Protein 2M76 (pdb70)

Secondary structure (DSSP, 8-state):
--S--S-SS---TTTS--SS--SSHHHHHHHHHHHHHHHHHHHHHHHH--

B-factor: mean 1.0, std 0.0, range [1.0, 1.0]

Foldseek 3Di:
DPPDDDDDPDDDPVDDDDDCVVPDVVVVVVVVVVVVVVVCVVCVCVVPVD

InterPro domains:
  IPR000542 Acyltransferase ChoActase/COT/CPT [PS00439] (171-186)
  IPR000542 Acyltransferase ChoActase/COT/CPT [PS00440] (448-475)
  IPR000542 Acyltransferase ChoActase/COT/CPT [PTHR22589] (146-762)
  IPR023213 Chloramphenicol acetyltransferase-like domain superfamily [G3DSA:3.30.559.10] (171-758)
  IPR032476 Carnitine O-palmitoyltransferase, N-terminal [PF16484] (1-47)
  IPR039551 Choline/Carnitine o-acyltransferase, domain 1 and 2 [PF00755] (175-752)
  IPR042231 Choline/Carnitine o-acyltransferase, domain 2 [G3DSA:3.30.559.70] (230-544)

Structure (mmCIF, N/CA/C/O backbone):
data_2M76
#
_entry.id   2M76
#
loop_
_atom_site.group_PDB
_atom_site.id
_atom_site.type_symbol
_atom_site.label_atom_id
_atom_site.label_alt_id
_atom_site.label_comp_id
_atom_site.label_asym_id
_atom_site.label_entity_id
_atom_site.label_seq_id
_atom_site.pdbx_PDB_ins_code
_atom_site.Cartn_x
_atom_site.Cartn_y
_atom_site.Cartn_z
_atom_site.occupancy
_atom_site.B_iso_or_equiv
_atom_site.auth_seq_id
_atom_site.auth_comp_id
_atom_site.auth_asym_id
_atom_site.auth_atom_id
_atom_site.pdbx_PDB_model_num
ATOM 1 N N . MET A 1 1 ? 14.183 -13.681 34.550 1.00 1.00 1 MET A N 1
ATOM 2 C CA . MET A 1 1 ? 13.452 -12.466 34.090 1.00 1.00 1 MET A CA 1
ATOM 3 C C . MET A 1 1 ? 14.457 -11.380 33.721 1.00 1.00 1 MET A C 1
ATOM 4 O O . MET A 1 1 ? 14.241 -10.612 32.784 1.00 1.00 1 MET A O 1
ATOM 20 N N . ALA A 1 2 ? 15.558 -11.322 34.465 1.00 1.00 2 ALA A N 1
ATOM 21 C CA . ALA A 1 2 ? 16.591 -10.326 34.208 1.00 1.00 2 ALA A CA 1
ATOM 22 C C . ALA A 1 2 ? 17.214 -10.543 32.832 1.00 1.00 2 ALA A C 1
ATOM 23 O O . ALA A 1 2 ? 17.530 -9.585 32.126 1.00 1.00 2 ALA A O 1
ATOM 30 N N . GLU A 1 3 ? 17.386 -11.810 32.462 1.00 1.00 3 GLU A N 1
ATOM 31 C CA . GLU A 1 3 ? 17.973 -12.152 31.169 1.00 1.00 3 GLU A CA 1
ATOM 32 C C . GLU A 1 3 ? 16.947 -12.855 30.286 1.00 1.00 3 GLU A C 1
ATOM 33 O O . GLU A 1 3 ? 16.342 -13.847 30.690 1.00 1.00 3 GLU A O 1
ATOM 45 N N . ALA A 1 4 ? 16.758 -12.334 29.077 1.00 1.00 4 ALA A N 1
ATOM 46 C CA . ALA A 1 4 ? 15.803 -12.921 28.145 1.00 1.00 4 ALA A CA 1
ATOM 47 C C . ALA A 1 4 ? 16.255 -12.702 26.705 1.00 1.00 4 ALA A C 1
ATOM 48 O O . ALA A 1 4 ? 16.946 -11.728 26.404 1.00 1.00 4 ALA A O 1
ATOM 55 N N . HIS A 1 5 ? 15.861 -13.616 25.822 1.00 1.00 5 HIS A N 1
ATOM 56 C CA . HIS A 1 5 ? 16.229 -13.521 24.412 1.00 1.00 5 HIS A CA 1
ATOM 57 C C . HIS A 1 5 ? 14.993 -13.284 23.551 1.00 1.00 5 HIS A C 1
ATOM 58 O O . HIS A 1 5 ? 13.925 -13.837 23.815 1.00 1.00 5 HIS A O 1
ATOM 72 N N . GLN A 1 6 ? 15.145 -12.460 22.520 1.00 1.00 6 GLN A N 1
ATOM 73 C CA . GLN A 1 6 ? 14.034 -12.156 21.625 1.00 1.00 6 GLN A CA 1
ATOM 74 C C . GLN A 1 6 ? 13.594 -13.415 20.882 1.00 1.00 6 GLN A C 1
ATOM 75 O O . GLN A 1 6 ? 12.400 -13.649 20.692 1.00 1.00 6 GLN A O 1
ATOM 89 N N . ALA A 1 7 ? 14.566 -14.220 20.466 1.00 1.00 7 ALA A N 1
ATOM 90 C CA . ALA A 1 7 ? 14.267 -15.453 19.746 1.00 1.00 7 ALA A CA 1
ATOM 91 C C . ALA A 1 7 ? 15.329 -16.511 20.031 1.00 1.00 7 ALA A C 1
ATOM 92 O O . ALA A 1 7 ? 16.483 -16.186 20.308 1.00 1.00 7 ALA A O 1
ATOM 99 N N . VAL A 1 8 ? 14.929 -17.776 19.961 1.00 1.00 8 VAL A N 1
ATOM 100 C CA . VAL A 1 8 ? 15.854 -18.875 20.214 1.00 1.00 8 VAL A CA 1
ATOM 101 C C . VAL A 1 8 ? 16.973 -18.883 19.177 1.00 1.00 8 VAL A C 1
ATOM 102 O O . VAL A 1 8 ? 18.145 -19.042 19.517 1.00 1.00 8 VAL A O 1
ATOM 115 N N . GLY A 1 9 ? 16.602 -18.713 17.912 1.00 1.00 9 GLY A N 1
ATOM 116 C CA . GLY A 1 9 ? 17.583 -18.705 16.832 1.00 1.00 9 GLY A CA 1
ATOM 117 C C . GLY A 1 9 ? 18.157 -17.308 16.624 1.00 1.00 9 GLY A C 1
ATOM 118 O O . GLY A 1 9 ? 17.762 -16.358 17.303 1.00 1.00 9 GLY A O 1
ATOM 122 N N . PHE A 1 10 ? 19.089 -17.192 15.683 1.00 1.00 10 PHE A N 1
ATOM 123 C CA . PHE A 1 10 ? 19.715 -15.909 15.386 1.00 1.00 10 PHE A CA 1
ATOM 124 C C . PHE A 1 10 ? 19.665 -15.624 13.888 1.00 1.00 10 PHE A C 1
ATOM 125 O O . PHE A 1 10 ? 19.691 -16.545 13.072 1.00 1.00 10 PHE A O 1
ATOM 142 N N . ARG A 1 11 ? 19.588 -14.346 13.534 1.00 1.00 11 ARG A N 1
ATOM 143 C CA . ARG A 1 11 ? 19.530 -13.957 12.130 1.00 1.00 11 ARG A CA 1
ATOM 144 C C . ARG A 1 11 ? 20.651 -14.646 11.345 1.00 1.00 11 ARG A C 1
ATOM 145 O O . ARG A 1 11 ? 21.556 -15.224 11.946 1.00 1.00 11 ARG A O 1
ATOM 166 N N . PRO A 1 12 ? 20.625 -14.606 10.027 1.00 1.00 12 PRO A N 1
ATOM 167 C CA . PRO A 1 12 ? 21.689 -15.254 9.201 1.00 1.00 12 PRO A CA 1
ATOM 168 C C . PRO A 1 12 ? 23.069 -14.661 9.473 1.00 1.00 12 PRO A C 1
ATOM 169 O O . PRO A 1 12 ? 23.206 -13.461 9.708 1.00 1.00 12 PRO A O 1
ATOM 180 N N . SER A 1 13 ? 24.090 -15.510 9.426 1.00 1.00 13 SER A N 1
ATOM 181 C CA . SER A 1 13 ? 25.459 -15.062 9.660 1.00 1.00 13 SER A CA 1
ATOM 182 C C . SER A 1 13 ? 25.862 -14.039 8.603 1.00 1.00 13 SER A C 1
ATOM 183 O O . SER A 1 13 ? 26.629 -13.115 8.875 1.00 1.00 13 SER A O 1
ATOM 191 N N . LEU A 1 14 ? 25.337 -14.217 7.397 1.00 1.00 14 LEU A N 1
ATOM 192 C CA . LEU A 1 14 ? 25.638 -13.315 6.293 1.00 1.00 14 LEU A CA 1
ATOM 193 C C . LEU A 1 14 ? 25.157 -11.901 6.610 1.00 1.00 14 LEU A C 1
ATOM 194 O O . LEU A 1 14 ? 25.850 -10.924 6.326 1.00 1.00 14 LEU A O 1
ATOM 210 N N . THR A 1 15 ? 23.966 -11.797 7.192 1.00 1.00 15 THR A N 1
ATOM 211 C CA . THR A 1 15 ? 23.413 -10.490 7.530 1.00 1.00 15 THR A CA 1
ATOM 212 C C . THR A 1 15 ? 24.262 -9.812 8.598 1.00 1.00 15 THR A C 1
ATOM 213 O O . THR A 1 15 ? 24.416 -8.591 8.600 1.00 1.00 15 THR A O 1
ATOM 224 N N . SER A 1 16 ? 24.820 -10.613 9.498 1.00 1.00 16 SER A N 1
ATOM 225 C CA . SER A 1 16 ? 25.663 -10.077 10.562 1.00 1.00 16 SER A CA 1
ATOM 226 C C . SER A 1 16 ? 27.003 -9.621 9.994 1.00 1.00 16 SER A C 1
ATOM 227 O O . SER A 1 16 ? 27.518 -10.212 9.045 1.00 1.00 16 SER A O 1
ATOM 235 N N . ASP A 1 17 ? 27.565 -8.565 10.575 1.00 1.00 17 ASP A N 1
ATOM 236 C CA . ASP A 1 17 ? 28.845 -8.045 10.109 1.00 1.00 17 ASP A CA 1
ATOM 237 C C . ASP A 1 17 ? 29.992 -8.611 10.940 1.00 1.00 17 ASP A C 1
ATOM 238 O O . ASP A 1 17 ? 30.158 -8.257 12.108 1.00 1.00 17 ASP A O 1
ATOM 247 N N . GLY A 1 18 ? 30.785 -9.485 10.329 1.00 1.00 18 GLY A N 1
ATOM 248 C CA . GLY A 1 18 ? 31.918 -10.089 11.022 1.00 1.00 18 GLY A CA 1
ATOM 249 C C . GLY A 1 18 ? 32.960 -9.035 11.381 1.00 1.00 18 GLY A C 1
ATOM 250 O O . GLY A 1 18 ? 33.553 -9.076 12.459 1.00 1.00 18 GLY A O 1
ATOM 254 N N . ALA A 1 19 ? 33.178 -8.093 10.468 1.00 1.00 19 ALA A N 1
ATOM 255 C CA . ALA A 1 19 ? 34.151 -7.031 10.693 1.00 1.00 19 ALA A CA 1
ATOM 256 C C . ALA A 1 19 ? 33.681 -6.095 11.802 1.00 1.00 19 ALA A C 1
ATOM 257 O O . ALA A 1 19 ? 32.486 -5.830 11.938 1.00 1.00 19 ALA A O 1
ATOM 264 N N . GLU A 1 20 ? 34.627 -5.597 12.592 1.00 1.00 20 GLU A N 1
ATOM 265 C CA . GLU A 1 20 ? 34.295 -4.689 13.683 1.00 1.00 20 GLU A CA 1
ATOM 266 C C . GLU A 1 20 ? 33.736 -3.381 13.134 1.00 1.00 20 GLU A C 1
ATOM 267 O O . GLU A 1 20 ? 32.791 -2.818 13.686 1.00 1.00 20 GLU A O 1
ATOM 279 N N . VAL A 1 21 ? 34.324 -2.906 12.038 1.00 1.00 21 VAL A N 1
ATOM 280 C CA . VAL A 1 21 ? 33.872 -1.666 11.416 1.00 1.00 21 VAL A CA 1
ATOM 281 C C . VAL A 1 21 ? 33.753 -1.842 9.905 1.00 1.00 21 VAL A C 1
ATOM 282 O O . VAL A 1 21 ? 34.358 -2.743 9.326 1.00 1.00 21 VAL A O 1
ATOM 295 N N . GLU A 1 22 ? 32.969 -0.974 9.273 1.00 1.00 22 GLU A N 1
ATOM 296 C CA . GLU A 1 22 ? 32.779 -1.043 7.829 1.00 1.00 22 GLU A CA 1
ATOM 297 C C . GLU A 1 22 ? 32.777 0.354 7.216 1.00 1.00 22 GLU A C 1
ATOM 298 O O . GLU A 1 22 ? 32.192 0.573 6.155 1.00 1.00 22 GLU A O 1
ATOM 310 N N . LEU A 1 23 ? 33.434 1.295 7.886 1.00 1.00 23 LEU A N 1
ATOM 311 C CA . LEU A 1 23 ? 33.494 2.664 7.385 1.00 1.00 23 LEU A CA 1
ATOM 312 C C . LEU A 1 23 ? 34.224 2.709 6.047 1.00 1.00 23 LEU A C 1
ATOM 313 O O . LEU A 1 23 ? 33.794 3.401 5.123 1.00 1.00 23 LEU A O 1
ATOM 329 N N . SER A 1 24 ? 35.324 1.960 5.960 1.00 1.00 24 SER A N 1
ATOM 330 C CA . SER A 1 24 ? 36.135 1.898 4.741 1.00 1.00 24 SER A CA 1
ATOM 331 C C . SER A 1 24 ? 37.577 1.542 5.097 1.00 1.00 24 SER A C 1
ATOM 332 O O . SER A 1 24 ? 38.503 1.794 4.326 1.00 1.00 24 SER A O 1
ATOM 340 N N . ALA A 1 25 ? 37.764 0.989 6.291 1.00 1.00 25 ALA A N 1
ATOM 341 C CA . ALA A 1 25 ? 39.102 0.644 6.758 1.00 1.00 25 ALA A CA 1
ATOM 342 C C . ALA A 1 25 ? 39.885 -0.152 5.712 1.00 1.00 25 ALA A C 1
ATOM 343 O O . ALA A 1 25 ? 41.025 0.195 5.406 1.00 1.00 25 ALA A O 1
ATOM 350 N N . PRO A 1 26 ? 39.326 -1.205 5.168 1.00 1.00 26 PRO A N 1
ATOM 351 C CA . PRO A 1 26 ? 40.040 -2.033 4.148 1.00 1.00 26 PRO A CA 1
ATOM 352 C C . PRO A 1 26 ? 40.549 -1.194 2.974 1.00 1.00 26 PRO A C 1
ATOM 353 O O . PRO A 1 26 ? 41.701 -1.323 2.559 1.00 1.00 26 PRO A O 1
ATOM 364 N N . VAL A 1 27 ? 39.696 -0.305 2.474 1.00 1.00 27 VAL A N 1
ATOM 365 C CA . VAL A 1 27 ? 40.081 0.584 1.380 1.00 1.00 27 VAL A CA 1
ATOM 366 C C . VAL A 1 27 ? 41.152 1.558 1.860 1.00 1.00 27 VAL A C 1
ATOM 367 O O . VAL A 1 27 ? 42.131 1.821 1.158 1.00 1.00 27 VAL A O 1
ATOM 380 N N . LEU A 1 28 ? 40.943 2.099 3.052 1.00 1.00 28 LEU A N 1
ATOM 381 C CA . LEU A 1 28 ? 41.884 3.060 3.617 1.00 1.00 28 LEU A CA 1
ATOM 382 C C . LEU A 1 28 ? 43.251 2.420 3.834 1.00 1.00 28 LEU A C 1
ATOM 383 O O . LEU A 1 28 ? 44.280 3.039 3.570 1.00 1.00 28 LEU A O 1
ATOM 399 N N . GLN A 1 29 ? 43.256 1.186 4.330 1.00 1.00 29 GLN A N 1
ATOM 400 C CA . GLN A 1 29 ? 44.512 0.479 4.590 1.00 1.00 29 GLN A CA 1
ATOM 401 C C . GLN A 1 29 ? 45.277 0.246 3.283 1.00 1.00 29 GLN A C 1
ATOM 402 O O . GLN A 1 29 ? 46.499 0.412 3.242 1.00 1.00 29 GLN A O 1
ATOM 416 N N . GLU A 1 30 ? 44.559 -0.131 2.218 1.00 1.00 30 GLU A N 1
ATOM 417 C CA . GLU A 1 30 ? 45.193 -0.364 0.913 1.00 1.00 30 GLU A CA 1
ATOM 418 C C . GLU A 1 30 ? 45.739 0.959 0.361 1.00 1.00 30 GLU A C 1
ATOM 419 O O . GLU A 1 30 ? 46.835 0.992 -0.205 1.00 1.00 30 GLU A O 1
ATOM 431 N N . ILE A 1 31 ? 44.987 2.044 0.503 1.00 1.00 31 ILE A N 1
ATOM 432 C CA . ILE A 1 31 ? 45.453 3.335 -0.009 1.00 1.00 31 ILE A CA 1
ATOM 433 C C . ILE A 1 31 ? 46.702 3.794 0.769 1.00 1.00 31 ILE A C 1
ATOM 434 O O . ILE A 1 31 ? 47.703 4.250 0.178 1.00 1.00 31 ILE A O 1
ATOM 450 N N . TYR A 1 32 ? 46.662 3.644 2.088 1.00 1.00 32 TYR A N 1
ATOM 451 C CA . TYR A 1 32 ? 47.803 4.051 2.913 1.00 1.00 32 TYR A CA 1
ATOM 452 C C . TYR A 1 32 ? 49.056 3.248 2.526 1.00 1.00 32 TYR A C 1
ATOM 453 O O . TYR A 1 32 ? 50.154 3.809 2.393 1.00 1.00 32 TYR A O 1
ATOM 471 N N . LEU A 1 33 ? 48.905 1.926 2.378 1.00 1.00 33 LEU A N 1
ATOM 472 C CA . LEU A 1 33 ? 50.050 1.076 2.037 1.00 1.00 33 LEU A CA 1
ATOM 473 C C . LEU A 1 33 ? 50.609 1.448 0.657 1.00 1.00 33 LEU A C 1
ATOM 474 O O . LEU A 1 33 ? 51.830 1.500 0.442 1.00 1.00 33 LEU A O 1
ATOM 490 N N . SER A 1 34 ? 49.703 1.695 -0.285 1.00 1.00 34 SER A N 1
ATOM 491 C CA . SER A 1 34 ? 50.108 2.053 -1.638 1.00 1.00 34 SER A CA 1
ATOM 492 C C . SER A 1 34 ? 50.778 3.418 -1.657 1.00 1.00 34 SER A C 1
ATOM 493 O O . SER A 1 34 ? 51.741 3.635 -2.398 1.00 1.00 34 SER A O 1
ATOM 501 N N . GLY A 1 35 ? 50.266 4.337 -0.840 1.00 1.00 35 GLY A N 1
ATOM 502 C CA . GLY A 1 35 ? 50.824 5.680 -0.771 1.00 1.00 35 GLY A CA 1
ATOM 503 C C . GLY A 1 35 ? 52.239 5.649 -0.212 1.00 1.00 35 GLY A C 1
ATOM 504 O O . GLY A 1 35 ? 53.103 6.385 -0.683 1.00 1.00 35 GLY A O 1
ATOM 508 N N . LEU A 1 36 ? 52.485 4.801 0.786 1.00 1.00 36 LEU A N 1
ATOM 509 C CA . LEU A 1 36 ? 53.809 4.703 1.394 1.00 1.00 36 LEU A CA 1
ATOM 510 C C . LEU A 1 36 ? 54.837 4.264 0.355 1.00 1.00 36 LEU A C 1
ATOM 511 O O . LEU A 1 36 ? 55.944 4.804 0.307 1.00 1.00 36 LEU A O 1
ATOM 527 N N . ARG A 1 37 ? 54.475 3.301 -0.481 1.00 1.00 37 ARG A N 1
ATOM 528 C CA . ARG A 1 37 ? 55.393 2.837 -1.515 1.00 1.00 37 ARG A CA 1
ATOM 529 C C . ARG A 1 37 ? 55.744 3.990 -2.454 1.00 1.00 37 ARG A C 1
ATOM 530 O O . ARG A 1 37 ? 56.906 4.182 -2.816 1.00 1.00 37 ARG A O 1
ATOM 551 N N . SER A 1 38 ? 54.731 4.773 -2.817 1.00 1.00 38 SER A N 1
ATOM 552 C CA . SER A 1 38 ? 54.921 5.935 -3.684 1.00 1.00 38 SER A CA 1
ATOM 553 C C . SER A 1 38 ? 55.662 7.057 -2.952 1.00 1.00 38 SER A C 1
ATOM 554 O O . SER A 1 38 ? 56.436 7.804 -3.552 1.00 1.00 38 SER A O 1
ATOM 562 N N . TRP A 1 39 ? 55.390 7.176 -1.655 1.00 1.00 39 TRP A N 1
ATOM 563 C CA . TRP A 1 39 ? 55.989 8.219 -0.817 1.00 1.00 39 TRP A CA 1
ATOM 564 C C . TRP A 1 39 ? 57.516 8.159 -0.850 1.00 1.00 39 TRP A C 1
ATOM 565 O O . TRP A 1 39 ? 58.184 9.192 -0.838 1.00 1.00 39 TRP A O 1
ATOM 586 N N . LYS A 1 40 ? 58.072 6.954 -0.858 1.00 1.00 40 LYS A N 1
ATOM 587 C CA . LYS A 1 40 ? 59.527 6.800 -0.861 1.00 1.00 40 LYS A CA 1
ATOM 588 C C . LYS A 1 40 ? 60.146 7.561 -2.034 1.00 1.00 40 LYS A C 1
ATOM 589 O O . LYS A 1 40 ? 61.203 8.170 -1.871 1.00 1.00 40 LYS A O 1
ATOM 608 N N . ARG A 1 41 ? 59.529 7.532 -3.206 1.00 1.00 41 ARG A N 1
ATOM 609 C CA . ARG A 1 41 ? 60.111 8.236 -4.352 1.00 1.00 41 ARG A CA 1
ATOM 610 C C . ARG A 1 41 ? 60.202 9.747 -4.096 1.00 1.00 41 ARG A C 1
ATOM 611 O O . ARG A 1 41 ? 61.194 10.403 -4.417 1.00 1.00 41 ARG A O 1
ATOM 632 N N . HIS A 1 42 ? 59.136 10.256 -3.489 1.00 1.00 42 HIS A N 1
ATOM 633 C CA . HIS A 1 42 ? 59.037 11.677 -3.141 1.00 1.00 42 HIS A CA 1
ATOM 634 C C . HIS A 1 42 ? 59.952 12.019 -1.958 1.00 1.00 42 HIS A C 1
ATOM 635 O O . HIS A 1 42 ? 60.495 13.121 -1.872 1.00 1.00 42 HIS A O 1
ATOM 649 N N . LEU A 1 43 ? 60.121 11.052 -1.066 1.00 1.00 43 LEU A N 1
ATOM 650 C CA . LEU A 1 43 ? 60.972 11.186 0.121 1.00 1.00 43 LEU A CA 1
ATOM 651 C C . LEU A 1 43 ? 62.440 10.918 -0.191 1.00 1.00 43 LEU A C 1
ATOM 652 O O . LEU A 1 43 ? 63.287 11.027 0.696 1.00 1.00 43 LEU A O 1
ATOM 668 N N . SER A 1 44 ? 62.748 10.505 -1.416 1.00 1.00 44 SER A N 1
ATOM 669 C CA . SER A 1 44 ? 64.122 10.163 -1.765 1.00 1.00 44 SER A CA 1
ATOM 670 C C . SER A 1 44 ? 65.098 11.281 -1.403 1.00 1.00 44 SER A C 1
ATOM 671 O O . SER A 1 44 ? 66.176 11.000 -0.879 1.00 1.00 44 SER A O 1
ATOM 679 N N . ARG A 1 45 ? 64.760 12.535 -1.689 1.00 1.00 45 ARG A N 1
ATOM 680 C CA . ARG A 1 45 ? 65.695 13.617 -1.381 1.00 1.00 45 ARG A CA 1
ATOM 681 C C . ARG A 1 45 ? 65.984 13.678 0.118 1.00 1.00 45 ARG A C 1
ATOM 682 O O . ARG A 1 45 ? 67.145 13.725 0.532 1.00 1.00 45 ARG A O 1
ATOM 703 N N . PHE A 1 46 ? 64.932 13.675 0.929 1.00 1.00 46 PHE A N 1
ATOM 704 C CA . PHE A 1 46 ? 65.083 13.729 2.379 1.00 1.00 46 PHE A CA 1
ATOM 705 C C . PHE A 1 46 ? 65.745 12.461 2.909 1.00 1.00 46 PHE A C 1
ATOM 706 O O . PHE A 1 46 ? 66.583 12.512 3.808 1.00 1.00 46 PHE A O 1
ATOM 723 N N . TRP A 1 47 ? 65.349 11.326 2.347 1.00 1.00 47 TRP A N 1
ATOM 724 C CA . TRP A 1 47 ? 65.889 10.037 2.766 1.00 1.00 47 TRP A CA 1
ATOM 725 C C . TRP A 1 47 ? 67.391 9.948 2.514 1.00 1.00 47 TRP A C 1
ATOM 726 O O . TRP A 1 47 ? 68.140 9.438 3.348 1.00 1.00 47 TRP A O 1
ATOM 747 N N . ASN A 1 48 ? 67.825 10.446 1.360 1.00 1.00 48 ASN A N 1
ATOM 748 C CA . ASN A 1 48 ? 69.240 10.417 1.012 1.00 1.00 48 ASN A CA 1
ATOM 749 C C . ASN A 1 48 ? 70.049 11.261 1.991 1.00 1.00 48 ASN A C 1
ATOM 750 O O . ASN A 1 48 ? 71.142 10.875 2.405 1.00 1.00 48 ASN A O 1
ATOM 761 N N . ASP A 1 49 ? 69.503 12.416 2.357 1.00 1.00 49 ASP A N 1
ATOM 762 C CA . ASP A 1 49 ? 70.183 13.309 3.289 1.00 1.00 49 ASP A CA 1
ATOM 763 C C . ASP A 1 49 ? 69.697 13.065 4.715 1.00 1.00 49 ASP A C 1
ATOM 764 O O . ASP A 1 49 ? 68.553 13.369 5.052 1.00 1.00 49 ASP A O 1
ATOM 773 N N . PHE A 1 50 ? 70.575 12.514 5.546 1.00 1.00 50 PHE A N 1
ATOM 774 C CA . PHE A 1 50 ? 70.226 12.233 6.935 1.00 1.00 50 PHE A CA 1
ATOM 775 C C . PHE A 1 50 ? 69.806 13.512 7.651 1.00 1.00 50 PHE A C 1
ATOM 776 O O . PHE A 1 50 ? 68.694 13.551 8.149 1.00 1.00 50 PHE A O 1
ATOM 794 N N . MET A 1 1 ? 18.708 -27.864 25.085 1.00 1.00 1 MET A N 2
ATOM 795 C CA . MET A 1 1 ? 18.015 -29.088 24.600 1.00 1.00 1 MET A CA 2
ATOM 796 C C . MET A 1 1 ? 16.765 -28.683 23.825 1.00 1.00 1 MET A C 2
ATOM 797 O O . MET A 1 1 ? 15.980 -27.857 24.288 1.00 1.00 1 MET A O 2
ATOM 813 N N . ALA A 1 2 ? 16.593 -29.271 22.644 1.00 1.00 2 ALA A N 2
ATOM 814 C CA . ALA A 1 2 ? 15.435 -28.967 21.804 1.00 1.00 2 ALA A CA 2
ATOM 815 C C . ALA A 1 2 ? 14.136 -29.344 22.512 1.00 1.00 2 ALA A C 2
ATOM 816 O O . ALA A 1 2 ? 13.073 -28.795 22.215 1.00 1.00 2 ALA A O 2
ATOM 823 N N . GLU A 1 3 ? 14.227 -30.293 23.438 1.00 1.00 3 GLU A N 2
ATOM 824 C CA . GLU A 1 3 ? 13.057 -30.745 24.176 1.00 1.00 3 GLU A CA 2
ATOM 825 C C . GLU A 1 3 ? 12.492 -29.626 25.047 1.00 1.00 3 GLU A C 2
ATOM 826 O O . GLU A 1 3 ? 11.279 -29.534 25.233 1.00 1.00 3 GLU A O 2
ATOM 838 N N . ALA A 1 4 ? 13.377 -28.783 25.578 1.00 1.00 4 ALA A N 2
ATOM 839 C CA . ALA A 1 4 ? 12.959 -27.672 26.433 1.00 1.00 4 ALA A CA 2
ATOM 840 C C . ALA A 1 4 ? 13.381 -26.331 25.834 1.00 1.00 4 ALA A C 2
ATOM 841 O O . ALA A 1 4 ? 14.508 -26.171 25.356 1.00 1.00 4 ALA A O 2
ATOM 848 N N . HIS A 1 5 ? 12.469 -25.368 25.872 1.00 1.00 5 HIS A N 2
ATOM 849 C CA . HIS A 1 5 ? 12.744 -24.039 25.337 1.00 1.00 5 HIS A CA 2
ATOM 850 C C . HIS A 1 5 ? 13.815 -23.332 26.164 1.00 1.00 5 HIS A C 2
ATOM 851 O O . HIS A 1 5 ? 14.686 -22.655 25.616 1.00 1.00 5 HIS A O 2
ATOM 865 N N . GLN A 1 6 ? 13.737 -23.486 27.485 1.00 1.00 6 GLN A N 2
ATOM 866 C CA . GLN A 1 6 ? 14.691 -22.853 28.386 1.00 1.00 6 GLN A CA 2
ATOM 867 C C . GLN A 1 6 ? 16.100 -23.386 28.140 1.00 1.00 6 GLN A C 2
ATOM 868 O O . GLN A 1 6 ? 17.072 -22.628 28.169 1.00 1.00 6 GLN A O 2
ATOM 882 N N . ALA A 1 7 ? 16.207 -24.689 27.897 1.00 1.00 7 ALA A N 2
ATOM 883 C CA . ALA A 1 7 ? 17.504 -25.299 27.648 1.00 1.00 7 ALA A CA 2
ATOM 884 C C . ALA A 1 7 ? 18.131 -24.717 26.384 1.00 1.00 7 ALA A C 2
ATOM 885 O O . ALA A 1 7 ? 19.337 -24.473 26.328 1.00 1.00 7 ALA A O 2
ATOM 892 N N . VAL A 1 8 ? 17.304 -24.490 25.373 1.00 1.00 8 VAL A N 2
ATOM 893 C CA . VAL A 1 8 ? 17.785 -23.926 24.113 1.00 1.00 8 VAL A CA 2
ATOM 894 C C . VAL A 1 8 ? 18.341 -22.525 24.336 1.00 1.00 8 VAL A C 2
ATOM 895 O O . VAL A 1 8 ? 19.415 -22.186 23.844 1.00 1.00 8 VAL A O 2
ATOM 908 N N . GLY A 1 9 ? 17.602 -21.715 25.084 1.00 1.00 9 GLY A N 2
ATOM 909 C CA . GLY A 1 9 ? 18.038 -20.354 25.369 1.00 1.00 9 GLY A CA 2
ATOM 910 C C . GLY A 1 9 ? 17.736 -19.432 24.198 1.00 1.00 9 GLY A C 2
ATOM 911 O O . GLY A 1 9 ? 17.025 -19.807 23.268 1.00 1.00 9 GLY A O 2
ATOM 915 N N . PHE A 1 10 ? 18.276 -18.218 24.257 1.00 1.00 10 PHE A N 2
ATOM 916 C CA . PHE A 1 10 ? 18.059 -17.234 23.199 1.00 1.00 10 PHE A CA 2
ATOM 917 C C . PHE A 1 10 ? 19.386 -16.645 22.729 1.00 1.00 10 PHE A C 2
ATOM 918 O O . PHE A 1 10 ? 20.343 -16.554 23.498 1.00 1.00 10 PHE A O 2
ATOM 935 N N . ARG A 1 11 ? 19.436 -16.255 21.458 1.00 1.00 11 ARG A N 2
ATOM 936 C CA . ARG A 1 11 ? 20.648 -15.679 20.884 1.00 1.00 11 ARG A CA 2
ATOM 937 C C . ARG A 1 11 ? 20.346 -14.317 20.255 1.00 1.00 11 ARG A C 2
ATOM 938 O O . ARG A 1 11 ? 20.144 -14.216 19.044 1.00 1.00 11 ARG A O 2
ATOM 959 N N . PRO A 1 12 ? 20.304 -13.277 21.045 1.00 1.00 12 PRO A N 2
ATOM 960 C CA . PRO A 1 12 ? 20.011 -11.904 20.544 1.00 1.00 12 PRO A CA 2
ATOM 961 C C . PRO A 1 12 ? 21.055 -11.430 19.539 1.00 1.00 12 PRO A C 2
ATOM 962 O O . PRO A 1 12 ? 22.237 -11.755 19.663 1.00 1.00 12 PRO A O 2
ATOM 973 N N . SER A 1 13 ? 20.608 -10.664 18.544 1.00 1.00 13 SER A N 2
ATOM 974 C CA . SER A 1 13 ? 21.513 -10.151 17.520 1.00 1.00 13 SER A CA 2
ATOM 975 C C . SER A 1 13 ? 22.406 -9.055 18.091 1.00 1.00 13 SER A C 2
ATOM 976 O O . SER A 1 13 ? 21.989 -8.298 18.968 1.00 1.00 13 SER A O 2
ATOM 984 N N . LEU A 1 14 ? 23.634 -8.975 17.584 1.00 1.00 14 LEU A N 2
ATOM 985 C CA . LEU A 1 14 ? 24.585 -7.968 18.046 1.00 1.00 14 LEU A CA 2
ATOM 986 C C . LEU A 1 14 ? 24.839 -6.929 16.963 1.00 1.00 14 LEU A C 2
ATOM 987 O O . LEU A 1 14 ? 25.200 -7.265 15.837 1.00 1.00 14 LEU A O 2
ATOM 1003 N N . THR A 1 15 ? 24.650 -5.663 17.321 1.00 1.00 15 THR A N 2
ATOM 1004 C CA . THR A 1 15 ? 24.858 -4.563 16.384 1.00 1.00 15 THR A CA 2
ATOM 1005 C C . THR A 1 15 ? 26.070 -3.730 16.788 1.00 1.00 15 THR A C 2
ATOM 1006 O O . THR A 1 15 ? 26.394 -2.742 16.133 1.00 1.00 15 THR A O 2
ATOM 1017 N N . SER A 1 16 ? 26.735 -4.134 17.867 1.00 1.00 16 SER A N 2
ATOM 1018 C CA . SER A 1 16 ? 27.909 -3.414 18.346 1.00 1.00 16 SER A CA 2
ATOM 1019 C C . SER A 1 16 ? 29.008 -3.419 17.284 1.00 1.00 16 SER A C 2
ATOM 1020 O O . SER A 1 16 ? 29.782 -2.469 17.178 1.00 1.00 16 SER A O 2
ATOM 1028 N N . ASP A 1 17 ? 29.074 -4.502 16.504 1.00 1.00 17 ASP A N 2
ATOM 1029 C CA . ASP A 1 17 ? 30.086 -4.622 15.453 1.00 1.00 17 ASP A CA 2
ATOM 1030 C C . ASP A 1 17 ? 29.564 -4.080 14.123 1.00 1.00 17 ASP A C 2
ATOM 1031 O O . ASP A 1 17 ? 30.261 -4.125 13.105 1.00 1.00 17 ASP A O 2
ATOM 1040 N N . GLY A 1 18 ? 28.341 -3.566 14.140 1.00 1.00 18 GLY A N 2
ATOM 1041 C CA . GLY A 1 18 ? 27.743 -3.013 12.930 1.00 1.00 18 GLY A CA 2
ATOM 1042 C C . GLY A 1 18 ? 28.450 -1.720 12.538 1.00 1.00 18 GLY A C 2
ATOM 1043 O O . GLY A 1 18 ? 29.144 -1.109 13.352 1.00 1.00 18 GLY A O 2
ATOM 1047 N N . ALA A 1 19 ? 28.281 -1.316 11.284 1.00 1.00 19 ALA A N 2
ATOM 1048 C CA . ALA A 1 19 ? 28.923 -0.098 10.799 1.00 1.00 19 ALA A CA 2
ATOM 1049 C C . ALA A 1 19 ? 28.045 0.626 9.783 1.00 1.00 19 ALA A C 2
ATOM 1050 O O . ALA A 1 19 ? 27.286 0.000 9.040 1.00 1.00 19 ALA A O 2
ATOM 1057 N N . GLU A 1 20 ? 28.161 1.950 9.749 1.00 1.00 20 GLU A N 2
ATOM 1058 C CA . GLU A 1 20 ? 27.378 2.747 8.812 1.00 1.00 20 GLU A CA 2
ATOM 1059 C C . GLU A 1 20 ? 27.807 2.466 7.373 1.00 1.00 20 GLU A C 2
ATOM 1060 O O . GLU A 1 20 ? 26.981 2.441 6.462 1.00 1.00 20 GLU A O 2
ATOM 1072 N N . VAL A 1 21 ? 29.106 2.259 7.181 1.00 1.00 21 VAL A N 2
ATOM 1073 C CA . VAL A 1 21 ? 29.648 1.983 5.857 1.00 1.00 21 VAL A CA 2
ATOM 1074 C C . VAL A 1 21 ? 30.341 0.626 5.850 1.00 1.00 21 VAL A C 2
ATOM 1075 O O . VAL A 1 21 ? 31.118 0.312 6.752 1.00 1.00 21 VAL A O 2
ATOM 1088 N N . GLU A 1 22 ? 30.038 -0.182 4.838 1.00 1.00 22 GLU A N 2
ATOM 1089 C CA . GLU A 1 22 ? 30.619 -1.518 4.733 1.00 1.00 22 GLU A CA 2
ATOM 1090 C C . GLU A 1 22 ? 32.131 -1.463 4.520 1.00 1.00 22 GLU A C 2
ATOM 1091 O O . GLU A 1 22 ? 32.867 -2.249 5.115 1.00 1.00 22 GLU A O 2
ATOM 1103 N N . LEU A 1 23 ? 32.591 -0.540 3.674 1.00 1.00 23 LEU A N 2
ATOM 1104 C CA . LEU A 1 23 ? 34.027 -0.416 3.402 1.00 1.00 23 LEU A CA 2
ATOM 1105 C C . LEU A 1 23 ? 34.575 0.927 3.889 1.00 1.00 23 LEU A C 2
ATOM 1106 O O . LEU A 1 23 ? 34.167 1.988 3.414 1.00 1.00 23 LEU A O 2
ATOM 1122 N N . SER A 1 24 ? 35.532 0.867 4.809 1.00 1.00 24 SER A N 2
ATOM 1123 C CA . SER A 1 24 ? 36.157 2.073 5.335 1.00 1.00 24 SER A CA 2
ATOM 1124 C C . SER A 1 24 ? 37.620 1.808 5.655 1.00 1.00 24 SER A C 2
ATOM 1125 O O . SER A 1 24 ? 38.501 2.109 4.851 1.00 1.00 24 SER A O 2
ATOM 1133 N N . ALA A 1 25 ? 37.875 1.277 6.846 1.00 1.00 25 ALA A N 2
ATOM 1134 C CA . ALA A 1 25 ? 39.246 1.002 7.277 1.00 1.00 25 ALA A CA 2
ATOM 1135 C C . ALA A 1 25 ? 40.035 0.212 6.222 1.00 1.00 25 ALA A C 2
ATOM 1136 O O . ALA A 1 25 ? 41.154 0.591 5.877 1.00 1.00 25 ALA A O 2
ATOM 1143 N N . PRO A 1 26 ? 39.496 -0.867 5.711 1.00 1.00 26 PRO A N 2
ATOM 1144 C CA . PRO A 1 26 ? 40.210 -1.696 4.688 1.00 1.00 26 PRO A CA 2
ATOM 1145 C C . PRO A 1 26 ? 40.665 -0.858 3.495 1.00 1.00 26 PRO A C 2
ATOM 1146 O O . PRO A 1 26 ? 41.796 -0.984 3.031 1.00 1.00 26 PRO A O 2
ATOM 1157 N N . VAL A 1 27 ? 39.795 0.034 3.033 1.00 1.00 27 VAL A N 2
ATOM 1158 C CA . VAL A 1 27 ? 40.141 0.919 1.925 1.00 1.00 27 VAL A CA 2
ATOM 1159 C C . VAL A 1 27 ? 41.234 1.887 2.364 1.00 1.00 27 VAL A C 2
ATOM 1160 O O . VAL A 1 27 ? 42.181 2.151 1.624 1.00 1.00 27 VAL A O 2
ATOM 1173 N N . LEU A 1 28 ? 41.077 2.420 3.565 1.00 1.00 28 LEU A N 2
ATOM 1174 C CA . LEU A 1 28 ? 42.041 3.371 4.106 1.00 1.00 28 LEU A CA 2
ATOM 1175 C C . LEU A 1 28 ? 43.415 2.721 4.263 1.00 1.00 28 LEU A C 2
ATOM 1176 O O . LEU A 1 28 ? 44.440 3.331 3.951 1.00 1.00 28 LEU A O 2
ATOM 1192 N N . GLN A 1 29 ? 43.434 1.480 4.741 1.00 1.00 29 GLN A N 2
ATOM 1193 C CA . GLN A 1 29 ? 44.698 0.783 4.924 1.00 1.00 29 GLN A CA 2
ATOM 1194 C C . GLN A 1 29 ? 45.395 0.560 3.589 1.00 1.00 29 GLN A C 2
ATOM 1195 O O . GLN A 1 29 ? 46.610 0.718 3.488 1.00 1.00 29 GLN A O 2
ATOM 1209 N N . GLU A 1 30 ? 44.630 0.199 2.565 1.00 1.00 30 GLU A N 2
ATOM 1210 C CA . GLU A 1 30 ? 45.210 -0.031 1.249 1.00 1.00 30 GLU A CA 2
ATOM 1211 C C . GLU A 1 30 ? 45.739 1.281 0.675 1.00 1.00 30 GLU A C 2
ATOM 1212 O O . GLU A 1 30 ? 46.829 1.316 0.107 1.00 1.00 30 GLU A O 2
ATOM 1224 N N . ILE A 1 31 ? 44.994 2.362 0.851 1.00 1.00 31 ILE A N 2
ATOM 1225 C CA . ILE A 1 31 ? 45.444 3.660 0.365 1.00 1.00 31 ILE A CA 2
ATOM 1226 C C . ILE A 1 31 ? 46.707 4.081 1.108 1.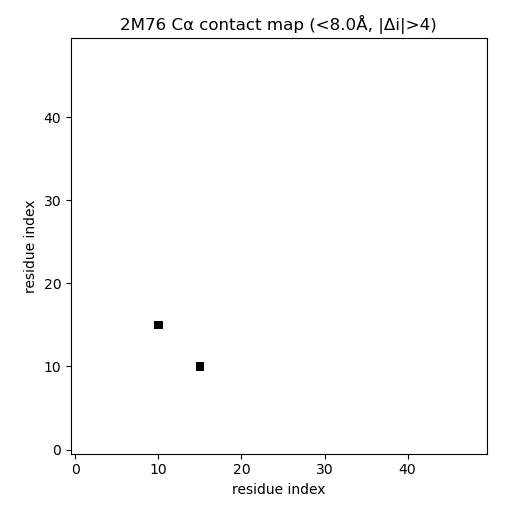00 1.00 31 ILE A C 2
ATOM 1227 O O . ILE A 1 31 ? 47.658 4.560 0.498 1.00 1.00 31 ILE A O 2
ATOM 1243 N N . TYR A 1 32 ? 46.721 3.893 2.425 1.00 1.00 32 TYR A N 2
ATOM 1244 C CA . TYR A 1 32 ? 47.890 4.260 3.217 1.00 1.00 32 TYR A CA 2
ATOM 1245 C C . TYR A 1 32 ? 49.110 3.468 2.779 1.00 1.00 32 TYR A C 2
ATOM 1246 O O . TYR A 1 32 ? 50.193 4.023 2.592 1.00 1.00 32 TYR A O 2
ATOM 1264 N N . LEU A 1 33 ? 48.930 2.166 2.618 1.00 1.00 33 LEU A N 2
ATOM 1265 C CA . LEU A 1 33 ? 50.031 1.302 2.204 1.00 1.00 33 LEU A CA 2
ATOM 1266 C C . LEU A 1 33 ? 50.532 1.698 0.820 1.00 1.00 33 LEU A C 2
ATOM 1267 O O . LEU A 1 33 ? 51.740 1.757 0.578 1.00 1.00 33 LEU A O 2
ATOM 1283 N N . SER A 1 34 ? 49.592 1.988 -0.074 1.00 1.00 34 SER A N 2
ATOM 1284 C CA . SER A 1 34 ? 49.950 2.398 -1.432 1.00 1.00 34 SER A CA 2
ATOM 1285 C C . SER A 1 34 ? 50.650 3.755 -1.414 1.00 1.00 34 SER A C 2
ATOM 1286 O O . SER A 1 34 ? 51.593 3.991 -2.170 1.00 1.00 34 SER A O 2
ATOM 1294 N N . GLY A 1 35 ? 50.191 4.647 -0.548 1.00 1.00 35 GLY A N 2
ATOM 1295 C CA . GLY A 1 35 ? 50.789 5.979 -0.453 1.00 1.00 35 GLY A CA 2
ATOM 1296 C C . GLY A 1 35 ? 52.236 5.894 0.031 1.00 1.00 35 GLY A C 2
ATOM 1297 O O . GLY A 1 35 ? 53.108 6.622 -0.455 1.00 1.00 35 GLY A O 2
ATOM 1301 N N . LEU A 1 36 ? 52.501 5.018 0.993 1.00 1.00 36 LEU A N 2
ATOM 1302 C CA . LEU A 1 36 ? 53.853 4.875 1.527 1.00 1.00 36 LEU A CA 2
ATOM 1303 C C . LEU A 1 36 ? 54.826 4.436 0.432 1.00 1.00 36 LEU A C 2
ATOM 1304 O O . LEU A 1 36 ? 55.951 4.931 0.365 1.00 1.00 36 LEU A O 2
ATOM 1320 N N . ARG A 1 37 ? 54.411 3.498 -0.410 1.00 1.00 37 ARG A N 2
ATOM 1321 C CA . ARG A 1 37 ? 55.302 3.024 -1.476 1.00 1.00 37 ARG A CA 2
ATOM 1322 C C . ARG A 1 37 ? 55.617 4.170 -2.437 1.00 1.00 37 ARG A C 2
ATOM 1323 O O . ARG A 1 37 ? 56.765 4.340 -2.864 1.00 1.00 37 ARG A O 2
ATOM 1344 N N . SER A 1 38 ? 54.603 4.977 -2.740 1.00 1.00 38 SER A N 2
ATOM 1345 C CA . SER A 1 38 ? 54.778 6.148 -3.616 1.00 1.00 38 SER A CA 2
ATOM 1346 C C . SER A 1 38 ? 55.572 7.237 -2.888 1.00 1.00 38 SER A C 2
ATOM 1347 O O . SER A 1 38 ? 56.304 8.045 -3.492 1.00 1.00 38 SER A O 2
ATOM 1355 N N . TRP A 1 39 ? 55.379 7.273 -1.584 1.00 1.00 39 TRP A N 2
ATOM 1356 C CA . TRP A 1 39 ? 56.039 8.280 -0.747 1.00 1.00 39 TRP A CA 2
ATOM 1357 C C . TRP A 1 39 ? 57.551 8.149 -0.825 1.00 1.00 39 TRP A C 2
ATOM 1358 O O . TRP A 1 39 ? 58.256 9.150 -0.830 1.00 1.00 39 TRP A O 2
ATOM 1379 N N . LYS A 1 40 ? 58.044 6.916 -0.894 1.00 1.00 40 LYS A N 2
ATOM 1380 C CA . LYS A 1 40 ? 59.480 6.688 -0.959 1.00 1.00 40 LYS A CA 2
ATOM 1381 C C . LYS A 1 40 ? 60.068 7.384 -2.185 1.00 1.00 40 LYS A C 2
ATOM 1382 O O . LYS A 1 40 ? 61.169 7.929 -2.101 1.00 1.00 40 LYS A O 2
ATOM 1401 N N . ARG A 1 41 ? 59.373 7.396 -3.310 1.00 1.00 41 ARG A N 2
ATOM 1402 C CA . ARG A 1 41 ? 59.941 8.078 -4.467 1.00 1.00 41 ARG A CA 2
ATOM 1403 C C . ARG A 1 41 ? 60.074 9.575 -4.164 1.00 1.00 41 ARG A C 2
ATOM 1404 O O . ARG A 1 41 ? 61.104 10.207 -4.402 1.00 1.00 41 ARG A O 2
ATOM 1425 N N . HIS A 1 42 ? 58.991 10.094 -3.590 1.00 1.00 42 HIS A N 2
ATOM 1426 C CA . HIS A 1 42 ? 58.903 11.508 -3.192 1.00 1.00 42 HIS A CA 2
ATOM 1427 C C . HIS A 1 42 ? 59.831 11.808 -2.012 1.00 1.00 42 HIS A C 2
ATOM 1428 O O . HIS A 1 42 ? 60.368 12.908 -1.891 1.00 1.00 42 HIS A O 2
ATOM 1442 N N . LEU A 1 43 ? 59.997 10.818 -1.145 1.00 1.00 43 LEU A N 2
ATOM 1443 C CA . LEU A 1 43 ? 60.844 10.923 0.047 1.00 1.00 43 LEU A CA 2
ATOM 1444 C C . LEU A 1 43 ? 62.314 10.688 -0.295 1.00 1.00 43 LEU A C 2
ATOM 1445 O O . LEU A 1 43 ? 63.187 10.815 0.565 1.00 1.00 43 LEU A O 2
ATOM 1461 N N . SER A 1 44 ? 62.589 10.278 -1.528 1.00 1.00 44 SER A N 2
ATOM 1462 C CA . SER A 1 44 ? 63.952 9.955 -1.936 1.00 1.00 44 SER A CA 2
ATOM 1463 C C . SER A 1 44 ? 64.944 11.065 -1.591 1.00 1.00 44 SER A C 2
ATOM 1464 O O . SER A 1 44 ? 66.043 10.771 -1.128 1.00 1.00 44 SER A O 2
ATOM 1472 N N . ARG A 1 45 ? 64.606 12.327 -1.834 1.00 1.00 45 ARG A N 2
ATOM 1473 C CA . ARG A 1 45 ? 65.565 13.397 -1.552 1.00 1.00 45 ARG A CA 2
ATOM 1474 C C . ARG A 1 45 ? 65.945 13.423 -0.078 1.00 1.00 45 ARG A C 2
ATOM 1475 O O . ARG A 1 45 ? 67.126 13.461 0.266 1.00 1.00 45 ARG A O 2
ATOM 1496 N N . PHE A 1 46 ? 64.944 13.404 0.791 1.00 1.00 46 PHE A N 2
ATOM 1497 C CA . PHE A 1 46 ? 65.186 13.418 2.225 1.00 1.00 46 PHE A CA 2
ATOM 1498 C C . PHE A 1 46 ? 65.864 12.128 2.674 1.00 1.00 46 PHE A C 2
ATOM 1499 O O . PHE A 1 46 ? 66.761 12.144 3.513 1.00 1.00 46 PHE A O 2
ATOM 1516 N N . TRP A 1 47 ? 65.416 11.017 2.104 1.00 1.00 47 TRP A N 2
ATOM 1517 C CA . TRP A 1 47 ? 65.963 9.705 2.439 1.00 1.00 47 TRP A CA 2
ATOM 1518 C C . TRP A 1 47 ? 67.448 9.602 2.090 1.00 1.00 47 TRP A C 2
ATOM 1519 O O . TRP A 1 47 ? 68.248 9.051 2.854 1.00 1.00 47 TRP A O 2
ATOM 1540 N N . ASN A 1 48 ? 67.808 10.134 0.926 1.00 1.00 48 ASN A N 2
ATOM 1541 C CA . ASN A 1 48 ? 69.196 10.101 0.477 1.00 1.00 48 ASN A CA 2
ATOM 1542 C C . ASN A 1 48 ? 70.087 10.895 1.429 1.00 1.00 48 ASN A C 2
ATOM 1543 O O . ASN A 1 48 ? 71.201 10.474 1.751 1.00 1.00 48 ASN A O 2
ATOM 1554 N N . ASP A 1 49 ? 69.590 12.044 1.873 1.00 1.00 49 ASP A N 2
ATOM 1555 C CA . ASP A 1 49 ? 70.350 12.885 2.784 1.00 1.00 49 ASP A CA 2
ATOM 1556 C C . ASP A 1 49 ? 70.049 12.511 4.233 1.00 1.00 49 ASP A C 2
ATOM 1557 O O . ASP A 1 49 ? 68.937 12.720 4.717 1.00 1.00 49 ASP A O 2
ATOM 1566 N N . PHE A 1 50 ? 71.046 11.954 4.917 1.00 1.00 50 PHE A N 2
ATOM 1567 C CA . PHE A 1 50 ? 70.871 11.550 6.309 1.00 1.00 50 PHE A CA 2
ATOM 1568 C C . PHE A 1 50 ? 71.390 12.629 7.251 1.00 1.00 50 PHE A C 2
ATOM 1569 O O . PHE A 1 50 ? 70.591 13.169 7.998 1.00 1.00 50 PHE A O 2
ATOM 1587 N N . MET A 1 1 ? 48.770 -19.687 0.703 1.00 1.00 1 MET A N 3
ATOM 1588 C CA . MET A 1 1 ? 47.595 -20.527 0.334 1.00 1.00 1 MET A CA 3
ATOM 1589 C C . MET A 1 1 ? 46.443 -20.234 1.289 1.00 1.00 1 MET A C 3
ATOM 1590 O O . MET A 1 1 ? 45.288 -20.545 0.998 1.00 1.00 1 MET A O 3
ATOM 1606 N N . ALA A 1 2 ? 46.765 -19.633 2.430 1.00 1.00 2 ALA A N 3
ATOM 1607 C CA . ALA A 1 2 ? 45.748 -19.301 3.422 1.00 1.00 2 ALA A CA 3
ATOM 1608 C C . ALA A 1 2 ? 46.155 -18.059 4.208 1.00 1.00 2 ALA A C 3
ATOM 1609 O O . ALA A 1 2 ? 47.342 -17.781 4.376 1.00 1.00 2 ALA A O 3
ATOM 1616 N N . GLU A 1 3 ? 45.162 -17.314 4.685 1.00 1.00 3 GLU A N 3
ATOM 1617 C CA . GLU A 1 3 ? 45.432 -16.102 5.449 1.00 1.00 3 GLU A CA 3
ATOM 1618 C C . GLU A 1 3 ? 46.110 -16.441 6.773 1.00 1.00 3 GLU A C 3
ATOM 1619 O O . GLU A 1 3 ? 47.026 -15.742 7.208 1.00 1.00 3 GLU A O 3
ATOM 1631 N N . ALA A 1 4 ? 45.655 -17.517 7.409 1.00 1.00 4 ALA A N 3
ATOM 1632 C CA . ALA A 1 4 ? 46.229 -17.937 8.681 1.00 1.00 4 ALA A CA 3
ATOM 1633 C C . ALA A 1 4 ? 47.655 -18.444 8.483 1.00 1.00 4 ALA A C 3
ATOM 1634 O O . ALA A 1 4 ? 47.954 -19.109 7.491 1.00 1.00 4 ALA A O 3
ATOM 1641 N N . HIS A 1 5 ? 48.529 -18.127 9.433 1.00 1.00 5 HIS A N 3
ATOM 1642 C CA . HIS A 1 5 ? 49.920 -18.555 9.347 1.00 1.00 5 HIS A CA 3
ATOM 1643 C C . HIS A 1 5 ? 50.017 -20.073 9.458 1.00 1.00 5 HIS A C 3
ATOM 1644 O O . HIS A 1 5 ? 50.791 -20.709 8.743 1.00 1.00 5 HIS A O 3
ATOM 1658 N N . GLN A 1 6 ? 49.222 -20.646 10.357 1.00 1.00 6 GLN A N 3
ATOM 1659 C CA . GLN A 1 6 ? 49.221 -22.091 10.554 1.00 1.00 6 GLN A CA 3
ATOM 1660 C C . GLN A 1 6 ? 47.802 -22.597 10.792 1.00 1.00 6 GLN A C 3
ATOM 1661 O O . GLN A 1 6 ? 46.932 -21.847 11.232 1.00 1.00 6 GLN A O 3
ATOM 1675 N N . ALA A 1 7 ? 47.577 -23.875 10.501 1.00 1.00 7 ALA A N 3
ATOM 1676 C CA . ALA A 1 7 ? 46.259 -24.469 10.693 1.00 1.00 7 ALA A CA 3
ATOM 1677 C C . ALA A 1 7 ? 45.882 -24.459 12.170 1.00 1.00 7 ALA A C 3
ATOM 1678 O O . ALA A 1 7 ? 44.726 -24.226 12.523 1.00 1.00 7 ALA A O 3
ATOM 1685 N N . VAL A 1 8 ? 46.868 -24.709 13.027 1.00 1.00 8 VAL A N 3
ATOM 1686 C CA . VAL A 1 8 ? 46.639 -24.723 14.469 1.00 1.00 8 VAL A CA 3
ATOM 1687 C C . VAL A 1 8 ? 47.672 -23.853 15.176 1.00 1.00 8 VAL A C 3
ATOM 1688 O O . VAL A 1 8 ? 48.862 -23.911 14.865 1.00 1.00 8 VAL A O 3
ATOM 1701 N N . GLY A 1 9 ? 47.212 -23.046 16.127 1.00 1.00 9 GLY A N 3
ATOM 1702 C CA . GLY A 1 9 ? 48.110 -22.167 16.865 1.00 1.00 9 GLY A CA 3
ATOM 1703 C C . GLY A 1 9 ? 48.775 -22.906 18.021 1.00 1.00 9 GLY A C 3
ATOM 1704 O O . GLY A 1 9 ? 48.393 -24.028 18.357 1.00 1.00 9 GLY A O 3
ATOM 1708 N N . PHE A 1 10 ? 49.770 -22.267 18.627 1.00 1.00 10 PHE A N 3
ATOM 1709 C CA . PHE A 1 10 ? 50.485 -22.865 19.750 1.00 1.00 10 PHE A CA 3
ATOM 1710 C C . PHE A 1 10 ? 49.542 -23.097 20.926 1.00 1.00 10 PHE A C 3
ATOM 1711 O O . PHE A 1 10 ? 49.587 -24.142 21.576 1.00 1.00 10 PHE A O 3
ATOM 1728 N N . ARG A 1 11 ? 48.693 -22.110 21.197 1.00 1.00 11 ARG A N 3
ATOM 1729 C CA . ARG A 1 11 ? 47.745 -22.213 22.300 1.00 1.00 11 ARG A CA 3
ATOM 1730 C C . ARG A 1 11 ? 46.608 -21.198 22.152 1.00 1.00 11 ARG A C 3
ATOM 1731 O O . ARG A 1 11 ? 45.440 -21.548 22.324 1.00 1.00 11 ARG A O 3
ATOM 1752 N N . PRO A 1 12 ? 46.913 -19.958 21.846 1.00 1.00 12 PRO A N 3
ATOM 1753 C CA . PRO A 1 12 ? 45.873 -18.897 21.685 1.00 1.00 12 PRO A CA 3
ATOM 1754 C C . PRO A 1 12 ? 44.909 -19.209 20.544 1.00 1.00 12 PRO A C 3
ATOM 1755 O O . PRO A 1 12 ? 45.293 -19.809 19.540 1.00 1.00 12 PRO A O 3
ATOM 1766 N N . SER A 1 13 ? 43.654 -18.805 20.710 1.00 1.00 13 SER A N 3
ATOM 1767 C CA . SER A 1 13 ? 42.640 -19.054 19.692 1.00 1.00 13 SER A CA 3
ATOM 1768 C C . SER A 1 13 ? 42.964 -18.289 18.413 1.00 1.00 13 SER A C 3
ATOM 1769 O O . SER A 1 13 ? 43.531 -17.197 18.455 1.00 1.00 13 SER A O 3
ATOM 1777 N N . LEU A 1 14 ? 42.601 -18.874 17.276 1.00 1.00 14 LEU A N 3
ATOM 1778 C CA . LEU A 1 14 ? 42.859 -18.246 15.985 1.00 1.00 14 LEU A CA 3
ATOM 1779 C C . LEU A 1 14 ? 42.108 -16.924 15.868 1.00 1.00 14 LEU A C 3
ATOM 1780 O O . LEU A 1 14 ? 42.649 -15.937 15.369 1.00 1.00 14 LEU A O 3
ATOM 1796 N N . THR A 1 15 ? 40.861 -16.913 16.329 1.00 1.00 15 THR A N 3
ATOM 1797 C CA . THR A 1 15 ? 40.043 -15.706 16.269 1.00 1.00 15 THR A CA 3
ATOM 1798 C C . THR A 1 15 ? 39.370 -15.443 17.612 1.00 1.00 15 THR A C 3
ATOM 1799 O O . THR A 1 15 ? 39.214 -16.350 18.428 1.00 1.00 15 THR A O 3
ATOM 1810 N N . SER A 1 16 ? 38.975 -14.193 17.833 1.00 1.00 16 SER A N 3
ATOM 1811 C CA . SER A 1 16 ? 38.320 -13.816 19.079 1.00 1.00 16 SER A CA 3
ATOM 1812 C C . SER A 1 16 ? 37.448 -12.582 18.871 1.00 1.00 16 SER A C 3
ATOM 1813 O O . SER A 1 16 ? 37.597 -11.866 17.881 1.00 1.00 16 SER A O 3
ATOM 1821 N N . ASP A 1 17 ? 36.539 -12.340 19.809 1.00 1.00 17 ASP A N 3
ATOM 1822 C CA . ASP A 1 17 ? 35.649 -11.190 19.713 1.00 1.00 17 ASP A CA 3
ATOM 1823 C C . ASP A 1 17 ? 36.440 -9.892 19.841 1.00 1.00 17 ASP A C 3
ATOM 1824 O O . ASP A 1 17 ? 37.370 -9.798 20.642 1.00 1.00 17 ASP A O 3
ATOM 1833 N N . GLY A 1 18 ? 36.063 -8.895 19.049 1.00 1.00 18 GLY A N 3
ATOM 1834 C CA . GLY A 1 18 ? 36.743 -7.605 19.082 1.00 1.00 18 GLY A CA 3
ATOM 1835 C C . GLY A 1 18 ? 35.953 -6.554 18.311 1.00 1.00 18 GLY A C 3
ATOM 1836 O O . GLY A 1 18 ? 35.002 -6.876 17.600 1.00 1.00 18 GLY A O 3
ATOM 1840 N N . ALA A 1 19 ? 36.352 -5.293 18.457 1.00 1.00 19 ALA A N 3
ATOM 1841 C CA . ALA A 1 19 ? 35.672 -4.203 17.768 1.00 1.00 19 ALA A CA 3
ATOM 1842 C C . ALA A 1 19 ? 35.902 -4.292 16.263 1.00 1.00 19 ALA A C 3
ATOM 1843 O O . ALA A 1 19 ? 36.993 -4.637 15.809 1.00 1.00 19 ALA A O 3
ATOM 1850 N N . GLU A 1 20 ? 34.865 -3.974 15.494 1.00 1.00 20 GLU A N 3
ATOM 1851 C CA . GLU A 1 20 ? 34.962 -4.016 14.040 1.00 1.00 20 GLU A CA 3
ATOM 1852 C C . GLU A 1 20 ? 34.256 -2.813 13.425 1.00 1.00 20 GLU A C 3
ATOM 1853 O O . GLU A 1 20 ? 33.261 -2.327 13.964 1.00 1.00 20 GLU A O 3
ATOM 1865 N N . VAL A 1 21 ? 34.772 -2.339 12.295 1.00 1.00 21 VAL A N 3
ATOM 1866 C CA . VAL A 1 21 ? 34.178 -1.192 11.616 1.00 1.00 21 VAL A CA 3
ATOM 1867 C C . VAL A 1 21 ? 34.044 -1.459 10.121 1.00 1.00 21 VAL A C 3
ATOM 1868 O O . VAL A 1 21 ? 34.726 -2.325 9.570 1.00 1.00 21 VAL A O 3
ATOM 1881 N N . GLU A 1 22 ? 33.164 -0.706 9.470 1.00 1.00 22 GLU A N 3
ATOM 1882 C CA . GLU A 1 22 ? 32.945 -0.861 8.036 1.00 1.00 22 GLU A CA 3
ATOM 1883 C C . GLU A 1 22 ? 32.905 0.503 7.352 1.00 1.00 22 GLU A C 3
ATOM 1884 O O . GLU A 1 22 ? 32.315 0.654 6.282 1.00 1.00 22 GLU A O 3
ATOM 1896 N N . LEU A 1 23 ? 33.540 1.492 7.974 1.00 1.00 23 LEU A N 3
ATOM 1897 C CA . LEU A 1 23 ? 33.575 2.838 7.415 1.00 1.00 23 LEU A CA 3
ATOM 1898 C C . LEU A 1 23 ? 34.305 2.841 6.073 1.00 1.00 23 LEU A C 3
ATOM 1899 O O . LEU A 1 23 ? 33.863 3.487 5.124 1.00 1.00 23 LEU A O 3
ATOM 1915 N N . SER A 1 24 ? 35.423 2.116 6.016 1.00 1.00 24 SER A N 3
ATOM 1916 C CA . SER A 1 24 ? 36.231 2.031 4.795 1.00 1.00 24 SER A CA 3
ATOM 1917 C C . SER A 1 24 ? 37.671 1.662 5.147 1.00 1.00 24 SER A C 3
ATOM 1918 O O . SER A 1 24 ? 38.595 1.892 4.371 1.00 1.00 24 SER A O 3
ATOM 1926 N N . ALA A 1 25 ? 37.856 1.114 6.338 1.00 1.00 25 ALA A N 3
ATOM 1927 C CA . ALA A 1 25 ? 39.191 0.750 6.792 1.00 1.00 25 ALA A CA 3
ATOM 1928 C C . ALA A 1 25 ? 39.946 -0.078 5.750 1.00 1.00 25 ALA A C 3
ATOM 1929 O O . ALA A 1 25 ? 41.101 0.217 5.447 1.00 1.00 25 ALA A O 3
ATOM 1936 N N . PRO A 1 26 ? 39.344 -1.115 5.216 1.00 1.00 26 PRO A N 3
ATOM 1937 C CA . PRO A 1 26 ? 40.022 -1.993 4.212 1.00 1.00 26 PRO A CA 3
ATOM 1938 C C . PRO A 1 26 ? 40.578 -1.222 3.013 1.00 1.00 26 PRO A C 3
ATOM 1939 O O . PRO A 1 26 ? 41.730 -1.418 2.627 1.00 1.00 26 PRO A O 3
ATOM 1950 N N . VAL A 1 27 ? 39.771 -0.332 2.439 1.00 1.00 27 VAL A N 3
ATOM 1951 C CA . VAL A 1 27 ? 40.235 0.465 1.305 1.00 1.00 27 VAL A CA 3
ATOM 1952 C C . VAL A 1 27 ? 41.252 1.503 1.768 1.00 1.00 27 VAL A C 3
ATOM 1953 O O . VAL A 1 27 ? 42.223 1.781 1.067 1.00 1.00 27 VAL A O 3
ATOM 1966 N N . LEU A 1 28 ? 41.026 2.066 2.952 1.00 1.00 28 LEU A N 3
ATOM 1967 C CA . LEU A 1 28 ? 41.944 3.070 3.498 1.00 1.00 28 LEU A CA 3
ATOM 1968 C C . LEU A 1 28 ? 43.326 2.465 3.741 1.00 1.00 28 LEU A C 3
ATOM 1969 O O . LEU A 1 28 ? 44.350 3.095 3.465 1.00 1.00 28 LEU A O 3
ATOM 1985 N N . GLN A 1 29 ? 43.344 1.241 4.266 1.00 1.00 29 GLN A N 3
ATOM 1986 C CA . GLN A 1 29 ? 44.597 0.553 4.552 1.00 1.00 29 GLN A CA 3
ATOM 1987 C C . GLN A 1 29 ? 45.380 0.302 3.269 1.00 1.00 29 GLN A C 3
ATOM 1988 O O . GLN A 1 29 ? 46.596 0.480 3.241 1.00 1.00 29 GLN A O 3
ATOM 2002 N N . GLU A 1 30 ? 44.685 -0.098 2.209 1.00 1.00 30 GLU A N 3
ATOM 2003 C CA . GLU A 1 30 ? 45.354 -0.357 0.932 1.00 1.00 30 GLU A CA 3
ATOM 2004 C C . GLU A 1 30 ? 45.901 0.935 0.342 1.00 1.00 30 GLU A C 3
ATOM 2005 O O . GLU A 1 30 ? 47.009 0.951 -0.183 1.00 1.00 30 GLU A O 3
ATOM 2017 N N . ILE A 1 31 ? 45.141 2.011 0.441 1.00 1.00 31 ILE A N 3
ATOM 2018 C CA . ILE A 1 31 ? 45.593 3.304 -0.074 1.00 1.00 31 ILE A CA 3
ATOM 2019 C C . ILE A 1 31 ? 46.810 3.784 0.727 1.00 1.00 31 ILE A C 3
ATOM 2020 O O . ILE A 1 31 ? 47.774 4.330 0.164 1.00 1.00 31 ILE A O 3
ATOM 2036 N N . TYR A 1 32 ? 46.747 3.604 2.040 1.00 1.00 32 TYR A N 3
ATOM 2037 C CA . TYR A 1 32 ? 47.852 4.029 2.898 1.00 1.00 32 TYR A CA 3
ATOM 2038 C C . TYR A 1 32 ? 49.114 3.251 2.544 1.00 1.00 32 TYR A C 3
ATOM 2039 O O . TYR A 1 32 ? 50.190 3.829 2.407 1.00 1.00 32 TYR A O 3
ATOM 2057 N N . LEU A 1 33 ? 48.978 1.941 2.386 1.00 1.00 33 LEU A N 3
ATOM 2058 C CA . LEU A 1 33 ? 50.115 1.102 2.032 1.00 1.00 33 LEU A CA 3
ATOM 2059 C C . LEU A 1 33 ? 50.663 1.490 0.657 1.00 1.00 33 LEU A C 3
ATOM 2060 O O . LEU A 1 33 ? 51.877 1.579 0.462 1.00 1.00 33 LEU A O 3
ATOM 2076 N N . SER A 1 34 ? 49.760 1.736 -0.284 1.00 1.00 34 SER A N 3
ATOM 2077 C CA . SER A 1 34 ? 50.158 2.136 -1.625 1.00 1.00 34 SER A CA 3
ATOM 2078 C C . SER A 1 34 ? 50.866 3.487 -1.589 1.00 1.00 34 SER A C 3
ATOM 2079 O O . SER A 1 34 ? 51.831 3.716 -2.320 1.00 1.00 34 SER A O 3
ATOM 2087 N N . GLY A 1 35 ? 50.373 4.387 -0.747 1.00 1.00 35 GLY A N 3
ATOM 2088 C CA . GLY A 1 35 ? 50.972 5.711 -0.636 1.00 1.00 35 GLY A CA 3
ATOM 2089 C C . GLY A 1 35 ? 52.398 5.634 -0.095 1.00 1.00 35 GLY A C 3
ATOM 2090 O O . GLY A 1 35 ? 53.270 6.376 -0.540 1.00 1.00 35 GLY A O 3
ATOM 2094 N N . LEU A 1 36 ? 52.652 4.743 0.859 1.00 1.00 36 LEU A N 3
ATOM 2095 C CA . LEU A 1 36 ? 53.986 4.620 1.430 1.00 1.00 36 LEU A CA 3
ATOM 2096 C C . LEU A 1 36 ? 54.987 4.212 0.357 1.00 1.00 36 LEU A C 3
ATOM 2097 O O . LEU A 1 36 ? 56.107 4.732 0.312 1.00 1.00 36 LEU A O 3
ATOM 2113 N N . ARG A 1 37 ? 54.589 3.293 -0.507 1.00 1.00 37 ARG A N 3
ATOM 2114 C CA . ARG A 1 37 ? 55.481 2.850 -1.569 1.00 1.00 37 ARG A CA 3
ATOM 2115 C C . ARG A 1 37 ? 55.793 3.999 -2.531 1.00 1.00 37 ARG A C 3
ATOM 2116 O O . ARG A 1 37 ? 56.940 4.188 -2.934 1.00 1.00 37 ARG A O 3
ATOM 2137 N N . SER A 1 38 ? 54.765 4.779 -2.867 1.00 1.00 38 SER A N 3
ATOM 2138 C CA . SER A 1 38 ? 54.922 5.934 -3.753 1.00 1.00 38 SER A CA 3
ATOM 2139 C C . SER A 1 38 ? 55.663 7.076 -3.056 1.00 1.00 38 SER A C 3
ATOM 2140 O O . SER A 1 38 ? 56.417 7.819 -3.686 1.00 1.00 38 SER A O 3
ATOM 2148 N N . TRP A 1 39 ? 55.427 7.211 -1.755 1.00 1.00 39 TRP A N 3
ATOM 2149 C CA . TRP A 1 39 ? 56.046 8.268 -0.956 1.00 1.00 39 TRP A CA 3
ATOM 2150 C C . TRP A 1 39 ? 57.566 8.180 -0.967 1.00 1.00 39 TRP A C 3
ATOM 2151 O O . TRP A 1 39 ? 58.243 9.201 -0.939 1.00 1.00 39 TRP A O 3
ATOM 2172 N N . LYS A 1 40 ? 58.115 6.977 -0.996 1.00 1.00 40 LYS A N 3
ATOM 2173 C CA . LYS A 1 40 ? 59.566 6.855 -0.981 1.00 1.00 40 LYS A CA 3
ATOM 2174 C C . LYS A 1 40 ? 60.156 7.616 -2.166 1.00 1.00 40 LYS A C 3
ATOM 2175 O O . LYS A 1 40 ? 61.190 8.268 -2.017 1.00 1.00 40 LYS A O 3
ATOM 2194 N N . ARG A 1 41 ? 59.530 7.556 -3.332 1.00 1.00 41 ARG A N 3
ATOM 2195 C CA . ARG A 1 41 ? 60.072 8.277 -4.479 1.00 1.00 41 ARG A CA 3
ATOM 2196 C C . ARG A 1 41 ? 60.132 9.784 -4.199 1.00 1.00 41 ARG A C 3
ATOM 2197 O O . ARG A 1 41 ? 61.118 10.465 -4.484 1.00 1.00 41 ARG A O 3
ATOM 2218 N N . HIS A 1 42 ? 59.035 10.260 -3.612 1.00 1.00 42 HIS A N 3
ATOM 2219 C CA . HIS A 1 42 ? 58.884 11.671 -3.237 1.00 1.00 42 HIS A CA 3
ATOM 2220 C C . HIS A 1 42 ? 59.752 12.016 -2.019 1.00 1.00 42 HIS A C 3
ATOM 2221 O O . HIS A 1 42 ? 60.306 13.111 -1.922 1.00 1.00 42 HIS A O 3
ATOM 2235 N N . LEU A 1 43 ? 59.872 11.056 -1.111 1.00 1.00 43 LEU A N 3
ATOM 2236 C CA . LEU A 1 43 ? 60.673 11.191 0.108 1.00 1.00 43 LEU A CA 3
ATOM 2237 C C . LEU A 1 43 ? 62.148 10.883 -0.133 1.00 1.00 43 LEU A C 3
ATOM 2238 O O . LEU A 1 43 ? 62.960 10.992 0.785 1.00 1.00 43 LEU A O 3
ATOM 2254 N N . SER A 1 44 ? 62.490 10.438 -1.339 1.00 1.00 44 SER A N 3
ATOM 2255 C CA . SER A 1 44 ? 63.865 10.053 -1.639 1.00 1.00 44 SER A CA 3
ATOM 2256 C C . SER A 1 44 ? 64.857 11.152 -1.265 1.00 1.00 44 SER A C 3
ATOM 2257 O O . SER A 1 44 ? 65.913 10.852 -0.711 1.00 1.00 44 SER A O 3
ATOM 2265 N N . ARG A 1 45 ? 64.557 12.411 -1.573 1.00 1.00 45 ARG A N 3
ATOM 2266 C CA . ARG A 1 45 ? 65.509 13.470 -1.249 1.00 1.00 45 ARG A CA 3
ATOM 2267 C C . ARG A 1 45 ? 65.757 13.519 0.255 1.00 1.00 45 ARG A C 3
ATOM 2268 O O . ARG A 1 45 ? 66.905 13.529 0.703 1.00 1.00 45 ARG A O 3
ATOM 2289 N N . PHE A 1 46 ? 64.680 13.535 1.033 1.00 1.00 46 PHE A N 3
ATOM 2290 C CA . PHE A 1 46 ? 64.779 13.566 2.488 1.00 1.00 46 PHE A CA 3
ATOM 2291 C C . PHE A 1 46 ? 65.484 12.319 3.012 1.00 1.00 46 PHE A C 3
ATOM 2292 O O . PHE A 1 46 ? 66.349 12.396 3.885 1.00 1.00 46 PHE A O 3
ATOM 2309 N N . TRP A 1 47 ? 65.092 11.172 2.472 1.00 1.00 47 TRP A N 3
ATOM 2310 C CA . TRP A 1 47 ? 65.667 9.895 2.880 1.00 1.00 47 TRP A CA 3
ATOM 2311 C C . TRP A 1 47 ? 67.158 9.820 2.565 1.00 1.00 47 TRP A C 3
ATOM 2312 O O . TRP A 1 47 ? 67.947 9.321 3.367 1.00 1.00 47 TRP A O 3
ATOM 2333 N N . ASN A 1 48 ? 67.536 10.319 1.391 1.00 1.00 48 ASN A N 3
ATOM 2334 C CA . ASN A 1 48 ? 68.934 10.302 0.978 1.00 1.00 48 ASN A CA 3
ATOM 2335 C C . ASN A 1 48 ? 69.781 11.154 1.916 1.00 1.00 48 ASN A C 3
ATOM 2336 O O . ASN A 1 48 ? 70.897 10.777 2.276 1.00 1.00 48 ASN A O 3
ATOM 2347 N N . ASP A 1 49 ? 69.246 12.305 2.309 1.00 1.00 49 ASP A N 3
ATOM 2348 C CA . ASP A 1 49 ? 69.965 13.203 3.204 1.00 1.00 49 ASP A CA 3
ATOM 2349 C C . ASP A 1 49 ? 69.645 12.882 4.660 1.00 1.00 49 ASP A C 3
ATOM 2350 O O . ASP A 1 49 ? 68.526 13.104 5.123 1.00 1.00 49 ASP A O 3
ATOM 2359 N N . PHE A 1 50 ? 70.634 12.357 5.375 1.00 1.00 50 PHE A N 3
ATOM 2360 C CA . PHE A 1 50 ? 70.449 12.006 6.780 1.00 1.00 50 PHE A CA 3
ATOM 2361 C C . PHE A 1 50 ? 69.090 11.351 6.994 1.00 1.00 50 PHE A C 3
ATOM 2362 O O . PHE A 1 50 ? 68.995 10.150 6.797 1.00 1.00 50 PHE A O 3
ATOM 2380 N N . MET A 1 1 ? 34.471 10.176 39.986 1.00 1.00 1 MET A N 4
ATOM 2381 C CA . MET A 1 1 ? 34.687 9.275 38.825 1.00 1.00 1 MET A CA 4
ATOM 2382 C C . MET A 1 1 ? 34.011 7.941 39.094 1.00 1.00 1 MET A C 4
ATOM 2383 O O . MET A 1 1 ? 34.068 7.027 38.274 1.00 1.00 1 MET A O 4
ATOM 2399 N N . ALA A 1 2 ? 33.359 7.841 40.247 1.00 1.00 2 ALA A N 4
ATOM 2400 C CA . ALA A 1 2 ? 32.657 6.624 40.614 1.00 1.00 2 ALA A CA 4
ATOM 2401 C C . ALA A 1 2 ? 31.491 6.377 39.657 1.00 1.00 2 ALA A C 4
ATOM 2402 O O . ALA A 1 2 ? 31.211 5.236 39.285 1.00 1.00 2 ALA A O 4
ATOM 2409 N N . GLU A 1 3 ? 30.814 7.453 39.259 1.00 1.00 3 GLU A N 4
ATOM 2410 C CA . GLU A 1 3 ? 29.683 7.334 38.344 1.00 1.00 3 GLU A CA 4
ATOM 2411 C C . GLU A 1 3 ? 30.149 6.754 37.015 1.00 1.00 3 GLU A C 4
ATOM 2412 O O . GLU A 1 3 ? 31.187 7.148 36.485 1.00 1.00 3 GLU A O 4
ATOM 2424 N N . ALA A 1 4 ? 29.384 5.813 36.479 1.00 1.00 4 ALA A N 4
ATOM 2425 C CA . ALA A 1 4 ? 29.756 5.199 35.216 1.00 1.00 4 ALA A CA 4
ATOM 2426 C C . ALA A 1 4 ? 29.780 6.238 34.095 1.00 1.00 4 ALA A C 4
ATOM 2427 O O . ALA A 1 4 ? 30.671 6.218 33.244 1.00 1.00 4 ALA A O 4
ATOM 2434 N N . HIS A 1 5 ? 28.795 7.144 34.101 1.00 1.00 5 HIS A N 4
ATOM 2435 C CA . HIS A 1 5 ? 28.713 8.186 33.069 1.00 1.00 5 HIS A CA 4
ATOM 2436 C C . HIS A 1 5 ? 28.855 9.589 33.658 1.00 1.00 5 HIS A C 4
ATOM 2437 O O . HIS A 1 5 ? 28.221 9.921 34.661 1.00 1.00 5 HIS A O 4
ATOM 2451 N N . GLN A 1 6 ? 29.686 10.410 33.018 1.00 1.00 6 GLN A N 4
ATOM 2452 C CA . GLN A 1 6 ? 29.907 11.780 33.480 1.00 1.00 6 GLN A CA 4
ATOM 2453 C C . GLN A 1 6 ? 28.990 12.747 32.723 1.00 1.00 6 GLN A C 4
ATOM 2454 O O . GLN A 1 6 ? 28.874 12.681 31.498 1.00 1.00 6 GLN A O 4
ATOM 2468 N N . ALA A 1 7 ? 28.332 13.638 33.465 1.00 1.00 7 ALA A N 4
ATOM 2469 C CA . ALA A 1 7 ? 27.414 14.605 32.861 1.00 1.00 7 ALA A CA 4
ATOM 2470 C C . ALA A 1 7 ? 28.145 15.521 31.887 1.00 1.00 7 ALA A C 4
ATOM 2471 O O . ALA A 1 7 ? 27.604 15.881 30.841 1.00 1.00 7 ALA A O 4
ATOM 2478 N N . VAL A 1 8 ? 29.374 15.902 32.239 1.00 1.00 8 VAL A N 4
ATOM 2479 C CA . VAL A 1 8 ? 30.169 16.789 31.387 1.00 1.00 8 VAL A CA 4
ATOM 2480 C C . VAL A 1 8 ? 31.478 16.130 30.981 1.00 1.00 8 VAL A C 4
ATOM 2481 O O . VAL A 1 8 ? 32.205 15.591 31.816 1.00 1.00 8 VAL A O 4
ATOM 2494 N N . GLY A 1 9 ? 31.768 16.190 29.688 1.00 1.00 9 GLY A N 4
ATOM 2495 C CA . GLY A 1 9 ? 32.988 15.609 29.153 1.00 1.00 9 GLY A CA 4
ATOM 2496 C C . GLY A 1 9 ? 34.128 16.617 29.177 1.00 1.00 9 GLY A C 4
ATOM 2497 O O . GLY A 1 9 ? 33.963 17.744 29.644 1.00 1.00 9 GLY A O 4
ATOM 2501 N N . PHE A 1 10 ? 35.283 16.200 28.672 1.00 1.00 10 PHE A N 4
ATOM 2502 C CA . PHE A 1 10 ? 36.451 17.070 28.640 1.00 1.00 10 PHE A CA 4
ATOM 2503 C C . PHE A 1 10 ? 37.035 17.101 27.238 1.00 1.00 10 PHE A C 4
ATOM 2504 O O . PHE A 1 10 ? 36.953 16.117 26.504 1.00 1.00 10 PHE A O 4
ATOM 2521 N N . ARG A 1 11 ? 37.631 18.223 26.868 1.00 1.00 11 ARG A N 4
ATOM 2522 C CA . ARG A 1 11 ? 38.224 18.340 25.546 1.00 1.00 11 ARG A CA 4
ATOM 2523 C C . ARG A 1 11 ? 37.253 17.816 24.493 1.00 1.00 11 ARG A C 4
ATOM 2524 O O . ARG A 1 11 ? 37.450 16.740 23.932 1.00 1.00 11 ARG A O 4
ATOM 2545 N N . PRO A 1 12 ? 36.212 18.556 24.232 1.00 1.00 12 PRO A N 4
ATOM 2546 C CA . PRO A 1 12 ? 35.177 18.165 23.232 1.00 1.00 12 PRO A CA 4
ATOM 2547 C C . PRO A 1 12 ? 35.764 18.045 21.824 1.00 1.00 12 PRO A C 4
ATOM 2548 O O . PRO A 1 12 ? 36.643 18.817 21.438 1.00 1.00 12 PRO A O 4
ATOM 2559 N N . SER A 1 13 ? 35.269 17.076 21.058 1.00 1.00 13 SER A N 4
ATOM 2560 C CA . SER A 1 13 ? 35.752 16.873 19.695 1.00 1.00 13 SER A CA 4
ATOM 2561 C C . SER A 1 13 ? 35.166 17.917 18.751 1.00 1.00 13 SER A C 4
ATOM 2562 O O . SER A 1 13 ? 34.162 18.559 19.063 1.00 1.00 13 SER A O 4
ATOM 2570 N N . LEU A 1 14 ? 35.797 18.068 17.592 1.00 1.00 14 LEU A N 4
ATOM 2571 C CA . LEU A 1 14 ? 35.336 19.030 16.594 1.00 1.00 14 LEU A CA 4
ATOM 2572 C C . LEU A 1 14 ? 34.698 18.307 15.421 1.00 1.00 14 LEU A C 4
ATOM 2573 O O . LEU A 1 14 ? 35.267 17.359 14.880 1.00 1.00 14 LEU A O 4
ATOM 2589 N N . THR A 1 15 ? 33.522 18.759 15.026 1.00 1.00 15 THR A N 4
ATOM 2590 C CA . THR A 1 15 ? 32.829 18.145 13.909 1.00 1.00 15 THR A CA 4
ATOM 2591 C C . THR A 1 15 ? 33.582 18.391 12.606 1.00 1.00 15 THR A C 4
ATOM 2592 O O . THR A 1 15 ? 33.566 17.558 11.699 1.00 1.00 15 THR A O 4
ATOM 2603 N N . SER A 1 16 ? 34.230 19.548 12.517 1.00 1.00 16 SER A N 4
ATOM 2604 C CA . SER A 1 16 ? 34.975 19.912 11.317 1.00 1.00 16 SER A CA 4
ATOM 2605 C C . SER A 1 16 ? 36.122 18.937 11.047 1.00 1.00 16 SER A C 4
ATOM 2606 O O . SER A 1 16 ? 36.334 18.526 9.907 1.00 1.00 16 SER A O 4
ATOM 2614 N N . ASP A 1 17 ? 36.858 18.568 12.091 1.00 1.00 17 ASP A N 4
ATOM 2615 C CA . ASP A 1 17 ? 37.977 17.640 11.930 1.00 1.00 17 ASP A CA 4
ATOM 2616 C C . ASP A 1 17 ? 37.545 16.210 12.246 1.00 1.00 17 ASP A C 4
ATOM 2617 O O . ASP A 1 17 ? 37.295 15.868 13.401 1.00 1.00 17 ASP A O 4
ATOM 2626 N N . GLY A 1 18 ? 37.463 15.376 11.216 1.00 1.00 18 GLY A N 4
ATOM 2627 C CA . GLY A 1 18 ? 37.063 13.990 11.405 1.00 1.00 18 GLY A CA 4
ATOM 2628 C C . GLY A 1 18 ? 37.238 13.195 10.120 1.00 1.00 18 GLY A C 4
ATOM 2629 O O . GLY A 1 18 ? 37.537 13.755 9.066 1.00 1.00 18 GLY A O 4
ATOM 2633 N N . ALA A 1 19 ? 37.047 11.889 10.218 1.00 1.00 19 ALA A N 4
ATOM 2634 C CA . ALA A 1 19 ? 37.186 11.018 9.063 1.00 1.00 19 ALA A CA 4
ATOM 2635 C C . ALA A 1 19 ? 36.120 11.319 8.016 1.00 1.00 19 ALA A C 4
ATOM 2636 O O . ALA A 1 19 ? 34.977 11.644 8.343 1.00 1.00 19 ALA A O 4
ATOM 2643 N N . GLU A 1 20 ? 36.508 11.195 6.758 1.00 1.00 20 GLU A N 4
ATOM 2644 C CA . GLU A 1 20 ? 35.597 11.440 5.652 1.00 1.00 20 GLU A CA 4
ATOM 2645 C C . GLU A 1 20 ? 34.488 10.403 5.652 1.00 1.00 20 GLU A C 4
ATOM 2646 O O . GLU A 1 20 ? 33.321 10.720 5.411 1.00 1.00 20 GLU A O 4
ATOM 2658 N N . VAL A 1 21 ? 34.866 9.157 5.919 1.00 1.00 21 VAL A N 4
ATOM 2659 C CA . VAL A 1 21 ? 33.898 8.071 5.943 1.00 1.00 21 VAL A CA 4
ATOM 2660 C C . VAL A 1 21 ? 34.123 7.152 7.144 1.00 1.00 21 VAL A C 4
ATOM 2661 O O . VAL A 1 21 ? 35.260 6.832 7.498 1.00 1.00 21 VAL A O 4
ATOM 2674 N N . GLU A 1 22 ? 33.022 6.738 7.766 1.00 1.00 22 GLU A N 4
ATOM 2675 C CA . GLU A 1 22 ? 33.081 5.857 8.932 1.00 1.00 22 GLU A CA 4
ATOM 2676 C C . GLU A 1 22 ? 33.541 4.444 8.569 1.00 1.00 22 GLU A C 4
ATOM 2677 O O . GLU A 1 22 ? 34.291 3.825 9.322 1.00 1.00 22 GLU A O 4
ATOM 2689 N N . LEU A 1 23 ? 33.059 3.923 7.438 1.00 1.00 23 LEU A N 4
ATOM 2690 C CA . LEU A 1 23 ? 33.408 2.559 7.024 1.00 1.00 23 LEU A CA 4
ATOM 2691 C C . LEU A 1 23 ? 34.223 2.534 5.731 1.00 1.00 23 LEU A C 4
ATOM 2692 O O . LEU A 1 23 ? 33.826 3.123 4.726 1.00 1.00 23 LEU A O 4
ATOM 2708 N N . SER A 1 24 ? 35.357 1.826 5.768 1.00 1.00 24 SER A N 4
ATOM 2709 C CA . SER A 1 24 ? 36.233 1.702 4.596 1.00 1.00 24 SER A CA 4
ATOM 2710 C C . SER A 1 24 ? 37.666 1.384 5.025 1.00 1.00 24 SER A C 4
ATOM 2711 O O . SER A 1 24 ? 38.616 1.624 4.280 1.00 1.00 24 SER A O 4
ATOM 2719 N N . ALA A 1 25 ? 37.823 0.885 6.244 1.00 1.00 25 ALA A N 4
ATOM 2720 C CA . ALA A 1 25 ? 39.153 0.593 6.762 1.00 1.00 25 ALA A CA 4
ATOM 2721 C C . ALA A 1 25 ? 39.991 -0.209 5.767 1.00 1.00 25 ALA A C 4
ATOM 2722 O O . ALA A 1 25 ? 41.139 0.151 5.500 1.00 1.00 25 ALA A O 4
ATOM 2729 N N . PRO A 1 26 ? 39.472 -1.282 5.224 1.00 1.00 26 PRO A N 4
ATOM 2730 C CA . PRO A 1 26 ? 40.240 -2.115 4.248 1.00 1.00 26 PRO A CA 4
ATOM 2731 C C . PRO A 1 26 ? 40.750 -1.288 3.068 1.00 1.00 26 PRO A C 4
ATOM 2732 O O . PRO A 1 26 ? 41.904 -1.414 2.658 1.00 1.00 26 PRO A O 4
ATOM 2743 N N . VAL A 1 27 ? 39.889 -0.412 2.559 1.00 1.00 27 VAL A N 4
ATOM 2744 C CA . VAL A 1 27 ? 40.255 0.473 1.457 1.00 1.00 27 VAL A CA 4
ATOM 2745 C C . VAL A 1 27 ? 41.318 1.464 1.922 1.00 1.00 27 VAL A C 4
ATOM 2746 O O . VAL A 1 27 ? 42.296 1.727 1.220 1.00 1.00 27 VAL A O 4
ATOM 2759 N N . LEU A 1 28 ? 41.107 2.007 3.114 1.00 1.00 28 LEU A N 4
ATOM 2760 C CA . LEU A 1 28 ? 42.036 2.976 3.689 1.00 1.00 28 LEU A CA 4
ATOM 2761 C C . LEU A 1 28 ? 43.402 2.338 3.909 1.00 1.00 28 LEU A C 4
ATOM 2762 O O . LEU A 1 28 ? 44.434 2.963 3.663 1.00 1.00 28 LEU A O 4
ATOM 2778 N N . GLN A 1 29 ? 43.403 1.093 4.374 1.00 1.00 29 GLN A N 4
ATOM 2779 C CA . GLN A 1 29 ? 44.654 0.391 4.616 1.00 1.00 29 GLN A CA 4
ATOM 2780 C C . GLN A 1 29 ? 45.402 0.185 3.298 1.00 1.00 29 GLN A C 4
ATOM 2781 O O . GLN A 1 29 ? 46.618 0.361 3.243 1.00 1.00 29 GLN A O 4
ATOM 2795 N N . GLU A 1 30 ? 44.677 -0.166 2.229 1.00 1.00 30 GLU A N 4
ATOM 2796 C CA . GLU A 1 30 ? 45.316 -0.360 0.926 1.00 1.00 30 GLU A CA 4
ATOM 2797 C C . GLU A 1 30 ? 45.838 0.967 0.387 1.00 1.00 30 GLU A C 4
ATOM 2798 O O . GLU A 1 30 ? 46.948 1.020 -0.143 1.00 1.00 30 GLU A O 4
ATOM 2810 N N . ILE A 1 31 ? 45.071 2.039 0.545 1.00 1.00 31 ILE A N 4
ATOM 2811 C CA . ILE A 1 31 ? 45.526 3.346 0.085 1.00 1.00 31 ILE A CA 4
ATOM 2812 C C . ILE A 1 31 ? 46.770 3.767 0.869 1.00 1.00 31 ILE A C 4
ATOM 2813 O O . ILE A 1 31 ? 47.737 4.256 0.288 1.00 1.00 31 ILE A O 4
ATOM 2829 N N . TYR A 1 32 ? 46.744 3.568 2.185 1.00 1.00 32 TYR A N 4
ATOM 2830 C CA . TYR A 1 32 ? 47.882 3.929 3.029 1.00 1.00 32 TYR A CA 4
ATOM 2831 C C . TYR A 1 32 ? 49.123 3.137 2.621 1.00 1.00 32 TYR A C 4
ATOM 2832 O O . TYR A 1 32 ? 50.207 3.700 2.471 1.00 1.00 32 TYR A O 4
ATOM 2850 N N . LEU A 1 33 ? 48.956 1.834 2.434 1.00 1.00 33 LEU A N 4
ATOM 2851 C CA . LEU A 1 33 ? 50.076 0.983 2.032 1.00 1.00 33 LEU A CA 4
ATOM 2852 C C . LEU A 1 33 ? 50.604 1.413 0.660 1.00 1.00 33 LEU A C 4
ATOM 2853 O O . LEU A 1 33 ? 51.812 1.526 0.444 1.00 1.00 33 LEU A O 4
ATOM 2869 N N . SER A 1 34 ? 49.679 1.675 -0.252 1.00 1.00 34 SER A N 4
ATOM 2870 C CA . SER A 1 34 ? 50.035 2.115 -1.592 1.00 1.00 34 SER A CA 4
ATOM 2871 C C . SER A 1 34 ? 50.712 3.481 -1.562 1.00 1.00 34 SER A C 4
ATOM 2872 O O . SER A 1 34 ? 51.698 3.715 -2.261 1.00 1.00 34 SER A O 4
ATOM 2880 N N . GLY A 1 35 ? 50.165 4.389 -0.758 1.00 1.00 35 GLY A N 4
ATOM 2881 C CA . GLY A 1 35 ? 50.712 5.735 -0.655 1.00 1.00 35 GLY A CA 4
ATOM 2882 C C . GLY A 1 35 ? 52.124 5.703 -0.094 1.00 1.00 35 GLY A C 4
ATOM 2883 O O . GLY A 1 35 ? 52.965 6.510 -0.486 1.00 1.00 35 GLY A O 4
ATOM 2887 N N . LEU A 1 36 ? 52.401 4.776 0.815 1.00 1.00 36 LEU A N 4
ATOM 2888 C CA . LEU A 1 36 ? 53.734 4.670 1.393 1.00 1.00 36 LEU A CA 4
ATOM 2889 C C . LEU A 1 36 ? 54.744 4.328 0.304 1.00 1.00 36 LEU A C 4
ATOM 2890 O O . LEU A 1 36 ? 55.846 4.875 0.279 1.00 1.00 36 LEU A O 4
ATOM 2906 N N . ARG A 1 37 ? 54.373 3.415 -0.585 1.00 1.00 37 ARG A N 4
ATOM 2907 C CA . ARG A 1 37 ? 55.277 3.012 -1.656 1.00 1.00 37 ARG A CA 4
ATOM 2908 C C . ARG A 1 37 ? 55.589 4.190 -2.582 1.00 1.00 37 ARG A C 4
ATOM 2909 O O . ARG A 1 37 ? 56.737 4.380 -2.990 1.00 1.00 37 ARG A O 4
ATOM 2930 N N . SER A 1 38 ? 54.572 4.993 -2.882 1.00 1.00 38 SER A N 4
ATOM 2931 C CA . SER A 1 38 ? 54.750 6.176 -3.727 1.00 1.00 38 SER A CA 4
ATOM 2932 C C . SER A 1 38 ? 55.534 7.267 -2.992 1.00 1.00 38 SER A C 4
ATOM 2933 O O . SER A 1 38 ? 56.295 8.025 -3.602 1.00 1.00 38 SER A O 4
ATOM 2941 N N . TRP A 1 39 ? 55.323 7.347 -1.682 1.00 1.00 39 TRP A N 4
ATOM 2942 C CA . TRP A 1 39 ? 55.984 8.351 -0.848 1.00 1.00 39 TRP A CA 4
ATOM 2943 C C . TRP A 1 39 ? 57.505 8.205 -0.855 1.00 1.00 39 TRP A C 4
ATOM 2944 O O . TRP A 1 39 ? 58.227 9.198 -0.803 1.00 1.00 39 TRP A O 4
ATOM 2965 N N . LYS A 1 40 ? 57.998 6.974 -0.905 1.00 1.00 40 LYS A N 4
ATOM 2966 C CA . LYS A 1 40 ? 59.439 6.760 -0.896 1.00 1.00 40 LYS A CA 4
ATOM 2967 C C . LYS A 1 40 ? 60.098 7.519 -2.039 1.00 1.00 40 LYS A C 4
ATOM 2968 O O . LYS A 1 40 ? 61.162 8.112 -1.846 1.00 1.00 40 LYS A O 4
ATOM 2987 N N . ARG A 1 41 ? 59.516 7.499 -3.222 1.00 1.00 41 ARG A N 4
ATOM 2988 C CA . ARG A 1 41 ? 60.149 8.198 -4.332 1.00 1.00 41 ARG A CA 4
ATOM 2989 C C . ARG A 1 41 ? 60.248 9.691 -4.031 1.00 1.00 41 ARG A C 4
ATOM 2990 O O . ARG A 1 41 ? 61.268 10.345 -4.252 1.00 1.00 41 ARG A O 4
ATOM 3011 N N . HIS A 1 42 ? 59.134 10.183 -3.513 1.00 1.00 42 HIS A N 4
ATOM 3012 C CA . HIS A 1 42 ? 58.988 11.582 -3.131 1.00 1.00 42 HIS A CA 4
ATOM 3013 C C . HIS A 1 42 ? 59.884 11.908 -1.934 1.00 1.00 42 HIS A C 4
ATOM 3014 O O . HIS A 1 42 ? 60.424 13.010 -1.826 1.00 1.00 42 HIS A O 4
ATOM 3028 N N . LEU A 1 43 ? 60.052 10.932 -1.052 1.00 1.00 43 LEU A N 4
ATOM 3029 C CA . LEU A 1 43 ? 60.896 11.076 0.134 1.00 1.00 43 LEU A CA 4
ATOM 3030 C C . LEU A 1 43 ? 62.362 10.845 -0.198 1.00 1.00 43 LEU A C 4
ATOM 3031 O O . LEU A 1 43 ? 63.217 10.948 0.679 1.00 1.00 43 LEU A O 4
ATOM 3047 N N . SER A 1 44 ? 62.653 10.469 -1.436 1.00 1.00 44 SER A N 4
ATOM 3048 C CA . SER A 1 44 ? 64.024 10.159 -1.823 1.00 1.00 44 SER A CA 4
ATOM 3049 C C . SER A 1 44 ? 64.999 11.271 -1.445 1.00 1.00 44 SER A C 4
ATOM 3050 O O . SER A 1 44 ? 66.086 10.975 -0.950 1.00 1.00 44 SER A O 4
ATOM 3058 N N . ARG A 1 45 ? 64.657 12.533 -1.686 1.00 1.00 45 ARG A N 4
ATOM 3059 C CA . ARG A 1 45 ? 65.596 13.608 -1.357 1.00 1.00 45 ARG A CA 4
ATOM 3060 C C . ARG A 1 45 ? 65.908 13.635 0.141 1.00 1.00 45 ARG A C 4
ATOM 3061 O O . ARG A 1 45 ? 67.074 13.651 0.539 1.00 1.00 45 ARG A O 4
ATOM 3082 N N . PHE A 1 46 ? 64.863 13.637 0.964 1.00 1.00 46 PHE A N 4
ATOM 3083 C CA . PHE A 1 46 ? 65.029 13.662 2.414 1.00 1.00 46 PHE A CA 4
ATOM 3084 C C . PHE A 1 46 ? 65.692 12.381 2.904 1.00 1.00 46 PHE A C 4
ATOM 3085 O O . PHE A 1 46 ? 66.552 12.413 3.783 1.00 1.00 46 PHE A O 4
ATOM 3102 N N . TRP A 1 47 ? 65.285 11.255 2.322 1.00 1.00 47 TRP A N 4
ATOM 3103 C CA . TRP A 1 47 ? 65.847 9.961 2.703 1.00 1.00 47 TRP A CA 4
ATOM 3104 C C . TRP A 1 47 ? 67.344 9.912 2.443 1.00 1.00 47 TRP A C 4
ATOM 3105 O O . TRP A 1 47 ? 68.116 9.433 3.272 1.00 1.00 47 TRP A O 4
ATOM 3126 N N . ASN A 1 48 ? 67.749 10.407 1.281 1.00 1.00 48 ASN A N 4
ATOM 3127 C CA . ASN A 1 48 ? 69.159 10.407 0.916 1.00 1.00 48 ASN A CA 4
ATOM 3128 C C . ASN A 1 48 ? 69.975 11.275 1.871 1.00 1.00 48 ASN A C 4
ATOM 3129 O O . ASN A 1 48 ? 71.082 10.909 2.262 1.00 1.00 48 ASN A O 4
ATOM 3140 N N . ASP A 1 49 ? 69.425 12.430 2.225 1.00 1.00 49 ASP A N 4
ATOM 3141 C CA . ASP A 1 49 ? 70.102 13.359 3.122 1.00 1.00 49 ASP A CA 4
ATOM 3142 C C . ASP A 1 49 ? 70.104 12.816 4.551 1.00 1.00 49 ASP A C 4
ATOM 3143 O O . ASP A 1 49 ? 70.889 13.251 5.396 1.00 1.00 49 ASP A O 4
ATOM 3152 N N . PHE A 1 50 ? 69.214 11.860 4.803 1.00 1.00 50 PHE A N 4
ATOM 3153 C CA . PHE A 1 50 ? 69.093 11.238 6.118 1.00 1.00 50 PHE A CA 4
ATOM 3154 C C . PHE A 1 50 ? 68.812 12.280 7.196 1.00 1.00 50 PHE A C 4
ATOM 3155 O O . PHE A 1 50 ? 68.841 11.916 8.362 1.00 1.00 50 PHE A O 4
ATOM 3173 N N . MET A 1 1 ? 56.671 -27.219 21.410 1.00 1.00 1 MET A N 5
ATOM 3174 C CA . MET A 1 1 ? 55.979 -26.132 22.159 1.00 1.00 1 MET A CA 5
ATOM 3175 C C . MET A 1 1 ? 54.495 -26.468 22.259 1.00 1.00 1 MET A C 5
ATOM 3176 O O . MET A 1 1 ? 54.104 -27.629 22.142 1.00 1.00 1 MET A O 5
ATOM 3192 N N . ALA A 1 2 ? 53.675 -25.445 22.471 1.00 1.00 2 ALA A N 5
ATOM 3193 C CA . ALA A 1 2 ? 52.235 -25.638 22.579 1.00 1.00 2 ALA A CA 5
ATOM 3194 C C . ALA A 1 2 ? 51.501 -24.424 22.016 1.00 1.00 2 ALA A C 5
ATOM 3195 O O . ALA A 1 2 ? 52.022 -23.309 22.025 1.00 1.00 2 ALA A O 5
ATOM 3202 N N . GLU A 1 3 ? 50.288 -24.646 21.527 1.00 1.00 3 GLU A N 5
ATOM 3203 C CA . GLU A 1 3 ? 49.490 -23.565 20.963 1.00 1.00 3 GLU A CA 5
ATOM 3204 C C . GLU A 1 3 ? 49.213 -22.497 22.017 1.00 1.00 3 GLU A C 5
ATOM 3205 O O . GLU A 1 3 ? 49.020 -22.803 23.193 1.00 1.00 3 GLU A O 5
ATOM 3217 N N . ALA A 1 4 ? 49.197 -21.239 21.584 1.00 1.00 4 ALA A N 5
ATOM 3218 C CA . ALA A 1 4 ? 48.941 -20.127 22.493 1.00 1.00 4 ALA A CA 5
ATOM 3219 C C . ALA A 1 4 ? 50.201 -19.771 23.278 1.00 1.00 4 ALA A C 5
ATOM 3220 O O . ALA A 1 4 ? 50.405 -18.614 23.649 1.00 1.00 4 ALA A O 5
ATOM 3227 N N . HIS A 1 5 ? 51.043 -20.772 23.528 1.00 1.00 5 HIS A N 5
ATOM 3228 C CA . HIS A 1 5 ? 52.279 -20.555 24.270 1.00 1.00 5 HIS A CA 5
ATOM 3229 C C . HIS A 1 5 ? 53.399 -20.096 23.339 1.00 1.00 5 HIS A C 5
ATOM 3230 O O . HIS A 1 5 ? 54.451 -19.648 23.796 1.00 1.00 5 HIS A O 5
ATOM 3244 N N . GLN A 1 6 ? 53.164 -20.209 22.035 1.00 1.00 6 GLN A N 5
ATOM 3245 C CA . GLN A 1 6 ? 54.162 -19.799 21.053 1.00 1.00 6 GLN A CA 5
ATOM 3246 C C . GLN A 1 6 ? 54.413 -18.294 21.137 1.00 1.00 6 GLN A C 5
ATOM 3247 O O . GLN A 1 6 ? 55.549 -17.840 21.014 1.00 1.00 6 GLN A O 5
ATOM 3261 N N . ALA A 1 7 ? 53.346 -17.524 21.345 1.00 1.00 7 ALA A N 5
ATOM 3262 C CA . ALA A 1 7 ? 53.473 -16.072 21.443 1.00 1.00 7 ALA A CA 5
ATOM 3263 C C . ALA A 1 7 ? 52.425 -15.497 22.389 1.00 1.00 7 ALA A C 5
ATOM 3264 O O . ALA A 1 7 ? 51.326 -16.038 22.513 1.00 1.00 7 ALA A O 5
ATOM 3271 N N . VAL A 1 8 ? 52.776 -14.395 23.054 1.00 1.00 8 VAL A N 5
ATOM 3272 C CA . VAL A 1 8 ? 51.860 -13.748 23.994 1.00 1.00 8 VAL A CA 5
ATOM 3273 C C . VAL A 1 8 ? 51.605 -12.292 23.600 1.00 1.00 8 VAL A C 5
ATOM 3274 O O . VAL A 1 8 ? 52.538 -11.542 23.312 1.00 1.00 8 VAL A O 5
ATOM 3287 N N . GLY A 1 9 ? 50.333 -11.901 23.595 1.00 1.00 9 GLY A N 5
ATOM 3288 C CA . GLY A 1 9 ? 49.957 -10.534 23.242 1.00 1.00 9 GLY A CA 5
ATOM 3289 C C . GLY A 1 9 ? 49.783 -10.387 21.734 1.00 1.00 9 GLY A C 5
ATOM 3290 O O . GLY A 1 9 ? 49.551 -9.289 21.228 1.00 1.00 9 GLY A O 5
ATOM 3294 N N . PHE A 1 10 ? 49.897 -11.504 21.022 1.00 1.00 10 PHE A N 5
ATOM 3295 C CA . PHE A 1 10 ? 49.752 -11.502 19.567 1.00 1.00 10 PHE A CA 5
ATOM 3296 C C . PHE A 1 10 ? 48.396 -12.062 19.154 1.00 1.00 10 PHE A C 5
ATOM 3297 O O . PHE A 1 10 ? 48.150 -12.298 17.972 1.00 1.00 10 PHE A O 5
ATOM 3314 N N . ARG A 1 11 ? 47.531 -12.285 20.134 1.00 1.00 11 ARG A N 5
ATOM 3315 C CA . ARG A 1 11 ? 46.206 -12.831 19.862 1.00 1.00 11 ARG A CA 5
ATOM 3316 C C . ARG A 1 11 ? 45.140 -12.054 20.627 1.00 1.00 11 ARG A C 5
ATOM 3317 O O . ARG A 1 11 ? 44.640 -12.516 21.653 1.00 1.00 11 ARG A O 5
ATOM 3338 N N . PRO A 1 12 ? 44.790 -10.890 20.151 1.00 1.00 12 PRO A N 5
ATOM 3339 C CA . PRO A 1 12 ? 43.765 -10.026 20.808 1.00 1.00 12 PRO A CA 5
ATOM 3340 C C . PRO A 1 12 ? 42.397 -10.701 20.900 1.00 1.00 12 PRO A C 5
ATOM 3341 O O . PRO A 1 12 ? 42.007 -11.470 20.021 1.00 1.00 12 PRO A O 5
ATOM 3352 N N . SER A 1 13 ? 41.678 -10.403 21.979 1.00 1.00 13 SER A N 5
ATOM 3353 C CA . SER A 1 13 ? 40.356 -10.977 22.191 1.00 1.00 13 SER A CA 5
ATOM 3354 C C . SER A 1 13 ? 39.423 -10.580 21.052 1.00 1.00 13 SER A C 5
ATOM 3355 O O . SER A 1 13 ? 38.620 -11.387 20.586 1.00 1.00 13 SER A O 5
ATOM 3363 N N . LEU A 1 14 ? 39.537 -9.329 20.612 1.00 1.00 14 LEU A N 5
ATOM 3364 C CA . LEU A 1 14 ? 38.699 -8.829 19.527 1.00 1.00 14 LEU A CA 5
ATOM 3365 C C . LEU A 1 14 ? 39.489 -8.768 18.221 1.00 1.00 14 LEU A C 5
ATOM 3366 O O . LEU A 1 14 ? 40.609 -8.258 18.183 1.00 1.00 14 LEU A O 5
ATOM 3382 N N . THR A 1 15 ? 38.895 -9.293 17.156 1.00 1.00 15 THR A N 5
ATOM 3383 C CA . THR A 1 15 ? 39.543 -9.298 15.849 1.00 1.00 15 THR A CA 5
ATOM 3384 C C . THR A 1 15 ? 39.765 -7.867 15.343 1.00 1.00 15 THR A C 5
ATOM 3385 O O . THR A 1 15 ? 40.837 -7.539 14.826 1.00 1.00 15 THR A O 5
ATOM 3396 N N . SER A 1 16 ? 38.738 -7.027 15.488 1.00 1.00 16 SER A N 5
ATOM 3397 C CA . SER A 1 16 ? 38.809 -5.635 15.036 1.00 1.00 16 SER A CA 5
ATOM 3398 C C . SER A 1 16 ? 37.824 -4.761 15.815 1.00 1.00 16 SER A C 5
ATOM 3399 O O . SER A 1 16 ? 36.901 -5.267 16.453 1.00 1.00 16 SER A O 5
ATOM 3407 N N . ASP A 1 17 ? 38.029 -3.450 15.754 1.00 1.00 17 ASP A N 5
ATOM 3408 C CA . ASP A 1 17 ? 37.160 -2.509 16.448 1.00 1.00 17 ASP A CA 5
ATOM 3409 C C . ASP A 1 17 ? 35.748 -2.533 15.857 1.00 1.00 17 ASP A C 5
ATOM 3410 O O . ASP A 1 17 ? 34.766 -2.298 16.563 1.00 1.00 17 ASP A O 5
ATOM 3419 N N . GLY A 1 18 ? 35.654 -2.804 14.556 1.00 1.00 18 GLY A N 5
ATOM 3420 C CA . GLY A 1 18 ? 34.358 -2.841 13.879 1.00 1.00 18 GLY A CA 5
ATOM 3421 C C . GLY A 1 18 ? 34.443 -3.612 12.558 1.00 1.00 18 GLY A C 5
ATOM 3422 O O . GLY A 1 18 ? 35.531 -3.944 12.092 1.00 1.00 18 GLY A O 5
ATOM 3426 N N . ALA A 1 19 ? 33.285 -3.883 11.962 1.00 1.00 19 ALA A N 5
ATOM 3427 C CA . ALA A 1 19 ? 33.227 -4.610 10.692 1.00 1.00 19 ALA A CA 5
ATOM 3428 C C . ALA A 1 19 ? 33.923 -3.814 9.580 1.00 1.00 19 ALA A C 5
ATOM 3429 O O . ALA A 1 19 ? 33.856 -2.587 9.558 1.00 1.00 19 ALA A O 5
ATOM 3436 N N . GLU A 1 20 ? 34.598 -4.521 8.664 1.00 1.00 20 GLU A N 5
ATOM 3437 C CA . GLU A 1 20 ? 35.309 -3.865 7.565 1.00 1.00 20 GLU A CA 5
ATOM 3438 C C . GLU A 1 20 ? 34.322 -3.158 6.630 1.00 1.00 20 GLU A C 5
ATOM 3439 O O . GLU A 1 20 ? 34.598 -2.071 6.122 1.00 1.00 20 GLU A O 5
ATOM 3451 N N . VAL A 1 21 ? 33.173 -3.779 6.406 1.00 1.00 21 VAL A N 5
ATOM 3452 C CA . VAL A 1 21 ? 32.161 -3.194 5.540 1.00 1.00 21 VAL A CA 5
ATOM 3453 C C . VAL A 1 21 ? 31.640 -1.884 6.121 1.00 1.00 21 VAL A C 5
ATOM 3454 O O . VAL A 1 21 ? 31.488 -0.897 5.403 1.00 1.00 21 VAL A O 5
ATOM 3467 N N . GLU A 1 22 ? 31.352 -1.887 7.420 1.00 1.00 22 GLU A N 5
ATOM 3468 C CA . GLU A 1 22 ? 30.827 -0.694 8.080 1.00 1.00 22 GLU A CA 5
ATOM 3469 C C . GLU A 1 22 ? 31.858 0.438 8.104 1.00 1.00 22 GLU A C 5
ATOM 3470 O O . GLU A 1 22 ? 31.501 1.607 7.965 1.00 1.00 22 GLU A O 5
ATOM 3482 N N . LEU A 1 23 ? 33.130 0.089 8.300 1.00 1.00 23 LEU A N 5
ATOM 3483 C CA . LEU A 1 23 ? 34.192 1.098 8.356 1.00 1.00 23 LEU A CA 5
ATOM 3484 C C . LEU A 1 23 ? 35.031 1.068 7.085 1.00 1.00 23 LEU A C 5
ATOM 3485 O O . LEU A 1 23 ? 35.515 0.015 6.675 1.00 1.00 23 LEU A O 5
ATOM 3501 N N . SER A 1 24 ? 35.177 2.229 6.456 1.00 1.00 24 SER A N 5
ATOM 3502 C CA . SER A 1 24 ? 35.945 2.333 5.213 1.00 1.00 24 SER A CA 5
ATOM 3503 C C . SER A 1 24 ? 37.399 1.858 5.379 1.00 1.00 24 SER A C 5
ATOM 3504 O O . SER A 1 24 ? 38.275 2.287 4.629 1.00 1.00 24 SER A O 5
ATOM 3512 N N . ALA A 1 25 ? 37.666 0.995 6.358 1.00 1.00 25 ALA A N 5
ATOM 3513 C CA . ALA A 1 25 ? 39.028 0.514 6.586 1.00 1.00 25 ALA A CA 5
ATOM 3514 C C . ALA A 1 25 ? 39.688 0.006 5.300 1.00 1.00 25 ALA A C 5
ATOM 3515 O O . ALA A 1 25 ? 40.834 0.354 5.016 1.00 1.00 25 ALA A O 5
ATOM 3522 N N . PRO A 1 26 ? 39.019 -0.819 4.532 1.00 1.00 26 PRO A N 5
ATOM 3523 C CA . PRO A 1 26 ? 39.605 -1.377 3.277 1.00 1.00 26 PRO A CA 5
ATOM 3524 C C . PRO A 1 26 ? 40.141 -0.282 2.354 1.00 1.00 26 PRO A C 5
ATOM 3525 O O . PRO A 1 26 ? 41.224 -0.415 1.787 1.00 1.00 26 PRO A O 5
ATOM 3536 N N . VAL A 1 27 ? 39.400 0.816 2.244 1.00 1.00 27 VAL A N 5
ATOM 3537 C CA . VAL A 1 27 ? 39.838 1.943 1.426 1.00 1.00 27 VAL A CA 5
ATOM 3538 C C . VAL A 1 27 ? 41.074 2.579 2.054 1.00 1.00 27 VAL A C 5
ATOM 3539 O O . VAL A 1 27 ? 42.030 2.928 1.364 1.00 1.00 27 VAL A O 5
ATOM 3552 N N . LEU A 1 28 ? 41.033 2.734 3.370 1.00 1.00 28 LEU A N 5
ATOM 3553 C CA . LEU A 1 28 ? 42.151 3.340 4.083 1.00 1.00 28 LEU A CA 5
ATOM 3554 C C . LEU A 1 28 ? 43.411 2.491 3.933 1.00 1.00 28 LEU A C 5
ATOM 3555 O O . LEU A 1 28 ? 44.504 3.024 3.739 1.00 1.00 28 LEU A O 5
ATOM 3571 N N . GLN A 1 29 ? 43.255 1.176 4.024 1.00 1.00 29 GLN A N 5
ATOM 3572 C CA . GLN A 1 29 ? 44.399 0.276 3.901 1.00 1.00 29 GLN A CA 5
ATOM 3573 C C . GLN A 1 29 ? 45.033 0.378 2.515 1.00 1.00 29 GLN A C 5
ATOM 3574 O O . GLN A 1 29 ? 46.258 0.376 2.391 1.00 1.00 29 GLN A O 5
ATOM 3588 N N . GLU A 1 30 ? 44.211 0.482 1.476 1.00 1.00 30 GLU A N 5
ATOM 3589 C CA . GLU A 1 30 ? 44.744 0.596 0.121 1.00 1.00 30 GLU A CA 5
ATOM 3590 C C . GLU A 1 30 ? 45.487 1.916 -0.044 1.00 1.00 30 GLU A C 5
ATOM 3591 O O . GLU A 1 30 ? 46.547 1.957 -0.671 1.00 1.00 30 GLU A O 5
ATOM 3603 N N . ILE A 1 31 ? 44.953 2.985 0.533 1.00 1.00 31 ILE A N 5
ATOM 3604 C CA . ILE A 1 31 ? 45.610 4.285 0.454 1.00 1.00 31 ILE A CA 5
ATOM 3605 C C . ILE A 1 31 ? 46.954 4.234 1.178 1.00 1.00 31 ILE A C 5
ATOM 3606 O O . ILE A 1 31 ? 47.958 4.741 0.679 1.00 1.00 31 ILE A O 5
ATOM 3622 N N . TYR A 1 32 ? 46.962 3.628 2.362 1.00 1.00 32 TYR A N 5
ATOM 3623 C CA . TYR A 1 32 ? 48.193 3.520 3.143 1.00 1.00 32 TYR A CA 5
ATOM 3624 C C . TYR A 1 32 ? 49.252 2.734 2.383 1.00 1.00 32 TYR A C 5
ATOM 3625 O O . TYR A 1 32 ? 50.404 3.158 2.299 1.00 1.00 32 TYR A O 5
ATOM 3643 N N . LEU A 1 33 ? 48.860 1.588 1.840 1.00 1.00 33 LEU A N 5
ATOM 3644 C CA . LEU A 1 33 ? 49.794 0.746 1.096 1.00 1.00 33 LEU A CA 5
ATOM 3645 C C . LEU A 1 33 ? 50.308 1.468 -0.141 1.00 1.00 33 LEU A C 5
ATOM 3646 O O . LEU A 1 33 ? 51.494 1.399 -0.466 1.00 1.00 33 LEU A O 5
ATOM 3662 N N . SER A 1 34 ? 49.402 2.154 -0.832 1.00 1.00 34 SER A N 5
ATOM 3663 C CA . SER A 1 34 ? 49.774 2.880 -2.041 1.00 1.00 34 SER A CA 5
ATOM 3664 C C . SER A 1 34 ? 50.664 4.073 -1.716 1.00 1.00 34 SER A C 5
ATOM 3665 O O . SER A 1 34 ? 51.598 4.379 -2.457 1.00 1.00 34 SER A O 5
ATOM 3673 N N . GLY A 1 35 ? 50.378 4.742 -0.606 1.00 1.00 35 GLY A N 5
ATOM 3674 C CA . GLY A 1 35 ? 51.170 5.894 -0.206 1.00 1.00 35 GLY A CA 5
ATOM 3675 C C . GLY A 1 35 ? 52.587 5.489 0.192 1.00 1.00 35 GLY A C 5
ATOM 3676 O O . GLY A 1 35 ? 53.548 6.166 -0.162 1.00 1.00 35 GLY A O 5
ATOM 3680 N N . LEU A 1 36 ? 52.728 4.392 0.925 1.00 1.00 36 LEU A N 5
ATOM 3681 C CA . LEU A 1 36 ? 54.048 3.945 1.358 1.00 1.00 36 LEU A CA 5
ATOM 3682 C C . LEU A 1 36 ? 54.930 3.632 0.151 1.00 1.00 36 LEU A C 5
ATOM 3683 O O . LEU A 1 36 ? 56.109 3.991 0.134 1.00 1.00 36 LEU A O 5
ATOM 3699 N N . ARG A 1 37 ? 54.369 2.977 -0.860 1.00 1.00 37 ARG A N 5
ATOM 3700 C CA . ARG A 1 37 ? 55.148 2.647 -2.048 1.00 1.00 37 ARG A CA 5
ATOM 3701 C C . ARG A 1 37 ? 55.595 3.917 -2.775 1.00 1.00 37 ARG A C 5
ATOM 3702 O O . ARG A 1 37 ? 56.738 4.027 -3.217 1.00 1.00 37 ARG A O 5
ATOM 3723 N N . SER A 1 38 ? 54.686 4.882 -2.871 1.00 1.00 38 SER A N 5
ATOM 3724 C CA . SER A 1 38 ? 54.979 6.162 -3.514 1.00 1.00 38 SER A CA 5
ATOM 3725 C C . SER A 1 38 ? 55.891 7.034 -2.653 1.00 1.00 38 SER A C 5
ATOM 3726 O O . SER A 1 38 ? 56.731 7.774 -3.166 1.00 1.00 38 SER A O 5
ATOM 3734 N N . TRP A 1 39 ? 55.692 6.970 -1.345 1.00 1.00 39 TRP A N 5
ATOM 3735 C CA . TRP A 1 39 ? 56.468 7.790 -0.425 1.00 1.00 39 TRP A CA 5
ATOM 3736 C C . TRP A 1 39 ? 57.970 7.520 -0.512 1.00 1.00 39 TRP A C 5
ATOM 3737 O O . TRP A 1 39 ? 58.760 8.451 -0.399 1.00 1.00 39 TRP A O 5
ATOM 3758 N N . LYS A 1 40 ? 58.383 6.272 -0.700 1.00 1.00 40 LYS A N 5
ATOM 3759 C CA . LYS A 1 40 ? 59.817 5.988 -0.763 1.00 1.00 40 LYS A CA 5
ATOM 3760 C C . LYS A 1 40 ? 60.464 6.762 -1.912 1.00 1.00 40 LYS A C 5
ATOM 3761 O O . LYS A 1 40 ? 61.541 7.336 -1.755 1.00 1.00 40 LYS A O 5
ATOM 3780 N N . ARG A 1 41 ? 59.813 6.763 -3.065 1.00 1.00 41 ARG A N 5
ATOM 3781 C CA . ARG A 1 41 ? 60.360 7.459 -4.226 1.00 1.00 41 ARG A CA 5
ATOM 3782 C C . ARG A 1 41 ? 60.450 8.973 -4.010 1.00 1.00 41 ARG A C 5
ATOM 3783 O O . ARG A 1 41 ? 61.431 9.613 -4.392 1.00 1.00 41 ARG A O 5
ATOM 3804 N N . HIS A 1 42 ? 59.419 9.523 -3.375 1.00 1.00 42 HIS A N 5
ATOM 3805 C CA . HIS A 1 42 ? 59.359 10.956 -3.077 1.00 1.00 42 HIS A CA 5
ATOM 3806 C C . HIS A 1 42 ? 60.155 11.310 -1.810 1.00 1.00 42 HIS A C 5
ATOM 3807 O O . HIS A 1 42 ? 60.699 12.407 -1.685 1.00 1.00 42 HIS A O 5
ATOM 3821 N N . LEU A 1 43 ? 60.165 10.377 -0.859 1.00 1.00 43 LEU A N 5
ATOM 3822 C CA . LEU A 1 43 ? 60.838 10.567 0.432 1.00 1.00 43 LEU A CA 5
ATOM 3823 C C . LEU A 1 43 ? 62.352 10.345 0.373 1.00 1.00 43 LEU A C 5
ATOM 3824 O O . LEU A 1 43 ? 63.078 10.886 1.204 1.00 1.00 43 LEU A O 5
ATOM 3840 N N . SER A 1 44 ? 62.848 9.540 -0.559 1.00 1.00 44 SER A N 5
ATOM 3841 C CA . SER A 1 44 ? 64.280 9.275 -0.610 1.00 1.00 44 SER A CA 5
ATOM 3842 C C . SER A 1 44 ? 65.081 10.558 -0.802 1.00 1.00 44 SER A C 5
ATOM 3843 O O . SER A 1 44 ? 66.112 10.729 -0.155 1.00 1.00 44 SER A O 5
ATOM 3851 N N . ARG A 1 45 ? 64.666 11.433 -1.712 1.00 1.00 45 ARG A N 5
ATOM 3852 C CA . ARG A 1 45 ? 65.441 12.642 -1.960 1.00 1.00 45 ARG A CA 5
ATOM 3853 C C . ARG A 1 45 ? 65.523 13.528 -0.713 1.00 1.00 45 ARG A C 5
ATOM 3854 O O . ARG A 1 45 ? 66.600 13.991 -0.339 1.00 1.00 45 ARG A O 5
ATOM 3875 N N . PHE A 1 46 ? 64.377 13.734 -0.069 1.00 1.00 46 PHE A N 5
ATOM 3876 C CA . PHE A 1 46 ? 64.282 14.534 1.156 1.00 1.00 46 PHE A CA 5
ATOM 3877 C C . PHE A 1 46 ? 65.103 13.922 2.287 1.00 1.00 46 PHE A C 5
ATOM 3878 O O . PHE A 1 46 ? 65.797 14.623 3.021 1.00 1.00 46 PHE A O 5
ATOM 3895 N N . TRP A 1 47 ? 65.006 12.607 2.418 1.00 1.00 47 TRP A N 5
ATOM 3896 C CA . TRP A 1 47 ? 65.727 11.876 3.453 1.00 1.00 47 TRP A CA 5
ATOM 3897 C C . TRP A 1 47 ? 67.221 11.775 3.141 1.00 1.00 47 TRP A C 5
ATOM 3898 O O . TRP A 1 47 ? 68.060 11.962 4.024 1.00 1.00 47 TRP A O 5
ATOM 3919 N N . ASN A 1 48 ? 67.546 11.471 1.885 1.00 1.00 48 ASN A N 5
ATOM 3920 C CA . ASN A 1 48 ? 68.945 11.350 1.479 1.00 1.00 48 ASN A CA 5
ATOM 3921 C C . ASN A 1 48 ? 69.652 12.692 1.623 1.00 1.00 48 ASN A C 5
ATOM 3922 O O . ASN A 1 48 ? 70.788 12.761 2.092 1.00 1.00 48 ASN A O 5
ATOM 3933 N N . ASP A 1 49 ? 68.970 13.760 1.212 1.00 1.00 49 ASP A N 5
ATOM 3934 C CA . ASP A 1 49 ? 69.540 15.101 1.302 1.00 1.00 49 ASP A CA 5
ATOM 3935 C C . ASP A 1 49 ? 69.069 15.794 2.576 1.00 1.00 49 ASP A C 5
ATOM 3936 O O . ASP A 1 49 ? 67.895 16.144 2.700 1.00 1.00 49 ASP A O 5
ATOM 3945 N N . PHE A 1 50 ? 69.984 15.983 3.519 1.00 1.00 50 PHE A N 5
ATOM 3946 C CA . PHE A 1 50 ? 69.633 16.628 4.779 1.00 1.00 50 PHE A CA 5
ATOM 3947 C C . PHE A 1 50 ? 68.374 15.992 5.353 1.00 1.00 50 PHE A C 5
ATOM 3948 O O . PHE A 1 50 ? 67.956 14.976 4.824 1.00 1.00 50 PHE A O 5
ATOM 3966 N N . MET A 1 1 ? -4.329 -9.856 10.213 1.00 1.00 1 MET A N 6
ATOM 3967 C CA . MET A 1 1 ? -3.528 -9.613 11.445 1.00 1.00 1 MET A CA 6
ATOM 3968 C C . MET A 1 1 ? -2.323 -8.745 11.099 1.00 1.00 1 MET A C 6
ATOM 3969 O O . MET A 1 1 ? -1.321 -9.233 10.576 1.00 1.00 1 MET A O 6
ATOM 3985 N N . ALA A 1 2 ? -2.427 -7.454 11.398 1.00 1.00 2 ALA A N 6
ATOM 3986 C CA . ALA A 1 2 ? -1.339 -6.525 11.114 1.00 1.00 2 ALA A CA 6
ATOM 3987 C C . ALA A 1 2 ? -0.091 -6.912 11.899 1.00 1.00 2 ALA A C 6
ATOM 3988 O O . ALA A 1 2 ? 1.029 -6.785 11.406 1.00 1.00 2 ALA A O 6
ATOM 3995 N N . GLU A 1 3 ? -0.291 -7.383 13.125 1.00 1.00 3 GLU A N 6
ATOM 3996 C CA . GLU A 1 3 ? 0.828 -7.785 13.965 1.00 1.00 3 GLU A CA 6
ATOM 3997 C C . GLU A 1 3 ? 1.537 -8.990 13.362 1.00 1.00 3 GLU A C 6
ATOM 3998 O O . GLU A 1 3 ? 2.760 -9.106 13.441 1.00 1.00 3 GLU A O 6
ATOM 4010 N N . ALA A 1 4 ? 0.763 -9.885 12.763 1.00 1.00 4 ALA A N 6
ATOM 4011 C CA . ALA A 1 4 ? 1.329 -11.079 12.152 1.00 1.00 4 ALA A CA 6
ATOM 4012 C C . ALA A 1 4 ? 2.245 -10.706 10.995 1.00 1.00 4 ALA A C 6
ATOM 4013 O O . ALA A 1 4 ? 3.280 -11.335 10.781 1.00 1.00 4 ALA A O 6
ATOM 4020 N N . HIS A 1 5 ? 1.852 -9.679 10.248 1.00 1.00 5 HIS A N 6
ATOM 4021 C CA . HIS A 1 5 ? 2.642 -9.228 9.108 1.00 1.00 5 HIS A CA 6
ATOM 4022 C C . HIS A 1 5 ? 3.660 -8.175 9.536 1.00 1.00 5 HIS A C 6
ATOM 4023 O O . HIS A 1 5 ? 3.306 -7.163 10.143 1.00 1.00 5 HIS A O 6
ATOM 4037 N N . GLN A 1 6 ? 4.927 -8.419 9.213 1.00 1.00 6 GLN A N 6
ATOM 4038 C CA . GLN A 1 6 ? 5.989 -7.482 9.568 1.00 1.00 6 GLN A CA 6
ATOM 4039 C C . GLN A 1 6 ? 6.988 -7.347 8.420 1.00 1.00 6 GLN A C 6
ATOM 4040 O O . GLN A 1 6 ? 7.119 -8.246 7.590 1.00 1.00 6 GLN A O 6
ATOM 4054 N N . ALA A 1 7 ? 7.688 -6.216 8.380 1.00 1.00 7 ALA A N 6
ATOM 4055 C CA . ALA A 1 7 ? 8.667 -5.973 7.327 1.00 1.00 7 ALA A CA 6
ATOM 4056 C C . ALA A 1 7 ? 9.835 -6.948 7.446 1.00 1.00 7 ALA A C 6
ATOM 4057 O O . ALA A 1 7 ? 10.282 -7.271 8.547 1.00 1.00 7 ALA A O 6
ATOM 4064 N N . VAL A 1 8 ? 10.320 -7.417 6.300 1.00 1.00 8 VAL A N 6
ATOM 4065 C CA . VAL A 1 8 ? 11.431 -8.361 6.282 1.00 1.00 8 VAL A CA 6
ATOM 4066 C C . VAL A 1 8 ? 12.696 -7.732 6.864 1.00 1.00 8 VAL A C 6
ATOM 4067 O O . VAL A 1 8 ? 13.409 -8.364 7.644 1.00 1.00 8 VAL A O 6
ATOM 4080 N N . GLY A 1 9 ? 12.968 -6.488 6.481 1.00 1.00 9 GLY A N 6
ATOM 4081 C CA . GLY A 1 9 ? 14.150 -5.788 6.974 1.00 1.00 9 GLY A CA 6
ATOM 4082 C C . GLY A 1 9 ? 13.767 -4.713 7.987 1.00 1.00 9 GLY A C 6
ATOM 4083 O O . GLY A 1 9 ? 12.857 -3.919 7.750 1.00 1.00 9 GLY A O 6
ATOM 4087 N N . PHE A 1 10 ? 14.471 -4.691 9.115 1.00 1.00 10 PHE A N 6
ATOM 4088 C CA . PHE A 1 10 ? 14.197 -3.701 10.154 1.00 1.00 10 PHE A CA 6
ATOM 4089 C C . PHE A 1 10 ? 14.444 -2.294 9.620 1.00 1.00 10 PHE A C 6
ATOM 4090 O O . PHE A 1 10 ? 13.662 -1.375 9.868 1.00 1.00 10 PHE A O 6
ATOM 4107 N N . ARG A 1 11 ? 15.540 -2.136 8.885 1.00 1.00 11 ARG A N 6
ATOM 4108 C CA . ARG A 1 11 ? 15.892 -0.841 8.316 1.00 1.00 11 ARG A CA 6
ATOM 4109 C C . ARG A 1 11 ? 16.408 -1.006 6.887 1.00 1.00 11 ARG A C 6
ATOM 4110 O O . ARG A 1 11 ? 17.615 -0.975 6.646 1.00 1.00 11 ARG A O 6
ATOM 4131 N N . PRO A 1 12 ? 15.521 -1.184 5.947 1.00 1.00 12 PRO A N 6
ATOM 4132 C CA . PRO A 1 12 ? 15.893 -1.362 4.511 1.00 1.00 12 PRO A CA 6
ATOM 4133 C C . PRO A 1 12 ? 16.791 -0.238 4.002 1.00 1.00 12 PRO A C 6
ATOM 4134 O O . PRO A 1 12 ? 17.712 -0.482 3.221 1.00 1.00 12 PRO A O 6
ATOM 4145 N N . SER A 1 13 ? 16.512 0.985 4.456 1.00 1.00 13 SER A N 6
ATOM 4146 C CA . SER A 1 13 ? 17.288 2.160 4.052 1.00 1.00 13 SER A CA 6
ATOM 4147 C C . SER A 1 13 ? 17.801 2.014 2.619 1.00 1.00 13 SER A C 6
ATOM 4148 O O . SER A 1 13 ? 17.134 2.426 1.669 1.00 1.00 13 SER A O 6
ATOM 4156 N N . LEU A 1 14 ? 18.988 1.426 2.473 1.00 1.00 14 LEU A N 6
ATOM 4157 C CA . LEU A 1 14 ? 19.579 1.230 1.152 1.00 1.00 14 LEU A CA 6
ATOM 4158 C C . LEU A 1 14 ? 19.622 -0.255 0.803 1.00 1.00 14 LEU A C 6
ATOM 4159 O O . LEU A 1 14 ? 20.163 -1.064 1.558 1.00 1.00 14 LEU A O 6
ATOM 4175 N N . THR A 1 15 ? 19.048 -0.607 -0.344 1.00 1.00 15 THR A N 6
ATOM 4176 C CA . THR A 1 15 ? 19.028 -2.000 -0.780 1.00 1.00 15 THR A CA 6
ATOM 4177 C C . THR A 1 15 ? 20.088 -2.241 -1.853 1.00 1.00 15 THR A C 6
ATOM 4178 O O . THR A 1 15 ? 20.252 -3.363 -2.334 1.00 1.00 15 THR A O 6
ATOM 4189 N N . SER A 1 16 ? 20.801 -1.182 -2.230 1.00 1.00 16 SER A N 6
ATOM 4190 C CA . SER A 1 16 ? 21.838 -1.300 -3.251 1.00 1.00 16 SER A CA 6
ATOM 4191 C C . SER A 1 16 ? 23.038 -2.072 -2.707 1.00 1.00 16 SER A C 6
ATOM 4192 O O . SER A 1 16 ? 23.355 -1.990 -1.520 1.00 1.00 16 SER A O 6
ATOM 4200 N N . ASP A 1 17 ? 23.699 -2.821 -3.584 1.00 1.00 17 ASP A N 6
ATOM 4201 C CA . ASP A 1 17 ? 24.861 -3.600 -3.181 1.00 1.00 17 ASP A CA 6
ATOM 4202 C C . ASP A 1 17 ? 26.030 -2.679 -2.843 1.00 1.00 17 ASP A C 6
ATOM 4203 O O . ASP A 1 17 ? 26.975 -3.083 -2.166 1.00 1.00 17 ASP A O 6
ATOM 4212 N N . GLY A 1 18 ? 25.960 -1.441 -3.320 1.00 1.00 18 GLY A N 6
ATOM 4213 C CA . GLY A 1 18 ? 27.019 -0.470 -3.065 1.00 1.00 18 GLY A CA 6
ATOM 4214 C C . GLY A 1 18 ? 27.061 -0.073 -1.593 1.00 1.00 18 GLY A C 6
ATOM 4215 O O . GLY A 1 18 ? 26.097 -0.286 -0.856 1.00 1.00 18 GLY A O 6
ATOM 4219 N N . ALA A 1 19 ? 28.183 0.503 -1.172 1.00 1.00 19 ALA A N 6
ATOM 4220 C CA . ALA A 1 19 ? 28.341 0.922 0.215 1.00 1.00 19 ALA A CA 6
ATOM 4221 C C . ALA A 1 19 ? 29.266 2.130 0.308 1.00 1.00 19 ALA A C 6
ATOM 4222 O O . ALA A 1 19 ? 30.146 2.318 -0.534 1.00 1.00 19 ALA A O 6
ATOM 4229 N N . GLU A 1 20 ? 29.066 2.942 1.339 1.00 1.00 20 GLU A N 6
ATOM 4230 C CA . GLU A 1 20 ? 29.891 4.127 1.537 1.00 1.00 20 GLU A CA 6
ATOM 4231 C C . GLU A 1 20 ? 31.339 3.734 1.829 1.00 1.00 20 GLU A C 6
ATOM 4232 O O . GLU A 1 20 ? 31.603 2.747 2.518 1.00 1.00 20 GLU A O 6
ATOM 4244 N N . VAL A 1 21 ? 32.270 4.515 1.289 1.00 1.00 21 VAL A N 6
ATOM 4245 C CA . VAL A 1 21 ? 33.694 4.252 1.475 1.00 1.00 21 VAL A CA 6
ATOM 4246 C C . VAL A 1 21 ? 34.090 4.358 2.947 1.00 1.00 21 VAL A C 6
ATOM 4247 O O . VAL A 1 21 ? 35.083 3.767 3.373 1.00 1.00 21 VAL A O 6
ATOM 4260 N N . GLU A 1 22 ? 33.323 5.115 3.720 1.00 1.00 22 GLU A N 6
ATOM 4261 C CA . GLU A 1 22 ? 33.631 5.285 5.134 1.00 1.00 22 GLU A CA 6
ATOM 4262 C C . GLU A 1 22 ? 33.593 3.943 5.862 1.00 1.00 22 GLU A C 6
ATOM 4263 O O . GLU A 1 22 ? 34.443 3.665 6.709 1.00 1.00 22 GLU A O 6
ATOM 4275 N N . LEU A 1 23 ? 32.618 3.108 5.524 1.00 1.00 23 LEU A N 6
ATOM 4276 C CA . LEU A 1 23 ? 32.507 1.798 6.159 1.00 1.00 23 LEU A CA 6
ATOM 4277 C C . LEU A 1 23 ? 33.732 0.944 5.848 1.00 1.00 23 LEU A C 6
ATOM 4278 O O . LEU A 1 23 ? 34.246 0.241 6.718 1.00 1.00 23 LEU A O 6
ATOM 4294 N N . SER A 1 24 ? 34.187 0.995 4.601 1.00 1.00 24 SER A N 6
ATOM 4295 C CA . SER A 1 24 ? 35.342 0.207 4.191 1.00 1.00 24 SER A CA 6
ATOM 4296 C C . SER A 1 24 ? 36.604 0.668 4.912 1.00 1.00 24 SER A C 6
ATOM 4297 O O . SER A 1 24 ? 37.217 1.666 4.533 1.00 1.00 24 SER A O 6
ATOM 4305 N N . ALA A 1 25 ? 37.016 -0.096 5.920 1.00 1.00 25 ALA A N 6
ATOM 4306 C CA . ALA A 1 25 ? 38.242 0.211 6.647 1.00 1.00 25 ALA A CA 6
ATOM 4307 C C . ALA A 1 25 ? 39.473 -0.126 5.794 1.00 1.00 25 ALA A C 6
ATOM 4308 O O . ALA A 1 25 ? 40.443 0.635 5.749 1.00 1.00 25 ALA A O 6
ATOM 4315 N N . PRO A 1 26 ? 39.450 -1.270 5.142 1.00 1.00 26 PRO A N 6
ATOM 4316 C CA . PRO A 1 26 ? 40.582 -1.765 4.295 1.00 1.00 26 PRO A CA 6
ATOM 4317 C C . PRO A 1 26 ? 40.962 -0.812 3.166 1.00 1.00 26 PRO A C 6
ATOM 4318 O O . PRO A 1 26 ? 42.107 -0.811 2.710 1.00 1.00 26 PRO A O 6
ATOM 4329 N N . VAL A 1 27 ? 40.018 0.016 2.730 1.00 1.00 27 VAL A N 6
ATOM 4330 C CA . VAL A 1 27 ? 40.315 0.971 1.673 1.00 1.00 27 VAL A CA 6
ATOM 4331 C C . VAL A 1 27 ? 41.353 1.970 2.165 1.00 1.00 27 VAL A C 6
ATOM 4332 O O . VAL A 1 27 ? 42.315 2.278 1.467 1.00 1.00 27 VAL A O 6
ATOM 4345 N N . LEU A 1 28 ? 41.153 2.457 3.382 1.00 1.00 28 LEU A N 6
ATOM 4346 C CA . LEU A 1 28 ? 42.082 3.413 3.968 1.00 1.00 28 LEU A CA 6
ATOM 4347 C C . LEU A 1 28 ? 43.452 2.767 4.134 1.00 1.00 28 LEU A C 6
ATOM 4348 O O . LEU A 1 28 ? 44.480 3.386 3.859 1.00 1.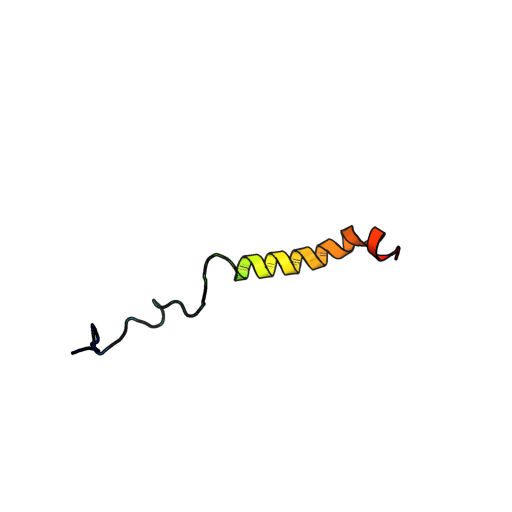00 28 LEU A O 6
ATOM 4364 N N . GLN A 1 29 ? 43.453 1.516 4.580 1.00 1.00 29 GLN A N 6
ATOM 4365 C CA . GLN A 1 29 ? 44.703 0.786 4.769 1.00 1.00 29 GLN A CA 6
ATOM 4366 C C . GLN A 1 29 ? 45.411 0.574 3.424 1.00 1.00 29 GLN A C 6
ATOM 4367 O O . GLN A 1 29 ? 46.639 0.726 3.320 1.00 1.00 29 GLN A O 6
ATOM 4381 N N . GLU A 1 30 ? 44.641 0.240 2.388 1.00 1.00 30 GLU A N 6
ATOM 4382 C CA . GLU A 1 30 ? 45.242 0.033 1.067 1.00 1.00 30 GLU A CA 6
ATOM 4383 C C . GLU A 1 30 ? 45.823 1.355 0.552 1.00 1.00 30 GLU A C 6
ATOM 4384 O O . GLU A 1 30 ? 46.944 1.368 0.026 1.00 1.00 30 GLU A O 6
ATOM 4396 N N . ILE A 1 31 ? 45.104 2.470 0.733 1.00 1.00 31 ILE A N 6
ATOM 4397 C CA . ILE A 1 31 ? 45.621 3.776 0.285 1.00 1.00 31 ILE A CA 6
ATOM 4398 C C . ILE A 1 31 ? 46.897 4.122 1.081 1.00 1.00 31 ILE A C 6
ATOM 4399 O O . ILE A 1 31 ? 47.892 4.606 0.509 1.00 1.00 31 ILE A O 6
ATOM 4415 N N . TYR A 1 32 ? 46.877 3.882 2.397 1.00 1.00 32 TYR A N 6
ATOM 4416 C CA . TYR A 1 32 ? 48.062 4.192 3.219 1.00 1.00 32 TYR A CA 6
ATOM 4417 C C . TYR A 1 32 ? 49.267 3.372 2.736 1.00 1.00 32 TYR A C 6
ATOM 4418 O O . TYR A 1 32 ? 50.369 3.906 2.572 1.00 1.00 32 TYR A O 6
ATOM 4436 N N . LEU A 1 33 ? 49.052 2.080 2.509 1.00 1.00 33 LEU A N 6
ATOM 4437 C CA . LEU A 1 33 ? 50.136 1.207 2.045 1.00 1.00 33 LEU A CA 6
ATOM 4438 C C . LEU A 1 33 ? 50.632 1.657 0.669 1.00 1.00 33 LEU A C 6
ATOM 4439 O O . LEU A 1 33 ? 51.842 1.672 0.401 1.00 1.00 33 LEU A O 6
ATOM 4455 N N . SER A 1 34 ? 49.695 2.025 -0.199 1.00 1.00 34 SER A N 6
ATOM 4456 C CA . SER A 1 34 ? 50.067 2.471 -1.543 1.00 1.00 34 SER A CA 6
ATOM 4457 C C . SER A 1 34 ? 50.809 3.813 -1.478 1.00 1.00 34 SER A C 6
ATOM 4458 O O . SER A 1 34 ? 51.714 4.081 -2.272 1.00 1.00 34 SER A O 6
ATOM 4466 N N . GLY A 1 35 ? 50.414 4.662 -0.537 1.00 1.00 35 GLY A N 6
ATOM 4467 C CA . GLY A 1 35 ? 51.053 5.967 -0.392 1.00 1.00 35 GLY A CA 6
ATOM 4468 C C . GLY A 1 35 ? 52.494 5.806 0.077 1.00 1.00 35 GLY A C 6
ATOM 4469 O O . GLY A 1 35 ? 53.377 6.532 -0.365 1.00 1.00 35 GLY A O 6
ATOM 4473 N N . LEU A 1 36 ? 52.744 4.853 0.972 1.00 1.00 36 LEU A N 6
ATOM 4474 C CA . LEU A 1 36 ? 54.090 4.636 1.479 1.00 1.00 36 LEU A CA 6
ATOM 4475 C C . LEU A 1 36 ? 55.029 4.246 0.342 1.00 1.00 36 LEU A C 6
ATOM 4476 O O . LEU A 1 36 ? 56.156 4.742 0.272 1.00 1.00 36 LEU A O 6
ATOM 4492 N N . ARG A 1 37 ? 54.570 3.374 -0.553 1.00 1.00 37 ARG A N 6
ATOM 4493 C CA . ARG A 1 37 ? 55.410 2.956 -1.673 1.00 1.00 37 ARG A CA 6
ATOM 4494 C C . ARG A 1 37 ? 55.731 4.146 -2.579 1.00 1.00 37 ARG A C 6
ATOM 4495 O O . ARG A 1 37 ? 56.870 4.308 -3.018 1.00 1.00 37 ARG A O 6
ATOM 4516 N N . SER A 1 38 ? 54.726 4.990 -2.823 1.00 1.00 38 SER A N 6
ATOM 4517 C CA . SER A 1 38 ? 54.900 6.191 -3.639 1.00 1.00 38 SER A CA 6
ATOM 4518 C C . SER A 1 38 ? 55.726 7.247 -2.912 1.00 1.00 38 SER A C 6
ATOM 4519 O O . SER A 1 38 ? 56.509 7.975 -3.526 1.00 1.00 38 SER A O 6
ATOM 4527 N N . TRP A 1 39 ? 55.532 7.331 -1.602 1.00 1.00 39 TRP A N 6
ATOM 4528 C CA . TRP A 1 39 ? 56.237 8.309 -0.781 1.00 1.00 39 TRP A CA 6
ATOM 4529 C C . TRP A 1 39 ? 57.750 8.144 -0.870 1.00 1.00 39 TRP A C 6
ATOM 4530 O O . TRP A 1 39 ? 58.475 9.132 -0.869 1.00 1.00 39 TRP A O 6
ATOM 4551 N N . LYS A 1 40 ? 58.244 6.916 -0.946 1.00 1.00 40 LYS A N 6
ATOM 4552 C CA . LYS A 1 40 ? 59.689 6.721 -1.008 1.00 1.00 40 LYS A CA 6
ATOM 4553 C C . LYS A 1 40 ? 60.262 7.455 -2.214 1.00 1.00 40 LYS A C 6
ATOM 4554 O O . LYS A 1 40 ? 61.317 8.077 -2.099 1.00 1.00 40 LYS A O 6
ATOM 4573 N N . ARG A 1 41 ? 59.596 7.415 -3.356 1.00 1.00 41 ARG A N 6
ATOM 4574 C CA . ARG A 1 41 ? 60.131 8.122 -4.513 1.00 1.00 41 ARG A CA 6
ATOM 4575 C C . ARG A 1 41 ? 60.160 9.635 -4.267 1.00 1.00 41 ARG A C 6
ATOM 4576 O O . ARG A 1 41 ? 61.110 10.330 -4.627 1.00 1.00 41 ARG A O 6
ATOM 4597 N N . HIS A 1 42 ? 59.098 10.101 -3.614 1.00 1.00 42 HIS A N 6
ATOM 4598 C CA . HIS A 1 42 ? 58.953 11.516 -3.255 1.00 1.00 42 HIS A CA 6
ATOM 4599 C C . HIS A 1 42 ? 59.874 11.898 -2.089 1.00 1.00 42 HIS A C 6
ATOM 4600 O O . HIS A 1 42 ? 60.434 12.994 -2.052 1.00 1.00 42 HIS A O 6
ATOM 4614 N N . LEU A 1 43 ? 60.033 10.967 -1.154 1.00 1.00 43 LEU A N 6
ATOM 4615 C CA . LEU A 1 43 ? 60.893 11.143 0.021 1.00 1.00 43 LEU A CA 6
ATOM 4616 C C . LEU A 1 43 ? 62.352 10.817 -0.275 1.00 1.00 43 LEU A C 6
ATOM 4617 O O . LEU A 1 43 ? 63.204 10.952 0.604 1.00 1.00 43 LEU A O 6
ATOM 4633 N N . SER A 1 44 ? 62.646 10.325 -1.474 1.00 1.00 44 SER A N 6
ATOM 4634 C CA . SER A 1 44 ? 64.008 9.923 -1.804 1.00 1.00 44 SER A CA 6
ATOM 4635 C C . SER A 1 44 ? 65.010 11.027 -1.493 1.00 1.00 44 SER A C 6
ATOM 4636 O O . SER A 1 44 ? 66.082 10.742 -0.961 1.00 1.00 44 SER A O 6
ATOM 4644 N N . ARG A 1 45 ? 64.703 12.275 -1.824 1.00 1.00 45 ARG A N 6
ATOM 4645 C CA . ARG A 1 45 ? 65.669 13.334 -1.553 1.00 1.00 45 ARG A CA 6
ATOM 4646 C C . ARG A 1 45 ? 65.959 13.416 -0.056 1.00 1.00 45 ARG A C 6
ATOM 4647 O O . ARG A 1 45 ? 67.116 13.438 0.357 1.00 1.00 45 ARG A O 6
ATOM 4668 N N . PHE A 1 46 ? 64.905 13.453 0.751 1.00 1.00 46 PHE A N 6
ATOM 4669 C CA . PHE A 1 46 ? 65.043 13.524 2.199 1.00 1.00 46 PHE A CA 6
ATOM 4670 C C . PHE A 1 46 ? 65.758 12.296 2.748 1.00 1.00 46 PHE A C 6
ATOM 4671 O O . PHE A 1 46 ? 66.637 12.402 3.601 1.00 1.00 46 PHE A O 6
ATOM 4688 N N . TRP A 1 47 ? 65.355 11.130 2.254 1.00 1.00 47 TRP A N 6
ATOM 4689 C CA . TRP A 1 47 ? 65.936 9.866 2.695 1.00 1.00 47 TRP A CA 6
ATOM 4690 C C . TRP A 1 47 ? 67.421 9.773 2.362 1.00 1.00 47 TRP A C 6
ATOM 4691 O O . TRP A 1 47 ? 68.219 9.294 3.168 1.00 1.00 47 TRP A O 6
ATOM 4712 N N . ASN A 1 48 ? 67.785 10.238 1.170 1.00 1.00 48 ASN A N 6
ATOM 4713 C CA . ASN A 1 48 ? 69.177 10.206 0.742 1.00 1.00 48 ASN A CA 6
ATOM 4714 C C . ASN A 1 48 ? 70.035 11.073 1.657 1.00 1.00 48 ASN A C 6
ATOM 4715 O O . ASN A 1 48 ? 71.148 10.694 2.019 1.00 1.00 48 ASN A O 6
ATOM 4726 N N . ASP A 1 49 ? 69.509 12.238 2.029 1.00 1.00 49 ASP A N 6
ATOM 4727 C CA . ASP A 1 49 ? 70.237 13.150 2.905 1.00 1.00 49 ASP A CA 6
ATOM 4728 C C . ASP A 1 49 ? 69.891 12.880 4.366 1.00 1.00 49 ASP A C 6
ATOM 4729 O O . ASP A 1 49 ? 68.767 13.131 4.805 1.00 1.00 49 ASP A O 6
ATOM 4738 N N . PHE A 1 50 ? 70.861 12.367 5.115 1.00 1.00 50 PHE A N 6
ATOM 4739 C CA . PHE A 1 50 ? 70.646 12.068 6.524 1.00 1.00 50 PHE A CA 6
ATOM 4740 C C . PHE A 1 50 ? 71.042 13.256 7.393 1.00 1.00 50 PHE A C 6
ATOM 4741 O O . PHE A 1 50 ? 71.123 13.081 8.597 1.00 1.00 50 PHE A O 6
ATOM 4759 N N . MET A 1 1 ? 43.471 -10.199 -14.806 1.00 1.00 1 MET A N 7
ATOM 4760 C CA . MET A 1 1 ? 43.373 -10.960 -16.083 1.00 1.00 1 MET A CA 7
ATOM 4761 C C . MET A 1 1 ? 43.093 -12.427 -15.776 1.00 1.00 1 MET A C 7
ATOM 4762 O O . MET A 1 1 ? 42.070 -12.763 -15.181 1.00 1.00 1 MET A O 7
ATOM 4778 N N . ALA A 1 2 ? 44.011 -13.297 -16.186 1.00 1.00 2 ALA A N 7
ATOM 4779 C CA . ALA A 1 2 ? 43.853 -14.727 -15.949 1.00 1.00 2 ALA A CA 7
ATOM 4780 C C . ALA A 1 2 ? 43.856 -15.026 -14.453 1.00 1.00 2 ALA A C 7
ATOM 4781 O O . ALA A 1 2 ? 43.114 -15.888 -13.981 1.00 1.00 2 ALA A O 7
ATOM 4788 N N . GLU A 1 3 ? 44.695 -14.309 -13.714 1.00 1.00 3 GLU A N 7
ATOM 4789 C CA . GLU A 1 3 ? 44.787 -14.504 -12.272 1.00 1.00 3 GLU A CA 7
ATOM 4790 C C . GLU A 1 3 ? 43.486 -14.091 -11.592 1.00 1.00 3 GLU A C 7
ATOM 4791 O O . GLU A 1 3 ? 43.038 -14.736 -10.643 1.00 1.00 3 GLU A O 7
ATOM 4803 N N . ALA A 1 4 ? 42.885 -13.013 -12.082 1.00 1.00 4 ALA A N 7
ATOM 4804 C CA . ALA A 1 4 ? 41.635 -12.520 -11.515 1.00 1.00 4 ALA A CA 7
ATOM 4805 C C . ALA A 1 4 ? 40.504 -13.512 -11.768 1.00 1.00 4 ALA A C 7
ATOM 4806 O O . ALA A 1 4 ? 40.453 -14.159 -12.814 1.00 1.00 4 ALA A O 7
ATOM 4813 N N . HIS A 1 5 ? 39.599 -13.629 -10.801 1.00 1.00 5 HIS A N 7
ATOM 4814 C CA . HIS A 1 5 ? 38.472 -14.549 -10.925 1.00 1.00 5 HIS A CA 7
ATOM 4815 C C . HIS A 1 5 ? 37.541 -14.110 -12.051 1.00 1.00 5 HIS A C 7
ATOM 4816 O O . HIS A 1 5 ? 37.054 -14.931 -12.829 1.00 1.00 5 HIS A O 7
ATOM 4830 N N . GLN A 1 6 ? 37.298 -12.811 -12.138 1.00 1.00 6 GLN A N 7
ATOM 4831 C CA . GLN A 1 6 ? 36.426 -12.281 -13.176 1.00 1.00 6 GLN A CA 7
ATOM 4832 C C . GLN A 1 6 ? 35.170 -13.145 -13.310 1.00 1.00 6 GLN A C 7
ATOM 4833 O O . GLN A 1 6 ? 34.493 -13.428 -12.322 1.00 1.00 6 GLN A O 7
ATOM 4847 N N . ALA A 1 7 ? 34.856 -13.546 -14.540 1.00 1.00 7 ALA A N 7
ATOM 4848 C CA . ALA A 1 7 ? 33.672 -14.360 -14.799 1.00 1.00 7 ALA A CA 7
ATOM 4849 C C . ALA A 1 7 ? 33.765 -15.749 -14.162 1.00 1.00 7 ALA A C 7
ATOM 4850 O O . ALA A 1 7 ? 32.762 -16.274 -13.677 1.00 1.00 7 ALA A O 7
ATOM 4857 N N . VAL A 1 8 ? 34.957 -16.352 -14.187 1.00 1.00 8 VAL A N 7
ATOM 4858 C CA . VAL A 1 8 ? 35.134 -17.695 -13.627 1.00 1.00 8 VAL A CA 7
ATOM 4859 C C . VAL A 1 8 ? 36.239 -17.730 -12.575 1.00 1.00 8 VAL A C 7
ATOM 4860 O O . VAL A 1 8 ? 37.344 -17.240 -12.800 1.00 1.00 8 VAL A O 7
ATOM 4873 N N . GLY A 1 9 ? 35.931 -18.333 -11.429 1.00 1.00 9 GLY A N 7
ATOM 4874 C CA . GLY A 1 9 ? 36.903 -18.442 -10.348 1.00 1.00 9 GLY A CA 7
ATOM 4875 C C . GLY A 1 9 ? 36.315 -19.198 -9.162 1.00 1.00 9 GLY A C 7
ATOM 4876 O O . GLY A 1 9 ? 35.223 -19.760 -9.251 1.00 1.00 9 GLY A O 7
ATOM 4880 N N . PHE A 1 10 ? 37.047 -19.209 -8.053 1.00 1.00 10 PHE A N 7
ATOM 4881 C CA . PHE A 1 10 ? 36.590 -19.900 -6.852 1.00 1.00 10 PHE A CA 7
ATOM 4882 C C . PHE A 1 10 ? 36.975 -19.113 -5.603 1.00 1.00 10 PHE A C 7
ATOM 4883 O O . PHE A 1 10 ? 37.955 -18.368 -5.604 1.00 1.00 10 PHE A O 7
ATOM 4900 N N . ARG A 1 11 ? 36.193 -19.280 -4.538 1.00 1.00 11 ARG A N 7
ATOM 4901 C CA . ARG A 1 11 ? 36.459 -18.575 -3.289 1.00 1.00 11 ARG A CA 7
ATOM 4902 C C . ARG A 1 11 ? 35.526 -19.066 -2.179 1.00 1.00 11 ARG A C 7
ATOM 4903 O O . ARG A 1 11 ? 34.491 -18.454 -1.916 1.00 1.00 11 ARG A O 7
ATOM 4924 N N . PRO A 1 12 ? 35.870 -20.148 -1.525 1.00 1.00 12 PRO A N 7
ATOM 4925 C CA . PRO A 1 12 ? 35.041 -20.715 -0.418 1.00 1.00 12 PRO A CA 7
ATOM 4926 C C . PRO A 1 12 ? 34.733 -19.674 0.655 1.00 1.00 12 PRO A C 7
ATOM 4927 O O . PRO A 1 12 ? 33.640 -19.657 1.222 1.00 1.00 12 PRO A O 7
ATOM 4938 N N . SER A 1 13 ? 35.704 -18.810 0.930 1.00 1.00 13 SER A N 7
ATOM 4939 C CA . SER A 1 13 ? 35.525 -17.769 1.937 1.00 1.00 13 SER A CA 7
ATOM 4940 C C . SER A 1 13 ? 34.536 -16.717 1.445 1.00 1.00 13 SER A C 7
ATOM 4941 O O . SER A 1 13 ? 34.437 -16.455 0.247 1.00 1.00 13 SER A O 7
ATOM 4949 N N . LEU A 1 14 ? 33.801 -16.122 2.379 1.00 1.00 14 LEU A N 7
ATOM 4950 C CA . LEU A 1 14 ? 32.815 -15.104 2.031 1.00 1.00 14 LEU A CA 7
ATOM 4951 C C . LEU A 1 14 ? 33.392 -13.704 2.216 1.00 1.00 14 LEU A C 7
ATOM 4952 O O . LEU A 1 14 ? 33.995 -13.397 3.245 1.00 1.00 14 LEU A O 7
ATOM 4968 N N . THR A 1 15 ? 33.204 -12.862 1.205 1.00 1.00 15 THR A N 7
ATOM 4969 C CA . THR A 1 15 ? 33.708 -11.492 1.248 1.00 1.00 15 THR A CA 7
ATOM 4970 C C . THR A 1 15 ? 32.757 -10.584 2.023 1.00 1.00 15 THR A C 7
ATOM 4971 O O . THR A 1 15 ? 31.631 -10.970 2.341 1.00 1.00 15 THR A O 7
ATOM 4982 N N . SER A 1 16 ? 33.221 -9.373 2.325 1.00 1.00 16 SER A N 7
ATOM 4983 C CA . SER A 1 16 ? 32.414 -8.404 3.065 1.00 1.00 16 SER A CA 7
ATOM 4984 C C . SER A 1 16 ? 32.235 -8.840 4.516 1.00 1.00 16 SER A C 7
ATOM 4985 O O . SER A 1 16 ? 31.577 -8.158 5.302 1.00 1.00 16 SER A O 7
ATOM 4993 N N . ASP A 1 17 ? 32.831 -9.973 4.871 1.00 1.00 17 ASP A N 7
ATOM 4994 C CA . ASP A 1 17 ? 32.734 -10.477 6.236 1.00 1.00 17 ASP A CA 7
ATOM 4995 C C . ASP A 1 17 ? 33.909 -9.975 7.069 1.00 1.00 17 ASP A C 7
ATOM 4996 O O . ASP A 1 17 ? 34.023 -10.286 8.254 1.00 1.00 17 ASP A O 7
ATOM 5005 N N . GLY A 1 18 ? 34.784 -9.200 6.434 1.00 1.00 18 GLY A N 7
ATOM 5006 C CA . GLY A 1 18 ? 35.954 -8.662 7.118 1.00 1.00 18 GLY A CA 7
ATOM 5007 C C . GLY A 1 18 ? 35.557 -7.630 8.169 1.00 1.00 18 GLY A C 7
ATOM 5008 O O . GLY A 1 18 ? 34.434 -7.126 8.171 1.00 1.00 18 GLY A O 7
ATOM 5012 N N . ALA A 1 19 ? 36.493 -7.324 9.061 1.00 1.00 19 ALA A N 7
ATOM 5013 C CA . ALA A 1 19 ? 36.249 -6.353 10.124 1.00 1.00 19 ALA A CA 7
ATOM 5014 C C . ALA A 1 19 ? 36.101 -4.944 9.556 1.00 1.00 19 ALA A C 7
ATOM 5015 O O . ALA A 1 19 ? 36.718 -4.605 8.546 1.00 1.00 19 ALA A O 7
ATOM 5022 N N . GLU A 1 20 ? 35.277 -4.134 10.218 1.00 1.00 20 GLU A N 7
ATOM 5023 C CA . GLU A 1 20 ? 35.043 -2.756 9.792 1.00 1.00 20 GLU A CA 7
ATOM 5024 C C . GLU A 1 20 ? 34.473 -2.703 8.378 1.00 1.00 20 GLU A C 7
ATOM 5025 O O . GLU A 1 20 ? 34.829 -1.828 7.588 1.00 1.00 20 GLU A O 7
ATOM 5037 N N . VAL A 1 21 ? 33.581 -3.638 8.068 1.00 1.00 21 VAL A N 7
ATOM 5038 C CA . VAL A 1 21 ? 32.960 -3.679 6.748 1.00 1.00 21 VAL A CA 7
ATOM 5039 C C . VAL A 1 21 ? 32.120 -2.425 6.522 1.00 1.00 21 VAL A C 7
ATOM 5040 O O . VAL A 1 21 ? 32.015 -1.928 5.401 1.00 1.00 21 VAL A O 7
ATOM 5053 N N . GLU A 1 22 ? 31.522 -1.923 7.598 1.00 1.00 22 GLU A N 7
ATOM 5054 C CA . GLU A 1 22 ? 30.688 -0.728 7.513 1.00 1.00 22 GLU A CA 7
ATOM 5055 C C . GLU A 1 22 ? 31.525 0.487 7.132 1.00 1.00 22 GLU A C 7
ATOM 5056 O O . GLU A 1 22 ? 31.064 1.364 6.401 1.00 1.00 22 GLU A O 7
ATOM 5068 N N . LEU A 1 23 ? 32.757 0.532 7.631 1.00 1.00 23 LEU A N 7
ATOM 5069 C CA . LEU A 1 23 ? 33.650 1.647 7.337 1.00 1.00 23 LEU A CA 7
ATOM 5070 C C . LEU A 1 23 ? 34.712 1.223 6.327 1.00 1.00 23 LEU A C 7
ATOM 5071 O O . LEU A 1 23 ? 35.398 0.222 6.523 1.00 1.00 23 LEU A O 7
ATOM 5087 N N . SER A 1 24 ? 34.813 1.982 5.235 1.00 1.00 24 SER A N 7
ATOM 5088 C CA . SER A 1 24 ? 35.774 1.682 4.167 1.00 1.00 24 SER A CA 7
ATOM 5089 C C . SER A 1 24 ? 37.222 1.615 4.680 1.00 1.00 24 SER A C 7
ATOM 5090 O O . SER A 1 24 ? 38.157 1.884 3.925 1.00 1.00 24 SER A O 7
ATOM 5098 N N . ALA A 1 25 ? 37.414 1.280 5.953 1.00 1.00 25 ALA A N 7
ATOM 5099 C CA . ALA A 1 25 ? 38.755 1.208 6.518 1.00 1.00 25 ALA A CA 7
ATOM 5100 C C . ALA A 1 25 ? 39.690 0.368 5.645 1.00 1.00 25 ALA A C 7
ATOM 5101 O O . ALA A 1 25 ? 40.806 0.792 5.350 1.00 1.00 25 ALA A O 7
ATOM 5108 N N . PRO A 1 26 ? 39.276 -0.808 5.231 1.00 1.00 26 PRO A N 7
ATOM 5109 C CA . PRO A 1 26 ? 40.132 -1.689 4.381 1.00 1.00 26 PRO A CA 7
ATOM 5110 C C . PRO A 1 26 ? 40.653 -0.957 3.147 1.00 1.00 26 PRO A C 7
ATOM 5111 O O . PRO A 1 26 ? 41.820 -1.089 2.784 1.00 1.00 26 PRO A O 7
ATOM 5122 N N . VAL A 1 27 ? 39.796 -0.150 2.536 1.00 1.00 27 VAL A N 7
ATOM 5123 C CA . VAL A 1 27 ? 40.200 0.640 1.378 1.00 1.00 27 VAL A CA 7
ATOM 5124 C C . VAL A 1 27 ? 41.229 1.678 1.811 1.00 1.00 27 VAL A C 7
ATOM 5125 O O . VAL A 1 27 ? 42.232 1.902 1.136 1.00 1.00 27 VAL A O 7
ATOM 5138 N N . LEU A 1 28 ? 40.963 2.310 2.944 1.00 1.00 28 LEU A N 7
ATOM 5139 C CA . LEU A 1 28 ? 41.862 3.334 3.465 1.00 1.00 28 LEU A CA 7
ATOM 5140 C C . LEU A 1 28 ? 43.237 2.740 3.770 1.00 1.00 28 LEU A C 7
ATOM 5141 O O . LEU A 1 28 ? 44.262 3.356 3.483 1.00 1.00 28 LEU A O 7
ATOM 5157 N N . GLN A 1 29 ? 43.249 1.541 4.351 1.00 1.00 29 GLN A N 7
ATOM 5158 C CA . GLN A 1 29 ? 44.513 0.881 4.682 1.00 1.00 29 GLN A CA 7
ATOM 5159 C C . GLN A 1 29 ? 45.305 0.585 3.412 1.00 1.00 29 GLN A C 7
ATOM 5160 O O . GLN A 1 29 ? 46.521 0.780 3.375 1.00 1.00 29 GLN A O 7
ATOM 5174 N N . GLU A 1 30 ? 44.619 0.130 2.366 1.00 1.00 30 GLU A N 7
ATOM 5175 C CA . GLU A 1 30 ? 45.294 -0.163 1.106 1.00 1.00 30 GLU A CA 7
ATOM 5176 C C . GLU A 1 30 ? 45.832 1.123 0.485 1.00 1.00 30 GLU A C 7
ATOM 5177 O O . GLU A 1 30 ? 46.944 1.145 -0.035 1.00 1.00 30 GLU A O 7
ATOM 5189 N N . ILE A 1 31 ? 45.058 2.203 0.561 1.00 1.00 31 ILE A N 7
ATOM 5190 C CA . ILE A 1 31 ? 45.509 3.484 0.011 1.00 1.00 31 ILE A CA 7
ATOM 5191 C C . ILE A 1 31 ? 46.745 3.971 0.775 1.00 1.00 31 ILE A C 7
ATOM 5192 O O . ILE A 1 31 ? 47.701 4.470 0.156 1.00 1.00 31 ILE A O 7
ATOM 5208 N N . TYR A 1 32 ? 46.701 3.843 2.113 1.00 1.00 32 TYR A N 7
ATOM 5209 C CA . TYR A 1 32 ? 47.832 4.271 2.961 1.00 1.00 32 TYR A CA 7
ATOM 5210 C C . TYR A 1 32 ? 49.080 3.445 2.606 1.00 1.00 32 TYR A C 7
ATOM 5211 O O . TYR A 1 32 ? 50.209 3.962 2.452 1.00 1.00 32 TYR A O 7
ATOM 5229 N N . LEU A 1 33 ? 48.882 2.121 2.470 1.00 1.00 33 LEU A N 7
ATOM 5230 C CA . LEU A 1 33 ? 50.030 1.256 2.119 1.00 1.00 33 LEU A CA 7
ATOM 5231 C C . LEU A 1 33 ? 50.590 1.631 0.732 1.00 1.00 33 LEU A C 7
ATOM 5232 O O . LEU A 1 33 ? 51.809 1.657 0.497 1.00 1.00 33 LEU A O 7
ATOM 5248 N N . SER A 1 34 ? 49.667 1.914 -0.189 1.00 1.00 34 SER A N 7
ATOM 5249 C CA . SER A 1 34 ? 50.060 2.276 -1.548 1.00 1.00 34 SER A CA 7
ATOM 5250 C C . SER A 1 34 ? 50.782 3.606 -1.560 1.00 1.00 34 SER A C 7
ATOM 5251 O O . SER A 1 34 ? 51.751 3.794 -2.301 1.00 1.00 34 SER A O 7
ATOM 5259 N N . GLY A 1 35 ? 50.292 4.529 -0.743 1.00 1.00 35 GLY A N 7
ATOM 5260 C CA . GLY A 1 35 ? 50.884 5.854 -0.655 1.00 1.00 35 GLY A CA 7
ATOM 5261 C C . GLY A 1 35 ? 52.306 5.779 -0.118 1.00 1.00 35 GLY A C 7
ATOM 5262 O O . GLY A 1 35 ? 53.178 6.517 -0.571 1.00 1.00 35 GLY A O 7
ATOM 5266 N N . LEU A 1 36 ? 52.547 4.896 0.846 1.00 1.00 36 LEU A N 7
ATOM 5267 C CA . LEU A 1 36 ? 53.878 4.758 1.430 1.00 1.00 36 LEU A CA 7
ATOM 5268 C C . LEU A 1 36 ? 54.876 4.332 0.359 1.00 1.00 36 LEU A C 7
ATOM 5269 O O . LEU A 1 36 ? 55.987 4.861 0.299 1.00 1.00 36 LEU A O 7
ATOM 5285 N N . ARG A 1 37 ? 54.480 3.392 -0.493 1.00 1.00 37 ARG A N 7
ATOM 5286 C CA . ARG A 1 37 ? 55.369 2.933 -1.555 1.00 1.00 37 ARG A CA 7
ATOM 5287 C C . ARG A 1 37 ? 55.691 4.080 -2.515 1.00 1.00 37 ARG A C 7
ATOM 5288 O O . ARG A 1 37 ? 56.836 4.255 -2.929 1.00 1.00 37 ARG A O 7
ATOM 5309 N N . SER A 1 38 ? 54.679 4.878 -2.832 1.00 1.00 38 SER A N 7
ATOM 5310 C CA . SER A 1 38 ? 54.854 6.034 -3.710 1.00 1.00 38 SER A CA 7
ATOM 5311 C C . SER A 1 38 ? 55.659 7.133 -3.012 1.00 1.00 38 SER A C 7
ATOM 5312 O O . SER A 1 38 ? 56.466 7.824 -3.639 1.00 1.00 38 SER A O 7
ATOM 5320 N N . TRP A 1 39 ? 55.417 7.295 -1.713 1.00 1.00 39 TRP A N 7
ATOM 5321 C CA . TRP A 1 39 ? 56.098 8.319 -0.922 1.00 1.00 39 TRP A CA 7
ATOM 5322 C C . TRP A 1 39 ? 57.614 8.156 -0.953 1.00 1.00 39 TRP A C 7
ATOM 5323 O O . TRP A 1 39 ? 58.344 9.144 -0.905 1.00 1.00 39 TRP A O 7
ATOM 5344 N N . LYS A 1 40 ? 58.095 6.921 -1.016 1.00 1.00 40 LYS A N 7
ATOM 5345 C CA . LYS A 1 40 ? 59.537 6.695 -1.024 1.00 1.00 40 LYS A CA 7
ATOM 5346 C C . LYS A 1 40 ? 60.176 7.428 -2.199 1.00 1.00 40 LYS A C 7
ATOM 5347 O O . LYS A 1 40 ? 61.247 8.016 -2.038 1.00 1.00 40 LYS A O 7
ATOM 5366 N N . ARG A 1 41 ? 59.554 7.426 -3.368 1.00 1.00 41 ARG A N 7
ATOM 5367 C CA . ARG A 1 41 ? 60.155 8.135 -4.493 1.00 1.00 41 ARG A CA 7
ATOM 5368 C C . ARG A 1 41 ? 60.296 9.628 -4.167 1.00 1.00 41 ARG A C 7
ATOM 5369 O O . ARG A 1 41 ? 61.322 10.260 -4.409 1.00 1.00 41 ARG A O 7
ATOM 5390 N N . HIS A 1 42 ? 59.212 10.142 -3.592 1.00 1.00 42 HIS A N 7
ATOM 5391 C CA . HIS A 1 42 ? 59.122 11.544 -3.175 1.00 1.00 42 HIS A CA 7
ATOM 5392 C C . HIS A 1 42 ? 59.992 11.814 -1.942 1.00 1.00 42 HIS A C 7
ATOM 5393 O O . HIS A 1 42 ? 60.545 12.902 -1.780 1.00 1.00 42 HIS A O 7
ATOM 5407 N N . LEU A 1 43 ? 60.094 10.809 -1.080 1.00 1.00 43 LEU A N 7
ATOM 5408 C CA . LEU A 1 43 ? 60.874 10.882 0.158 1.00 1.00 43 LEU A CA 7
ATOM 5409 C C . LEU A 1 43 ? 62.358 10.623 -0.109 1.00 1.00 43 LEU A C 7
ATOM 5410 O O . LEU A 1 43 ? 63.181 10.716 0.800 1.00 1.00 43 LEU A O 7
ATOM 5426 N N . SER A 1 44 ? 62.700 10.242 -1.336 1.00 1.00 44 SER A N 7
ATOM 5427 C CA . SER A 1 44 ? 64.081 9.908 -1.666 1.00 1.00 44 SER A CA 7
ATOM 5428 C C . SER A 1 44 ? 65.040 11.053 -1.359 1.00 1.00 44 SER A C 7
ATOM 5429 O O . SER A 1 44 ? 66.114 10.812 -0.805 1.00 1.00 44 SER A O 7
ATOM 5437 N N . ARG A 1 45 ? 64.706 12.286 -1.726 1.00 1.00 45 ARG A N 7
ATOM 5438 C CA . ARG A 1 45 ? 65.636 13.381 -1.466 1.00 1.00 45 ARG A CA 7
ATOM 5439 C C . ARG A 1 45 ? 65.912 13.514 0.028 1.00 1.00 45 ARG A C 7
ATOM 5440 O O . ARG A 1 45 ? 67.068 13.580 0.449 1.00 1.00 45 ARG A O 7
ATOM 5461 N N . PHE A 1 46 ? 64.851 13.546 0.828 1.00 1.00 46 PHE A N 7
ATOM 5462 C CA . PHE A 1 46 ? 64.987 13.666 2.277 1.00 1.00 46 PHE A CA 7
ATOM 5463 C C . PHE A 1 46 ? 65.641 12.423 2.870 1.00 1.00 46 PHE A C 7
ATOM 5464 O O . PHE A 1 46 ? 66.464 12.512 3.782 1.00 1.00 46 PHE A O 7
ATOM 5481 N N . TRP A 1 47 ? 65.257 11.263 2.352 1.00 1.00 47 TRP A N 7
ATOM 5482 C CA . TRP A 1 47 ? 65.792 9.996 2.837 1.00 1.00 47 TRP A CA 7
ATOM 5483 C C . TRP A 1 47 ? 67.295 9.892 2.592 1.00 1.00 47 TRP A C 7
ATOM 5484 O O . TRP A 1 47 ? 68.043 9.430 3.452 1.00 1.00 47 TRP A O 7
ATOM 5505 N N . ASN A 1 48 ? 67.729 10.329 1.412 1.00 1.00 48 ASN A N 7
ATOM 5506 C CA . ASN A 1 48 ? 69.145 10.283 1.066 1.00 1.00 48 ASN A CA 7
ATOM 5507 C C . ASN A 1 48 ? 69.951 11.181 1.998 1.00 1.00 48 ASN A C 7
ATOM 5508 O O . ASN A 1 48 ? 71.043 10.819 2.434 1.00 1.00 48 ASN A O 7
ATOM 5519 N N . ASP A 1 49 ? 69.403 12.355 2.300 1.00 1.00 49 ASP A N 7
ATOM 5520 C CA . ASP A 1 49 ? 70.081 13.297 3.182 1.00 1.00 49 ASP A CA 7
ATOM 5521 C C . ASP A 1 49 ? 70.257 12.696 4.573 1.00 1.00 49 ASP A C 7
ATOM 5522 O O . ASP A 1 49 ? 71.312 12.840 5.192 1.00 1.00 49 ASP A O 7
ATOM 5531 N N . PHE A 1 50 ? 69.219 12.021 5.057 1.00 1.00 50 PHE A N 7
ATOM 5532 C CA . PHE A 1 50 ? 69.270 11.401 6.375 1.00 1.00 50 PHE A CA 7
ATOM 5533 C C . PHE A 1 50 ? 70.498 10.505 6.499 1.00 1.00 50 PHE A C 7
ATOM 5534 O O . PHE A 1 50 ? 70.797 9.808 5.545 1.00 1.00 50 PHE A O 7
ATOM 5552 N N . MET A 1 1 ? 43.024 -10.419 21.928 1.00 1.00 1 MET A N 8
ATOM 5553 C CA . MET A 1 1 ? 44.124 -9.431 22.109 1.00 1.00 1 MET A CA 8
ATOM 5554 C C . MET A 1 1 ? 44.135 -8.465 20.928 1.00 1.00 1 MET A C 8
ATOM 5555 O O . MET A 1 1 ? 44.613 -8.800 19.844 1.00 1.00 1 MET A O 8
ATOM 5571 N N . ALA A 1 2 ? 43.606 -7.266 21.146 1.00 1.00 2 ALA A N 8
ATOM 5572 C CA . ALA A 1 2 ? 43.560 -6.259 20.093 1.00 1.00 2 ALA A CA 8
ATOM 5573 C C . ALA A 1 2 ? 44.968 -5.790 19.736 1.00 1.00 2 ALA A C 8
ATOM 5574 O O . ALA A 1 2 ? 45.824 -5.649 20.610 1.00 1.00 2 ALA A O 8
ATOM 5581 N N . GLU A 1 3 ? 45.201 -5.550 18.450 1.00 1.00 3 GLU A N 8
ATOM 5582 C CA . GLU A 1 3 ? 46.511 -5.097 17.997 1.00 1.00 3 GLU A CA 8
ATOM 5583 C C . GLU A 1 3 ? 46.812 -3.703 18.539 1.00 1.00 3 GLU A C 8
ATOM 5584 O O . GLU A 1 3 ? 47.933 -3.419 18.959 1.00 1.00 3 GLU A O 8
ATOM 5596 N N . ALA A 1 4 ? 45.801 -2.839 18.531 1.00 1.00 4 ALA A N 8
ATOM 5597 C CA . ALA A 1 4 ? 45.970 -1.479 19.029 1.00 1.00 4 ALA A CA 8
ATOM 5598 C C . ALA A 1 4 ? 44.625 -0.888 19.443 1.00 1.00 4 ALA A C 8
ATOM 5599 O O . ALA A 1 4 ? 43.583 -1.247 18.894 1.00 1.00 4 ALA A O 8
ATOM 5606 N N . HIS A 1 5 ? 44.658 0.024 20.408 1.00 1.00 5 HIS A N 8
ATOM 5607 C CA . HIS A 1 5 ? 43.437 0.664 20.885 1.00 1.00 5 HIS A CA 8
ATOM 5608 C C . HIS A 1 5 ? 42.826 1.537 19.794 1.00 1.00 5 HIS A C 8
ATOM 5609 O O . HIS A 1 5 ? 41.608 1.574 19.622 1.00 1.00 5 HIS A O 8
ATOM 5623 N N . GLN A 1 6 ? 43.680 2.245 19.064 1.00 1.00 6 GLN A N 8
ATOM 5624 C CA . GLN A 1 6 ? 43.216 3.121 17.995 1.00 1.00 6 GLN A CA 8
ATOM 5625 C C . GLN A 1 6 ? 42.561 2.320 16.874 1.00 1.00 6 GLN A C 8
ATOM 5626 O O . GLN A 1 6 ? 41.559 2.746 16.299 1.00 1.00 6 GLN A O 8
ATOM 5640 N N . ALA A 1 7 ? 43.138 1.165 16.555 1.00 1.00 7 ALA A N 8
ATOM 5641 C CA . ALA A 1 7 ? 42.605 0.325 15.487 1.00 1.00 7 ALA A CA 8
ATOM 5642 C C . ALA A 1 7 ? 41.198 -0.169 15.820 1.00 1.00 7 ALA A C 8
ATOM 5643 O O . ALA A 1 7 ? 40.333 -0.224 14.945 1.00 1.00 7 ALA A O 8
ATOM 5650 N N . VAL A 1 8 ? 40.975 -0.527 17.082 1.00 1.00 8 VAL A N 8
ATOM 5651 C CA . VAL A 1 8 ? 39.664 -1.014 17.508 1.00 1.00 8 VAL A CA 8
ATOM 5652 C C . VAL A 1 8 ? 39.229 -0.336 18.802 1.00 1.00 8 VAL A C 8
ATOM 5653 O O . VAL A 1 8 ? 40.026 -0.164 19.723 1.00 1.00 8 VAL A O 8
ATOM 5666 N N . GLY A 1 9 ? 37.958 0.045 18.866 1.00 1.00 9 GLY A N 8
ATOM 5667 C CA . GLY A 1 9 ? 37.427 0.703 20.054 1.00 1.00 9 GLY A CA 8
ATOM 5668 C C . GLY A 1 9 ? 35.922 0.916 19.932 1.00 1.00 9 GLY A C 8
ATOM 5669 O O . GLY A 1 9 ? 35.295 0.448 18.982 1.00 1.00 9 GLY A O 8
ATOM 5673 N N . PHE A 1 10 ? 35.348 1.622 20.901 1.00 1.00 10 PHE A N 8
ATOM 5674 C CA . PHE A 1 10 ? 33.914 1.886 20.891 1.00 1.00 10 PHE A CA 8
ATOM 5675 C C . PHE A 1 10 ? 33.574 2.955 19.856 1.00 1.00 10 PHE A C 8
ATOM 5676 O O . PHE A 1 10 ? 34.326 3.908 19.661 1.00 1.00 10 PHE A O 8
ATOM 5693 N N . ARG A 1 11 ? 32.433 2.785 19.193 1.00 1.00 11 ARG A N 8
ATOM 5694 C CA . ARG A 1 11 ? 32.000 3.736 18.176 1.00 1.00 11 ARG A CA 8
ATOM 5695 C C . ARG A 1 11 ? 30.474 3.812 18.125 1.00 1.00 11 ARG A C 8
ATOM 5696 O O . ARG A 1 11 ? 29.862 3.421 17.133 1.00 1.00 11 ARG A O 8
ATOM 5717 N N . PRO A 1 12 ? 29.853 4.297 19.172 1.00 1.00 12 PRO A N 8
ATOM 5718 C CA . PRO A 1 12 ? 28.368 4.415 19.247 1.00 1.00 12 PRO A CA 8
ATOM 5719 C C . PRO A 1 12 ? 27.823 5.530 18.357 1.00 1.00 12 PRO A C 8
ATOM 5720 O O . PRO A 1 12 ? 28.543 6.462 17.995 1.00 1.00 12 PRO A O 8
ATOM 5731 N N . SER A 1 13 ? 26.550 5.415 17.998 1.00 1.00 13 SER A N 8
ATOM 5732 C CA . SER A 1 13 ? 25.909 6.407 17.141 1.00 1.00 13 SER A CA 8
ATOM 5733 C C . SER A 1 13 ? 25.897 7.784 17.802 1.00 1.00 13 SER A C 8
ATOM 5734 O O . SER A 1 13 ? 25.986 8.805 17.120 1.00 1.00 13 SER A O 8
ATOM 5742 N N . LEU A 1 14 ? 25.770 7.810 19.126 1.00 1.00 14 LEU A N 8
ATOM 5743 C CA . LEU A 1 14 ? 25.731 9.080 19.848 1.00 1.00 14 LEU A CA 8
ATOM 5744 C C . LEU A 1 14 ? 27.036 9.850 19.656 1.00 1.00 14 LEU A C 8
ATOM 5745 O O . LEU A 1 14 ? 27.020 11.056 19.406 1.00 1.00 14 LEU A O 8
ATOM 5761 N N . THR A 1 15 ? 28.161 9.152 19.756 1.00 1.00 15 THR A N 8
ATOM 5762 C CA . THR A 1 15 ? 29.458 9.793 19.571 1.00 1.00 15 THR A CA 8
ATOM 5763 C C . THR A 1 15 ? 29.586 10.327 18.151 1.00 1.00 15 THR A C 8
ATOM 5764 O O . THR A 1 15 ? 30.027 11.456 17.934 1.00 1.00 15 THR A O 8
ATOM 5775 N N . SER A 1 16 ? 29.193 9.501 17.187 1.00 1.00 16 SER A N 8
ATOM 5776 C CA . SER A 1 16 ? 29.263 9.885 15.783 1.00 1.00 16 SER A CA 8
ATOM 5777 C C . SER A 1 16 ? 28.125 10.836 15.426 1.00 1.00 16 SER A C 8
ATOM 5778 O O . SER A 1 16 ? 27.139 10.944 16.156 1.00 1.00 16 SER A O 8
ATOM 5786 N N . ASP A 1 17 ? 28.268 11.523 14.298 1.00 1.00 17 ASP A N 8
ATOM 5787 C CA . ASP A 1 17 ? 27.249 12.462 13.848 1.00 1.00 17 ASP A CA 8
ATOM 5788 C C . ASP A 1 17 ? 26.252 11.764 12.928 1.00 1.00 17 ASP A C 8
ATOM 5789 O O . ASP A 1 17 ? 25.329 12.390 12.406 1.00 1.00 17 ASP A O 8
ATOM 5798 N N . GLY A 1 18 ? 26.448 10.463 12.733 1.00 1.00 18 GLY A N 8
ATOM 5799 C CA . GLY A 1 18 ? 25.564 9.687 11.870 1.00 1.00 18 GLY A CA 8
ATOM 5800 C C . GLY A 1 18 ? 25.997 9.794 10.413 1.00 1.00 18 GLY A C 8
ATOM 5801 O O . GLY A 1 18 ? 25.280 9.366 9.509 1.00 1.00 18 GLY A O 8
ATOM 5805 N N . ALA A 1 19 ? 27.176 10.366 10.195 1.00 1.00 19 ALA A N 8
ATOM 5806 C CA . ALA A 1 19 ? 27.701 10.523 8.843 1.00 1.00 19 ALA A CA 8
ATOM 5807 C C . ALA A 1 19 ? 28.045 9.163 8.241 1.00 1.00 19 ALA A C 8
ATOM 5808 O O . ALA A 1 19 ? 28.503 8.263 8.945 1.00 1.00 19 ALA A O 8
ATOM 5815 N N . GLU A 1 20 ? 27.824 9.027 6.937 1.00 1.00 20 GLU A N 8
ATOM 5816 C CA . GLU A 1 20 ? 28.112 7.775 6.242 1.00 1.00 20 GLU A CA 8
ATOM 5817 C C . GLU A 1 20 ? 29.232 7.985 5.228 1.00 1.00 20 GLU A C 8
ATOM 5818 O O . GLU A 1 20 ? 29.230 8.965 4.483 1.00 1.00 20 GLU A O 8
ATOM 5830 N N . VAL A 1 21 ? 30.190 7.060 5.211 1.00 1.00 21 VAL A N 8
ATOM 5831 C CA . VAL A 1 21 ? 31.318 7.153 4.288 1.00 1.00 21 VAL A CA 8
ATOM 5832 C C . VAL A 1 21 ? 31.499 5.849 3.517 1.00 1.00 21 VAL A C 8
ATOM 5833 O O . VAL A 1 21 ? 31.449 4.762 4.092 1.00 1.00 21 VAL A O 8
ATOM 5846 N N . GLU A 1 22 ? 31.714 5.973 2.212 1.00 1.00 22 GLU A N 8
ATOM 5847 C CA . GLU A 1 22 ? 31.908 4.805 1.360 1.00 1.00 22 GLU A CA 8
ATOM 5848 C C . GLU A 1 22 ? 33.207 4.090 1.716 1.00 1.00 22 GLU A C 8
ATOM 5849 O O . GLU A 1 22 ? 33.294 2.864 1.644 1.00 1.00 22 GLU A O 8
ATOM 5861 N N . LEU A 1 23 ? 34.219 4.866 2.090 1.00 1.00 23 LEU A N 8
ATOM 5862 C CA . LEU A 1 23 ? 35.517 4.302 2.445 1.00 1.00 23 LEU A CA 8
ATOM 5863 C C . LEU A 1 23 ? 35.440 3.582 3.787 1.00 1.00 23 LEU A C 8
ATOM 5864 O O . LEU A 1 23 ? 34.666 3.961 4.666 1.00 1.00 23 LEU A O 8
ATOM 5880 N N . SER A 1 24 ? 36.241 2.529 3.930 1.00 1.00 24 SER A N 8
ATOM 5881 C CA . SER A 1 24 ? 36.253 1.739 5.157 1.00 1.00 24 SER A CA 8
ATOM 5882 C C . SER A 1 24 ? 37.688 1.356 5.521 1.00 1.00 24 SER A C 8
ATOM 5883 O O . SER A 1 24 ? 38.617 1.582 4.747 1.00 1.00 24 SER A O 8
ATOM 5891 N N . ALA A 1 25 ? 37.865 0.827 6.728 1.00 1.00 25 ALA A N 8
ATOM 5892 C CA . ALA A 1 25 ? 39.198 0.471 7.215 1.00 1.00 25 ALA A CA 8
ATOM 5893 C C . ALA A 1 25 ? 40.006 -0.345 6.197 1.00 1.00 25 ALA A C 8
ATOM 5894 O O . ALA A 1 25 ? 41.144 0.013 5.896 1.00 1.00 25 ALA A O 8
ATOM 5901 N N . PRO A 1 26 ? 39.476 -1.422 5.669 1.00 1.00 26 PRO A N 8
ATOM 5902 C CA . PRO A 1 26 ? 40.224 -2.260 4.681 1.00 1.00 26 PRO A CA 8
ATOM 5903 C C . PRO A 1 26 ? 40.735 -1.430 3.503 1.00 1.00 26 PRO A C 8
ATOM 5904 O O . PRO A 1 26 ? 41.883 -1.576 3.081 1.00 1.00 26 PRO A O 8
ATOM 5915 N N . VAL A 1 27 ? 39.892 -0.531 3.010 1.00 1.00 27 VAL A N 8
ATOM 5916 C CA . VAL A 1 27 ? 40.278 0.352 1.914 1.00 1.00 27 VAL A CA 8
ATOM 5917 C C . VAL A 1 27 ? 41.368 1.307 2.388 1.00 1.00 27 VAL A C 8
ATOM 5918 O O . VAL A 1 27 ? 42.333 1.573 1.674 1.00 1.00 27 VAL A O 8
ATOM 5931 N N . LEU A 1 28 ? 41.189 1.830 3.592 1.00 1.00 28 LEU A N 8
ATOM 5932 C CA . LEU A 1 28 ? 42.148 2.775 4.156 1.00 1.00 28 LEU A CA 8
ATOM 5933 C C . LEU A 1 28 ? 43.522 2.130 4.311 1.00 1.00 28 LEU A C 8
ATOM 5934 O O . LEU A 1 28 ? 44.543 2.755 4.028 1.00 1.00 28 LEU A O 8
ATOM 5950 N N . GLN A 1 29 ? 43.546 0.879 4.757 1.00 1.00 29 GLN A N 8
ATOM 5951 C CA . GLN A 1 29 ? 44.809 0.173 4.938 1.00 1.00 29 GLN A CA 8
ATOM 5952 C C . GLN A 1 29 ? 45.524 0.010 3.599 1.00 1.00 29 GLN A C 8
ATOM 5953 O O . GLN A 1 29 ? 46.741 0.181 3.515 1.00 1.00 29 GLN A O 8
ATOM 5967 N N . GLU A 1 30 ? 44.762 -0.306 2.552 1.00 1.00 30 GLU A N 8
ATOM 5968 C CA . GLU A 1 30 ? 45.351 -0.467 1.223 1.00 1.00 30 GLU A CA 8
ATOM 5969 C C . GLU A 1 30 ? 45.871 0.877 0.720 1.00 1.00 30 GLU A C 8
ATOM 5970 O O . GLU A 1 30 ? 46.961 0.947 0.144 1.00 1.00 30 GLU A O 8
ATOM 5982 N N . ILE A 1 31 ? 45.117 1.948 0.957 1.00 1.00 31 ILE A N 8
ATOM 5983 C CA . ILE A 1 31 ? 45.558 3.275 0.531 1.00 1.00 31 ILE A CA 8
ATOM 5984 C C . ILE A 1 31 ? 46.834 3.654 1.272 1.00 1.00 31 ILE A C 8
ATOM 5985 O O . ILE A 1 31 ? 47.784 4.160 0.670 1.00 1.00 31 ILE A O 8
ATOM 6001 N N . TYR A 1 32 ? 46.861 3.405 2.579 1.00 1.00 32 TYR A N 8
ATOM 6002 C CA . TYR A 1 32 ? 48.043 3.740 3.361 1.00 1.00 32 TYR A CA 8
ATOM 6003 C C . TYR A 1 32 ? 49.249 2.980 2.835 1.00 1.00 32 TYR A C 8
ATOM 6004 O O . TYR A 1 32 ? 50.328 3.553 2.674 1.00 1.00 32 TYR A O 8
ATOM 6022 N N . LEU A 1 33 ? 49.081 1.679 2.589 1.00 1.00 33 LEU A N 8
ATOM 6023 C CA . LEU A 1 33 ? 50.205 0.860 2.104 1.00 1.00 33 LEU A CA 8
ATOM 6024 C C . LEU A 1 33 ? 50.682 1.416 0.716 1.00 1.00 33 LEU A C 8
ATOM 6025 O O . LEU A 1 33 ? 51.894 1.648 0.414 1.00 1.00 33 LEU A O 8
ATOM 6041 N N . SER A 1 34 ? 49.687 1.645 -0.149 1.00 1.00 34 SER A N 8
ATOM 6042 C CA . SER A 1 34 ? 50.030 2.195 -1.511 1.00 1.00 34 SER A CA 8
ATOM 6043 C C . SER A 1 34 ? 50.697 3.571 -1.371 1.00 1.00 34 SER A C 8
ATOM 6044 O O . SER A 1 34 ? 51.604 3.919 -2.133 1.00 1.00 34 SER A O 8
ATOM 6052 N N . GLY A 1 35 ? 50.245 4.360 -0.381 1.00 1.00 35 GLY A N 8
ATOM 6053 C CA . GLY A 1 35 ? 50.828 5.687 -0.162 1.00 1.00 35 GLY A CA 8
ATOM 6054 C C . GLY A 1 35 ? 52.312 5.578 0.213 1.00 1.00 35 GLY A C 8
ATOM 6055 O O . GLY A 1 35 ? 53.128 6.388 -0.230 1.00 1.00 35 GLY A O 8
ATOM 6059 N N . LEU A 1 36 ? 52.667 4.587 1.022 1.00 1.00 36 LEU A N 8
ATOM 6060 C CA . LEU A 1 36 ? 54.055 4.409 1.442 1.00 1.00 36 LEU A CA 8
ATOM 6061 C C . LEU A 1 36 ? 54.944 4.152 0.230 1.00 1.00 36 LEU A C 8
ATOM 6062 O O . LEU A 1 36 ? 56.063 4.663 0.151 1.00 1.00 36 LEU A O 8
ATOM 6078 N N . ARG A 1 37 ? 54.444 3.361 -0.710 1.00 1.00 37 ARG A N 8
ATOM 6079 C CA . ARG A 1 37 ? 55.213 3.059 -1.913 1.00 1.00 37 ARG A CA 8
ATOM 6080 C C . ARG A 1 37 ? 55.459 4.334 -2.722 1.00 1.00 37 ARG A C 8
ATOM 6081 O O . ARG A 1 37 ? 56.569 4.578 -3.197 1.00 1.00 37 ARG A O 8
ATOM 6102 N N . SER A 1 38 ? 54.417 5.154 -2.853 1.00 1.00 38 SER A N 8
ATOM 6103 C CA . SER A 1 38 ? 54.517 6.421 -3.578 1.00 1.00 38 SER A CA 8
ATOM 6104 C C . SER A 1 38 ? 55.352 7.439 -2.800 1.00 1.00 38 SER A C 8
ATOM 6105 O O . SER A 1 38 ? 56.070 8.257 -3.384 1.00 1.00 38 SER A O 8
ATOM 6113 N N . TRP A 1 39 ? 55.243 7.390 -1.476 1.00 1.00 39 TRP A N 8
ATOM 6114 C CA . TRP A 1 39 ? 55.971 8.317 -0.615 1.00 1.00 39 TRP A CA 8
ATOM 6115 C C . TRP A 1 39 ? 57.476 8.188 -0.799 1.00 1.00 39 TRP A C 8
ATOM 6116 O O . TRP A 1 39 ? 58.195 9.179 -0.723 1.00 1.00 39 TRP A O 8
ATOM 6137 N N . LYS A 1 40 ? 57.963 6.978 -1.037 1.00 1.00 40 LYS A N 8
ATOM 6138 C CA . LYS A 1 40 ? 59.397 6.795 -1.217 1.00 1.00 40 LYS A CA 8
ATOM 6139 C C . LYS A 1 40 ? 59.882 7.695 -2.348 1.00 1.00 40 LYS A C 8
ATOM 6140 O O . LYS A 1 40 ? 60.933 8.324 -2.226 1.00 1.00 40 LYS A O 8
ATOM 6159 N N . ARG A 1 41 ? 59.138 7.774 -3.441 1.00 1.00 41 ARG A N 8
ATOM 6160 C CA . ARG A 1 41 ? 59.561 8.623 -4.549 1.00 1.00 41 ARG A CA 8
ATOM 6161 C C . ARG A 1 41 ? 59.647 10.089 -4.106 1.00 1.00 41 ARG A C 8
ATOM 6162 O O . ARG A 1 41 ? 60.594 10.812 -4.416 1.00 1.00 41 ARG A O 8
ATOM 6183 N N . HIS A 1 42 ? 58.619 10.478 -3.358 1.00 1.00 42 HIS A N 8
ATOM 6184 C CA . HIS A 1 42 ? 58.504 11.836 -2.813 1.00 1.00 42 HIS A CA 8
ATOM 6185 C C . HIS A 1 42 ? 59.495 12.066 -1.666 1.00 1.00 42 HIS A C 8
ATOM 6186 O O . HIS A 1 42 ? 60.038 13.160 -1.504 1.00 1.00 42 HIS A O 8
ATOM 6200 N N . LEU A 1 43 ? 59.725 11.017 -0.890 1.00 1.00 43 LEU A N 8
ATOM 6201 C CA . LEU A 1 43 ? 60.647 11.043 0.247 1.00 1.00 43 LEU A CA 8
ATOM 6202 C C . LEU A 1 43 ? 62.091 10.815 -0.187 1.00 1.00 43 LEU A C 8
ATOM 6203 O O . LEU A 1 43 ? 62.996 10.847 0.645 1.00 1.00 43 LEU A O 8
ATOM 6219 N N . SER A 1 44 ? 62.314 10.517 -1.463 1.00 1.00 44 SER A N 8
ATOM 6220 C CA . SER A 1 44 ? 63.660 10.215 -1.938 1.00 1.00 44 SER A CA 8
ATOM 6221 C C . SER A 1 44 ? 64.664 11.291 -1.534 1.00 1.00 44 SER A C 8
ATOM 6222 O O . SER A 1 44 ? 65.776 10.958 -1.125 1.00 1.00 44 SER A O 8
ATOM 6230 N N . ARG A 1 45 ? 64.312 12.567 -1.658 1.00 1.00 45 ARG A N 8
ATOM 6231 C CA . ARG A 1 45 ? 65.270 13.609 -1.299 1.00 1.00 45 ARG A CA 8
ATOM 6232 C C . ARG A 1 45 ? 65.672 13.475 0.167 1.00 1.00 45 ARG A C 8
ATOM 6233 O O . ARG A 1 45 ? 66.859 13.423 0.492 1.00 1.00 45 ARG A O 8
ATOM 6254 N N . PHE A 1 46 ? 64.679 13.406 1.046 1.00 1.00 46 PHE A N 8
ATOM 6255 C CA . PHE A 1 46 ? 64.921 13.262 2.478 1.00 1.00 46 PHE A CA 8
ATOM 6256 C C . PHE A 1 46 ? 65.648 11.956 2.774 1.00 1.00 46 PHE A C 8
ATOM 6257 O O . PHE A 1 46 ? 66.593 11.915 3.562 1.00 1.00 46 PHE A O 8
ATOM 6274 N N . TRP A 1 47 ? 65.183 10.888 2.138 1.00 1.00 47 TRP A N 8
ATOM 6275 C CA . TRP A 1 47 ? 65.766 9.567 2.329 1.00 1.00 47 TRP A CA 8
ATOM 6276 C C . TRP A 1 47 ? 67.217 9.525 1.857 1.00 1.00 47 TRP A C 8
ATOM 6277 O O . TRP A 1 47 ? 68.073 8.925 2.506 1.00 1.00 47 TRP A O 8
ATOM 6298 N N . ASN A 1 48 ? 67.489 10.174 0.727 1.00 1.00 48 ASN A N 8
ATOM 6299 C CA . ASN A 1 48 ? 68.842 10.209 0.183 1.00 1.00 48 ASN A CA 8
ATOM 6300 C C . ASN A 1 48 ? 69.785 10.917 1.150 1.00 1.00 48 ASN A C 8
ATOM 6301 O O . ASN A 1 48 ? 70.920 10.487 1.354 1.00 1.00 48 ASN A O 8
ATOM 6312 N N . ASP A 1 49 ? 69.306 12.006 1.743 1.00 1.00 49 ASP A N 8
ATOM 6313 C CA . ASP A 1 49 ? 70.114 12.769 2.688 1.00 1.00 49 ASP A CA 8
ATOM 6314 C C . ASP A 1 49 ? 70.459 11.917 3.905 1.00 1.00 49 ASP A C 8
ATOM 6315 O O . ASP A 1 49 ? 71.585 11.953 4.401 1.00 1.00 49 ASP A O 8
ATOM 6324 N N . PHE A 1 50 ? 69.482 11.153 4.381 1.00 1.00 50 PHE A N 8
ATOM 6325 C CA . PHE A 1 50 ? 69.692 10.296 5.542 1.00 1.00 50 PHE A CA 8
ATOM 6326 C C . PHE A 1 50 ? 68.922 8.987 5.389 1.00 1.00 50 PHE A C 8
ATOM 6327 O O . PHE A 1 50 ? 67.711 9.049 5.251 1.00 1.00 50 PHE A O 8
ATOM 6345 N N . MET A 1 1 ? 52.055 -21.415 5.042 1.00 1.00 1 MET A N 9
ATOM 6346 C CA . MET A 1 1 ? 51.107 -22.179 4.186 1.00 1.00 1 MET A CA 9
ATOM 6347 C C . MET A 1 1 ? 51.211 -21.673 2.753 1.00 1.00 1 MET A C 9
ATOM 6348 O O . MET A 1 1 ? 51.272 -20.467 2.516 1.00 1.00 1 MET A O 9
ATOM 6364 N N . ALA A 1 2 ? 51.222 -22.598 1.799 1.00 1.00 2 ALA A N 9
ATOM 6365 C CA . ALA A 1 2 ? 51.307 -22.222 0.396 1.00 1.00 2 ALA A CA 9
ATOM 6366 C C . ALA A 1 2 ? 50.064 -21.444 -0.014 1.00 1.00 2 ALA A C 9
ATOM 6367 O O . ALA A 1 2 ? 50.149 -20.494 -0.790 1.00 1.00 2 ALA A O 9
ATOM 6374 N N . GLU A 1 3 ? 48.906 -21.853 0.516 1.00 1.00 3 GLU A N 9
ATOM 6375 C CA . GLU A 1 3 ? 47.648 -21.186 0.199 1.00 1.00 3 GLU A CA 9
ATOM 6376 C C . GLU A 1 3 ? 47.466 -21.073 -1.308 1.00 1.00 3 GLU A C 9
ATOM 6377 O O . GLU A 1 3 ? 47.731 -20.025 -1.897 1.00 1.00 3 GLU A O 9
ATOM 6389 N N . ALA A 1 4 ? 47.012 -22.156 -1.926 1.00 1.00 4 ALA A N 9
ATOM 6390 C CA . ALA A 1 4 ? 46.791 -22.159 -3.367 1.00 1.00 4 ALA A CA 9
ATOM 6391 C C . ALA A 1 4 ? 45.704 -23.158 -3.749 1.00 1.00 4 ALA A C 9
ATOM 6392 O O . ALA A 1 4 ? 45.477 -24.143 -3.045 1.00 1.00 4 ALA A O 9
ATOM 6399 N N . HIS A 1 5 ? 45.040 -22.885 -4.873 1.00 1.00 5 HIS A N 9
ATOM 6400 C CA . HIS A 1 5 ? 43.967 -23.748 -5.369 1.00 1.00 5 HIS A CA 9
ATOM 6401 C C . HIS A 1 5 ? 44.401 -24.443 -6.662 1.00 1.00 5 HIS A C 9
ATOM 6402 O O . HIS A 1 5 ? 45.008 -23.823 -7.534 1.00 1.00 5 HIS A O 9
ATOM 6416 N N . GLN A 1 6 ? 44.090 -25.734 -6.776 1.00 1.00 6 GLN A N 9
ATOM 6417 C CA . GLN A 1 6 ? 44.456 -26.496 -7.967 1.00 1.00 6 GLN A CA 9
ATOM 6418 C C . GLN A 1 6 ? 43.722 -25.965 -9.195 1.00 1.00 6 GLN A C 9
ATOM 6419 O O . GLN A 1 6 ? 44.282 -25.915 -10.289 1.00 1.00 6 GLN A O 9
ATOM 6433 N N . ALA A 1 7 ? 42.465 -25.572 -9.004 1.00 1.00 7 ALA A N 9
ATOM 6434 C CA . ALA A 1 7 ? 41.660 -25.044 -10.102 1.00 1.00 7 ALA A CA 9
ATOM 6435 C C . ALA A 1 7 ? 41.021 -23.717 -9.705 1.00 1.00 7 ALA A C 9
ATOM 6436 O O . ALA A 1 7 ? 40.834 -23.438 -8.522 1.00 1.00 7 ALA A O 9
ATOM 6443 N N . VAL A 1 8 ? 40.694 -22.906 -10.707 1.00 1.00 8 VAL A N 9
ATOM 6444 C CA . VAL A 1 8 ? 40.079 -21.602 -10.467 1.00 1.00 8 VAL A CA 9
ATOM 6445 C C . VAL A 1 8 ? 38.855 -21.418 -11.354 1.00 1.00 8 VAL A C 9
ATOM 6446 O O . VAL A 1 8 ? 38.686 -22.130 -12.344 1.00 1.00 8 VAL A O 9
ATOM 6459 N N . GLY A 1 9 ? 38.006 -20.460 -10.996 1.00 1.00 9 GLY A N 9
ATOM 6460 C CA . GLY A 1 9 ? 36.802 -20.195 -11.774 1.00 1.00 9 GLY A CA 9
ATOM 6461 C C . GLY A 1 9 ? 36.062 -18.972 -11.238 1.00 1.00 9 GLY A C 9
ATOM 6462 O O . GLY A 1 9 ? 36.629 -18.169 -10.493 1.00 1.00 9 GLY A O 9
ATOM 6466 N N . PHE A 1 10 ? 34.789 -18.837 -11.616 1.00 1.00 10 PHE A N 9
ATOM 6467 C CA . PHE A 1 10 ? 33.990 -17.707 -11.157 1.00 1.00 10 PHE A CA 9
ATOM 6468 C C . PHE A 1 10 ? 33.020 -18.159 -10.073 1.00 1.00 10 PHE A C 9
ATOM 6469 O O . PHE A 1 10 ? 32.135 -18.977 -10.319 1.00 1.00 10 PHE A O 9
ATOM 6486 N N . ARG A 1 11 ? 33.197 -17.613 -8.876 1.00 1.00 11 ARG A N 9
ATOM 6487 C CA . ARG A 1 11 ? 32.340 -17.952 -7.747 1.00 1.00 11 ARG A CA 9
ATOM 6488 C C . ARG A 1 11 ? 32.584 -16.991 -6.581 1.00 1.00 11 ARG A C 9
ATOM 6489 O O . ARG A 1 11 ? 33.385 -17.284 -5.691 1.00 1.00 11 ARG A O 9
ATOM 6510 N N . PRO A 1 12 ? 31.926 -15.857 -6.563 1.00 1.00 12 PRO A N 9
ATOM 6511 C CA . PRO A 1 12 ? 32.097 -14.854 -5.471 1.00 1.00 12 PRO A CA 9
ATOM 6512 C C . PRO A 1 12 ? 31.680 -15.413 -4.114 1.00 1.00 12 PRO A C 9
ATOM 6513 O O . PRO A 1 12 ? 30.764 -16.229 -4.023 1.00 1.00 12 PRO A O 9
ATOM 6524 N N . SER A 1 13 ? 32.356 -14.969 -3.061 1.00 1.00 13 SER A N 9
ATOM 6525 C CA . SER A 1 13 ? 32.035 -15.430 -1.718 1.00 1.00 13 SER A CA 9
ATOM 6526 C C . SER A 1 13 ? 32.457 -14.383 -0.693 1.00 1.00 13 SER A C 9
ATOM 6527 O O . SER A 1 13 ? 33.243 -13.485 -1.001 1.00 1.00 13 SER A O 9
ATOM 6535 N N . LEU A 1 14 ? 31.936 -14.495 0.523 1.00 1.00 14 LEU A N 9
ATOM 6536 C CA . LEU A 1 14 ? 32.289 -13.542 1.566 1.00 1.00 14 LEU A CA 9
ATOM 6537 C C . LEU A 1 14 ? 33.783 -13.637 1.852 1.00 1.00 14 LEU A C 9
ATOM 6538 O O . LEU A 1 14 ? 34.467 -12.624 2.005 1.00 1.00 14 LEU A O 9
ATOM 6554 N N . THR A 1 15 ? 34.281 -14.867 1.892 1.00 1.00 15 THR A N 9
ATOM 6555 C CA . THR A 1 15 ? 35.699 -15.119 2.137 1.00 1.00 15 THR A CA 9
ATOM 6556 C C . THR A 1 15 ? 36.123 -14.608 3.510 1.00 1.00 15 THR A C 9
ATOM 6557 O O . THR A 1 15 ? 36.646 -15.370 4.323 1.00 1.00 15 THR A O 9
ATOM 6568 N N . SER A 1 16 ? 35.896 -13.325 3.765 1.00 1.00 16 SER A N 9
ATOM 6569 C CA . SER A 1 16 ? 36.262 -12.738 5.045 1.00 1.00 16 SER A CA 9
ATOM 6570 C C . SER A 1 16 ? 35.303 -13.206 6.133 1.00 1.00 16 SER A C 9
ATOM 6571 O O . SER A 1 16 ? 34.130 -13.467 5.870 1.00 1.00 16 SER A O 9
ATOM 6579 N N . ASP A 1 17 ? 35.816 -13.317 7.352 1.00 1.00 17 ASP A N 9
ATOM 6580 C CA . ASP A 1 17 ? 35.002 -13.765 8.474 1.00 1.00 17 ASP A CA 9
ATOM 6581 C C . ASP A 1 17 ? 34.339 -12.577 9.150 1.00 1.00 17 ASP A C 9
ATOM 6582 O O . ASP A 1 17 ? 33.663 -12.728 10.168 1.00 1.00 17 ASP A O 9
ATOM 6591 N N . GLY A 1 18 ? 34.554 -11.395 8.579 1.00 1.00 18 GLY A N 9
ATOM 6592 C CA . GLY A 1 18 ? 33.987 -10.168 9.126 1.00 1.00 18 GLY A CA 9
ATOM 6593 C C . GLY A 1 18 ? 35.081 -9.129 9.346 1.00 1.00 18 GLY A C 9
ATOM 6594 O O . GLY A 1 18 ? 36.269 -9.419 9.185 1.00 1.00 18 GLY A O 9
ATOM 6598 N N . ALA A 1 19 ? 34.677 -7.918 9.709 1.00 1.00 19 ALA A N 9
ATOM 6599 C CA . ALA A 1 19 ? 35.642 -6.849 9.946 1.00 1.00 19 ALA A CA 9
ATOM 6600 C C . ALA A 1 19 ? 35.223 -5.989 11.128 1.00 1.00 19 ALA A C 9
ATOM 6601 O O . ALA A 1 19 ? 34.035 -5.811 11.393 1.00 1.00 19 ALA A O 9
ATOM 6608 N N . GLU A 1 20 ? 36.206 -5.454 11.838 1.00 1.00 20 GLU A N 9
ATOM 6609 C CA . GLU A 1 20 ? 35.914 -4.614 12.989 1.00 1.00 20 GLU A CA 9
ATOM 6610 C C . GLU A 1 20 ? 35.217 -3.318 12.551 1.00 1.00 20 GLU A C 9
ATOM 6611 O O . GLU A 1 20 ? 34.296 -2.850 13.221 1.00 1.00 20 GLU A O 9
ATOM 6623 N N . VAL A 1 21 ? 35.658 -2.745 11.427 1.00 1.00 21 VAL A N 9
ATOM 6624 C CA . VAL A 1 21 ? 35.063 -1.504 10.924 1.00 1.00 21 VAL A CA 9
ATOM 6625 C C . VAL A 1 21 ? 34.560 -1.689 9.495 1.00 1.00 21 VAL A C 9
ATOM 6626 O O . VAL A 1 21 ? 35.283 -2.173 8.628 1.00 1.00 21 VAL A O 9
ATOM 6639 N N . GLU A 1 22 ? 33.317 -1.292 9.263 1.00 1.00 22 GLU A N 9
ATOM 6640 C CA . GLU A 1 22 ? 32.716 -1.412 7.943 1.00 1.00 22 GLU A CA 9
ATOM 6641 C C . GLU A 1 22 ? 32.660 -0.049 7.259 1.00 1.00 22 GLU A C 9
ATOM 6642 O O . GLU A 1 22 ? 32.089 0.093 6.179 1.00 1.00 22 GLU A O 9
ATOM 6654 N N . LEU A 1 23 ? 33.246 0.955 7.907 1.00 1.00 23 LEU A N 9
ATOM 6655 C CA . LEU A 1 23 ? 33.240 2.310 7.364 1.00 1.00 23 LEU A CA 9
ATOM 6656 C C . LEU A 1 23 ? 33.973 2.371 6.022 1.00 1.00 23 LEU A C 9
ATOM 6657 O O . LEU A 1 23 ? 33.501 3.009 5.074 1.00 1.00 23 LEU A O 9
ATOM 6673 N N . SER A 1 24 ? 35.115 1.692 5.953 1.00 1.00 24 SER A N 9
ATOM 6674 C CA . SER A 1 24 ? 35.924 1.644 4.736 1.00 1.00 24 SER A CA 9
ATOM 6675 C C . SER A 1 24 ? 37.371 1.332 5.092 1.00 1.00 24 SER A C 9
ATOM 6676 O O . SER A 1 24 ? 38.289 1.606 4.323 1.00 1.00 24 SER A O 9
ATOM 6684 N N . ALA A 1 25 ? 37.567 0.772 6.278 1.00 1.00 25 ALA A N 9
ATOM 6685 C CA . ALA A 1 25 ? 38.906 0.448 6.740 1.00 1.00 25 ALA A CA 9
ATOM 6686 C C . ALA A 1 25 ? 39.693 -0.330 5.680 1.00 1.00 25 ALA A C 9
ATOM 6687 O O . ALA A 1 25 ? 40.821 0.034 5.368 1.00 1.00 25 ALA A O 9
ATOM 6694 N N . PRO A 1 26 ? 39.143 -1.394 5.136 1.00 1.00 26 PRO A N 9
ATOM 6695 C CA . PRO A 1 26 ? 39.864 -2.219 4.116 1.00 1.00 26 PRO A CA 9
ATOM 6696 C C . PRO A 1 26 ? 40.389 -1.397 2.936 1.00 1.00 26 PRO A C 9
ATOM 6697 O O . PRO A 1 26 ? 41.547 -1.545 2.544 1.00 1.00 26 PRO A O 9
ATOM 6708 N N . VAL A 1 27 ? 39.553 -0.523 2.378 1.00 1.00 27 VAL A N 9
ATOM 6709 C CA . VAL A 1 27 ? 40.003 0.302 1.259 1.00 1.00 27 VAL A CA 9
ATOM 6710 C C . VAL A 1 27 ? 40.979 1.369 1.737 1.00 1.00 27 VAL A C 9
ATOM 6711 O O . VAL A 1 27 ? 41.950 1.686 1.048 1.00 1.00 27 VAL A O 9
ATOM 6724 N N . LEU A 1 28 ? 40.714 1.916 2.916 1.00 1.00 28 LEU A N 9
ATOM 6725 C CA . LEU A 1 28 ? 41.584 2.950 3.470 1.00 1.00 28 LEU A CA 9
ATOM 6726 C C . LEU A 1 28 ? 42.990 2.407 3.729 1.00 1.00 28 LEU A C 9
ATOM 6727 O O . LEU A 1 28 ? 43.971 3.093 3.454 1.00 1.00 28 LEU A O 9
ATOM 6743 N N . GLN A 1 29 ? 43.075 1.188 4.265 1.00 1.00 29 GLN A N 9
ATOM 6744 C CA . GLN A 1 29 ? 44.379 0.571 4.575 1.00 1.00 29 GLN A CA 9
ATOM 6745 C C . GLN A 1 29 ? 45.208 0.350 3.322 1.00 1.00 29 GLN A C 9
ATOM 6746 O O . GLN A 1 29 ? 46.426 0.551 3.328 1.00 1.00 29 GLN A O 9
ATOM 6760 N N . GLU A 1 30 ? 44.557 -0.057 2.252 1.00 1.00 30 GLU A N 9
ATOM 6761 C CA . GLU A 1 30 ? 45.259 -0.285 1.004 1.00 1.00 30 GLU A CA 9
ATOM 6762 C C . GLU A 1 30 ? 45.785 1.036 0.473 1.00 1.00 30 GLU A C 9
ATOM 6763 O O . GLU A 1 30 ? 46.901 1.100 -0.047 1.00 1.00 30 GLU A O 9
ATOM 6775 N N . ILE A 1 31 ? 45.001 2.098 0.622 1.00 1.00 31 ILE A N 9
ATOM 6776 C CA . ILE A 1 31 ? 45.437 3.408 0.165 1.00 1.00 31 ILE A CA 9
ATOM 6777 C C . ILE A 1 31 ? 46.665 3.870 0.947 1.00 1.00 31 ILE A C 9
ATOM 6778 O O . ILE A 1 31 ? 47.615 4.381 0.361 1.00 1.00 31 ILE A O 9
ATOM 6794 N N . TYR A 1 32 ? 46.657 3.687 2.254 1.00 1.00 32 TYR A N 9
ATOM 6795 C CA . TYR A 1 32 ? 47.800 4.106 3.058 1.00 1.00 32 TYR A CA 9
ATOM 6796 C C . TYR A 1 32 ? 49.072 3.356 2.642 1.00 1.00 32 TYR A C 9
ATOM 6797 O O . TYR A 1 32 ? 50.145 3.955 2.517 1.00 1.00 32 TYR A O 9
ATOM 6815 N N . LEU A 1 33 ? 48.944 2.043 2.437 1.00 1.00 33 LEU A N 9
ATOM 6816 C CA . LEU A 1 33 ? 50.093 1.221 2.042 1.00 1.00 33 LEU A CA 9
ATOM 6817 C C . LEU A 1 33 ? 50.628 1.629 0.676 1.00 1.00 33 LEU A C 9
ATOM 6818 O O . LEU A 1 33 ? 51.840 1.734 0.480 1.00 1.00 33 LEU A O 9
ATOM 6834 N N . SER A 1 34 ? 49.726 1.875 -0.265 1.00 1.00 34 SER A N 9
ATOM 6835 C CA . SER A 1 34 ? 50.142 2.265 -1.607 1.00 1.00 34 SER A CA 9
ATOM 6836 C C . SER A 1 34 ? 50.778 3.655 -1.579 1.00 1.00 34 SER A C 9
ATOM 6837 O O . SER A 1 34 ? 51.741 3.923 -2.300 1.00 1.00 34 SER A O 9
ATOM 6845 N N . GLY A 1 35 ? 50.240 4.538 -0.737 1.00 1.00 35 GLY A N 9
ATOM 6846 C CA . GLY A 1 35 ? 50.774 5.888 -0.616 1.00 1.00 35 GLY A CA 9
ATOM 6847 C C . GLY A 1 35 ? 52.189 5.862 -0.047 1.00 1.00 35 GLY A C 9
ATOM 6848 O O . GLY A 1 35 ? 53.047 6.633 -0.482 1.00 1.00 35 GLY A O 9
ATOM 6852 N N . LEU A 1 36 ? 52.446 4.990 0.926 1.00 1.00 36 LEU A N 9
ATOM 6853 C CA . LEU A 1 36 ? 53.768 4.907 1.535 1.00 1.00 36 LEU A CA 9
ATOM 6854 C C . LEU A 1 36 ? 54.817 4.506 0.492 1.00 1.00 36 LEU A C 9
ATOM 6855 O O . LEU A 1 36 ? 55.913 5.063 0.465 1.00 1.00 36 LEU A O 9
ATOM 6871 N N . ARG A 1 37 ? 54.482 3.545 -0.365 1.00 1.00 37 ARG A N 9
ATOM 6872 C CA . ARG A 1 37 ? 55.422 3.099 -1.394 1.00 1.00 37 ARG A CA 9
ATOM 6873 C C . ARG A 1 37 ? 55.737 4.230 -2.376 1.00 1.00 37 ARG A C 9
ATOM 6874 O O . ARG A 1 37 ? 56.885 4.428 -2.758 1.00 1.00 37 ARG A O 9
ATOM 6895 N N . SER A 1 38 ? 54.718 4.979 -2.769 1.00 1.00 38 SER A N 9
ATOM 6896 C CA . SER A 1 38 ? 54.918 6.101 -3.681 1.00 1.00 38 SER A CA 9
ATOM 6897 C C . SER A 1 38 ? 55.635 7.249 -2.967 1.00 1.00 38 SER A C 9
ATOM 6898 O O . SER A 1 38 ? 56.411 7.987 -3.574 1.00 1.00 38 SER A O 9
ATOM 6906 N N . TRP A 1 39 ? 55.347 7.392 -1.670 1.00 1.00 39 TRP A N 9
ATOM 6907 C CA . TRP A 1 39 ? 55.927 8.450 -0.851 1.00 1.00 39 TRP A CA 9
ATOM 6908 C C . TRP A 1 39 ? 57.452 8.340 -0.795 1.00 1.00 39 TRP A C 9
ATOM 6909 O O . TRP A 1 39 ? 58.154 9.347 -0.811 1.00 1.00 39 TRP A O 9
ATOM 6930 N N . LYS A 1 40 ? 57.959 7.111 -0.716 1.00 1.00 40 LYS A N 9
ATOM 6931 C CA . LYS A 1 40 ? 59.402 6.888 -0.644 1.00 1.00 40 LYS A CA 9
ATOM 6932 C C . LYS A 1 40 ? 60.108 7.467 -1.862 1.00 1.00 40 LYS A C 9
ATOM 6933 O O . LYS A 1 40 ? 61.223 7.970 -1.742 1.00 1.00 40 LYS A O 9
ATOM 6952 N N . ARG A 1 41 ? 59.499 7.398 -3.032 1.00 1.00 41 ARG A N 9
ATOM 6953 C CA . ARG A 1 41 ? 60.159 7.944 -4.209 1.00 1.00 41 ARG A CA 9
ATOM 6954 C C . ARG A 1 41 ? 60.357 9.458 -4.071 1.00 1.00 41 ARG A C 9
ATOM 6955 O O . ARG A 1 41 ? 61.392 10.011 -4.449 1.00 1.00 41 ARG A O 9
ATOM 6976 N N . HIS A 1 42 ? 59.352 10.103 -3.489 1.00 1.00 42 HIS A N 9
ATOM 6977 C CA . HIS A 1 42 ? 59.432 11.552 -3.278 1.00 1.00 42 HIS A CA 9
ATOM 6978 C C . HIS A 1 42 ? 60.276 11.842 -2.038 1.00 1.00 42 HIS A C 9
ATOM 6979 O O . HIS A 1 42 ? 60.753 12.957 -1.825 1.00 1.00 42 HIS A O 9
ATOM 6993 N N . LEU A 1 43 ? 60.463 10.803 -1.243 1.00 1.00 43 LEU A N 9
ATOM 6994 C CA . LEU A 1 43 ? 61.251 10.865 -0.026 1.00 1.00 43 LEU A CA 9
ATOM 6995 C C . LEU A 1 43 ? 62.734 10.703 -0.340 1.00 1.00 43 LEU A C 9
ATOM 6996 O O . LEU A 1 43 ? 63.566 10.785 0.557 1.00 1.00 43 LEU A O 9
ATOM 7012 N N . SER A 1 44 ? 63.066 10.403 -1.595 1.00 1.00 44 SER A N 9
ATOM 7013 C CA . SER A 1 44 ? 64.453 10.149 -1.965 1.00 1.00 44 SER A CA 9
ATOM 7014 C C . SER A 1 44 ? 65.367 11.323 -1.599 1.00 1.00 44 SER A C 9
ATOM 7015 O O . SER A 1 44 ? 66.461 11.091 -1.084 1.00 1.00 44 SER A O 9
ATOM 7023 N N . ARG A 1 45 ? 64.965 12.566 -1.859 1.00 1.00 45 ARG A N 9
ATOM 7024 C CA . ARG A 1 45 ? 65.839 13.693 -1.529 1.00 1.00 45 ARG A CA 9
ATOM 7025 C C . ARG A 1 45 ? 66.127 13.739 -0.020 1.00 1.00 45 ARG A C 9
ATOM 7026 O O . ARG A 1 45 ? 67.285 13.810 0.390 1.00 1.00 45 ARG A O 9
ATOM 7047 N N . PHE A 1 46 ? 65.071 13.692 0.793 1.00 1.00 46 PHE A N 9
ATOM 7048 C CA . PHE A 1 46 ? 65.208 13.727 2.250 1.00 1.00 46 PHE A CA 9
ATOM 7049 C C . PHE A 1 46 ? 65.897 12.464 2.770 1.00 1.00 46 PHE A C 9
ATOM 7050 O O . PHE A 1 46 ? 66.719 12.518 3.688 1.00 1.00 46 PHE A O 9
ATOM 7067 N N . TRP A 1 47 ? 65.546 11.324 2.178 1.00 1.00 47 TRP A N 9
ATOM 7068 C CA . TRP A 1 47 ? 66.122 10.046 2.586 1.00 1.00 47 TRP A CA 9
ATOM 7069 C C . TRP A 1 47 ? 67.627 10.005 2.341 1.00 1.00 47 TRP A C 9
ATOM 7070 O O . TRP A 1 47 ? 68.386 9.537 3.189 1.00 1.00 47 TRP A O 9
ATOM 7091 N N . ASN A 1 48 ? 68.058 10.495 1.183 1.00 1.00 48 ASN A N 9
ATOM 7092 C CA . ASN A 1 48 ? 69.483 10.499 0.854 1.00 1.00 48 ASN A CA 9
ATOM 7093 C C . ASN A 1 48 ? 70.260 11.378 1.830 1.00 1.00 48 ASN A C 9
ATOM 7094 O O . ASN A 1 48 ? 71.345 11.014 2.282 1.00 1.00 48 ASN A O 9
ATOM 7105 N N . ASP A 1 49 ? 69.691 12.531 2.163 1.00 1.00 49 ASP A N 9
ATOM 7106 C CA . ASP A 1 49 ? 70.343 13.440 3.098 1.00 1.00 49 ASP A CA 9
ATOM 7107 C C . ASP A 1 49 ? 70.473 12.777 4.466 1.00 1.00 49 ASP A C 9
ATOM 7108 O O . ASP A 1 49 ? 71.513 12.864 5.114 1.00 1.00 49 ASP A O 9
ATOM 7117 N N . PHE A 1 50 ? 69.402 12.116 4.894 1.00 1.00 50 PHE A N 9
ATOM 7118 C CA . PHE A 1 50 ? 69.400 11.445 6.188 1.00 1.00 50 PHE A CA 9
ATOM 7119 C C . PHE A 1 50 ? 70.253 10.182 6.147 1.00 1.00 50 PHE A C 9
ATOM 7120 O O . PHE A 1 50 ? 70.977 9.954 7.102 1.00 1.00 50 PHE A O 9
ATOM 7138 N N . MET A 1 1 ? 8.655 -0.843 17.836 1.00 1.00 1 MET A N 10
ATOM 7139 C CA . MET A 1 1 ? 8.017 -0.796 16.489 1.00 1.00 1 MET A CA 10
ATOM 7140 C C . MET A 1 1 ? 8.085 0.627 15.946 1.00 1.00 1 MET A C 10
ATOM 7141 O O . MET A 1 1 ? 7.053 1.263 15.720 1.00 1.00 1 MET A O 10
ATOM 7157 N N . ALA A 1 2 ? 9.299 1.124 15.734 1.00 1.00 2 ALA A N 10
ATOM 7158 C CA . ALA A 1 2 ? 9.469 2.476 15.219 1.00 1.00 2 ALA A CA 10
ATOM 7159 C C . ALA A 1 2 ? 8.902 2.582 13.811 1.00 1.00 2 ALA A C 10
ATOM 7160 O O . ALA A 1 2 ? 9.032 1.663 13.001 1.00 1.00 2 ALA A O 10
ATOM 7167 N N . GLU A 1 3 ? 8.274 3.718 13.533 1.00 1.00 3 GLU A N 10
ATOM 7168 C CA . GLU A 1 3 ? 7.685 3.957 12.227 1.00 1.00 3 GLU A CA 10
ATOM 7169 C C . GLU A 1 3 ? 8.771 3.982 11.156 1.00 1.00 3 GLU A C 10
ATOM 7170 O O . GLU A 1 3 ? 9.848 4.548 11.359 1.00 1.00 3 GLU A O 10
ATOM 7182 N N . ALA A 1 4 ? 8.480 3.364 10.017 1.00 1.00 4 ALA A N 10
ATOM 7183 C CA . ALA A 1 4 ? 9.429 3.316 8.910 1.00 1.00 4 ALA A CA 10
ATOM 7184 C C . ALA A 1 4 ? 9.717 4.729 8.412 1.00 1.00 4 ALA A C 10
ATOM 7185 O O . ALA A 1 4 ? 10.839 5.043 8.014 1.00 1.00 4 ALA A O 10
ATOM 7192 N N . HIS A 1 5 ? 8.688 5.572 8.438 1.00 1.00 5 HIS A N 10
ATOM 7193 C CA . HIS A 1 5 ? 8.821 6.954 7.988 1.00 1.00 5 HIS A CA 10
ATOM 7194 C C . HIS A 1 5 ? 8.644 7.934 9.149 1.00 1.00 5 HIS A C 10
ATOM 7195 O O . HIS A 1 5 ? 7.839 7.707 10.054 1.00 1.00 5 HIS A O 10
ATOM 7209 N N . GLN A 1 6 ? 9.409 9.024 9.109 1.00 1.00 6 GLN A N 10
ATOM 7210 C CA . GLN A 1 6 ? 9.349 10.045 10.153 1.00 1.00 6 GLN A CA 10
ATOM 7211 C C . GLN A 1 6 ? 8.888 11.376 9.572 1.00 1.00 6 GLN A C 10
ATOM 7212 O O . GLN A 1 6 ? 9.461 11.874 8.605 1.00 1.00 6 GLN A O 10
ATOM 7226 N N . ALA A 1 7 ? 7.845 11.947 10.167 1.00 1.00 7 ALA A N 10
ATOM 7227 C CA . ALA A 1 7 ? 7.306 13.220 9.702 1.00 1.00 7 ALA A CA 10
ATOM 7228 C C . ALA A 1 7 ? 8.324 14.345 9.869 1.00 1.00 7 ALA A C 10
ATOM 7229 O O . ALA A 1 7 ? 8.416 15.237 9.024 1.00 1.00 7 ALA A O 10
ATOM 7236 N N . VAL A 1 8 ? 9.075 14.302 10.970 1.00 1.00 8 VAL A N 10
ATOM 7237 C CA . VAL A 1 8 ? 10.073 15.333 11.247 1.00 1.00 8 VAL A CA 10
ATOM 7238 C C . VAL A 1 8 ? 11.464 14.708 11.307 1.00 1.00 8 VAL A C 10
ATOM 7239 O O . VAL A 1 8 ? 11.679 13.713 11.998 1.00 1.00 8 VAL A O 10
ATOM 7252 N N . GLY A 1 9 ? 12.402 15.298 10.577 1.00 1.00 9 GLY A N 10
ATOM 7253 C CA . GLY A 1 9 ? 13.765 14.783 10.548 1.00 1.00 9 GLY A CA 10
ATOM 7254 C C . GLY A 1 9 ? 14.658 15.672 9.691 1.00 1.00 9 GLY A C 10
ATOM 7255 O O . GLY A 1 9 ? 14.235 16.735 9.235 1.00 1.00 9 GLY A O 10
ATOM 7259 N N . PHE A 1 10 ? 15.893 15.232 9.464 1.00 1.00 10 PHE A N 10
ATOM 7260 C CA . PHE A 1 10 ? 16.823 16.005 8.652 1.00 1.00 10 PHE A CA 10
ATOM 7261 C C . PHE A 1 10 ? 16.659 15.655 7.178 1.00 1.00 10 PHE A C 10
ATOM 7262 O O . PHE A 1 10 ? 16.710 14.487 6.791 1.00 1.00 10 PHE A O 10
ATOM 7279 N N . ARG A 1 11 ? 16.433 16.678 6.367 1.00 1.00 11 ARG A N 10
ATOM 7280 C CA . ARG A 1 11 ? 16.229 16.490 4.934 1.00 1.00 11 ARG A CA 10
ATOM 7281 C C . ARG A 1 11 ? 17.226 15.476 4.359 1.00 1.00 11 ARG A C 10
ATOM 7282 O O . ARG A 1 11 ? 18.217 15.147 5.011 1.00 1.00 11 ARG A O 10
ATOM 7303 N N . PRO A 1 12 ? 16.998 14.979 3.152 1.00 1.00 12 PRO A N 10
ATOM 7304 C CA . PRO A 1 12 ? 17.922 13.993 2.516 1.00 1.00 12 PRO A CA 10
ATOM 7305 C C . PRO A 1 12 ? 19.313 14.576 2.328 1.00 1.00 12 PRO A C 10
ATOM 7306 O O . PRO A 1 12 ? 19.463 15.760 2.031 1.00 1.00 12 PRO A O 10
ATOM 7317 N N . SER A 1 13 ? 20.327 13.744 2.494 1.00 1.00 13 SER A N 10
ATOM 7318 C CA . SER A 1 13 ? 21.697 14.206 2.326 1.00 1.00 13 SER A CA 10
ATOM 7319 C C . SER A 1 13 ? 22.054 14.276 0.846 1.00 1.00 13 SER A C 10
ATOM 7320 O O . SER A 1 13 ? 21.407 13.639 0.016 1.00 1.00 13 SER A O 10
ATOM 7328 N N . LEU A 1 14 ? 23.092 15.041 0.515 1.00 1.00 14 LEU A N 10
ATOM 7329 C CA . LEU A 1 14 ? 23.512 15.160 -0.875 1.00 1.00 14 LEU A CA 10
ATOM 7330 C C . LEU A 1 14 ? 23.957 13.796 -1.386 1.00 1.00 14 LEU A C 10
ATOM 7331 O O . LEU A 1 14 ? 23.629 13.408 -2.508 1.00 1.00 14 LEU A O 10
ATOM 7347 N N . THR A 1 15 ? 24.685 13.061 -0.544 1.00 1.00 15 THR A N 10
ATOM 7348 C CA . THR A 1 15 ? 25.146 11.725 -0.915 1.00 1.00 15 THR A CA 10
ATOM 7349 C C . THR A 1 15 ? 24.043 10.701 -0.631 1.00 1.00 15 THR A C 10
ATOM 7350 O O . THR A 1 15 ? 23.079 10.996 0.078 1.00 1.00 15 THR A O 10
ATOM 7361 N N . SER A 1 16 ? 24.185 9.503 -1.191 1.00 1.00 16 SER A N 10
ATOM 7362 C CA . SER A 1 16 ? 23.189 8.455 -0.993 1.00 1.00 16 SER A CA 10
ATOM 7363 C C . SER A 1 16 ? 23.343 7.823 0.388 1.00 1.00 16 SER A C 10
ATOM 7364 O O . SER A 1 16 ? 24.405 7.905 1.004 1.00 1.00 16 SER A O 10
ATOM 7372 N N . ASP A 1 17 ? 22.276 7.187 0.861 1.00 1.00 17 ASP A N 10
ATOM 7373 C CA . ASP A 1 17 ? 22.293 6.536 2.168 1.00 1.00 17 ASP A CA 10
ATOM 7374 C C . ASP A 1 17 ? 23.199 5.311 2.157 1.00 1.00 17 ASP A C 10
ATOM 7375 O O . ASP A 1 17 ? 23.252 4.576 1.172 1.00 1.00 17 ASP A O 10
ATOM 7384 N N . GLY A 1 18 ? 23.916 5.096 3.256 1.00 1.00 18 GLY A N 10
ATOM 7385 C CA . GLY A 1 18 ? 24.816 3.953 3.352 1.00 1.00 18 GLY A CA 10
ATOM 7386 C C . GLY A 1 18 ? 26.104 4.206 2.575 1.00 1.00 18 GLY A C 10
ATOM 7387 O O . GLY A 1 18 ? 26.809 3.271 2.207 1.00 1.00 18 GLY A O 10
ATOM 7391 N N . ALA A 1 19 ? 26.399 5.476 2.329 1.00 1.00 19 ALA A N 10
ATOM 7392 C CA . ALA A 1 19 ? 27.603 5.856 1.595 1.00 1.00 19 ALA A CA 10
ATOM 7393 C C . ALA A 1 19 ? 28.866 5.387 2.319 1.00 1.00 19 ALA A C 10
ATOM 7394 O O . ALA A 1 19 ? 29.916 5.213 1.706 1.00 1.00 19 ALA A O 10
ATOM 7401 N N . GLU A 1 20 ? 28.760 5.215 3.630 1.00 1.00 20 GLU A N 10
ATOM 7402 C CA . GLU A 1 20 ? 29.900 4.802 4.447 1.00 1.00 20 GLU A CA 10
ATOM 7403 C C . GLU A 1 20 ? 30.418 3.418 4.029 1.00 1.00 20 GLU A C 10
ATOM 7404 O O . GLU A 1 20 ? 31.614 3.151 4.120 1.00 1.00 20 GLU A O 10
ATOM 7416 N N . VAL A 1 21 ? 29.520 2.537 3.589 1.00 1.00 21 VAL A N 10
ATOM 7417 C CA . VAL A 1 21 ? 29.919 1.184 3.189 1.00 1.00 21 VAL A CA 10
ATOM 7418 C C . VAL A 1 21 ? 30.928 1.221 2.038 1.00 1.00 21 VAL A C 10
ATOM 7419 O O . VAL A 1 21 ? 31.733 0.302 1.884 1.00 1.00 21 VAL A O 10
ATOM 7432 N N . GLU A 1 22 ? 30.888 2.279 1.235 1.00 1.00 22 GLU A N 10
ATOM 7433 C CA . GLU A 1 22 ? 31.813 2.407 0.114 1.00 1.00 22 GLU A CA 10
ATOM 7434 C C . GLU A 1 22 ? 33.258 2.462 0.610 1.00 1.00 22 GLU A C 10
ATOM 7435 O O . GLU A 1 22 ? 34.148 1.851 0.017 1.00 1.00 22 GLU A O 10
ATOM 7447 N N . LEU A 1 23 ? 33.480 3.198 1.695 1.00 1.00 23 LEU A N 10
ATOM 7448 C CA . LEU A 1 23 ? 34.820 3.333 2.265 1.00 1.00 23 LEU A CA 10
ATOM 7449 C C . LEU A 1 23 ? 34.862 2.719 3.664 1.00 1.00 23 LEU A C 10
ATOM 7450 O O . LEU A 1 23 ? 34.026 3.033 4.511 1.00 1.00 23 LEU A O 10
ATOM 7466 N N . SER A 1 24 ? 35.828 1.829 3.889 1.00 1.00 24 SER A N 10
ATOM 7467 C CA . SER A 1 24 ? 35.965 1.156 5.182 1.00 1.00 24 SER A CA 10
ATOM 7468 C C . SER A 1 24 ? 37.440 0.920 5.528 1.00 1.00 24 SER A C 10
ATOM 7469 O O . SER A 1 24 ? 38.330 1.196 4.723 1.00 1.00 24 SER A O 10
ATOM 7477 N N . ALA A 1 25 ? 37.689 0.464 6.755 1.00 1.00 25 ALA A N 10
ATOM 7478 C CA . ALA A 1 25 ? 39.056 0.256 7.228 1.00 1.00 25 ALA A CA 10
ATOM 7479 C C . ALA A 1 25 ? 39.922 -0.499 6.209 1.00 1.00 25 ALA A C 10
ATOM 7480 O O . ALA A 1 25 ? 41.014 -0.035 5.881 1.00 1.00 25 ALA A O 10
ATOM 7487 N N . PRO A 1 26 ? 39.492 -1.633 5.708 1.00 1.00 26 PRO A N 10
ATOM 7488 C CA . PRO A 1 26 ? 40.307 -2.408 4.726 1.00 1.00 26 PRO A CA 10
ATOM 7489 C C . PRO A 1 26 ? 40.715 -1.562 3.520 1.00 1.00 26 PRO A C 10
ATOM 7490 O O . PRO A 1 26 ? 41.852 -1.637 3.056 1.00 1.00 26 PRO A O 10
ATOM 7501 N N . VAL A 1 27 ? 39.791 -0.734 3.040 1.00 1.00 27 VAL A N 10
ATOM 7502 C CA . VAL A 1 27 ? 40.074 0.156 1.918 1.00 1.00 27 VAL A CA 10
ATOM 7503 C C . VAL A 1 27 ? 41.086 1.210 2.352 1.00 1.00 27 VAL A C 10
ATOM 7504 O O . VAL A 1 27 ? 42.010 1.546 1.614 1.00 1.00 27 VAL A O 10
ATOM 7517 N N . LEU A 1 28 ? 40.881 1.737 3.551 1.00 1.00 28 LEU A N 10
ATOM 7518 C CA . LEU A 1 28 ? 41.764 2.766 4.092 1.00 1.00 28 LEU A CA 10
ATOM 7519 C C . LEU A 1 28 ? 43.181 2.234 4.286 1.00 1.00 28 LEU A C 10
ATOM 7520 O O . LEU A 1 28 ? 44.156 2.935 4.011 1.00 1.00 28 LEU A O 10
ATOM 7536 N N . GLN A 1 29 ? 43.293 1.002 4.787 1.00 1.00 29 GLN A N 10
ATOM 7537 C CA . GLN A 1 29 ? 44.608 0.408 5.033 1.00 1.00 29 GLN A CA 10
ATOM 7538 C C . GLN A 1 29 ? 45.376 0.232 3.735 1.00 1.00 29 GLN A C 10
ATOM 7539 O O . GLN A 1 29 ? 46.575 0.507 3.679 1.00 1.00 29 GLN A O 10
ATOM 7553 N N . GLU A 1 30 ? 44.695 -0.213 2.693 1.00 1.00 30 GLU A N 10
ATOM 7554 C CA . GLU A 1 30 ? 45.366 -0.407 1.418 1.00 1.00 30 GLU A CA 10
ATOM 7555 C C . GLU A 1 30 ? 45.788 0.935 0.825 1.00 1.00 30 GLU A C 10
ATOM 7556 O O . GLU A 1 30 ? 46.879 1.043 0.269 1.00 1.00 30 GLU A O 10
ATOM 7568 N N . ILE A 1 31 ? 44.954 1.962 0.955 1.00 1.00 31 ILE A N 10
ATOM 7569 C CA . ILE A 1 31 ? 45.319 3.271 0.422 1.00 1.00 31 ILE A CA 10
ATOM 7570 C C . ILE A 1 31 ? 46.550 3.791 1.162 1.00 1.00 31 ILE A C 10
ATOM 7571 O O . ILE A 1 31 ? 47.479 4.321 0.547 1.00 1.00 31 ILE A O 10
ATOM 7587 N N . TYR A 1 32 ? 46.562 3.636 2.480 1.00 1.00 32 TYR A N 10
ATOM 7588 C CA . TYR A 1 32 ? 47.693 4.097 3.275 1.00 1.00 32 TYR A CA 10
ATOM 7589 C C . TYR A 1 32 ? 48.978 3.372 2.862 1.00 1.00 32 TYR A C 10
ATOM 7590 O O . TYR A 1 32 ? 50.017 4.002 2.663 1.00 1.00 32 TYR A O 10
ATOM 7608 N N . LEU A 1 33 ? 48.910 2.053 2.727 1.00 1.00 33 LEU A N 10
ATOM 7609 C CA . LEU A 1 33 ? 50.088 1.288 2.330 1.00 1.00 33 LEU A CA 10
ATOM 7610 C C . LEU A 1 33 ? 50.550 1.680 0.937 1.00 1.00 33 LEU A C 10
ATOM 7611 O O . LEU A 1 33 ? 51.748 1.811 0.676 1.00 1.00 33 LEU A O 10
ATOM 7627 N N . SER A 1 34 ? 49.587 1.859 0.044 1.00 1.00 34 SER A N 10
ATOM 7628 C CA . SER A 1 34 ? 49.900 2.235 -1.325 1.00 1.00 34 SER A CA 10
ATOM 7629 C C . SER A 1 34 ? 50.508 3.635 -1.347 1.00 1.00 34 SER A C 10
ATOM 7630 O O . SER A 1 34 ? 51.410 3.915 -2.138 1.00 1.00 34 SER A O 10
ATOM 7638 N N . GLY A 1 35 ? 50.021 4.505 -0.462 1.00 1.00 35 GLY A N 10
ATOM 7639 C CA . GLY A 1 35 ? 50.538 5.866 -0.370 1.00 1.00 35 GLY A CA 10
ATOM 7640 C C . GLY A 1 35 ? 51.983 5.855 0.103 1.00 1.00 35 GLY A C 10
ATOM 7641 O O . GLY A 1 35 ? 52.792 6.665 -0.337 1.00 1.00 35 GLY A O 10
ATOM 7645 N N . LEU A 1 36 ? 52.306 4.935 1.003 1.00 1.00 36 LEU A N 10
ATOM 7646 C CA . LEU A 1 36 ? 53.654 4.826 1.536 1.00 1.00 36 LEU A CA 10
ATOM 7647 C C . LEU A 1 36 ? 54.636 4.504 0.417 1.00 1.00 36 LEU A C 10
ATOM 7648 O O . LEU A 1 36 ? 55.711 5.097 0.341 1.00 1.00 36 LEU A O 10
ATOM 7664 N N . ARG A 1 37 ? 54.265 3.586 -0.463 1.00 1.00 37 ARG A N 10
ATOM 7665 C CA . ARG A 1 37 ? 55.144 3.242 -1.572 1.00 1.00 37 ARG A CA 10
ATOM 7666 C C . ARG A 1 37 ? 55.366 4.445 -2.474 1.00 1.00 37 ARG A C 10
ATOM 7667 O O . ARG A 1 37 ? 56.488 4.714 -2.894 1.00 1.00 37 ARG A O 10
ATOM 7688 N N . SER A 1 38 ? 54.302 5.188 -2.740 1.00 1.00 38 SER A N 10
ATOM 7689 C CA . SER A 1 38 ? 54.410 6.385 -3.562 1.00 1.00 38 SER A CA 10
ATOM 7690 C C . SER A 1 38 ? 55.163 7.482 -2.809 1.00 1.00 38 SER A C 10
ATOM 7691 O O . SER A 1 38 ? 55.899 8.268 -3.399 1.00 1.00 38 SER A O 10
ATOM 7699 N N . TRP A 1 39 ? 54.945 7.529 -1.498 1.00 1.00 39 TRP A N 10
ATOM 7700 C CA . TRP A 1 39 ? 55.562 8.529 -0.631 1.00 1.00 39 TRP A CA 10
ATOM 7701 C C . TRP A 1 39 ? 57.091 8.436 -0.660 1.00 1.00 39 TRP A C 10
ATOM 7702 O O . TRP A 1 39 ? 57.791 9.446 -0.601 1.00 1.00 39 TRP A O 10
ATOM 7723 N N . LYS A 1 40 ? 57.599 7.207 -0.731 1.00 1.00 40 LYS A N 10
ATOM 7724 C CA . LYS A 1 40 ? 59.045 6.965 -0.735 1.00 1.00 40 LYS A CA 10
ATOM 7725 C C . LYS A 1 40 ? 59.731 7.657 -1.924 1.00 1.00 40 LYS A C 10
ATOM 7726 O O . LYS A 1 40 ? 60.876 8.101 -1.781 1.00 1.00 40 LYS A O 10
ATOM 7745 N N . ARG A 1 41 ? 59.081 7.795 -3.076 1.00 1.00 41 ARG A N 10
ATOM 7746 C CA . ARG A 1 41 ? 59.750 8.486 -4.181 1.00 1.00 41 ARG A CA 10
ATOM 7747 C C . ARG A 1 41 ? 60.038 9.923 -3.746 1.00 1.00 41 ARG A C 10
ATOM 7748 O O . ARG A 1 41 ? 61.125 10.468 -3.940 1.00 1.00 41 ARG A O 10
ATOM 7769 N N . HIS A 1 42 ? 59.016 10.497 -3.130 1.00 1.00 42 HIS A N 10
ATOM 7770 C CA . HIS A 1 42 ? 59.110 11.864 -2.624 1.00 1.00 42 HIS A CA 10
ATOM 7771 C C . HIS A 1 42 ? 60.140 11.935 -1.494 1.00 1.00 42 HIS A C 10
ATOM 7772 O O . HIS A 1 42 ? 60.700 12.992 -1.206 1.00 1.00 42 HIS A O 10
ATOM 7786 N N . LEU A 1 43 ? 60.391 10.790 -0.879 1.00 1.00 43 LEU A N 10
ATOM 7787 C CA . LEU A 1 43 ? 61.357 10.665 0.210 1.00 1.00 43 LEU A CA 10
ATOM 7788 C C . LEU A 1 43 ? 62.790 10.543 -0.325 1.00 1.00 43 LEU A C 10
ATOM 7789 O O . LEU A 1 43 ? 63.743 10.530 0.450 1.00 1.00 43 LEU A O 10
ATOM 7805 N N . SER A 1 44 ? 62.948 10.386 -1.639 1.00 1.00 44 SER A N 10
ATOM 7806 C CA . SER A 1 44 ? 64.275 10.179 -2.216 1.00 1.00 44 SER A CA 10
ATOM 7807 C C . SER A 1 44 ? 65.242 11.312 -1.876 1.00 1.00 44 SER A C 10
ATOM 7808 O O . SER A 1 44 ? 66.388 11.038 -1.524 1.00 1.00 44 SER A O 10
ATOM 7816 N N . ARG A 1 45 ? 64.838 12.572 -2.000 1.00 1.00 45 ARG A N 10
ATOM 7817 C CA . ARG A 1 45 ? 65.790 13.638 -1.703 1.00 1.00 45 ARG A CA 10
ATOM 7818 C C . ARG A 1 45 ? 66.235 13.577 -0.250 1.00 1.00 45 ARG A C 10
ATOM 7819 O O . ARG A 1 45 ? 67.429 13.614 0.047 1.00 1.00 45 ARG A O 10
ATOM 7840 N N . PHE A 1 46 ? 65.275 13.457 0.650 1.00 1.00 46 PHE A N 10
ATOM 7841 C CA . PHE A 1 46 ? 65.566 13.363 2.070 1.00 1.00 46 PHE A CA 10
ATOM 7842 C C . PHE A 1 46 ? 66.391 12.109 2.366 1.00 1.00 46 PHE A C 10
ATOM 7843 O O . PHE A 1 46 ? 67.360 12.149 3.125 1.00 1.00 46 PHE A O 10
ATOM 7860 N N . TRP A 1 47 ? 65.985 10.999 1.756 1.00 1.00 47 TRP A N 10
ATOM 7861 C CA . TRP A 1 47 ? 66.663 9.716 1.952 1.00 1.00 47 TRP A CA 10
ATOM 7862 C C . TRP A 1 47 ? 68.126 9.758 1.503 1.00 1.00 47 TRP A C 10
ATOM 7863 O O . TRP A 1 47 ? 69.005 9.216 2.177 1.00 1.00 47 TRP A O 10
ATOM 7884 N N . ASN A 1 48 ? 68.376 10.399 0.360 1.00 1.00 48 ASN A N 10
ATOM 7885 C CA . ASN A 1 48 ? 69.735 10.506 -0.173 1.00 1.00 48 ASN A CA 10
ATOM 7886 C C . ASN A 1 48 ? 70.622 11.312 0.777 1.00 1.00 48 ASN A C 10
ATOM 7887 O O . ASN A 1 48 ? 71.782 10.962 0.998 1.00 1.00 48 ASN A O 10
ATOM 7898 N N . ASP A 1 49 ? 70.068 12.385 1.338 1.00 1.00 49 ASP A N 10
ATOM 7899 C CA . ASP A 1 49 ? 70.818 13.230 2.264 1.00 1.00 49 ASP A CA 10
ATOM 7900 C C . ASP A 1 49 ? 70.539 12.802 3.704 1.00 1.00 49 ASP A C 10
ATOM 7901 O O . ASP A 1 49 ? 69.434 12.984 4.222 1.00 1.00 49 ASP A O 10
ATOM 7910 N N . PHE A 1 50 ? 71.554 12.216 4.338 1.00 1.00 50 PHE A N 10
ATOM 7911 C CA . PHE A 1 50 ? 71.424 11.749 5.712 1.00 1.00 50 PHE A CA 10
ATOM 7912 C C . PHE A 1 50 ? 70.790 12.826 6.576 1.00 1.00 50 PHE A C 10
ATOM 7913 O O . PHE A 1 50 ? 70.924 13.986 6.227 1.00 1.00 50 PHE A O 10
ATOM 7931 N N . MET A 1 1 ? 33.045 -21.711 -10.199 1.00 1.00 1 MET A N 11
ATOM 7932 C CA . MET A 1 1 ? 32.784 -22.652 -11.329 1.00 1.00 1 MET A CA 11
ATOM 7933 C C . MET A 1 1 ? 32.265 -21.870 -12.532 1.00 1.00 1 MET A C 11
ATOM 7934 O O . MET A 1 1 ? 32.926 -21.799 -13.568 1.00 1.00 1 MET A O 11
ATOM 7950 N N . ALA A 1 2 ? 31.074 -21.291 -12.394 1.00 1.00 2 ALA A N 11
ATOM 7951 C CA . ALA A 1 2 ? 30.478 -20.526 -13.488 1.00 1.00 2 ALA A CA 11
ATOM 7952 C C . ALA A 1 2 ? 29.795 -19.263 -12.975 1.00 1.00 2 ALA A C 11
ATOM 7953 O O . ALA A 1 2 ? 29.386 -19.188 -11.816 1.00 1.00 2 ALA A O 11
ATOM 7960 N N . GLU A 1 3 ? 29.675 -18.274 -13.857 1.00 1.00 3 GLU A N 11
ATOM 7961 C CA . GLU A 1 3 ? 29.040 -17.012 -13.508 1.00 1.00 3 GLU A CA 11
ATOM 7962 C C . GLU A 1 3 ? 27.558 -17.233 -13.207 1.00 1.00 3 GLU A C 11
ATOM 7963 O O . GLU A 1 3 ? 26.900 -18.040 -13.860 1.00 1.00 3 GLU A O 11
ATOM 7975 N N . ALA A 1 4 ? 27.044 -16.524 -12.210 1.00 1.00 4 ALA A N 11
ATOM 7976 C CA . ALA A 1 4 ? 25.640 -16.666 -11.831 1.00 1.00 4 ALA A CA 11
ATOM 7977 C C . ALA A 1 4 ? 25.017 -15.301 -11.552 1.00 1.00 4 ALA A C 11
ATOM 7978 O O . ALA A 1 4 ? 25.689 -14.384 -11.082 1.00 1.00 4 ALA A O 11
ATOM 7985 N N . HIS A 1 5 ? 23.727 -15.175 -11.851 1.00 1.00 5 HIS A N 11
ATOM 7986 C CA . HIS A 1 5 ? 23.024 -13.914 -11.636 1.00 1.00 5 HIS A CA 11
ATOM 7987 C C . HIS A 1 5 ? 22.941 -13.586 -10.148 1.00 1.00 5 HIS A C 11
ATOM 7988 O O . HIS A 1 5 ? 23.136 -12.438 -9.745 1.00 1.00 5 HIS A O 11
ATOM 8002 N N . GLN A 1 6 ? 22.661 -14.598 -9.332 1.00 1.00 6 GLN A N 11
ATOM 8003 C CA . GLN A 1 6 ? 22.570 -14.391 -7.893 1.00 1.00 6 GLN A CA 11
ATOM 8004 C C . GLN A 1 6 ? 23.923 -13.965 -7.343 1.00 1.00 6 GLN A C 11
ATOM 8005 O O . GLN A 1 6 ? 24.015 -13.068 -6.505 1.00 1.00 6 GLN A O 11
ATOM 8019 N N . ALA A 1 7 ? 24.970 -14.613 -7.833 1.00 1.00 7 ALA A N 11
ATOM 8020 C CA . ALA A 1 7 ? 26.324 -14.301 -7.403 1.00 1.00 7 ALA A CA 11
ATOM 8021 C C . ALA A 1 7 ? 26.702 -12.881 -7.815 1.00 1.00 7 ALA A C 11
ATOM 8022 O O . ALA A 1 7 ? 27.363 -12.163 -7.066 1.00 1.00 7 ALA A O 11
ATOM 8029 N N . VAL A 1 8 ? 26.270 -12.481 -9.007 1.00 1.00 8 VAL A N 11
ATOM 8030 C CA . VAL A 1 8 ? 26.562 -11.140 -9.506 1.00 1.00 8 VAL A CA 11
ATOM 8031 C C . VAL A 1 8 ? 25.917 -10.094 -8.611 1.00 1.00 8 VAL A C 11
ATOM 8032 O O . VAL A 1 8 ? 26.541 -9.094 -8.254 1.00 1.00 8 VAL A O 11
ATOM 8045 N N . GLY A 1 9 ? 24.661 -10.335 -8.254 1.00 1.00 9 GLY A N 11
ATOM 8046 C CA . GLY A 1 9 ? 23.929 -9.411 -7.399 1.00 1.00 9 GLY A CA 11
ATOM 8047 C C . GLY A 1 9 ? 23.361 -8.253 -8.204 1.00 1.00 9 GLY A C 11
ATOM 8048 O O . GLY A 1 9 ? 23.594 -8.148 -9.409 1.00 1.00 9 GLY A O 11
ATOM 8052 N N . PHE A 1 10 ? 22.622 -7.383 -7.523 1.00 1.00 10 PHE A N 11
ATOM 8053 C CA . PHE A 1 10 ? 22.022 -6.230 -8.175 1.00 1.00 10 PHE A CA 11
ATOM 8054 C C . PHE A 1 10 ? 22.716 -4.951 -7.733 1.00 1.00 10 PHE A C 11
ATOM 8055 O O . PHE A 1 10 ? 23.071 -4.799 -6.565 1.00 1.00 10 PHE A O 11
ATOM 8072 N N . ARG A 1 11 ? 22.900 -4.034 -8.672 1.00 1.00 11 ARG A N 11
ATOM 8073 C CA . ARG A 1 11 ? 23.550 -2.770 -8.365 1.00 1.00 11 ARG A CA 11
ATOM 8074 C C . ARG A 1 11 ? 23.413 -1.801 -9.531 1.00 1.00 11 ARG A C 11
ATOM 8075 O O . ARG A 1 11 ? 24.376 -1.538 -10.250 1.00 1.00 11 ARG A O 11
ATOM 8096 N N . PRO A 1 12 ? 22.239 -1.269 -9.722 1.00 1.00 12 PRO A N 11
ATOM 8097 C CA . PRO A 1 12 ? 21.966 -0.301 -10.822 1.00 1.00 12 PRO A CA 11
ATOM 8098 C C . PRO A 1 12 ? 22.847 0.938 -10.729 1.00 1.00 12 PRO A C 11
ATOM 8099 O O . PRO A 1 12 ? 23.162 1.417 -9.638 1.00 1.00 12 PRO A O 11
ATOM 8110 N N . SER A 1 13 ? 23.245 1.444 -11.889 1.00 1.00 13 SER A N 11
ATOM 8111 C CA . SER A 1 13 ? 24.099 2.620 -11.946 1.00 1.00 13 SER A CA 11
ATOM 8112 C C . SER A 1 13 ? 23.359 3.849 -11.432 1.00 1.00 13 SER A C 11
ATOM 8113 O O . SER A 1 13 ? 23.983 4.829 -11.030 1.00 1.00 13 SER A O 11
ATOM 8121 N N . LEU A 1 14 ? 22.030 3.796 -11.442 1.00 1.00 14 LEU A N 11
ATOM 8122 C CA . LEU A 1 14 ? 21.247 4.927 -10.966 1.00 1.00 14 LEU A CA 11
ATOM 8123 C C . LEU A 1 14 ? 21.308 5.016 -9.450 1.00 1.00 14 LEU A C 11
ATOM 8124 O O . LEU A 1 14 ? 21.265 4.003 -8.753 1.00 1.00 14 LEU A O 11
ATOM 8140 N N . THR A 1 15 ? 21.405 6.240 -8.945 1.00 1.00 15 THR A N 11
ATOM 8141 C CA . THR A 1 15 ? 21.465 6.462 -7.507 1.00 1.00 15 THR A CA 11
ATOM 8142 C C . THR A 1 15 ? 22.599 5.657 -6.880 1.00 1.00 15 THR A C 11
ATOM 8143 O O . THR A 1 15 ? 23.208 4.806 -7.530 1.00 1.00 15 THR A O 11
ATOM 8154 N N . SER A 1 16 ? 22.883 5.944 -5.614 1.00 1.00 16 SER A N 11
ATOM 8155 C CA . SER A 1 16 ? 23.951 5.256 -4.900 1.00 1.00 16 SER A CA 11
ATOM 8156 C C . SER A 1 16 ? 23.538 3.839 -4.506 1.00 1.00 16 SER A C 11
ATOM 8157 O O . SER A 1 16 ? 22.351 3.510 -4.471 1.00 1.00 16 SER A O 11
ATOM 8165 N N . ASP A 1 17 ? 24.536 3.012 -4.202 1.00 1.00 17 ASP A N 11
ATOM 8166 C CA . ASP A 1 17 ? 24.288 1.632 -3.801 1.00 1.00 17 ASP A CA 11
ATOM 8167 C C . ASP A 1 17 ? 24.197 1.519 -2.282 1.00 1.00 17 ASP A C 11
ATOM 8168 O O . ASP A 1 17 ? 23.978 0.434 -1.743 1.00 1.00 17 ASP A O 11
ATOM 8177 N N . GLY A 1 18 ? 24.360 2.643 -1.595 1.00 1.00 18 GLY A N 11
ATOM 8178 C CA . GLY A 1 18 ? 24.289 2.651 -0.138 1.00 1.00 18 GLY A CA 11
ATOM 8179 C C . GLY A 1 18 ? 25.648 2.351 0.489 1.00 1.00 18 GLY A C 11
ATOM 8180 O O . GLY A 1 18 ? 25.756 2.210 1.707 1.00 1.00 18 GLY A O 11
ATOM 8184 N N . ALA A 1 19 ? 26.681 2.259 -0.343 1.00 1.00 19 ALA A N 11
ATOM 8185 C CA . ALA A 1 19 ? 28.030 1.980 0.148 1.00 1.00 19 ALA A CA 11
ATOM 8186 C C . ALA A 1 19 ? 28.546 3.148 0.980 1.00 1.00 19 ALA A C 11
ATOM 8187 O O . ALA A 1 19 ? 28.267 4.305 0.669 1.00 1.00 19 ALA A O 11
ATOM 8194 N N . GLU A 1 20 ? 29.300 2.840 2.034 1.00 1.00 20 GLU A N 11
ATOM 8195 C CA . GLU A 1 20 ? 29.851 3.882 2.898 1.00 1.00 20 GLU A CA 11
ATOM 8196 C C . GLU A 1 20 ? 31.372 3.845 2.907 1.00 1.00 20 GLU A C 11
ATOM 8197 O O . GLU A 1 20 ? 31.981 2.804 3.145 1.00 1.00 20 GLU A O 11
ATOM 8209 N N . VAL A 1 21 ? 31.968 5.004 2.649 1.00 1.00 21 VAL A N 11
ATOM 8210 C CA . VAL A 1 21 ? 33.414 5.133 2.624 1.00 1.00 21 VAL A CA 11
ATOM 8211 C C . VAL A 1 21 ? 33.999 4.840 4.003 1.00 1.00 21 VAL A C 11
ATOM 8212 O O . VAL A 1 21 ? 35.013 4.152 4.124 1.00 1.00 21 VAL A O 11
ATOM 8225 N N . GLU A 1 22 ? 33.363 5.385 5.038 1.00 1.00 22 GLU A N 11
ATOM 8226 C CA . GLU A 1 22 ? 33.842 5.197 6.404 1.00 1.00 22 GLU A CA 11
ATOM 8227 C C . GLU A 1 22 ? 33.750 3.732 6.821 1.00 1.00 22 GLU A C 11
ATOM 8228 O O . GLU A 1 22 ? 34.634 3.223 7.512 1.00 1.00 22 GLU A O 11
ATOM 8240 N N . LEU A 1 23 ? 32.688 3.051 6.409 1.00 1.00 23 LEU A N 11
ATOM 8241 C CA . LEU A 1 23 ? 32.529 1.647 6.769 1.00 1.00 23 LEU A CA 11
ATOM 8242 C C . LEU A 1 23 ? 33.678 0.836 6.180 1.00 1.00 23 LEU A C 11
ATOM 8243 O O . LEU A 1 23 ? 34.242 -0.033 6.843 1.00 1.00 23 LEU A O 11
ATOM 8259 N N . SER A 1 24 ? 34.018 1.125 4.927 1.00 1.00 24 SER A N 11
ATOM 8260 C CA . SER A 1 24 ? 35.097 0.406 4.259 1.00 1.00 24 SER A CA 11
ATOM 8261 C C . SER A 1 24 ? 36.417 0.597 5.001 1.00 1.00 24 SER A C 11
ATOM 8262 O O . SER A 1 24 ? 37.083 1.621 4.847 1.00 1.00 24 SER A O 11
ATOM 8270 N N . ALA A 1 25 ? 36.810 -0.413 5.770 1.00 1.00 25 ALA A N 11
ATOM 8271 C CA . ALA A 1 25 ? 38.078 -0.369 6.488 1.00 1.00 25 ALA A CA 11
ATOM 8272 C C . ALA A 1 25 ? 39.256 -0.573 5.521 1.00 1.00 25 ALA A C 11
ATOM 8273 O O . ALA A 1 25 ? 40.285 0.099 5.619 1.00 1.00 25 ALA A O 11
ATOM 8280 N N . PRO A 1 26 ? 39.118 -1.507 4.604 1.00 1.00 26 PRO A N 11
ATOM 8281 C CA . PRO A 1 26 ? 40.174 -1.844 3.594 1.00 1.00 26 PRO A CA 11
ATOM 8282 C C . PRO A 1 26 ? 40.570 -0.669 2.698 1.00 1.00 26 PRO A C 11
ATOM 8283 O O . PRO A 1 26 ? 41.687 -0.635 2.182 1.00 1.00 26 PRO A O 11
ATOM 8294 N N . VAL A 1 27 ? 39.676 0.300 2.524 1.00 1.00 27 VAL A N 11
ATOM 8295 C CA . VAL A 1 27 ? 40.001 1.461 1.698 1.00 1.00 27 VAL A CA 11
ATOM 8296 C C . VAL A 1 27 ? 41.117 2.278 2.343 1.00 1.00 27 VAL A C 11
ATOM 8297 O O . VAL A 1 27 ? 42.068 2.689 1.680 1.00 1.00 27 VAL A O 11
ATOM 8310 N N . LEU A 1 28 ? 40.992 2.499 3.647 1.00 1.00 28 LEU A N 11
ATOM 8311 C CA . LEU A 1 28 ? 41.993 3.259 4.383 1.00 1.00 28 LEU A CA 11
ATOM 8312 C C . LEU A 1 28 ? 43.331 2.520 4.353 1.00 1.00 28 LEU A C 11
ATOM 8313 O O . LEU A 1 28 ? 44.385 3.129 4.181 1.00 1.00 28 LEU A O 11
ATOM 8329 N N . GLN A 1 29 ? 43.271 1.202 4.523 1.00 1.00 29 GLN A N 11
ATOM 8330 C CA . GLN A 1 29 ? 44.482 0.380 4.515 1.00 1.00 29 GLN A CA 11
ATOM 8331 C C . GLN A 1 29 ? 45.156 0.398 3.138 1.00 1.00 29 GLN A C 11
ATOM 8332 O O . GLN A 1 29 ? 46.377 0.464 3.049 1.00 1.00 29 GLN A O 11
ATOM 8346 N N . GLU A 1 30 ? 44.366 0.333 2.066 1.00 1.00 30 GLU A N 11
ATOM 8347 C CA . GLU A 1 30 ? 44.943 0.341 0.717 1.00 1.00 30 GLU A CA 11
ATOM 8348 C C . GLU A 1 30 ? 45.604 1.682 0.431 1.00 1.00 30 GLU A C 11
ATOM 8349 O O . GLU A 1 30 ? 46.660 1.730 -0.197 1.00 1.00 30 GLU A O 11
ATOM 8361 N N . ILE A 1 31 ? 44.993 2.765 0.879 1.00 1.00 31 ILE A N 11
ATOM 8362 C CA . ILE A 1 31 ? 45.563 4.083 0.643 1.00 1.00 31 ILE A CA 11
ATOM 8363 C C . ILE A 1 31 ? 46.906 4.243 1.364 1.00 1.00 31 ILE A C 11
ATOM 8364 O O . ILE A 1 31 ? 47.855 4.767 0.787 1.00 1.00 31 ILE A O 11
ATOM 8380 N N . TYR A 1 32 ? 46.992 3.801 2.615 1.00 1.00 32 TYR A N 11
ATOM 8381 C CA . TYR A 1 32 ? 48.252 3.929 3.356 1.00 1.00 32 TYR A CA 11
ATOM 8382 C C . TYR A 1 32 ? 49.379 3.141 2.671 1.00 1.00 32 TYR A C 11
ATOM 8383 O O . TYR A 1 32 ? 50.488 3.652 2.506 1.00 1.00 32 TYR A O 11
ATOM 8401 N N . LEU A 1 33 ? 49.092 1.909 2.268 1.00 1.00 33 LEU A N 11
ATOM 8402 C CA . LEU A 1 33 ? 50.102 1.091 1.594 1.00 1.00 33 LEU A CA 11
ATOM 8403 C C . LEU A 1 33 ? 50.515 1.722 0.265 1.00 1.00 33 LEU A C 11
ATOM 8404 O O . LEU A 1 33 ? 51.702 1.760 -0.069 1.00 1.00 33 LEU A O 11
ATOM 8420 N N . SER A 1 34 ? 49.536 2.234 -0.480 1.00 1.00 34 SER A N 11
ATOM 8421 C CA . SER A 1 34 ? 49.816 2.880 -1.760 1.00 1.00 34 SER A CA 11
ATOM 8422 C C . SER A 1 34 ? 50.693 4.111 -1.556 1.00 1.00 34 SER A C 11
ATOM 8423 O O . SER A 1 34 ? 51.622 4.360 -2.327 1.00 1.00 34 SER A O 11
ATOM 8431 N N . GLY A 1 35 ? 50.389 4.886 -0.520 1.00 1.00 35 GLY A N 11
ATOM 8432 C CA . GLY A 1 35 ? 51.152 6.096 -0.230 1.00 1.00 35 GLY A CA 11
ATOM 8433 C C . GLY A 1 35 ? 52.593 5.781 0.175 1.00 1.00 35 GLY A C 11
ATOM 8434 O O . GLY A 1 35 ? 53.514 6.507 -0.198 1.00 1.00 35 GLY A O 11
ATOM 8438 N N . LEU A 1 36 ? 52.798 4.717 0.947 1.00 1.00 36 LEU A N 11
ATOM 8439 C CA . LEU A 1 36 ? 54.137 4.348 1.405 1.00 1.00 36 LEU A CA 11
ATOM 8440 C C . LEU A 1 36 ? 55.050 4.020 0.224 1.00 1.00 36 LEU A C 11
ATOM 8441 O O . LEU A 1 36 ? 56.200 4.463 0.195 1.00 1.00 36 LEU A O 11
ATOM 8457 N N . ARG A 1 37 ? 54.547 3.264 -0.750 1.00 1.00 37 ARG A N 11
ATOM 8458 C CA . ARG A 1 37 ? 55.370 2.933 -1.909 1.00 1.00 37 ARG A CA 11
ATOM 8459 C C . ARG A 1 37 ? 55.723 4.196 -2.694 1.00 1.00 37 ARG A C 11
ATOM 8460 O O . ARG A 1 37 ? 56.860 4.371 -3.131 1.00 1.00 37 ARG A O 11
ATOM 8481 N N . SER A 1 38 ? 54.742 5.086 -2.836 1.00 1.00 38 SER A N 11
ATOM 8482 C CA . SER A 1 38 ? 54.939 6.356 -3.532 1.00 1.00 38 SER A CA 11
ATOM 8483 C C . SER A 1 38 ? 55.810 7.314 -2.719 1.00 1.00 38 SER A C 11
ATOM 8484 O O . SER A 1 38 ? 56.597 8.079 -3.273 1.00 1.00 38 SER A O 11
ATOM 8492 N N . TRP A 1 39 ? 55.632 7.285 -1.402 1.00 1.00 39 TRP A N 11
ATOM 8493 C CA . TRP A 1 39 ? 56.372 8.169 -0.503 1.00 1.00 39 TRP A CA 11
ATOM 8494 C C . TRP A 1 39 ? 57.883 7.944 -0.586 1.00 1.00 39 TRP A C 11
ATOM 8495 O O . TRP A 1 39 ? 58.648 8.903 -0.526 1.00 1.00 39 TRP A O 11
ATOM 8516 N N . LYS A 1 40 ? 58.319 6.693 -0.717 1.00 1.00 40 LYS A N 11
ATOM 8517 C CA . LYS A 1 40 ? 59.754 6.417 -0.789 1.00 1.00 40 LYS A CA 11
ATOM 8518 C C . LYS A 1 40 ? 60.377 7.118 -1.992 1.00 1.00 40 LYS A C 11
ATOM 8519 O O . LYS A 1 40 ? 61.463 7.687 -1.879 1.00 1.00 40 LYS A O 11
ATOM 8538 N N . ARG A 1 41 ? 59.705 7.087 -3.132 1.00 1.00 41 ARG A N 11
ATOM 8539 C CA . ARG A 1 41 ? 60.242 7.739 -4.327 1.00 1.00 41 ARG A CA 11
ATOM 8540 C C . ARG A 1 41 ? 60.339 9.252 -4.127 1.00 1.00 41 ARG A C 11
ATOM 8541 O O . ARG A 1 41 ? 61.286 9.902 -4.565 1.00 1.00 41 ARG A O 11
ATOM 8562 N N . HIS A 1 42 ? 59.340 9.774 -3.431 1.00 1.00 42 HIS A N 11
ATOM 8563 C CA . HIS A 1 42 ? 59.274 11.200 -3.119 1.00 1.00 42 HIS A CA 11
ATOM 8564 C C . HIS A 1 42 ? 60.174 11.553 -1.925 1.00 1.00 42 HIS A C 11
ATOM 8565 O O . HIS A 1 42 ? 60.729 12.649 -1.849 1.00 1.00 42 HIS A O 11
ATOM 8579 N N . LEU A 1 43 ? 60.300 10.605 -1.002 1.00 1.00 43 LEU A N 11
ATOM 8580 C CA . LEU A 1 43 ? 61.112 10.767 0.206 1.00 1.00 43 LEU A CA 11
ATOM 8581 C C . LEU A 1 43 ? 62.599 10.511 -0.058 1.00 1.00 43 LEU A C 11
ATOM 8582 O O . LEU A 1 43 ? 63.435 10.815 0.789 1.00 1.00 43 LEU A O 11
ATOM 8598 N N . SER A 1 44 ? 62.952 9.929 -1.200 1.00 1.00 44 SER A N 11
ATOM 8599 C CA . SER A 1 44 ? 64.357 9.617 -1.472 1.00 1.00 44 SER A CA 11
ATOM 8600 C C . SER A 1 44 ? 65.256 10.854 -1.430 1.00 1.00 44 SER A C 11
ATOM 8601 O O . SER A 1 44 ? 66.338 10.790 -0.845 1.00 1.00 44 SER A O 11
ATOM 8609 N N . ARG A 1 45 ? 64.872 11.954 -2.072 1.00 1.00 45 ARG A N 11
ATOM 8610 C CA . ARG A 1 45 ? 65.756 13.117 -2.090 1.00 1.00 45 ARG A CA 11
ATOM 8611 C C . ARG A 1 45 ? 66.041 13.613 -0.671 1.00 1.00 45 ARG A C 11
ATOM 8612 O O . ARG A 1 45 ? 67.189 13.872 -0.303 1.00 1.00 45 ARG A O 11
ATOM 8633 N N . PHE A 1 46 ? 64.977 13.725 0.115 1.00 1.00 46 PHE A N 11
ATOM 8634 C CA . PHE A 1 46 ? 65.068 14.175 1.504 1.00 1.00 46 PHE A CA 11
ATOM 8635 C C . PHE A 1 46 ? 65.827 13.168 2.371 1.00 1.00 46 PHE A C 11
ATOM 8636 O O . PHE A 1 46 ? 66.599 13.546 3.251 1.00 1.00 46 PHE A O 11
ATOM 8653 N N . TRP A 1 47 ? 65.587 11.888 2.123 1.00 1.00 47 TRP A N 11
ATOM 8654 C CA . TRP A 1 47 ? 66.235 10.826 2.885 1.00 1.00 47 TRP A CA 11
ATOM 8655 C C . TRP A 1 47 ? 67.737 10.790 2.639 1.00 1.00 47 TRP A C 11
ATOM 8656 O O . TRP A 1 47 ? 68.528 10.601 3.565 1.00 1.00 47 TRP A O 11
ATOM 8677 N N . ASN A 1 48 ? 68.122 10.982 1.382 1.00 1.00 48 ASN A N 11
ATOM 8678 C CA . ASN A 1 48 ? 69.529 10.979 1.011 1.00 1.00 48 ASN A CA 11
ATOM 8679 C C . ASN A 1 48 ? 70.265 12.128 1.697 1.00 1.00 48 ASN A C 11
ATOM 8680 O O . ASN A 1 48 ? 71.390 11.969 2.170 1.00 1.00 48 ASN A O 11
ATOM 8691 N N . ASP A 1 49 ? 69.616 13.288 1.750 1.00 1.00 49 ASP A N 11
ATOM 8692 C CA . ASP A 1 49 ? 70.208 14.463 2.384 1.00 1.00 49 ASP A CA 11
ATOM 8693 C C . ASP A 1 49 ? 70.300 14.264 3.893 1.00 1.00 49 ASP A C 11
ATOM 8694 O O . ASP A 1 49 ? 69.390 13.712 4.509 1.00 1.00 49 ASP A O 11
ATOM 8703 N N . PHE A 1 50 ? 71.399 14.718 4.484 1.00 1.00 50 PHE A N 11
ATOM 8704 C CA . PHE A 1 50 ? 71.587 14.579 5.923 1.00 1.00 50 PHE A CA 11
ATOM 8705 C C . PHE A 1 50 ? 72.664 15.536 6.419 1.00 1.00 50 PHE A C 11
ATOM 8706 O O . PHE A 1 50 ? 73.568 15.829 5.654 1.00 1.00 50 PHE A O 11
ATOM 8724 N N . MET A 1 1 ? 32.877 25.420 19.204 1.00 1.00 1 MET A N 12
ATOM 8725 C CA . MET A 1 1 ? 34.365 25.486 19.288 1.00 1.00 1 MET A CA 12
ATOM 8726 C C . MET A 1 1 ? 34.779 26.855 19.832 1.00 1.00 1 MET A C 12
ATOM 8727 O O . MET A 1 1 ? 34.590 27.138 21.015 1.00 1.00 1 MET A O 12
ATOM 8743 N N . ALA A 1 2 ? 35.340 27.700 18.961 1.00 1.00 2 ALA A N 12
ATOM 8744 C CA . ALA A 1 2 ? 35.770 29.042 19.358 1.00 1.00 2 ALA A CA 12
ATOM 8745 C C . ALA A 1 2 ? 34.566 29.896 19.760 1.00 1.00 2 ALA A C 12
ATOM 8746 O O . ALA A 1 2 ? 34.627 30.694 20.698 1.00 1.00 2 ALA A O 12
ATOM 8753 N N . GLU A 1 3 ? 33.468 29.721 19.039 1.00 1.00 3 GLU A N 12
ATOM 8754 C CA . GLU A 1 3 ? 32.253 30.474 19.317 1.00 1.00 3 GLU A CA 12
ATOM 8755 C C . GLU A 1 3 ? 31.709 30.091 20.693 1.00 1.00 3 GLU A C 12
ATOM 8756 O O . GLU A 1 3 ? 31.266 30.949 21.464 1.00 1.00 3 GLU A O 12
ATOM 8768 N N . ALA A 1 4 ? 31.757 28.794 20.990 1.00 1.00 4 ALA A N 12
ATOM 8769 C CA . ALA A 1 4 ? 31.274 28.282 22.274 1.00 1.00 4 ALA A CA 12
ATOM 8770 C C . ALA A 1 4 ? 31.923 26.937 22.620 1.00 1.00 4 ALA A C 12
ATOM 8771 O O . ALA A 1 4 ? 32.320 26.179 21.736 1.00 1.00 4 ALA A O 12
ATOM 8778 N N . HIS A 1 5 ? 32.014 26.639 23.910 1.00 1.00 5 HIS A N 12
ATOM 8779 C CA . HIS A 1 5 ? 32.600 25.381 24.355 1.00 1.00 5 HIS A CA 12
ATOM 8780 C C . HIS A 1 5 ? 31.738 24.195 23.910 1.00 1.00 5 HIS A C 12
ATOM 8781 O O . HIS A 1 5 ? 32.252 23.164 23.463 1.00 1.00 5 HIS A O 12
ATOM 8795 N N . GLN A 1 6 ? 30.422 24.352 24.051 1.00 1.00 6 GLN A N 12
ATOM 8796 C CA . GLN A 1 6 ? 29.471 23.303 23.681 1.00 1.00 6 GLN A CA 12
ATOM 8797 C C . GLN A 1 6 ? 29.498 23.055 22.176 1.00 1.00 6 GLN A C 12
ATOM 8798 O O . GLN A 1 6 ? 29.411 21.914 21.720 1.00 1.00 6 GLN A O 12
ATOM 8812 N N . ALA A 1 7 ? 29.620 24.136 21.413 1.00 1.00 7 ALA A N 12
ATOM 8813 C CA . ALA A 1 7 ? 29.664 24.038 19.959 1.00 1.00 7 ALA A CA 12
ATOM 8814 C C . ALA A 1 7 ? 28.313 23.589 19.407 1.00 1.00 7 ALA A C 12
ATOM 8815 O O . ALA A 1 7 ? 27.839 22.500 19.723 1.00 1.00 7 ALA A O 12
ATOM 8822 N N . VAL A 1 8 ? 27.702 24.443 18.584 1.00 1.00 8 VAL A N 12
ATOM 8823 C CA . VAL A 1 8 ? 26.406 24.137 17.984 1.00 1.00 8 VAL A CA 12
ATOM 8824 C C . VAL A 1 8 ? 26.464 24.362 16.476 1.00 1.00 8 VAL A C 12
ATOM 8825 O O . VAL A 1 8 ? 26.986 25.376 16.011 1.00 1.00 8 VAL A O 12
ATOM 8838 N N . GLY A 1 9 ? 25.926 23.413 15.719 1.00 1.00 9 GLY A N 12
ATOM 8839 C CA . GLY A 1 9 ? 25.926 23.518 14.265 1.00 1.00 9 GLY A CA 12
ATOM 8840 C C . GLY A 1 9 ? 27.254 23.039 13.676 1.00 1.00 9 GLY A C 12
ATOM 8841 O O . GLY A 1 9 ? 27.502 23.196 12.480 1.00 1.00 9 GLY A O 12
ATOM 8845 N N . PHE A 1 10 ? 28.102 22.461 14.523 1.00 1.00 10 PHE A N 12
ATOM 8846 C CA . PHE A 1 10 ? 29.402 21.971 14.075 1.00 1.00 10 PHE A CA 12
ATOM 8847 C C . PHE A 1 10 ? 29.631 20.541 14.555 1.00 1.00 10 PHE A C 12
ATOM 8848 O O . PHE A 1 10 ? 29.134 20.144 15.610 1.00 1.00 10 PHE A O 12
ATOM 8865 N N . ARG A 1 11 ? 30.384 19.768 13.779 1.00 1.00 11 ARG A N 12
ATOM 8866 C CA . ARG A 1 11 ? 30.663 18.388 14.145 1.00 1.00 11 ARG A CA 12
ATOM 8867 C C . ARG A 1 11 ? 31.867 17.866 13.354 1.00 1.00 11 ARG A C 12
ATOM 8868 O O . ARG A 1 11 ? 32.308 18.519 12.408 1.00 1.00 11 ARG A O 12
ATOM 88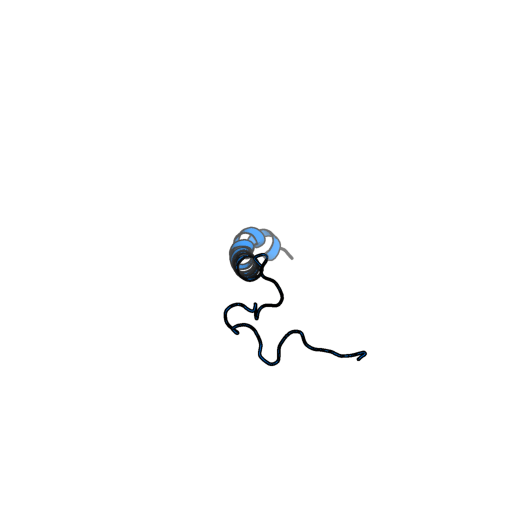89 N N . PRO A 1 12 ? 32.417 16.723 13.708 1.00 1.00 12 PRO A N 12
ATOM 8890 C CA . PRO A 1 12 ? 33.595 16.152 12.980 1.00 1.00 12 PRO A CA 12
ATOM 8891 C C . PRO A 1 12 ? 33.325 16.011 11.478 1.00 1.00 12 PRO A C 12
ATOM 8892 O O . PRO A 1 12 ? 34.205 16.251 10.648 1.00 1.00 12 PRO A O 12
ATOM 8903 N N . SER A 1 13 ? 32.101 15.614 11.136 1.00 1.00 13 SER A N 12
ATOM 8904 C CA . SER A 1 13 ? 31.718 15.444 9.737 1.00 1.00 13 SER A CA 12
ATOM 8905 C C . SER A 1 13 ? 31.745 16.776 8.997 1.00 1.00 13 SER A C 12
ATOM 8906 O O . SER A 1 13 ? 32.140 16.841 7.833 1.00 1.00 13 SER A O 12
ATOM 8914 N N . LEU A 1 14 ? 31.316 17.832 9.683 1.00 1.00 14 LEU A N 12
ATOM 8915 C CA . LEU A 1 14 ? 31.286 19.165 9.088 1.00 1.00 14 LEU A CA 12
ATOM 8916 C C . LEU A 1 14 ? 32.700 19.624 8.725 1.00 1.00 14 LEU A C 12
ATOM 8917 O O . LEU A 1 14 ? 32.921 20.195 7.659 1.00 1.00 14 LEU A O 12
ATOM 8933 N N . THR A 1 15 ? 33.657 19.362 9.610 1.00 1.00 15 THR A N 12
ATOM 8934 C CA . THR A 1 15 ? 35.038 19.752 9.351 1.00 1.00 15 THR A CA 12
ATOM 8935 C C . THR A 1 15 ? 35.610 18.967 8.176 1.00 1.00 15 THR A C 12
ATOM 8936 O O . THR A 1 15 ? 36.439 19.473 7.418 1.00 1.00 15 THR A O 12
ATOM 8947 N N . SER A 1 16 ? 35.163 17.724 8.039 1.00 1.00 16 SER A N 12
ATOM 8948 C CA . SER A 1 16 ? 35.632 16.863 6.959 1.00 1.00 16 SER A CA 12
ATOM 8949 C C . SER A 1 16 ? 34.796 17.076 5.702 1.00 1.00 16 SER A C 12
ATOM 8950 O O . SER A 1 16 ? 35.103 16.540 4.640 1.00 1.00 16 SER A O 12
ATOM 8958 N N . ASP A 1 17 ? 33.732 17.854 5.832 1.00 1.00 17 ASP A N 12
ATOM 8959 C CA . ASP A 1 17 ? 32.850 18.126 4.705 1.00 1.00 17 ASP A CA 12
ATOM 8960 C C . ASP A 1 17 ? 32.339 16.816 4.097 1.00 1.00 17 ASP A C 12
ATOM 8961 O O . ASP A 1 17 ? 32.108 16.727 2.890 1.00 1.00 17 ASP A O 12
ATOM 8970 N N . GLY A 1 18 ? 32.160 15.804 4.942 1.00 1.00 18 GLY A N 12
ATOM 8971 C CA . GLY A 1 18 ? 31.670 14.506 4.482 1.00 1.00 18 GLY A CA 12
ATOM 8972 C C . GLY A 1 18 ? 32.788 13.676 3.858 1.00 1.00 18 GLY A C 12
ATOM 8973 O O . GLY A 1 18 ? 32.561 12.556 3.404 1.00 1.00 18 GLY A O 12
ATOM 8977 N N . ALA A 1 19 ? 33.997 14.225 3.844 1.00 1.00 19 ALA A N 12
ATOM 8978 C CA . ALA A 1 19 ? 35.139 13.512 3.282 1.00 1.00 19 ALA A CA 12
ATOM 8979 C C . ALA A 1 19 ? 35.434 12.265 4.100 1.00 1.00 19 ALA A C 12
ATOM 8980 O O . ALA A 1 19 ? 35.788 11.218 3.558 1.00 1.00 19 ALA A O 12
ATOM 8987 N N . GLU A 1 20 ? 35.285 12.392 5.412 1.00 1.00 20 GLU A N 12
ATOM 8988 C CA . GLU A 1 20 ? 35.532 11.276 6.312 1.00 1.00 20 GLU A CA 12
ATOM 8989 C C . GLU A 1 20 ? 34.453 10.208 6.133 1.00 1.00 20 GLU A C 12
ATOM 8990 O O . GLU A 1 20 ? 33.269 10.525 6.011 1.00 1.00 20 GLU A O 12
ATOM 9002 N N . VAL A 1 21 ? 34.874 8.945 6.120 1.00 1.00 21 VAL A N 12
ATOM 9003 C CA . VAL A 1 21 ? 33.945 7.829 5.962 1.00 1.00 21 VAL A CA 12
ATOM 9004 C C . VAL A 1 21 ? 34.042 6.896 7.166 1.00 1.00 21 VAL A C 12
ATOM 9005 O O . VAL A 1 21 ? 35.137 6.515 7.580 1.00 1.00 21 VAL A O 12
ATOM 9018 N N . GLU A 1 22 ? 32.891 6.551 7.737 1.00 1.00 22 GLU A N 12
ATOM 9019 C CA . GLU A 1 22 ? 32.861 5.680 8.911 1.00 1.00 22 GLU A CA 12
ATOM 9020 C C . GLU A 1 22 ? 33.309 4.255 8.581 1.00 1.00 22 GLU A C 12
ATOM 9021 O O . GLU A 1 22 ? 34.055 3.641 9.346 1.00 1.00 22 GLU A O 12
ATOM 9033 N N . LEU A 1 23 ? 32.834 3.727 7.452 1.00 1.00 23 LEU A N 12
ATOM 9034 C CA . LEU A 1 23 ? 33.180 2.363 7.050 1.00 1.00 23 LEU A CA 12
ATOM 9035 C C . LEU A 1 23 ? 33.950 2.348 5.734 1.00 1.00 23 LEU A C 12
ATOM 9036 O O . LEU A 1 23 ? 33.478 2.871 4.727 1.00 1.00 23 LEU A O 12
ATOM 9052 N N . SER A 1 24 ? 35.124 1.718 5.752 1.00 1.00 24 SER A N 12
ATOM 9053 C CA . SER A 1 24 ? 35.964 1.615 4.559 1.00 1.00 24 SER A CA 12
ATOM 9054 C C . SER A 1 24 ? 37.412 1.357 4.973 1.00 1.00 24 SER A C 12
ATOM 9055 O O . SER A 1 24 ? 38.351 1.645 4.230 1.00 1.00 24 SER A O 12
ATOM 9063 N N . ALA A 1 25 ? 37.590 0.854 6.185 1.00 1.00 25 ALA A N 12
ATOM 9064 C CA . ALA A 1 25 ? 38.930 0.610 6.702 1.00 1.00 25 ALA A CA 12
ATOM 9065 C C . ALA A 1 25 ? 39.791 -0.174 5.712 1.00 1.00 25 ALA A C 12
ATOM 9066 O O . ALA A 1 25 ? 40.925 0.221 5.440 1.00 1.00 25 ALA A O 12
ATOM 9073 N N . PRO A 1 26 ? 39.304 -1.269 5.183 1.00 1.00 26 PRO A N 12
ATOM 9074 C CA . PRO A 1 26 ? 40.092 -2.093 4.224 1.00 1.00 26 PRO A CA 12
ATOM 9075 C C . PRO A 1 26 ? 40.606 -1.278 3.041 1.00 1.00 26 PRO A C 12
ATOM 9076 O O . PRO A 1 26 ? 41.771 -1.390 2.665 1.00 1.00 26 PRO A O 12
ATOM 9087 N N . VAL A 1 27 ? 39.745 -0.429 2.479 1.00 1.00 27 VAL A N 12
ATOM 9088 C CA . VAL A 1 27 ? 40.155 0.421 1.363 1.00 1.00 27 VAL A CA 12
ATOM 9089 C C . VAL A 1 27 ? 41.183 1.439 1.850 1.00 1.00 27 VAL A C 12
ATOM 9090 O O . VAL A 1 27 ? 42.183 1.702 1.184 1.00 1.00 27 VAL A O 12
ATOM 9103 N N . LEU A 1 28 ? 40.912 2.016 3.015 1.00 1.00 28 LEU A N 12
ATOM 9104 C CA . LEU A 1 28 ? 41.806 3.019 3.581 1.00 1.00 28 LEU A CA 12
ATOM 9105 C C . LEU A 1 28 ? 43.183 2.428 3.863 1.00 1.00 28 LEU A C 12
ATOM 9106 O O . LEU A 1 28 ? 44.204 3.064 3.603 1.00 1.00 28 LEU A O 12
ATOM 9122 N N . GLN A 1 29 ? 43.212 1.215 4.397 1.00 1.00 29 GLN A N 12
ATOM 9123 C CA . GLN A 1 29 ? 44.481 0.570 4.708 1.00 1.00 29 G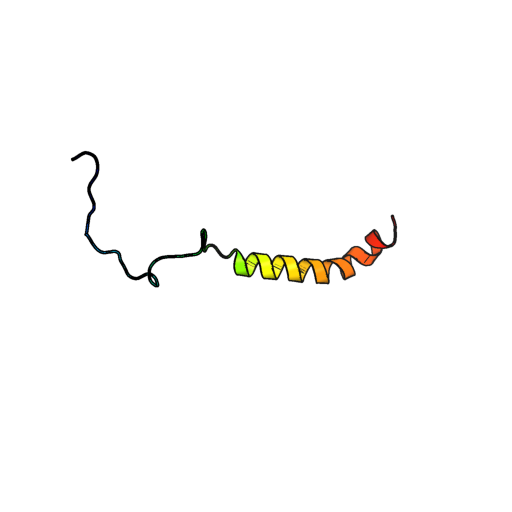LN A CA 12
ATOM 9124 C C . GLN A 1 29 ? 45.282 0.308 3.430 1.00 1.00 29 GLN A C 12
ATOM 9125 O O . GLN A 1 29 ? 46.496 0.514 3.403 1.00 1.00 29 GLN A O 12
ATOM 9139 N N . GLU A 1 30 ? 44.604 -0.133 2.371 1.00 1.00 30 GLU A N 12
ATOM 9140 C CA . GLU A 1 30 ? 45.281 -0.403 1.106 1.00 1.00 30 GLU A CA 12
ATOM 9141 C C . GLU A 1 30 ? 45.823 0.898 0.517 1.00 1.00 30 GLU A C 12
ATOM 9142 O O . GLU A 1 30 ? 46.950 0.929 0.020 1.00 1.00 30 GLU A O 12
ATOM 9154 N N . ILE A 1 31 ? 45.050 1.978 0.594 1.00 1.00 31 ILE A N 12
ATOM 9155 C CA . ILE A 1 31 ? 45.519 3.264 0.076 1.00 1.00 31 ILE A CA 12
ATOM 9156 C C . ILE A 1 31 ? 46.730 3.744 0.878 1.00 1.00 31 ILE A C 12
ATOM 9157 O O . ILE A 1 31 ? 47.706 4.229 0.309 1.00 1.00 31 ILE A O 12
ATOM 9173 N N . TYR A 1 32 ? 46.665 3.613 2.199 1.00 1.00 32 TYR A N 12
ATOM 9174 C CA . TYR A 1 32 ? 47.778 4.043 3.046 1.00 1.00 32 TYR A CA 12
ATOM 9175 C C . TYR A 1 32 ? 49.050 3.266 2.703 1.00 1.00 32 TYR A C 12
ATOM 9176 O O . TYR A 1 32 ? 50.122 3.852 2.548 1.00 1.00 32 TYR A O 12
ATOM 9194 N N . LEU A 1 33 ? 48.923 1.943 2.580 1.00 1.00 33 LEU A N 12
ATOM 9195 C CA . LEU A 1 33 ? 50.073 1.098 2.259 1.00 1.00 33 LEU A CA 12
ATOM 9196 C C . LEU A 1 33 ? 50.641 1.476 0.890 1.00 1.00 33 LEU A C 12
ATOM 9197 O O . LEU A 1 33 ? 51.856 1.576 0.722 1.00 1.00 33 LEU A O 12
ATOM 9213 N N . SER A 1 34 ? 49.755 1.708 -0.079 1.00 1.00 34 SER A N 12
ATOM 9214 C CA . SER A 1 34 ? 50.192 2.101 -1.418 1.00 1.00 34 SER A CA 12
ATOM 9215 C C . SER A 1 34 ? 50.910 3.450 -1.347 1.00 1.00 34 SER A C 12
ATOM 9216 O O . S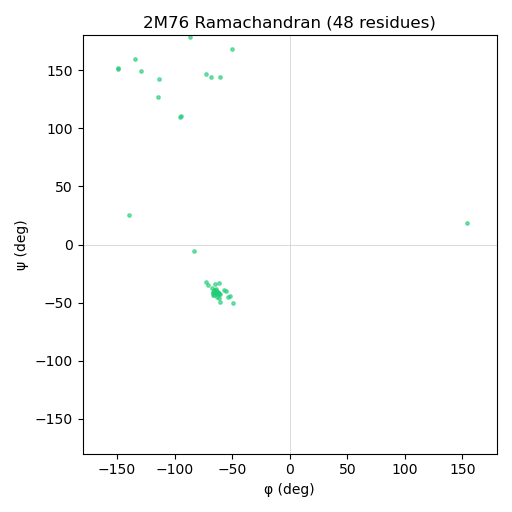ER A 1 34 ? 51.837 3.715 -2.115 1.00 1.00 34 SER A O 12
ATOM 9224 N N . GLY A 1 35 ? 50.478 4.302 -0.421 1.00 1.00 35 GLY A N 12
ATOM 9225 C CA . GLY A 1 35 ? 51.091 5.615 -0.261 1.00 1.00 35 GLY A CA 12
ATOM 9226 C C . GLY A 1 35 ? 52.556 5.495 0.141 1.00 1.00 35 GLY A C 12
ATOM 9227 O O . GLY A 1 35 ? 53.377 6.296 -0.291 1.00 1.00 35 GLY A O 12
ATOM 9231 N N . LEU A 1 36 ? 52.903 4.509 0.958 1.00 1.00 36 LEU A N 12
ATOM 9232 C CA . LEU A 1 36 ? 54.296 4.362 1.374 1.00 1.00 36 LEU A CA 12
ATOM 9233 C C . LEU A 1 36 ? 55.191 4.097 0.171 1.00 1.00 36 LEU A C 12
ATOM 9234 O O . LEU A 1 36 ? 56.284 4.657 0.074 1.00 1.00 36 LEU A O 12
ATOM 9250 N N . ARG A 1 37 ? 54.743 3.249 -0.741 1.00 1.00 37 ARG A N 12
ATOM 9251 C CA . ARG A 1 37 ? 55.549 2.939 -1.913 1.00 1.00 37 ARG A CA 12
ATOM 9252 C C . ARG A 1 37 ? 55.772 4.184 -2.765 1.00 1.00 37 ARG A C 12
ATOM 9253 O O . ARG A 1 37 ? 56.885 4.441 -3.230 1.00 1.00 37 ARG A O 12
ATOM 9274 N N . SER A 1 38 ? 54.712 4.959 -2.949 1.00 1.00 38 SER A N 12
ATOM 9275 C CA . SER A 1 38 ? 54.789 6.192 -3.726 1.00 1.00 38 SER A CA 12
ATOM 9276 C C . SER A 1 38 ? 55.586 7.266 -2.988 1.00 1.00 38 SER A C 12
ATOM 9277 O O . SER A 1 38 ? 56.307 8.052 -3.601 1.00 1.00 38 SER A O 12
ATOM 9285 N N . TRP A 1 39 ? 55.436 7.292 -1.671 1.00 1.00 39 TRP A N 12
ATOM 9286 C CA . TRP A 1 39 ? 56.116 8.273 -0.831 1.00 1.00 39 TRP A CA 12
ATOM 9287 C C . TRP A 1 39 ? 57.631 8.164 -0.939 1.00 1.00 39 TRP A C 12
ATOM 9288 O O . TRP A 1 39 ? 58.336 9.167 -0.845 1.00 1.00 39 TRP A O 12
ATOM 9309 N N . LYS A 1 40 ? 58.138 6.954 -1.115 1.00 1.00 40 LYS A N 12
ATOM 9310 C CA . LYS A 1 40 ? 59.580 6.773 -1.215 1.00 1.00 40 LYS A CA 12
ATOM 9311 C C . LYS A 1 40 ? 60.144 7.644 -2.336 1.00 1.00 40 LYS A C 12
ATOM 9312 O O . LYS A 1 40 ? 61.213 8.233 -2.166 1.00 1.00 40 LYS A O 12
ATOM 9331 N N . ARG A 1 41 ? 59.473 7.744 -3.473 1.00 1.00 41 ARG A N 12
ATOM 9332 C CA . ARG A 1 41 ? 60.020 8.572 -4.546 1.00 1.00 41 ARG A CA 12
ATOM 9333 C C . ARG A 1 41 ? 60.137 10.036 -4.100 1.00 1.00 41 ARG A C 12
ATOM 9334 O O . ARG A 1 41 ? 61.133 10.722 -4.330 1.00 1.00 41 ARG A O 12
ATOM 9355 N N . HIS A 1 42 ? 59.075 10.458 -3.429 1.00 1.00 42 HIS A N 12
ATOM 9356 C CA . HIS A 1 42 ? 58.963 11.809 -2.879 1.00 1.00 42 HIS A CA 12
ATOM 9357 C C . HIS A 1 42 ? 59.896 11.983 -1.676 1.00 1.00 42 HIS A C 12
ATOM 9358 O O . HIS A 1 42 ? 60.445 13.060 -1.440 1.00 1.00 42 HIS A O 12
ATOM 9372 N N . LEU A 1 43 ? 60.064 10.903 -0.929 1.00 1.00 43 LEU A N 12
ATOM 9373 C CA . LEU A 1 43 ? 60.920 10.876 0.257 1.00 1.00 43 LEU A CA 12
ATOM 9374 C C . LEU A 1 43 ? 62.390 10.679 -0.126 1.00 1.00 43 LEU A C 12
ATOM 9375 O O . LEU A 1 43 ? 63.268 10.727 0.732 1.00 1.00 43 LEU A O 12
ATOM 9391 N N . SER A 1 44 ? 62.665 10.404 -1.400 1.00 1.00 44 SER A N 12
ATOM 9392 C CA . SER A 1 44 ? 64.033 10.134 -1.837 1.00 1.00 44 SER A CA 12
ATOM 9393 C C . SER A 1 44 ? 64.982 11.284 -1.503 1.00 1.00 44 SER A C 12
ATOM 9394 O O . SER A 1 44 ? 66.090 11.032 -1.027 1.00 1.00 44 SER A O 12
ATOM 9402 N N . ARG A 1 45 ? 64.601 12.532 -1.761 1.00 1.00 45 ARG A N 12
ATOM 9403 C CA . ARG A 1 45 ? 65.526 13.623 -1.465 1.00 1.00 45 ARG A CA 12
ATOM 9404 C C . ARG A 1 45 ? 65.873 13.657 0.018 1.00 1.00 45 ARG A C 12
ATOM 9405 O O . ARG A 1 45 ? 67.046 13.731 0.388 1.00 1.00 45 ARG A O 12
ATOM 9426 N N . PHE A 1 46 ? 64.850 13.613 0.862 1.00 1.00 46 PHE A N 12
ATOM 9427 C CA . PHE A 1 46 ? 65.045 13.649 2.307 1.00 1.00 46 PHE A CA 12
ATOM 9428 C C . PHE A 1 46 ? 65.749 12.393 2.802 1.00 1.00 46 PHE A C 12
ATOM 9429 O O . PHE A 1 46 ? 66.601 12.448 3.690 1.00 1.00 46 PHE A O 12
ATOM 9446 N N . TRP A 1 47 ? 65.367 11.259 2.230 1.00 1.00 47 TRP A N 12
ATOM 9447 C CA . TRP A 1 47 ? 65.944 9.979 2.619 1.00 1.00 47 TRP A CA 12
ATOM 9448 C C . TRP A 1 47 ? 67.442 9.939 2.333 1.00 1.00 47 TRP A C 12
ATOM 9449 O O . TRP A 1 47 ? 68.223 9.438 3.143 1.00 1.00 47 TRP A O 12
ATOM 9470 N N . ASN A 1 48 ? 67.842 10.480 1.185 1.00 1.00 48 ASN A N 12
ATOM 9471 C CA . ASN A 1 48 ? 69.256 10.505 0.820 1.00 1.00 48 ASN A CA 12
ATOM 9472 C C . ASN A 1 48 ? 70.049 11.354 1.812 1.00 1.00 48 ASN A C 12
ATOM 9473 O O . ASN A 1 48 ? 71.155 10.988 2.213 1.00 1.00 48 ASN A O 12
ATOM 9484 N N . ASP A 1 49 ? 69.475 12.488 2.209 1.00 1.00 49 ASP A N 12
ATOM 9485 C CA . ASP A 1 49 ? 70.145 13.373 3.159 1.00 1.00 49 ASP A CA 12
ATOM 9486 C C . ASP A 1 49 ? 69.732 13.022 4.584 1.00 1.00 49 ASP A C 12
ATOM 9487 O O . ASP A 1 49 ? 68.613 13.314 5.008 1.00 1.00 49 ASP A O 12
ATOM 9496 N N . PHE A 1 50 ? 70.648 12.398 5.315 1.00 1.00 50 PHE A N 12
ATOM 9497 C CA . PHE A 1 50 ? 70.379 12.009 6.692 1.00 1.00 50 PHE A CA 12
ATOM 9498 C C . PHE A 1 50 ? 69.766 13.171 7.462 1.00 1.00 50 PHE A C 12
ATOM 9499 O O . PHE A 1 50 ? 70.492 14.107 7.759 1.00 1.00 50 PHE A O 12
ATOM 9517 N N . MET A 1 1 ? 17.989 -30.155 -5.329 1.00 1.00 1 MET A N 13
ATOM 9518 C CA . MET A 1 1 ? 17.458 -28.848 -4.844 1.00 1.00 1 MET A CA 13
ATOM 9519 C C . MET A 1 1 ? 18.583 -27.814 -4.824 1.00 1.00 1 MET A C 13
ATOM 9520 O O . MET A 1 1 ? 18.473 -26.749 -5.434 1.00 1.00 1 MET A O 13
ATOM 9536 N N . ALA A 1 2 ? 19.666 -28.133 -4.122 1.00 1.00 2 ALA A N 13
ATOM 9537 C CA . ALA A 1 2 ? 20.803 -27.220 -4.031 1.00 1.00 2 ALA A CA 13
ATOM 9538 C C . ALA A 1 2 ? 21.485 -27.072 -5.388 1.00 1.00 2 ALA A C 13
ATOM 9539 O O . ALA A 1 2 ? 21.589 -28.034 -6.144 1.00 1.00 2 ALA A O 13
ATOM 9546 N N . GLU A 1 3 ? 21.947 -25.860 -5.688 1.00 1.00 3 GLU A N 13
ATOM 9547 C CA . GLU A 1 3 ? 22.617 -25.603 -6.958 1.00 1.00 3 GLU A CA 13
ATOM 9548 C C . GLU A 1 3 ? 23.905 -24.813 -6.743 1.00 1.00 3 GLU A C 13
ATOM 9549 O O . GLU A 1 3 ? 23.987 -23.977 -5.845 1.00 1.00 3 GLU A O 13
ATOM 9561 N N . ALA A 1 4 ? 24.909 -25.083 -7.572 1.00 1.00 4 ALA A N 13
ATOM 9562 C CA . ALA A 1 4 ? 26.186 -24.389 -7.460 1.00 1.00 4 ALA A CA 13
ATOM 9563 C C . ALA A 1 4 ? 26.873 -24.736 -6.142 1.00 1.00 4 ALA A C 13
ATOM 9564 O O . ALA A 1 4 ? 26.492 -24.237 -5.083 1.00 1.00 4 ALA A O 13
ATOM 9571 N N . HIS A 1 5 ? 27.889 -25.593 -6.218 1.00 1.00 5 HIS A N 13
ATOM 9572 C CA . HIS A 1 5 ? 28.628 -26.003 -5.028 1.00 1.00 5 HIS A CA 13
ATOM 9573 C C . HIS A 1 5 ? 29.388 -24.823 -4.436 1.00 1.00 5 HIS A C 13
ATOM 9574 O O . HIS A 1 5 ? 29.444 -24.659 -3.217 1.00 1.00 5 HIS A O 13
ATOM 9588 N N . GLN A 1 6 ? 29.977 -24.008 -5.304 1.00 1.00 6 GLN A N 13
ATOM 9589 C CA . GLN A 1 6 ? 30.736 -22.846 -4.855 1.00 1.00 6 GLN A CA 13
ATOM 9590 C C . GLN A 1 6 ? 29.802 -21.769 -4.311 1.00 1.00 6 GLN A C 13
ATOM 9591 O O . GLN A 1 6 ? 28.778 -21.452 -4.917 1.00 1.00 6 GLN A O 13
ATOM 9605 N N . ALA A 1 7 ? 30.165 -21.212 -3.163 1.00 1.00 7 ALA A N 13
ATOM 9606 C CA . ALA A 1 7 ? 29.358 -20.171 -2.541 1.00 1.00 7 ALA A CA 13
ATOM 9607 C C . ALA A 1 7 ? 30.252 -19.128 -1.878 1.00 1.00 7 ALA A C 13
ATOM 9608 O O . ALA A 1 7 ? 31.348 -19.441 -1.413 1.00 1.00 7 ALA A O 13
ATOM 9615 N N . VAL A 1 8 ? 29.773 -17.887 -1.847 1.00 1.00 8 VAL A N 13
ATOM 9616 C CA . VAL A 1 8 ? 30.527 -16.793 -1.248 1.00 1.00 8 VAL A CA 13
ATOM 9617 C C . VAL A 1 8 ? 29.731 -16.141 -0.121 1.00 1.00 8 VAL A C 13
ATOM 9618 O O . VAL A 1 8 ? 28.561 -15.803 -0.292 1.00 1.00 8 VAL A O 13
ATOM 9631 N N . GLY A 1 9 ? 30.373 -15.971 1.036 1.00 1.00 9 GLY A N 13
ATOM 9632 C CA . GLY A 1 9 ? 29.709 -15.364 2.187 1.00 1.00 9 GLY A CA 13
ATOM 9633 C C . GLY A 1 9 ? 29.380 -13.891 1.941 1.00 1.00 9 GLY A C 13
ATOM 9634 O O . GLY A 1 9 ? 28.272 -13.441 2.236 1.00 1.00 9 GLY A O 13
ATOM 9638 N N . PHE A 1 10 ? 30.346 -13.144 1.405 1.00 1.00 10 PHE A N 13
ATOM 9639 C CA . PHE A 1 10 ? 30.137 -11.722 1.133 1.00 1.00 10 PHE A CA 13
ATOM 9640 C C . PHE A 1 10 ? 30.598 -11.363 -0.275 1.00 1.00 10 PHE A C 13
ATOM 9641 O O . PHE A 1 10 ? 31.572 -11.922 -0.784 1.00 1.00 10 PHE A O 13
ATOM 9658 N N . ARG A 1 11 ? 29.902 -10.415 -0.896 1.00 1.00 11 ARG A N 13
ATOM 9659 C CA . ARG A 1 11 ? 30.255 -9.985 -2.246 1.00 1.00 11 ARG A CA 13
ATOM 9660 C C . ARG A 1 11 ? 31.745 -9.661 -2.328 1.00 1.00 11 ARG A C 13
ATOM 9661 O O . ARG A 1 11 ? 32.391 -9.424 -1.308 1.00 1.00 11 ARG A O 13
ATOM 9682 N N . PRO A 1 12 ? 32.297 -9.648 -3.513 1.00 1.00 12 PRO A N 13
ATOM 9683 C CA . PRO A 1 12 ? 33.743 -9.351 -3.727 1.00 1.00 12 PRO A CA 13
ATOM 9684 C C . PRO A 1 12 ? 34.077 -7.883 -3.476 1.00 1.00 12 PRO A C 13
ATOM 9685 O O . PRO A 1 12 ? 33.232 -7.005 -3.648 1.00 1.00 12 PRO A O 13
ATOM 9696 N N . SER A 1 13 ? 35.313 -7.628 -3.065 1.00 1.00 13 SER A N 13
ATOM 9697 C CA . SER A 1 13 ? 35.755 -6.265 -2.788 1.00 1.00 13 SER A CA 13
ATOM 9698 C C . SER A 1 13 ? 36.039 -5.519 -4.088 1.00 1.00 13 SER A C 13
ATOM 9699 O O . SER A 1 13 ? 36.178 -6.133 -5.144 1.00 1.00 13 SER A O 13
ATOM 9707 N N . LEU A 1 14 ? 36.123 -4.193 -4.006 1.00 1.00 14 LEU A N 13
ATOM 9708 C CA . LEU A 1 14 ? 36.390 -3.378 -5.187 1.00 1.00 14 LEU A CA 13
ATOM 9709 C C . LEU A 1 14 ? 37.817 -2.836 -5.150 1.00 1.00 14 LEU A C 13
ATOM 9710 O O . LEU A 1 14 ? 38.242 -2.262 -4.149 1.00 1.00 14 LEU A O 13
ATOM 9726 N N . THR A 1 15 ? 38.549 -3.024 -6.248 1.00 1.00 15 THR A N 13
ATOM 9727 C CA . THR A 1 15 ? 39.931 -2.550 -6.332 1.00 1.00 15 THR A CA 13
ATOM 9728 C C . THR A 1 15 ? 40.064 -1.453 -7.384 1.00 1.00 15 THR A C 13
ATOM 9729 O O . THR A 1 15 ? 41.168 -0.991 -7.673 1.00 1.00 15 THR A O 13
ATOM 9740 N N . SER A 1 16 ? 38.938 -1.046 -7.962 1.00 1.00 16 SER A N 13
ATOM 9741 C CA . SER A 1 16 ? 38.952 -0.009 -8.986 1.00 1.00 16 SER A CA 13
ATOM 9742 C C . SER A 1 16 ? 39.214 1.360 -8.365 1.00 1.00 16 SER A C 13
ATOM 9743 O O . SER A 1 16 ? 39.001 1.565 -7.171 1.00 1.00 16 SER A O 13
ATOM 9751 N N . ASP A 1 17 ? 39.679 2.291 -9.187 1.00 1.00 17 ASP A N 13
ATOM 9752 C CA . ASP A 1 17 ? 39.973 3.638 -8.717 1.00 1.00 17 ASP A CA 13
ATOM 9753 C C . ASP A 1 17 ? 38.694 4.459 -8.580 1.00 1.00 17 ASP A C 13
ATOM 9754 O O . ASP A 1 17 ? 37.711 4.222 -9.285 1.00 1.00 17 ASP A O 13
ATOM 9763 N N . GLY A 1 18 ? 38.718 5.425 -7.669 1.00 1.00 18 GLY A N 13
ATOM 9764 C CA . GLY A 1 18 ? 37.560 6.283 -7.445 1.00 1.00 18 GLY A CA 13
ATOM 9765 C C . GLY A 1 18 ? 36.713 5.773 -6.286 1.00 1.00 18 GLY A C 13
ATOM 9766 O O . GLY A 1 18 ? 35.749 6.423 -5.879 1.00 1.00 18 GLY A O 13
ATOM 9770 N N . ALA A 1 19 ? 37.078 4.610 -5.757 1.00 1.00 19 ALA A N 13
ATOM 9771 C CA . ALA A 1 19 ? 36.341 4.027 -4.643 1.00 1.00 19 ALA A CA 13
ATOM 9772 C C . ALA A 1 19 ? 36.541 4.861 -3.385 1.00 1.00 19 ALA A C 13
ATOM 9773 O O . ALA A 1 19 ? 37.637 5.358 -3.129 1.00 1.00 19 ALA A O 13
ATOM 9780 N N . GLU A 1 20 ? 35.478 5.010 -2.603 1.00 1.00 20 GLU A N 13
ATOM 9781 C CA . GLU A 1 20 ? 35.561 5.788 -1.375 1.00 1.00 20 GLU A CA 13
ATOM 9782 C C . GLU A 1 20 ? 34.329 5.544 -0.503 1.00 1.00 20 GLU A C 13
ATOM 9783 O O . GLU A 1 20 ? 33.319 6.235 -0.638 1.00 1.00 20 GLU A O 13
ATOM 9795 N N . VAL A 1 21 ? 34.426 4.563 0.396 1.00 1.00 21 VAL A N 13
ATOM 9796 C CA . VAL A 1 21 ? 33.321 4.240 1.296 1.00 1.00 21 VAL A CA 13
ATOM 9797 C C . VAL A 1 21 ? 33.791 4.323 2.747 1.00 1.00 21 VAL A C 13
ATOM 9798 O O . VAL A 1 21 ? 34.855 3.809 3.093 1.00 1.00 21 VAL A O 13
ATOM 9811 N N . GLU A 1 22 ? 33.004 4.986 3.584 1.00 1.00 22 GLU A N 13
ATOM 9812 C CA . GLU A 1 22 ? 33.357 5.152 4.992 1.00 1.00 22 GLU A CA 13
ATOM 9813 C C . GLU A 1 22 ? 33.367 3.813 5.727 1.00 1.00 22 GLU A C 13
ATOM 9814 O O . GLU A 1 22 ? 34.204 3.586 6.604 1.00 1.00 22 GLU A O 13
ATOM 9826 N N . LEU A 1 23 ? 32.430 2.939 5.382 1.00 1.00 23 LEU A N 13
ATOM 9827 C CA . LEU A 1 23 ? 32.337 1.635 6.037 1.00 1.00 23 LEU A CA 13
ATOM 9828 C C . LEU A 1 23 ? 33.598 0.802 5.793 1.00 1.00 23 LEU A C 13
ATOM 9829 O O . LEU A 1 23 ? 34.106 0.148 6.705 1.00 1.00 23 LEU A O 13
ATOM 9845 N N . SER A 1 24 ? 34.085 0.813 4.556 1.00 1.00 24 SER A N 13
ATOM 9846 C CA . SER A 1 24 ? 35.268 0.039 4.207 1.00 1.00 24 SER A CA 13
ATOM 9847 C C . SER A 1 24 ? 36.504 0.572 4.924 1.00 1.00 24 SER A C 13
ATOM 9848 O O . SER A 1 24 ? 37.114 1.543 4.478 1.00 1.00 24 SER A O 13
ATOM 9856 N N . ALA A 1 25 ? 36.903 -0.103 5.995 1.00 1.00 25 ALA A N 13
ATOM 9857 C CA . ALA A 1 25 ? 38.111 0.278 6.713 1.00 1.00 25 ALA A CA 13
ATOM 9858 C C . ALA A 1 25 ? 39.360 -0.089 5.894 1.00 1.00 25 ALA A C 13
ATOM 9859 O O . ALA A 1 25 ? 40.322 0.679 5.831 1.00 1.00 25 ALA A O 13
ATOM 9866 N N . PRO A 1 26 ? 39.358 -1.271 5.294 1.00 1.00 26 PRO A N 13
ATOM 9867 C CA . PRO A 1 26 ? 40.504 -1.803 4.477 1.00 1.00 26 PRO A CA 13
ATOM 9868 C C . PRO A 1 26 ? 40.881 -0.920 3.288 1.00 1.00 26 PRO A C 13
ATOM 9869 O O . PRO A 1 26 ? 42.026 -0.933 2.844 1.00 1.00 26 PRO A O 13
ATOM 9880 N N . VAL A 1 27 ? 39.939 -0.148 2.773 1.00 1.00 27 VAL A N 13
ATOM 9881 C CA . VAL A 1 27 ? 40.251 0.728 1.651 1.00 1.00 27 VAL A CA 13
ATOM 9882 C C . VAL A 1 27 ? 41.271 1.791 2.132 1.00 1.00 27 VAL A C 13
ATOM 9883 O O . VAL A 1 27 ? 42.307 2.088 1.503 1.00 1.00 27 VAL A O 13
ATOM 9896 N N . LEU A 1 28 ? 40.970 2.372 3.313 1.00 1.00 28 LEU A N 13
ATOM 9897 C CA . LEU A 1 28 ? 41.911 3.389 3.856 1.00 1.00 28 LEU A CA 13
ATOM 9898 C C . LEU A 1 28 ? 43.291 2.758 4.062 1.00 1.00 28 LEU A C 13
ATOM 9899 O O . LEU A 1 28 ? 44.322 3.394 3.798 1.00 1.00 28 LEU A O 13
ATOM 9915 N N . GLN A 1 29 ? 43.310 1.522 4.559 1.00 1.00 29 GLN A N 13
ATOM 9916 C CA . GLN A 1 29 ? 44.581 0.841 4.803 1.00 1.00 29 GLN A CA 13
ATOM 9917 C C . GLN A 1 29 ? 45.347 0.633 3.490 1.00 1.00 29 GLN A C 13
ATOM 9918 O O . GLN A 1 29 ? 46.558 0.832 3.429 1.00 1.00 29 GLN A O 13
ATOM 9932 N N . GLU A 1 30 ? 44.629 0.253 2.437 1.00 1.00 30 GLU A N 13
ATOM 9933 C CA . GLU A 1 30 ? 45.268 0.046 1.138 1.00 1.00 30 GLU A CA 13
ATOM 9934 C C . GLU A 1 30 ? 45.817 1.361 0.601 1.00 1.00 30 GLU A C 13
ATOM 9935 O O . GLU A 1 30 ? 46.919 1.387 0.053 1.00 1.00 30 GLU A O 13
ATOM 9947 N N . ILE A 1 31 ? 45.076 2.452 0.770 1.00 1.00 31 ILE A N 13
ATOM 9948 C CA . ILE A 1 31 ? 45.559 3.744 0.301 1.00 1.00 31 ILE A CA 13
ATOM 9949 C C . ILE A 1 31 ? 46.810 4.143 1.072 1.00 1.00 31 ILE A C 13
ATOM 9950 O O . ILE A 1 31 ? 47.785 4.603 0.477 1.00 1.00 31 ILE A O 13
ATOM 9966 N N . TYR A 1 32 ? 46.789 3.950 2.384 1.00 1.00 32 TYR A N 13
ATOM 9967 C CA . TYR A 1 32 ? 47.943 4.286 3.202 1.00 1.00 32 TYR A CA 13
ATOM 9968 C C . TYR A 1 32 ? 49.159 3.464 2.771 1.00 1.00 32 TYR A C 13
ATOM 9969 O O . TYR A 1 32 ? 50.259 3.995 2.618 1.00 1.00 32 TYR A O 13
ATOM 9987 N N . LEU A 1 33 ? 48.955 2.161 2.588 1.00 1.00 33 LEU A N 13
ATOM 9988 C CA . LEU A 1 33 ? 50.048 1.282 2.183 1.00 1.00 33 LEU A CA 13
ATOM 9989 C C . LEU A 1 33 ? 50.578 1.673 0.806 1.00 1.00 33 LEU A C 13
ATOM 9990 O O . LEU A 1 33 ? 51.788 1.687 0.576 1.00 1.00 33 LEU A O 13
ATOM 10006 N N . SER A 1 34 ? 49.666 1.992 -0.105 1.00 1.00 34 SER A N 13
ATOM 10007 C CA . SER A 1 34 ? 50.054 2.388 -1.456 1.00 1.00 34 SER A CA 13
ATOM 10008 C C . SER A 1 34 ? 50.798 3.717 -1.433 1.00 1.00 34 SER A C 13
ATOM 10009 O O . SER A 1 34 ? 51.718 3.937 -2.223 1.00 1.00 34 SER A O 13
ATOM 10017 N N . GLY A 1 35 ? 50.396 4.603 -0.530 1.00 1.00 35 GLY A N 13
ATOM 10018 C CA . GLY A 1 35 ? 51.039 5.906 -0.420 1.00 1.00 35 GLY A CA 13
ATOM 10019 C C . GLY A 1 35 ? 52.491 5.768 0.019 1.00 1.00 35 GLY A C 13
ATOM 10020 O O . GLY A 1 35 ? 53.343 6.529 -0.428 1.00 1.00 35 GLY A O 13
ATOM 10024 N N . LEU A 1 36 ? 52.784 4.810 0.892 1.00 1.00 36 LEU A N 13
ATOM 10025 C CA . LEU A 1 36 ? 54.150 4.618 1.378 1.00 1.00 36 LEU A CA 13
ATOM 10026 C C . LEU A 1 36 ? 55.076 4.272 0.215 1.00 1.00 36 LEU A C 13
ATOM 10027 O O . LEU A 1 36 ? 56.191 4.784 0.136 1.00 1.00 36 LEU A O 13
ATOM 10043 N N . ARG A 1 37 ? 54.613 3.428 -0.695 1.00 1.00 37 ARG A N 13
ATOM 10044 C CA . ARG A 1 37 ? 55.436 3.070 -1.841 1.00 1.00 37 ARG A CA 13
ATOM 10045 C C . ARG A 1 37 ? 55.705 4.304 -2.701 1.00 1.00 37 ARG A C 13
ATOM 10046 O O . ARG A 1 37 ? 56.821 4.505 -3.183 1.00 1.00 37 ARG A O 13
ATOM 10067 N N . SER A 1 38 ? 54.680 5.140 -2.853 1.00 1.00 38 SER A N 13
ATOM 10068 C CA . SER A 1 38 ? 54.796 6.383 -3.619 1.00 1.00 38 SER A CA 13
ATOM 10069 C C . SER A 1 38 ? 55.658 7.418 -2.886 1.00 1.00 38 SER A C 13
ATOM 10070 O O . SER A 1 38 ? 56.410 8.171 -3.513 1.00 1.00 38 SER A O 13
ATOM 10078 N N . TRP A 1 39 ? 55.535 7.463 -1.557 1.00 1.00 39 TRP A N 13
ATOM 10079 C CA . TRP A 1 39 ? 56.303 8.423 -0.768 1.00 1.00 39 TRP A CA 13
ATOM 10080 C C . TRP A 1 39 ? 57.804 8.191 -0.869 1.00 1.00 39 TRP A C 13
ATOM 10081 O O . TRP A 1 39 ? 58.574 9.140 -0.848 1.00 1.00 39 TRP A O 13
ATOM 10102 N N . LYS A 1 40 ? 58.229 6.939 -0.971 1.00 1.00 40 LYS A N 13
ATOM 10103 C CA . LYS A 1 40 ? 59.657 6.660 -1.046 1.00 1.00 40 LYS A CA 13
ATOM 10104 C C . LYS A 1 40 ? 60.282 7.400 -2.229 1.00 1.00 40 LYS A C 13
ATOM 10105 O O . LYS A 1 40 ? 61.347 8.000 -2.078 1.00 1.00 40 LYS A O 13
ATOM 10124 N N . ARG A 1 41 ? 59.654 7.376 -3.395 1.00 1.00 41 ARG A N 13
ATOM 10125 C CA . ARG A 1 41 ? 60.238 8.074 -4.537 1.00 1.00 41 ARG A CA 13
ATOM 10126 C C . ARG A 1 41 ? 60.341 9.580 -4.262 1.00 1.00 41 ARG A C 13
ATOM 10127 O O . ARG A 1 41 ? 61.356 10.225 -4.526 1.00 1.00 41 ARG A O 13
ATOM 10148 N N . HIS A 1 42 ? 59.247 10.098 -3.708 1.00 1.00 42 HIS A N 13
ATOM 10149 C CA . HIS A 1 42 ? 59.130 11.517 -3.350 1.00 1.00 42 HIS A CA 13
ATOM 10150 C C . HIS A 1 42 ? 59.997 11.869 -2.137 1.00 1.00 42 HIS A C 13
ATOM 10151 O O . HIS A 1 42 ? 60.532 12.972 -2.029 1.00 1.00 42 HIS A O 13
ATOM 10165 N N . LEU A 1 43 ? 60.102 10.915 -1.223 1.00 1.00 43 LEU A N 13
ATOM 10166 C CA . LEU A 1 43 ? 60.862 11.054 0.022 1.00 1.00 43 LEU A CA 13
ATOM 10167 C C . LEU A 1 43 ? 62.354 10.791 -0.219 1.00 1.00 43 LEU A C 13
ATOM 10168 O O . LEU A 1 43 ? 63.178 10.954 0.676 1.00 1.00 43 LEU A O 13
ATOM 10184 N N . SER A 1 44 ? 62.694 10.334 -1.418 1.00 1.00 44 SER A N 13
ATOM 10185 C CA . SER A 1 44 ? 64.075 9.987 -1.749 1.00 1.00 44 SER A CA 13
ATOM 10186 C C . SER A 1 44 ? 65.067 11.116 -1.449 1.00 1.00 44 SER A C 13
ATOM 10187 O O . SER A 1 44 ? 66.166 10.840 -0.968 1.00 1.00 44 SER A O 13
ATOM 10195 N N . ARG A 1 45 ? 64.739 12.369 -1.762 1.00 1.00 45 ARG A N 13
ATOM 10196 C CA . ARG A 1 45 ? 65.713 13.438 -1.535 1.00 1.00 45 ARG A CA 13
ATOM 10197 C C . ARG A 1 45 ? 66.125 13.521 -0.063 1.00 1.00 45 ARG A C 13
ATOM 10198 O O . ARG A 1 45 ? 67.313 13.568 0.256 1.00 1.00 45 ARG A O 13
ATOM 10219 N N . PHE A 1 46 ? 65.143 13.538 0.824 1.00 1.00 46 PHE A N 13
ATOM 10220 C CA . PHE A 1 46 ? 65.418 13.614 2.256 1.00 1.00 46 PHE A CA 13
ATOM 10221 C C . PHE A 1 46 ? 66.088 12.338 2.746 1.00 1.00 46 PHE A C 13
ATOM 10222 O O . PHE A 1 46 ? 66.979 12.377 3.594 1.00 1.00 46 PHE A O 13
ATOM 10239 N N . TRP A 1 47 ? 65.645 11.208 2.207 1.00 1.00 47 TRP A N 13
ATOM 10240 C CA . TRP A 1 47 ? 66.190 9.912 2.592 1.00 1.00 47 TRP A CA 13
ATOM 10241 C C . TRP A 1 47 ? 67.662 9.788 2.211 1.00 1.00 47 TRP A C 13
ATOM 10242 O O . TRP A 1 47 ? 68.471 9.265 2.980 1.00 1.00 47 TRP A O 13
ATOM 10263 N N . ASN A 1 48 ? 67.999 10.275 1.018 1.00 1.00 48 ASN A N 13
ATOM 10264 C CA . ASN A 1 48 ? 69.373 10.219 0.534 1.00 1.00 48 ASN A CA 13
ATOM 10265 C C . ASN A 1 48 ? 70.291 11.036 1.437 1.00 1.00 48 ASN A C 13
ATOM 10266 O O . ASN A 1 48 ? 71.409 10.621 1.736 1.00 1.00 48 ASN A O 13
ATOM 10277 N N . ASP A 1 49 ? 69.814 12.200 1.865 1.00 1.00 49 ASP A N 13
ATOM 10278 C CA . ASP A 1 49 ? 70.605 13.064 2.731 1.00 1.00 49 ASP A CA 13
ATOM 10279 C C . ASP A 1 49 ? 70.813 12.415 4.095 1.00 1.00 49 ASP A C 13
ATOM 10280 O O . ASP A 1 49 ? 69.911 11.769 4.629 1.00 1.00 49 ASP A O 13
ATOM 10289 N N . PHE A 1 50 ? 72.007 12.593 4.650 1.00 1.00 50 PHE A N 13
ATOM 10290 C CA . PHE A 1 50 ? 72.330 12.024 5.951 1.00 1.00 50 PHE A CA 13
ATOM 10291 C C . PHE A 1 50 ? 71.619 12.788 7.068 1.00 1.00 50 PHE A C 13
ATOM 10292 O O . PHE A 1 50 ? 70.640 12.270 7.581 1.00 1.00 50 PHE A O 13
ATOM 10310 N N . MET A 1 1 ? 1.624 -5.596 12.930 1.00 1.00 1 MET A N 14
ATOM 10311 C CA . MET A 1 1 ? 1.117 -6.455 14.038 1.00 1.00 1 MET A CA 14
ATOM 10312 C C . MET A 1 1 ? 2.295 -7.122 14.740 1.00 1.00 1 MET A C 14
ATOM 10313 O O . MET A 1 1 ? 2.726 -6.681 15.806 1.00 1.00 1 MET A O 14
ATOM 10329 N N . ALA A 1 2 ? 2.811 -8.189 14.137 1.00 1.00 2 ALA A N 14
ATOM 10330 C CA . ALA A 1 2 ? 3.940 -8.910 14.714 1.00 1.00 2 ALA A CA 14
ATOM 10331 C C . ALA A 1 2 ? 5.175 -8.016 14.767 1.00 1.00 2 ALA A C 14
ATOM 10332 O O . ALA A 1 2 ? 5.950 -8.072 15.722 1.00 1.00 2 ALA A O 14
ATOM 10339 N N . GLU A 1 3 ? 5.349 -7.197 13.732 1.00 1.00 3 GLU A N 14
ATOM 10340 C CA . GLU A 1 3 ? 6.493 -6.292 13.660 1.00 1.00 3 GLU A CA 14
ATOM 10341 C C . GLU A 1 3 ? 6.023 -4.842 13.617 1.00 1.00 3 GLU A C 14
ATOM 10342 O O . GLU A 1 3 ? 5.072 -4.508 12.912 1.00 1.00 3 GLU A O 14
ATOM 10354 N N . ALA A 1 4 ? 6.698 -3.985 14.378 1.00 1.00 4 ALA A N 14
ATOM 10355 C CA . ALA A 1 4 ? 6.343 -2.572 14.420 1.00 1.00 4 ALA A CA 14
ATOM 10356 C C . ALA A 1 4 ? 6.608 -1.914 13.070 1.00 1.00 4 ALA A C 14
ATOM 10357 O O . ALA A 1 4 ? 7.566 -2.262 12.380 1.00 1.00 4 ALA A O 14
ATOM 10364 N N . HIS A 1 5 ? 5.750 -0.966 12.700 1.00 1.00 5 HIS A N 14
ATOM 10365 C CA . HIS A 1 5 ? 5.895 -0.267 11.428 1.00 1.00 5 HIS A CA 14
ATOM 10366 C C . HIS A 1 5 ? 6.296 1.188 11.656 1.00 1.00 5 HIS A C 14
ATOM 10367 O O . HIS A 1 5 ? 5.781 1.851 12.556 1.00 1.00 5 HIS A O 14
ATOM 10381 N N . GLN A 1 6 ? 7.220 1.672 10.835 1.00 1.00 6 GLN A N 14
ATOM 10382 C CA . GLN A 1 6 ? 7.692 3.047 10.951 1.00 1.00 6 GLN A CA 14
ATOM 10383 C C . GLN A 1 6 ? 6.654 4.023 10.403 1.00 1.00 6 GLN A C 14
ATOM 10384 O O . GLN A 1 6 ? 6.005 3.753 9.392 1.00 1.00 6 GLN A O 14
ATOM 10398 N N . ALA A 1 7 ? 6.508 5.158 11.077 1.00 1.00 7 ALA A N 14
ATOM 10399 C CA . ALA A 1 7 ? 5.551 6.173 10.652 1.00 1.00 7 ALA A CA 14
ATOM 10400 C C . ALA A 1 7 ? 5.956 6.748 9.299 1.00 1.00 7 ALA A C 14
ATOM 10401 O O . ALA A 1 7 ? 7.143 6.863 8.996 1.00 1.00 7 ALA A O 14
ATOM 10408 N N . VAL A 1 8 ? 4.959 7.100 8.488 1.00 1.00 8 VAL A N 14
ATOM 10409 C CA . VAL A 1 8 ? 5.218 7.654 7.162 1.00 1.00 8 VAL A CA 14
ATOM 10410 C C . VAL A 1 8 ? 4.696 9.084 7.062 1.00 1.00 8 VAL A C 14
ATOM 10411 O O . VAL A 1 8 ? 3.556 9.371 7.429 1.00 1.00 8 VAL A O 14
ATOM 10424 N N . GLY A 1 9 ? 5.548 9.976 6.567 1.00 1.00 9 GLY A N 14
ATOM 10425 C CA . GLY A 1 9 ? 5.182 11.380 6.420 1.00 1.00 9 GLY A CA 14
ATOM 10426 C C . GLY A 1 9 ? 6.314 12.158 5.759 1.00 1.00 9 GLY A C 14
ATOM 10427 O O . GLY A 1 9 ? 7.283 11.568 5.279 1.00 1.00 9 GLY A O 14
ATOM 10431 N N . PHE A 1 10 ? 6.192 13.480 5.735 1.00 1.00 10 PHE A N 14
ATOM 10432 C CA . PHE A 1 10 ? 7.223 14.312 5.126 1.00 1.00 10 PHE A CA 14
ATOM 10433 C C . PHE A 1 10 ? 8.279 14.690 6.159 1.00 1.00 10 PHE A C 14
ATOM 10434 O O . PHE A 1 10 ? 7.976 15.324 7.170 1.00 1.00 10 PHE A O 14
ATOM 10451 N N . ARG A 1 11 ? 9.522 14.294 5.892 1.00 1.00 11 ARG A N 14
ATOM 10452 C CA . ARG A 1 11 ? 10.627 14.588 6.799 1.00 1.00 11 ARG A CA 14
ATOM 10453 C C . ARG A 1 11 ? 11.949 14.126 6.187 1.00 1.00 11 ARG A C 14
ATOM 10454 O O . ARG A 1 11 ? 12.481 13.080 6.560 1.00 1.00 11 ARG A O 14
ATOM 10475 N N . PRO A 1 12 ? 12.482 14.878 5.261 1.00 1.00 12 PRO A N 14
ATOM 10476 C CA . PRO A 1 12 ? 13.768 14.531 4.587 1.00 1.00 12 PRO A CA 14
ATOM 10477 C C . PRO A 1 12 ? 14.929 14.456 5.577 1.00 1.00 12 PRO A C 14
ATOM 10478 O O . PRO A 1 12 ? 14.988 15.222 6.539 1.00 1.00 12 PRO A O 14
ATOM 10489 N N . SER A 1 13 ? 15.847 13.527 5.333 1.00 1.00 13 SER A N 14
ATOM 10490 C CA . SER A 1 13 ? 17.001 13.358 6.208 1.00 1.00 13 SER A CA 14
ATOM 10491 C C . SER A 1 13 ? 17.989 14.505 6.024 1.00 1.00 13 SER A C 14
ATOM 10492 O O . SER A 1 13 ? 18.145 15.033 4.922 1.00 1.00 13 SER A O 14
ATOM 10500 N N . LEU A 1 14 ? 18.658 14.882 7.110 1.00 1.00 14 LEU A N 14
ATOM 10501 C CA . LEU A 1 14 ? 19.634 15.964 7.058 1.00 1.00 14 LEU A CA 14
ATOM 10502 C C . LEU A 1 14 ? 20.925 15.487 6.404 1.00 1.00 14 LEU A C 14
ATOM 10503 O O . LEU A 1 14 ? 21.363 14.359 6.625 1.00 1.00 14 LEU A O 14
ATOM 10519 N N . THR A 1 15 ? 21.530 16.351 5.596 1.00 1.00 15 THR A N 14
ATOM 10520 C CA . THR A 1 15 ? 22.771 16.001 4.918 1.00 1.00 15 THR A CA 14
ATOM 10521 C C . THR A 1 15 ? 23.898 15.815 5.929 1.00 1.00 15 THR A C 14
ATOM 10522 O O . THR A 1 15 ? 24.790 14.986 5.736 1.00 1.00 15 THR A O 14
ATOM 10533 N N . SER A 1 16 ? 23.850 16.592 7.005 1.00 1.00 16 SER A N 14
ATOM 10534 C CA . SER A 1 16 ? 24.869 16.509 8.046 1.00 1.00 16 SER A CA 14
ATOM 10535 C C . SER A 1 16 ? 24.878 15.124 8.683 1.00 1.00 16 SER A C 14
ATOM 10536 O O . SER A 1 16 ? 25.927 14.614 9.077 1.00 1.00 16 SER A O 14
ATOM 10544 N N . ASP A 1 17 ? 23.697 14.523 8.789 1.00 1.00 17 ASP A N 14
ATOM 10545 C CA . ASP A 1 17 ? 23.573 13.198 9.389 1.00 1.00 17 ASP A CA 14
ATOM 10546 C C . ASP A 1 17 ? 23.769 12.110 8.339 1.00 1.00 17 ASP A C 14
ATOM 10547 O O . ASP A 1 17 ? 22.955 11.955 7.425 1.00 1.00 17 ASP A O 14
ATOM 10556 N N . GLY A 1 18 ? 24.856 11.357 8.480 1.00 1.00 18 GLY A N 14
ATOM 10557 C CA . GLY A 1 18 ? 25.160 10.280 7.546 1.00 1.00 18 GLY A CA 14
ATOM 10558 C C . GLY A 1 18 ? 26.107 10.758 6.453 1.00 1.00 18 GLY A C 14
ATOM 10559 O O . GLY A 1 18 ? 26.527 9.976 5.599 1.00 1.00 18 GLY A O 14
ATOM 10563 N N . ALA A 1 19 ? 26.439 12.044 6.484 1.00 1.00 19 ALA A N 14
ATOM 10564 C CA . ALA A 1 19 ? 27.338 12.611 5.488 1.00 1.00 19 ALA A CA 14
ATOM 10565 C C . ALA A 1 19 ? 28.719 11.987 5.607 1.00 1.00 19 ALA A C 14
ATOM 10566 O O . ALA A 1 19 ? 29.387 11.726 4.603 1.00 1.00 19 ALA A O 14
ATOM 10573 N N . GLU A 1 20 ? 29.146 11.748 6.838 1.00 1.00 20 GLU A N 14
ATOM 10574 C CA . GLU A 1 20 ? 30.454 11.155 7.080 1.00 1.00 20 GLU A CA 14
ATOM 10575 C C . GLU A 1 20 ? 30.329 9.651 7.290 1.00 1.00 20 GLU A C 14
ATOM 10576 O O . GLU A 1 20 ? 29.352 9.175 7.868 1.00 1.00 20 GLU A O 14
ATOM 10588 N N . VAL A 1 21 ? 31.327 8.909 6.819 1.00 1.00 21 VAL A N 14
ATOM 10589 C CA . VAL A 1 21 ? 31.326 7.454 6.958 1.00 1.00 21 VAL A CA 14
ATOM 10590 C C . VAL A 1 21 ? 32.556 6.985 7.732 1.00 1.00 21 VAL A C 14
ATOM 10591 O O . VAL A 1 21 ? 33.683 7.390 7.436 1.00 1.00 21 VAL A O 14
ATOM 10604 N N . GLU A 1 22 ? 32.329 6.130 8.730 1.00 1.00 22 GLU A N 14
ATOM 10605 C CA . GLU A 1 22 ? 33.415 5.605 9.550 1.00 1.00 22 GLU A CA 14
ATOM 10606 C C . GLU A 1 22 ? 33.828 4.209 9.098 1.00 1.00 22 GLU A C 14
ATOM 10607 O O . GLU A 1 22 ? 34.743 3.612 9.673 1.00 1.00 22 GLU A O 14
ATOM 10619 N N . LEU A 1 23 ? 33.149 3.694 8.073 1.00 1.00 23 LEU A N 14
ATOM 10620 C CA . LEU A 1 23 ? 33.458 2.365 7.561 1.00 1.00 23 LEU A CA 14
ATOM 10621 C C . LEU A 1 23 ? 34.177 2.457 6.221 1.00 1.00 23 LEU A C 14
ATOM 10622 O O . LEU A 1 23 ? 33.721 3.145 5.309 1.00 1.00 23 LEU A O 14
ATOM 10638 N N . SER A 1 24 ? 35.307 1.754 6.122 1.00 1.00 24 SER A N 14
ATOM 10639 C CA . SER A 1 24 ? 36.111 1.745 4.896 1.00 1.00 24 SER A CA 14
ATOM 10640 C C . SER A 1 24 ? 37.554 1.380 5.215 1.00 1.00 24 SER A C 14
ATOM 10641 O O . SER A 1 24 ? 38.465 1.659 4.439 1.00 1.00 24 SER A O 14
ATOM 10649 N N . ALA A 1 25 ? 37.760 0.788 6.377 1.00 1.00 25 ALA A N 14
ATOM 10650 C CA . ALA A 1 25 ? 39.106 0.424 6.807 1.00 1.00 25 ALA A CA 14
ATOM 10651 C C . ALA A 1 25 ? 39.879 -0.333 5.730 1.00 1.00 25 ALA A C 14
ATOM 10652 O O . ALA A 1 25 ? 41.011 0.022 5.421 1.00 1.00 25 ALA A O 14
ATOM 10659 N N . PRO A 1 26 ? 39.322 -1.359 5.152 1.00 1.00 26 PRO A N 14
ATOM 10660 C CA . PRO A 1 26 ? 40.037 -2.130 4.104 1.00 1.00 26 PRO A CA 14
ATOM 10661 C C . PRO A 1 26 ? 40.528 -1.246 2.953 1.00 1.00 26 PRO A C 14
ATOM 10662 O O . PRO A 1 26 ? 41.652 -1.401 2.495 1.00 1.00 26 PRO A O 14
ATOM 10673 N N . VAL A 1 27 ? 39.685 -0.306 2.514 1.00 1.00 27 VAL A N 14
ATOM 10674 C CA . VAL A 1 27 ? 40.044 0.629 1.431 1.00 1.00 27 VAL A CA 14
ATOM 10675 C C . VAL A 1 27 ? 41.122 1.593 1.921 1.00 1.00 27 VAL A C 14
ATOM 10676 O O . VAL A 1 27 ? 42.059 1.942 1.191 1.00 1.00 27 VAL A O 14
ATOM 10689 N N . LEU A 1 28 ? 40.942 2.052 3.158 1.00 1.00 28 LEU A N 14
ATOM 10690 C CA . LEU A 1 28 ? 41.877 3.004 3.766 1.00 1.00 28 LEU A CA 14
ATOM 10691 C C . LEU A 1 28 ? 43.273 2.396 3.911 1.00 1.00 28 LEU A C 14
ATOM 10692 O O . LEU A 1 28 ? 44.267 3.063 3.654 1.00 1.00 28 LEU A O 14
ATOM 10708 N N . GLN A 1 29 ? 43.334 1.128 4.335 1.00 1.00 29 GLN A N 14
ATOM 10709 C CA . GLN A 1 29 ? 44.631 0.452 4.522 1.00 1.00 29 GLN A CA 14
ATOM 10710 C C . GLN A 1 29 ? 45.387 0.264 3.195 1.00 1.00 29 GLN A C 14
ATOM 10711 O O . GLN A 1 29 ? 46.616 0.404 3.142 1.00 1.00 29 GLN A O 14
ATOM 10725 N N . GLU A 1 30 ? 44.663 -0.090 2.136 1.00 1.00 30 GLU A N 14
ATOM 10726 C CA . GLU A 1 30 ? 45.297 -0.326 0.843 1.00 1.00 30 GLU A CA 14
ATOM 10727 C C . GLU A 1 30 ? 45.871 0.965 0.259 1.00 1.00 30 GLU A C 14
ATOM 10728 O O . GLU A 1 30 ? 46.976 0.957 -0.268 1.00 1.00 30 GLU A O 14
ATOM 10740 N N . ILE A 1 31 ? 45.145 2.071 0.355 1.00 1.00 31 ILE A N 14
ATOM 10741 C CA . ILE A 1 31 ? 45.657 3.331 -0.181 1.00 1.00 31 ILE A CA 14
ATOM 10742 C C . ILE A 1 31 ? 46.852 3.797 0.646 1.00 1.00 31 ILE A C 14
ATOM 10743 O O . ILE A 1 31 ? 47.853 4.262 0.092 1.00 1.00 31 ILE A O 14
ATOM 10759 N N . TYR A 1 32 ? 46.762 3.669 1.966 1.00 1.00 32 TYR A N 14
ATOM 10760 C CA . TYR A 1 32 ? 47.864 4.083 2.824 1.00 1.00 32 TYR A CA 14
ATOM 10761 C C . TYR A 1 32 ? 49.130 3.301 2.481 1.00 1.00 32 TYR A C 14
ATOM 10762 O O . TYR A 1 32 ? 50.204 3.881 2.325 1.00 1.00 32 TYR A O 14
ATOM 10780 N N . LEU A 1 33 ? 48.999 1.986 2.352 1.00 1.00 33 LEU A N 14
ATOM 10781 C CA . LEU A 1 33 ? 50.145 1.146 2.018 1.00 1.00 33 LEU A CA 14
ATOM 10782 C C . LEU A 1 33 ? 50.699 1.527 0.644 1.00 1.00 33 LEU A C 14
ATOM 10783 O O . LEU A 1 33 ? 51.911 1.640 0.457 1.00 1.00 33 LEU A O 14
ATOM 10799 N N . SER A 1 34 ? 49.796 1.744 -0.307 1.00 1.00 34 SER A N 14
ATOM 10800 C CA . SER A 1 34 ? 50.185 2.136 -1.657 1.00 1.00 34 SER A CA 14
ATOM 10801 C C . SER A 1 34 ? 50.891 3.487 -1.644 1.00 1.00 34 SER A C 14
ATOM 10802 O O . SER A 1 34 ? 51.889 3.684 -2.337 1.00 1.00 34 SER A O 14
ATOM 10810 N N . GLY A 1 35 ? 50.364 4.423 -0.864 1.00 1.00 35 GLY A N 14
ATOM 10811 C CA . GLY A 1 35 ? 50.954 5.750 -0.787 1.00 1.00 35 GLY A CA 14
ATOM 10812 C C . GLY A 1 35 ? 52.363 5.703 -0.209 1.00 1.00 35 GLY A C 14
ATOM 10813 O O . GLY A 1 35 ? 53.237 6.440 -0.653 1.00 1.00 35 GLY A O 14
ATOM 10817 N N . LEU A 1 36 ? 52.598 4.847 0.775 1.00 1.00 36 LEU A N 14
ATOM 10818 C CA . LEU A 1 36 ? 53.918 4.749 1.385 1.00 1.00 36 LEU A CA 14
ATOM 10819 C C . LEU A 1 36 ? 54.948 4.324 0.345 1.00 1.00 36 LEU A C 14
ATOM 10820 O O . LEU A 1 36 ? 56.051 4.870 0.296 1.00 1.00 36 LEU A O 14
ATOM 10836 N N . ARG A 1 37 ? 54.585 3.364 -0.497 1.00 1.00 37 ARG A N 14
ATOM 10837 C CA . ARG A 1 37 ? 55.498 2.900 -1.534 1.00 1.00 37 ARG A CA 14
ATOM 10838 C C . ARG A 1 37 ? 55.829 4.041 -2.497 1.00 1.00 37 ARG A C 14
ATOM 10839 O O . ARG A 1 37 ? 56.989 4.237 -2.868 1.00 1.00 37 ARG A O 14
ATOM 10860 N N . SER A 1 38 ? 54.809 4.803 -2.876 1.00 1.00 38 SER A N 14
ATOM 10861 C CA . SER A 1 38 ? 54.991 5.947 -3.770 1.00 1.00 38 SER A CA 14
ATOM 10862 C C . SER A 1 38 ? 55.738 7.083 -3.067 1.00 1.00 38 SER A C 14
ATOM 10863 O O . SER A 1 38 ? 56.527 7.801 -3.686 1.00 1.00 38 SER A O 14
ATOM 10871 N N . TRP A 1 39 ? 55.469 7.245 -1.775 1.00 1.00 39 TRP A N 14
ATOM 10872 C CA . TRP A 1 39 ? 56.097 8.303 -0.987 1.00 1.00 39 TRP A CA 14
ATOM 10873 C C . TRP A 1 39 ? 57.616 8.185 -0.990 1.00 1.00 39 TRP A C 14
ATOM 10874 O O . TRP A 1 39 ? 58.314 9.194 -0.959 1.00 1.00 39 TRP A O 14
ATOM 10895 N N . LYS A 1 40 ? 58.132 6.964 -1.015 1.00 1.00 40 LYS A N 14
ATOM 10896 C CA . LYS A 1 40 ? 59.579 6.778 -1.005 1.00 1.00 40 LYS A CA 14
ATOM 10897 C C . LYS A 1 40 ? 60.209 7.536 -2.170 1.00 1.00 40 LYS A C 14
ATOM 10898 O O . LYS A 1 40 ? 61.255 8.162 -1.993 1.00 1.00 40 LYS A O 14
ATOM 10917 N N . ARG A 1 41 ? 59.611 7.495 -3.352 1.00 1.00 41 ARG A N 14
ATOM 10918 C CA . ARG A 1 41 ? 60.203 8.211 -4.479 1.00 1.00 41 ARG A CA 14
ATOM 10919 C C . ARG A 1 41 ? 60.269 9.710 -4.183 1.00 1.00 41 ARG A C 14
ATOM 10920 O O . ARG A 1 41 ? 61.271 10.385 -4.424 1.00 1.00 41 ARG A O 14
ATOM 10941 N N . HIS A 1 42 ? 59.156 10.189 -3.639 1.00 1.00 42 HIS A N 14
ATOM 10942 C CA . HIS A 1 42 ? 59.005 11.594 -3.262 1.00 1.00 42 HIS A CA 14
ATOM 10943 C C . HIS A 1 42 ? 59.846 11.922 -2.028 1.00 1.00 42 HIS A C 14
ATOM 10944 O O . HIS A 1 42 ? 60.365 13.031 -1.888 1.00 1.00 42 HIS A O 14
ATOM 10958 N N . LEU A 1 43 ? 59.961 10.944 -1.138 1.00 1.00 43 LEU A N 14
ATOM 10959 C CA . LEU A 1 43 ? 60.719 11.072 0.105 1.00 1.00 43 LEU A CA 14
ATOM 10960 C C . LEU A 1 43 ? 62.214 10.845 -0.140 1.00 1.00 43 LEU A C 14
ATOM 10961 O O . LEU A 1 43 ? 63.025 11.009 0.767 1.00 1.00 43 LEU A O 14
ATOM 10977 N N . SER A 1 44 ? 62.578 10.416 -1.345 1.00 1.00 44 SER A N 14
ATOM 10978 C CA . SER A 1 44 ? 63.972 10.107 -1.653 1.00 1.00 44 SER A CA 14
ATOM 10979 C C . SER A 1 44 ? 64.921 11.245 -1.279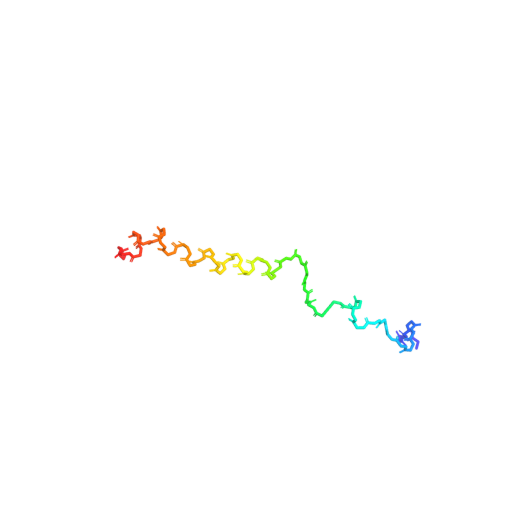 1.00 1.00 44 SER A C 14
ATOM 10980 O O . SER A 1 44 ? 66.001 10.983 -0.752 1.00 1.00 44 SER A O 14
ATOM 10988 N N . ARG A 1 45 ? 64.566 12.495 -1.561 1.00 1.00 45 ARG A N 14
ATOM 10989 C CA . ARG A 1 45 ? 65.486 13.586 -1.240 1.00 1.00 45 ARG A CA 14
ATOM 10990 C C . ARG A 1 45 ? 65.771 13.634 0.260 1.00 1.00 45 ARG A C 14
ATOM 10991 O O . ARG A 1 45 ? 66.928 13.682 0.676 1.00 1.00 45 ARG A O 14
ATOM 11012 N N . PHE A 1 46 ? 64.718 13.617 1.069 1.00 1.00 46 PHE A N 14
ATOM 11013 C CA . PHE A 1 46 ? 64.869 13.656 2.520 1.00 1.00 46 PHE A CA 14
ATOM 11014 C C . PHE A 1 46 ? 65.524 12.378 3.030 1.00 1.00 46 PHE A C 14
ATOM 11015 O O . PHE A 1 46 ? 66.350 12.407 3.942 1.00 1.00 46 PHE A O 14
ATOM 11032 N N . TRP A 1 47 ? 65.137 11.258 2.438 1.00 1.00 47 TRP A N 14
ATOM 11033 C CA . TRP A 1 47 ? 65.672 9.962 2.834 1.00 1.00 47 TRP A CA 14
ATOM 11034 C C . TRP A 1 47 ? 67.179 9.888 2.603 1.00 1.00 47 TRP A C 14
ATOM 11035 O O . TRP A 1 47 ? 67.919 9.356 3.430 1.00 1.00 47 TRP A O 14
ATOM 11056 N N . ASN A 1 48 ? 67.629 10.435 1.475 1.00 1.00 48 ASN A N 14
ATOM 11057 C CA . ASN A 1 48 ? 69.051 10.431 1.151 1.00 1.00 48 ASN A CA 14
ATOM 11058 C C . ASN A 1 48 ? 69.836 11.226 2.188 1.00 1.00 48 ASN A C 14
ATOM 11059 O O . ASN A 1 48 ? 70.924 10.824 2.600 1.00 1.00 48 ASN A O 14
ATOM 11070 N N . ASP A 1 49 ? 69.278 12.359 2.603 1.00 1.00 49 ASP A N 14
ATOM 11071 C CA . ASP A 1 49 ? 69.935 13.204 3.591 1.00 1.00 49 ASP A CA 14
ATOM 11072 C C . ASP A 1 49 ? 69.426 12.885 4.994 1.00 1.00 49 ASP A C 14
ATOM 11073 O O . ASP A 1 49 ? 68.274 13.166 5.325 1.00 1.00 49 ASP A O 14
ATOM 11082 N N . PHE A 1 50 ? 70.292 12.297 5.813 1.00 1.00 50 PHE A N 14
ATOM 11083 C CA . PHE A 1 50 ? 69.919 11.943 7.178 1.00 1.00 50 PHE A CA 14
ATOM 11084 C C . PHE A 1 50 ? 69.100 13.061 7.814 1.00 1.00 50 PHE A C 14
ATOM 11085 O O . PHE A 1 50 ? 69.293 14.202 7.429 1.00 1.00 50 PHE A O 14
ATOM 11103 N N . MET A 1 1 ? 10.221 5.858 -11.316 1.00 1.00 1 MET A N 15
ATOM 11104 C CA . MET A 1 1 ? 10.056 4.715 -10.385 1.00 1.00 1 MET A CA 15
ATOM 11105 C C . MET A 1 1 ? 9.317 5.182 -9.136 1.00 1.00 1 MET A C 15
ATOM 11106 O O . MET A 1 1 ? 9.926 5.644 -8.172 1.00 1.00 1 MET A O 15
ATOM 11122 N N . ALA A 1 2 ? 7.992 5.054 -9.169 1.00 1.00 2 ALA A N 15
ATOM 11123 C CA . ALA A 1 2 ? 7.169 5.465 -8.036 1.00 1.00 2 ALA A CA 15
ATOM 11124 C C . ALA A 1 2 ? 7.429 4.549 -6.839 1.00 1.00 2 ALA A C 15
ATOM 11125 O O . ALA A 1 2 ? 7.599 3.337 -6.990 1.00 1.00 2 ALA A O 15
ATOM 11132 N N . GLU A 1 3 ? 7.465 5.140 -5.643 1.00 1.00 3 GLU A N 15
ATOM 11133 C CA . GLU A 1 3 ? 7.711 4.375 -4.419 1.00 1.00 3 GLU A CA 15
ATOM 11134 C C . GLU A 1 3 ? 6.414 4.231 -3.622 1.00 1.00 3 GLU A C 15
ATOM 11135 O O . GLU A 1 3 ? 5.787 5.221 -3.250 1.00 1.00 3 GLU A O 15
ATOM 11147 N N . ALA A 1 4 ? 6.019 2.993 -3.368 1.00 1.00 4 ALA A N 15
ATOM 11148 C CA . ALA A 1 4 ? 4.801 2.738 -2.618 1.00 1.00 4 ALA A CA 15
ATOM 11149 C C . ALA A 1 4 ? 4.953 3.248 -1.192 1.00 1.00 4 ALA A C 15
ATOM 11150 O O . ALA A 1 4 ? 4.016 3.795 -0.617 1.00 1.00 4 ALA A O 15
ATOM 11157 N N . HIS A 1 5 ? 6.146 3.062 -0.632 1.00 1.00 5 HIS A N 15
ATOM 11158 C CA . HIS A 1 5 ? 6.424 3.504 0.730 1.00 1.00 5 HIS A CA 15
ATOM 11159 C C . HIS A 1 5 ? 7.425 4.654 0.726 1.00 1.00 5 HIS A C 15
ATOM 11160 O O . HIS A 1 5 ? 8.478 4.574 0.084 1.00 1.00 5 HIS A O 15
ATOM 11174 N N . GLN A 1 6 ? 7.086 5.722 1.441 1.00 1.00 6 GLN A N 15
ATOM 11175 C CA . GLN A 1 6 ? 7.949 6.893 1.518 1.00 1.00 6 GLN A CA 15
ATOM 11176 C C . GLN A 1 6 ? 8.423 7.098 2.947 1.00 1.00 6 GLN A C 15
ATOM 11177 O O . GLN A 1 6 ? 7.618 7.173 3.874 1.00 1.00 6 GLN A O 15
ATOM 11191 N N . ALA A 1 7 ? 9.739 7.174 3.119 1.00 1.00 7 ALA A N 15
ATOM 11192 C CA . ALA A 1 7 ? 10.319 7.357 4.445 1.00 1.00 7 ALA A CA 15
ATOM 11193 C C . ALA A 1 7 ? 9.989 8.739 5.004 1.00 1.00 7 ALA A C 15
ATOM 11194 O O . ALA A 1 7 ? 10.012 9.737 4.285 1.00 1.00 7 ALA A O 15
ATOM 11201 N N . VAL A 1 8 ? 9.697 8.793 6.298 1.00 1.00 8 VAL A N 15
ATOM 11202 C CA . VAL A 1 8 ? 9.382 10.057 6.948 1.00 1.00 8 VAL A CA 15
ATOM 11203 C C . VAL A 1 8 ? 10.598 10.976 6.937 1.00 1.00 8 VAL A C 15
ATOM 11204 O O . VAL A 1 8 ? 10.478 12.182 6.731 1.00 1.00 8 VAL A O 15
ATOM 11217 N N . GLY A 1 9 ? 11.769 10.393 7.173 1.00 1.00 9 GLY A N 15
ATOM 11218 C CA . GLY A 1 9 ? 13.012 11.157 7.200 1.00 1.00 9 GLY A CA 15
ATOM 11219 C C . GLY A 1 9 ? 13.337 11.751 5.831 1.00 1.00 9 GLY A C 15
ATOM 11220 O O . GLY A 1 9 ? 13.933 12.824 5.740 1.00 1.00 9 GLY A O 15
ATOM 11224 N N . PHE A 1 10 ? 12.970 11.030 4.770 1.00 1.00 10 PHE A N 15
ATOM 11225 C CA . PHE A 1 10 ? 13.249 11.475 3.402 1.00 1.00 10 PHE A CA 15
ATOM 11226 C C . PHE A 1 10 ? 14.751 11.650 3.203 1.00 1.00 10 PHE A C 15
ATOM 11227 O O . PHE A 1 10 ? 15.196 12.160 2.176 1.00 1.00 10 PHE A O 15
ATOM 11244 N N . ARG A 1 11 ? 15.523 11.228 4.194 1.00 1.00 11 ARG A N 15
ATOM 11245 C CA . ARG A 1 11 ? 16.971 11.349 4.119 1.00 1.00 11 ARG A CA 15
ATOM 11246 C C . ARG A 1 11 ? 17.641 10.182 4.836 1.00 1.00 11 ARG A C 15
ATOM 11247 O O . ARG A 1 11 ? 18.215 10.351 5.913 1.00 1.00 11 ARG A O 15
ATOM 11268 N N . PRO A 1 12 ? 17.574 9.012 4.259 1.00 1.00 12 PRO A N 15
ATOM 11269 C CA . PRO A 1 12 ? 18.185 7.788 4.852 1.00 1.00 12 PRO A CA 15
ATOM 11270 C C . PRO A 1 12 ? 19.692 7.937 5.023 1.00 1.00 12 PRO A C 15
ATOM 11271 O O . PRO A 1 12 ? 20.363 8.544 4.188 1.00 1.00 12 PRO A O 15
ATOM 11282 N N . SER A 1 13 ? 20.215 7.375 6.108 1.00 1.00 13 SER A N 15
ATOM 11283 C CA . SER A 1 13 ? 21.647 7.444 6.381 1.00 1.00 13 SER A CA 15
ATOM 11284 C C . SER A 1 13 ? 22.374 6.290 5.700 1.00 1.00 13 SER A C 15
ATOM 11285 O O . SER A 1 13 ? 23.606 6.237 5.684 1.00 1.00 13 SER A O 15
ATOM 11293 N N . LEU A 1 14 ? 21.604 5.367 5.137 1.00 1.00 14 LEU A N 15
ATOM 11294 C CA . LEU A 1 14 ? 22.181 4.214 4.459 1.00 1.00 14 LEU A CA 15
ATOM 11295 C C . LEU A 1 14 ? 22.118 4.391 2.949 1.00 1.00 14 LEU A C 15
ATOM 11296 O O . LEU A 1 14 ? 21.071 4.732 2.396 1.00 1.00 14 LEU A O 15
ATOM 11312 N N . THR A 1 15 ? 23.252 4.166 2.290 1.00 1.00 15 THR A N 15
ATOM 11313 C CA . THR A 1 15 ? 23.330 4.310 0.844 1.00 1.00 15 THR A CA 15
ATOM 11314 C C . THR A 1 15 ? 24.009 3.092 0.221 1.00 1.00 15 THR A C 15
ATOM 11315 O O . THR A 1 15 ? 24.701 2.335 0.903 1.00 1.00 15 THR A O 15
ATOM 11326 N N . SER A 1 16 ? 23.794 2.905 -1.076 1.00 1.00 16 SER A N 15
ATOM 11327 C CA . SER A 1 16 ? 24.374 1.770 -1.787 1.00 1.00 16 SER A CA 15
ATOM 11328 C C . SER A 1 16 ? 25.897 1.796 -1.711 1.00 1.00 16 SER A C 15
ATOM 11329 O O . SER A 1 16 ? 26.533 0.761 -1.511 1.00 1.00 16 SER A O 15
ATOM 11337 N N . ASP A 1 17 ? 26.481 2.981 -1.865 1.00 1.00 17 ASP A N 15
ATOM 11338 C CA . ASP A 1 17 ? 27.934 3.109 -1.803 1.00 1.00 17 ASP A CA 15
ATOM 11339 C C . ASP A 1 17 ? 28.415 2.824 -0.387 1.00 1.00 17 ASP A C 15
ATOM 11340 O O . ASP A 1 17 ? 27.812 3.276 0.587 1.00 1.00 17 ASP A O 15
ATOM 11349 N N . GLY A 1 18 ? 29.507 2.080 -0.277 1.00 1.00 18 GLY A N 15
ATOM 11350 C CA . GLY A 1 18 ? 30.058 1.751 1.028 1.00 1.00 18 GLY A CA 15
ATOM 11351 C C . GLY A 1 18 ? 29.164 0.755 1.756 1.00 1.00 18 GLY A C 15
ATOM 11352 O O . GLY A 1 18 ? 29.247 0.606 2.975 1.00 1.00 18 GLY A O 15
ATOM 11356 N N . ALA A 1 19 ? 28.302 0.083 1.004 1.00 1.00 19 ALA A N 15
ATOM 11357 C CA . ALA A 1 19 ? 27.391 -0.892 1.589 1.00 1.00 19 ALA A CA 15
ATOM 11358 C C . ALA A 1 19 ? 28.154 -2.070 2.188 1.00 1.00 19 ALA A C 15
ATOM 11359 O O . ALA A 1 19 ? 27.782 -2.591 3.237 1.00 1.00 19 ALA A O 15
ATOM 11366 N N . GLU A 1 20 ? 29.214 -2.491 1.506 1.00 1.00 20 GLU A N 15
ATOM 11367 C CA . GLU A 1 20 ? 30.009 -3.619 1.972 1.00 1.00 20 GLU A CA 15
ATOM 11368 C C . GLU A 1 20 ? 30.705 -3.287 3.291 1.00 1.00 20 GLU A C 15
ATOM 11369 O O . GLU A 1 20 ? 30.749 -4.117 4.201 1.00 1.00 20 GLU A O 15
ATOM 11381 N N . VAL A 1 21 ? 31.235 -2.068 3.396 1.00 1.00 21 VAL A N 15
ATOM 11382 C CA . VAL A 1 21 ? 31.915 -1.637 4.619 1.00 1.00 21 VAL A CA 15
ATOM 11383 C C . VAL A 1 21 ? 31.294 -0.343 5.149 1.00 1.00 21 VAL A C 15
ATOM 11384 O O . VAL A 1 21 ? 31.119 0.620 4.404 1.00 1.00 21 VAL A O 15
ATOM 11397 N N . GLU A 1 22 ? 30.968 -0.320 6.440 1.00 1.00 22 GLU A N 15
ATOM 11398 C CA . GLU A 1 22 ? 30.374 0.874 7.041 1.00 1.00 22 GLU A CA 15
ATOM 11399 C C . GLU A 1 22 ? 31.374 2.022 7.033 1.00 1.00 22 GLU A C 15
ATOM 11400 O O . GLU A 1 22 ? 31.014 3.168 6.772 1.00 1.00 22 GLU A O 15
ATOM 11412 N N . LEU A 1 23 ? 32.630 1.708 7.324 1.00 1.00 23 LEU A N 15
ATOM 11413 C CA . LEU A 1 23 ? 33.673 2.725 7.348 1.00 1.00 23 LEU A CA 15
ATOM 11414 C C . LEU A 1 23 ? 34.412 2.764 6.015 1.00 1.00 23 LEU A C 15
ATOM 11415 O O . LEU A 1 23 ? 33.980 3.431 5.076 1.00 1.00 23 LEU A O 15
ATOM 11431 N N . SER A 1 24 ? 35.527 2.041 5.955 1.00 1.00 24 SER A N 15
ATOM 11432 C CA . SER A 1 24 ? 36.346 1.975 4.749 1.00 1.00 24 SER A CA 15
ATOM 11433 C C . SER A 1 24 ? 37.777 1.597 5.118 1.00 1.00 24 SER A C 15
ATOM 11434 O O . SER A 1 24 ? 38.709 1.840 4.353 1.00 1.00 24 SER A O 15
ATOM 11442 N N . ALA A 1 25 ? 37.955 1.036 6.312 1.00 1.00 25 ALA A N 15
ATOM 11443 C CA . ALA A 1 25 ? 39.293 0.681 6.774 1.00 1.00 25 ALA A CA 15
ATOM 11444 C C . ALA A 1 25 ? 40.065 -0.123 5.724 1.00 1.00 25 ALA A C 15
ATOM 11445 O O . ALA A 1 25 ? 41.208 0.210 5.417 1.00 1.00 25 ALA A O 15
ATOM 11452 N N . PRO A 1 26 ? 39.492 -1.168 5.177 1.00 1.00 26 PRO A N 15
ATOM 11453 C CA . PRO A 1 26 ? 40.196 -2.002 4.156 1.00 1.00 26 PRO A CA 15
ATOM 11454 C C . PRO A 1 26 ? 40.715 -1.169 2.986 1.00 1.00 26 PRO A C 15
ATOM 11455 O O . PRO A 1 26 ? 41.865 -1.312 2.575 1.00 1.00 26 PRO A O 15
ATOM 11466 N N . VAL A 1 27 ? 39.874 -0.271 2.484 1.00 1.00 27 VAL A N 15
ATOM 11467 C CA . VAL A 1 27 ? 40.264 0.619 1.390 1.00 1.00 27 VAL A CA 15
ATOM 11468 C C . VAL A 1 27 ? 41.331 1.597 1.868 1.00 1.00 27 VAL A C 15
ATOM 11469 O O . VAL A 1 27 ? 42.307 1.863 1.167 1.00 1.00 27 VAL A O 15
ATOM 11482 N N . LEU A 1 28 ? 41.127 2.135 3.062 1.00 1.00 28 LEU A N 15
ATOM 11483 C CA . LEU A 1 28 ? 42.071 3.097 3.623 1.00 1.00 28 LEU A CA 15
ATOM 11484 C C . LEU A 1 28 ? 43.434 2.459 3.837 1.00 1.00 28 LEU A C 15
ATOM 11485 O O . LEU A 1 28 ? 44.465 3.072 3.564 1.00 1.00 28 LEU A O 15
ATOM 11501 N N . GLN A 1 29 ? 43.435 1.228 4.331 1.00 1.00 29 GLN A N 15
ATOM 11502 C CA . GLN A 1 29 ? 44.688 0.529 4.584 1.00 1.00 29 GLN A CA 15
ATOM 11503 C C . GLN A 1 29 ? 45.446 0.310 3.276 1.00 1.00 29 GLN A C 15
ATOM 11504 O O . GLN A 1 29 ? 46.664 0.479 3.227 1.00 1.00 29 GLN A O 15
ATOM 11518 N N . GLU A 1 30 ? 44.725 -0.050 2.213 1.00 1.00 30 GLU A N 15
ATOM 11519 C CA . GLU A 1 30 ? 45.363 -0.264 0.913 1.00 1.00 30 GLU A CA 15
ATOM 11520 C C . GLU A 1 30 ? 45.904 1.054 0.365 1.00 1.00 30 GLU A C 15
ATOM 11521 O O . GLU A 1 30 ? 47.016 1.095 -0.162 1.00 1.00 30 GLU A O 15
ATOM 11533 N N . ILE A 1 31 ? 45.144 2.134 0.511 1.00 1.00 31 ILE A N 15
ATOM 11534 C CA . ILE A 1 31 ? 45.610 3.433 0.039 1.00 1.00 31 ILE A CA 15
ATOM 11535 C C . ILE A 1 31 ? 46.838 3.853 0.831 1.00 1.00 31 ILE A C 15
ATOM 11536 O O . ILE A 1 31 ? 47.813 4.339 0.261 1.00 1.00 31 ILE A O 15
ATOM 11552 N N . TYR A 1 32 ? 46.793 3.657 2.142 1.00 1.00 32 TYR A N 15
ATOM 11553 C CA . TYR A 1 32 ? 47.918 4.028 2.987 1.00 1.00 32 TYR A CA 15
ATOM 11554 C C . TYR A 1 32 ? 49.166 3.241 2.594 1.00 1.00 32 TYR A C 15
ATOM 11555 O O . TYR A 1 32 ? 50.240 3.815 2.423 1.00 1.00 32 TYR A O 15
ATOM 11573 N N . LEU A 1 33 ? 49.017 1.928 2.442 1.00 1.00 33 LEU A N 15
ATOM 11574 C CA . LEU A 1 33 ? 50.145 1.084 2.062 1.00 1.00 33 LEU A CA 15
ATOM 11575 C C . LEU A 1 33 ? 50.656 1.483 0.681 1.00 1.00 33 LEU A C 15
ATOM 11576 O O . LEU A 1 33 ? 51.862 1.584 0.456 1.00 1.00 33 LEU A O 15
ATOM 11592 N N . SER A 1 34 ? 49.719 1.723 -0.229 1.00 1.00 34 SER A N 15
ATOM 11593 C CA . SER A 1 34 ? 50.060 2.128 -1.586 1.00 1.00 34 SER A CA 15
ATOM 11594 C C . SER A 1 34 ? 50.778 3.472 -1.579 1.00 1.00 34 SER A C 15
ATOM 11595 O O . SER A 1 34 ? 51.761 3.668 -2.297 1.00 1.00 34 SER A O 15
ATOM 11603 N N . GLY A 1 35 ? 50.279 4.402 -0.772 1.00 1.00 35 GLY A N 15
ATOM 11604 C CA . GLY A 1 35 ? 50.877 5.727 -0.688 1.00 1.00 35 GLY A CA 15
ATOM 11605 C C . GLY A 1 35 ? 52.300 5.667 -0.140 1.00 1.00 35 GLY A C 15
ATOM 11606 O O . GLY A 1 35 ? 53.170 6.405 -0.593 1.00 1.00 35 GLY A O 15
ATOM 11610 N N . LEU A 1 36 ? 52.547 4.799 0.829 1.00 1.00 36 LEU A N 15
ATOM 11611 C CA . LEU A 1 36 ? 53.876 4.683 1.413 1.00 1.00 36 LEU A CA 15
ATOM 11612 C C . LEU A 1 36 ? 54.886 4.249 0.354 1.00 1.00 36 LEU A C 15
ATOM 11613 O O . LEU A 1 36 ? 55.995 4.787 0.284 1.00 1.00 36 LEU A O 15
ATOM 11629 N N . ARG A 1 37 ? 54.496 3.296 -0.481 1.00 1.00 37 ARG A N 15
ATOM 11630 C CA . ARG A 1 37 ? 55.378 2.824 -1.539 1.00 1.00 37 ARG A CA 15
ATOM 11631 C C . ARG A 1 37 ? 55.703 3.965 -2.510 1.00 1.00 37 ARG A C 15
ATOM 11632 O O . ARG A 1 37 ? 56.856 4.148 -2.906 1.00 1.00 37 ARG A O 15
ATOM 11653 N N . SER A 1 38 ? 54.681 4.740 -2.865 1.00 1.00 38 SER A N 15
ATOM 11654 C CA . SER A 1 38 ? 54.843 5.888 -3.761 1.00 1.00 38 SER A CA 15
ATOM 11655 C C . SER A 1 38 ? 55.593 7.034 -3.077 1.00 1.00 38 SER A C 15
ATOM 11656 O O . SER A 1 38 ? 56.349 7.771 -3.716 1.00 1.00 38 SER A O 15
ATOM 11664 N N . TRP A 1 39 ? 55.363 7.177 -1.775 1.00 1.00 39 TRP A N 15
ATOM 11665 C CA . TRP A 1 39 ? 55.995 8.233 -0.983 1.00 1.00 39 TRP A CA 15
ATOM 11666 C C . TRP A 1 39 ? 57.518 8.128 -0.999 1.00 1.00 39 TRP A C 15
ATOM 11667 O O . TRP A 1 39 ? 58.209 9.141 -0.942 1.00 1.00 39 TRP A O 15
ATOM 11688 N N . LYS A 1 40 ? 58.048 6.914 -1.056 1.00 1.00 40 LYS A N 15
ATOM 11689 C CA . LYS A 1 40 ? 59.498 6.748 -1.051 1.00 1.00 40 LYS A CA 15
ATOM 11690 C C . LYS A 1 40 ? 60.119 7.526 -2.210 1.00 1.00 40 LYS A C 15
ATOM 11691 O O . LYS A 1 40 ? 61.175 8.131 -2.030 1.00 1.00 40 LYS A O 15
ATOM 11710 N N . ARG A 1 41 ? 59.510 7.530 -3.386 1.00 1.00 41 ARG A N 15
ATOM 11711 C CA . ARG A 1 41 ? 60.112 8.277 -4.491 1.00 1.00 41 ARG A CA 15
ATOM 11712 C C . ARG A 1 41 ? 60.156 9.781 -4.186 1.00 1.00 41 ARG A C 15
ATOM 11713 O O . ARG A 1 41 ? 61.140 10.472 -4.451 1.00 1.00 41 ARG A O 15
ATOM 11734 N N . HIS A 1 42 ? 59.047 10.247 -3.612 1.00 1.00 42 HIS A N 15
ATOM 11735 C CA . HIS A 1 42 ? 58.893 11.655 -3.229 1.00 1.00 42 HIS A CA 15
ATOM 11736 C C . HIS A 1 42 ? 59.749 11.987 -2.003 1.00 1.00 42 HIS A C 15
ATOM 11737 O O . HIS A 1 42 ? 60.293 13.084 -1.886 1.00 1.00 42 HIS A O 15
ATOM 11751 N N . LEU A 1 43 ? 59.868 11.016 -1.107 1.00 1.00 43 LEU A N 15
ATOM 11752 C CA . LEU A 1 43 ? 60.656 11.147 0.116 1.00 1.00 43 LEU A CA 15
ATOM 11753 C C . LEU A 1 43 ? 62.133 10.865 -0.145 1.00 1.00 43 LEU A C 15
ATOM 11754 O O . LEU A 1 43 ? 62.957 10.994 0.760 1.00 1.00 43 LEU A O 15
ATOM 11770 N N . SER A 1 44 ? 62.464 10.420 -1.354 1.00 1.00 44 SER A N 15
ATOM 11771 C CA . SER A 1 44 ? 63.840 10.059 -1.676 1.00 1.00 44 SER A CA 15
ATOM 11772 C C . SER A 1 44 ? 64.826 11.165 -1.304 1.00 1.00 44 SER A C 15
ATOM 11773 O O . SER A 1 44 ? 65.905 10.867 -0.791 1.00 1.00 44 SER A O 15
ATOM 11781 N N . ARG A 1 45 ? 64.500 12.428 -1.571 1.00 1.00 45 ARG A N 15
ATOM 11782 C CA . ARG A 1 45 ? 65.448 13.498 -1.254 1.00 1.00 45 ARG A CA 15
ATOM 11783 C C . ARG A 1 45 ? 65.741 13.536 0.248 1.00 1.00 45 ARG A C 15
ATOM 11784 O O . ARG A 1 45 ? 66.901 13.558 0.665 1.00 1.00 45 ARG A O 15
ATOM 11805 N N . PHE A 1 46 ? 64.686 13.536 1.060 1.00 1.00 46 PHE A N 15
ATOM 11806 C CA . PHE A 1 46 ? 64.831 13.569 2.514 1.00 1.00 46 PHE A CA 15
ATOM 11807 C C . PHE A 1 46 ? 65.501 12.302 3.027 1.00 1.00 46 PHE A C 15
ATOM 11808 O O . PHE A 1 46 ? 66.344 12.346 3.928 1.00 1.00 46 PHE A O 15
ATOM 11825 N N . TRP A 1 47 ? 65.108 11.176 2.455 1.00 1.00 47 TRP A N 15
ATOM 11826 C CA . TRP A 1 47 ? 65.657 9.889 2.856 1.00 1.00 47 TRP A CA 15
ATOM 11827 C C . TRP A 1 47 ? 67.160 9.820 2.614 1.00 1.00 47 TRP A C 15
ATOM 11828 O O . TRP A 1 47 ? 67.914 9.334 3.458 1.00 1.00 47 TRP A O 15
ATOM 11849 N N . ASN A 1 48 ? 67.592 10.321 1.462 1.00 1.00 48 ASN A N 15
ATOM 11850 C CA . ASN A 1 48 ? 69.009 10.318 1.123 1.00 1.00 48 ASN A CA 15
ATOM 11851 C C . ASN A 1 48 ? 69.790 11.178 2.111 1.00 1.00 48 ASN A C 15
ATOM 11852 O O . ASN A 1 48 ? 70.887 10.811 2.535 1.00 1.00 48 ASN A O 15
ATOM 11863 N N . ASP A 1 49 ? 69.221 12.321 2.478 1.00 1.00 49 ASP A N 15
ATOM 11864 C CA . ASP A 1 49 ? 69.880 13.220 3.417 1.00 1.00 49 ASP A CA 15
ATOM 11865 C C . ASP A 1 49 ? 70.074 12.533 4.761 1.00 1.00 49 ASP A C 15
ATOM 11866 O O . ASP A 1 49 ? 71.118 12.681 5.396 1.00 1.00 49 ASP A O 15
ATOM 11875 N N . PHE A 1 50 ? 69.061 11.786 5.187 1.00 1.00 50 PHE A N 15
ATOM 11876 C CA . PHE A 1 50 ? 69.132 11.078 6.461 1.00 1.00 50 PHE A CA 15
ATOM 11877 C C . PHE A 1 50 ? 68.738 9.615 6.287 1.00 1.00 50 PHE A C 15
ATOM 11878 O O . PHE A 1 50 ? 67.668 9.250 6.749 1.00 1.00 50 PHE A O 15
ATOM 11896 N N . MET A 1 1 ? 21.780 2.180 7.599 1.00 1.00 1 MET A N 16
ATOM 11897 C CA . MET A 1 1 ? 21.003 3.234 8.307 1.00 1.00 1 MET A CA 16
ATOM 11898 C C . MET A 1 1 ? 21.841 3.795 9.454 1.00 1.00 1 MET A C 16
ATOM 11899 O O . MET A 1 1 ? 22.479 3.049 10.194 1.00 1.00 1 MET A O 16
ATOM 11915 N N . ALA A 1 2 ? 21.835 5.117 9.590 1.00 1.00 2 ALA A N 16
ATOM 11916 C CA . ALA A 1 2 ? 22.602 5.776 10.645 1.00 1.00 2 ALA A CA 16
ATOM 11917 C C . ALA A 1 2 ? 22.054 5.421 12.024 1.00 1.00 2 ALA A C 16
ATOM 11918 O O . ALA A 1 2 ? 20.847 5.249 12.195 1.00 1.00 2 ALA A O 16
ATOM 11925 N N . GLU A 1 3 ? 22.946 5.311 13.009 1.00 1.00 3 GLU A N 16
ATOM 11926 C CA . GLU A 1 3 ? 22.526 4.974 14.370 1.00 1.00 3 GLU A CA 16
ATOM 11927 C C . GLU A 1 3 ? 21.653 6.080 14.948 1.00 1.00 3 GLU A C 16
ATOM 11928 O O . GLU A 1 3 ? 20.667 5.811 15.628 1.00 1.00 3 GLU A O 16
ATOM 11940 N N . ALA A 1 4 ? 22.032 7.326 14.678 1.00 1.00 4 ALA A N 16
ATOM 11941 C CA . ALA A 1 4 ? 21.284 8.473 15.182 1.00 1.00 4 ALA A CA 16
ATOM 11942 C C . ALA A 1 4 ? 21.854 9.774 14.633 1.00 1.00 4 ALA A C 16
ATOM 11943 O O . ALA A 1 4 ? 21.330 10.852 14.908 1.00 1.00 4 ALA A O 16
ATOM 11950 N N . HIS A 1 5 ? 22.939 9.667 13.866 1.00 1.00 5 HIS A N 16
ATOM 11951 C CA . HIS A 1 5 ? 23.572 10.854 13.297 1.00 1.00 5 HIS A CA 16
ATOM 11952 C C . HIS A 1 5 ? 22.650 11.516 12.278 1.00 1.00 5 HIS A C 16
ATOM 11953 O O . HIS A 1 5 ? 22.544 12.739 12.227 1.00 1.00 5 HIS A O 16
ATOM 11967 N N . GLN A 1 6 ? 21.994 10.691 11.467 1.00 1.00 6 GLN A N 16
ATOM 11968 C CA . GLN A 1 6 ? 21.087 11.196 10.440 1.00 1.00 6 GLN A CA 16
ATOM 11969 C C . GLN A 1 6 ? 21.682 12.437 9.777 1.00 1.00 6 GLN A C 16
ATOM 11970 O O . GLN A 1 6 ? 21.408 13.564 10.189 1.00 1.00 6 GLN A O 16
ATOM 11984 N N . ALA A 1 7 ? 22.503 12.223 8.750 1.00 1.00 7 ALA A N 16
ATOM 11985 C CA . ALA A 1 7 ? 23.135 13.333 8.041 1.00 1.00 7 ALA A CA 16
ATOM 11986 C C . ALA A 1 7 ? 22.099 14.136 7.257 1.00 1.00 7 ALA A C 16
ATOM 11987 O O . ALA A 1 7 ? 21.156 13.571 6.704 1.00 1.00 7 ALA A O 16
ATOM 11994 N N . VAL A 1 8 ? 22.279 15.452 7.211 1.00 1.00 8 VAL A N 16
ATOM 11995 C CA . VAL A 1 8 ? 21.350 16.317 6.488 1.00 1.00 8 VAL A CA 16
ATOM 11996 C C . VAL A 1 8 ? 22.115 17.336 5.648 1.00 1.00 8 VAL A C 16
ATOM 11997 O O . VAL A 1 8 ? 23.296 17.593 5.887 1.00 1.00 8 VAL A O 16
ATOM 12010 N N . GLY A 1 9 ? 21.438 17.908 4.661 1.00 1.00 9 GLY A N 16
ATOM 12011 C CA . GLY A 1 9 ? 22.065 18.891 3.787 1.00 1.00 9 GLY A CA 16
ATOM 12012 C C . GLY A 1 9 ? 21.057 19.441 2.791 1.00 1.00 9 GLY A C 16
ATOM 12013 O O . GLY A 1 9 ? 19.917 18.979 2.728 1.00 1.00 9 GLY A O 16
ATOM 12017 N N . PHE A 1 10 ? 21.483 20.425 2.011 1.00 1.00 10 PHE A N 16
ATOM 12018 C CA . PHE A 1 10 ? 20.604 21.025 1.019 1.00 1.00 10 PHE A CA 16
ATOM 12019 C C . PHE A 1 10 ? 20.454 20.105 -0.189 1.00 1.00 10 PHE A C 16
ATOM 12020 O O . PHE A 1 10 ? 21.408 19.448 -0.605 1.00 1.00 10 PHE A O 16
ATOM 12037 N N . ARG A 1 11 ? 19.250 20.066 -0.754 1.00 1.00 11 ARG A N 16
ATOM 12038 C CA . ARG A 1 11 ? 18.983 19.228 -1.923 1.00 1.00 11 ARG A CA 16
ATOM 12039 C C . ARG A 1 11 ? 19.669 17.876 -1.789 1.00 1.00 11 ARG A C 16
ATOM 12040 O O . ARG A 1 11 ? 20.669 17.603 -2.453 1.00 1.00 11 ARG A O 16
ATOM 12061 N N . PRO A 1 12 ? 19.146 17.027 -0.950 1.00 1.00 12 PRO A N 16
ATOM 12062 C CA . PRO A 1 12 ? 19.716 15.670 -0.722 1.00 1.00 12 PRO A CA 16
ATOM 12063 C C . PRO A 1 12 ? 19.865 14.881 -2.019 1.00 1.00 12 PRO A C 16
ATOM 12064 O O . PRO A 1 12 ? 20.844 14.166 -2.210 1.00 1.00 12 PRO A O 16
ATOM 12075 N N . SER A 1 13 ? 18.886 15.016 -2.906 1.00 1.00 13 SER A N 16
ATOM 12076 C CA . SER A 1 13 ? 18.919 14.311 -4.181 1.00 1.00 13 SER A CA 16
ATOM 12077 C C . SER A 1 13 ? 20.133 14.728 -5.000 1.00 1.00 13 SER A C 16
ATOM 12078 O O . SER A 1 13 ? 20.784 13.899 -5.637 1.00 1.00 13 SER A O 16
ATOM 12086 N N . LEU A 1 14 ? 20.425 16.021 -4.988 1.00 1.00 14 LEU A N 16
ATOM 12087 C CA . LEU A 1 14 ? 21.556 16.549 -5.740 1.00 1.00 14 LEU A CA 16
ATOM 12088 C C . LEU A 1 14 ? 22.868 15.961 -5.228 1.00 1.00 14 LEU A C 16
ATOM 12089 O O . LEU A 1 14 ? 23.743 15.613 -6.018 1.00 1.00 14 LEU A O 16
ATOM 12105 N N . THR A 1 15 ? 23.005 15.864 -3.904 1.00 1.00 15 THR A N 16
ATOM 12106 C CA . THR A 1 15 ? 24.236 15.328 -3.304 1.00 1.00 15 THR A CA 16
ATOM 12107 C C . THR A 1 15 ? 23.949 14.111 -2.433 1.00 1.00 15 THR A C 16
ATOM 12108 O O . THR A 1 15 ? 23.090 14.149 -1.549 1.00 1.00 15 THR A O 16
ATOM 12119 N N . SER A 1 16 ? 24.687 13.031 -2.690 1.00 1.00 16 SER A N 16
ATOM 12120 C CA . SER A 1 16 ? 24.519 11.795 -1.929 1.00 1.00 16 SER A CA 16
ATOM 12121 C C . SER A 1 16 ? 25.065 11.969 -0.513 1.00 1.00 16 SER A C 16
ATOM 12122 O O . SER A 1 16 ? 26.028 12.700 -0.292 1.00 1.00 16 SER A O 16
ATOM 12130 N N . ASP A 1 17 ? 24.447 11.286 0.442 1.00 1.00 17 ASP A N 16
ATOM 12131 C CA . ASP A 1 17 ? 24.882 11.372 1.825 1.00 1.00 17 ASP A CA 16
ATOM 12132 C C . ASP A 1 17 ? 26.298 10.816 1.954 1.00 1.00 17 ASP A C 16
ATOM 12133 O O . ASP A 1 17 ? 27.118 11.289 2.754 1.00 1.00 17 ASP A O 16
ATOM 12142 N N . GLY A 1 18 ? 26.601 9.800 1.159 1.00 1.00 18 GLY A N 16
ATOM 12143 C CA . GLY A 1 18 ? 27.926 9.204 1.225 1.00 1.00 18 GLY A CA 16
ATOM 12144 C C . GLY A 1 18 ? 28.092 8.386 2.506 1.00 1.00 18 GLY A C 16
ATOM 12145 O O . GLY A 1 18 ? 29.207 8.159 2.966 1.00 1.00 18 GLY A O 16
ATOM 12149 N N . ALA A 1 19 ? 26.977 7.947 3.082 1.00 1.00 19 ALA A N 16
ATOM 12150 C CA . ALA A 1 19 ? 27.026 7.158 4.311 1.00 1.00 19 ALA A CA 16
ATOM 12151 C C . ALA A 1 19 ? 27.771 5.845 4.077 1.00 1.00 19 ALA A C 16
ATOM 12152 O O . ALA A 1 19 ? 28.520 5.384 4.939 1.00 1.00 19 ALA A O 16
ATOM 12159 N N . GLU A 1 20 ? 27.565 5.242 2.907 1.00 1.00 20 GLU A N 16
ATOM 12160 C CA . GLU A 1 20 ? 28.227 3.981 2.584 1.00 1.00 20 GLU A CA 16
ATOM 12161 C C . GLU A 1 20 ? 27.949 2.935 3.656 1.00 1.00 20 GLU A C 16
ATOM 12162 O O . GLU A 1 20 ? 28.578 2.927 4.711 1.00 1.00 20 GLU A O 16
ATOM 12174 N N . VAL A 1 21 ? 26.997 2.056 3.373 1.00 1.00 21 VAL A N 16
ATOM 12175 C CA . VAL A 1 21 ? 26.632 1.004 4.315 1.00 1.00 21 VAL A CA 16
ATOM 12176 C C . VAL A 1 21 ? 27.805 0.060 4.568 1.00 1.00 21 VAL A C 16
ATOM 12177 O O . VAL A 1 21 ? 28.088 -0.296 5.711 1.00 1.00 21 VAL A O 16
ATOM 12190 N N . GLU A 1 22 ? 28.476 -0.347 3.497 1.00 1.00 22 GLU A N 16
ATOM 12191 C CA . GLU A 1 22 ? 29.610 -1.256 3.623 1.00 1.00 22 GLU A CA 16
ATOM 12192 C C . GLU A 1 22 ? 30.770 -0.586 4.357 1.00 1.00 22 GLU A C 16
ATOM 12193 O O . GLU A 1 22 ? 31.421 -1.210 5.197 1.00 1.00 22 GLU A O 16
ATOM 12205 N N . LEU A 1 23 ? 31.013 0.686 4.039 1.00 1.00 23 LEU A N 16
ATOM 12206 C CA . LEU A 1 23 ? 32.092 1.448 4.670 1.00 1.00 23 LEU A CA 16
ATOM 12207 C C . LEU A 1 23 ? 33.273 0.545 5.024 1.00 1.00 23 LEU A C 16
ATOM 12208 O O . LEU A 1 23 ? 33.455 0.177 6.184 1.00 1.00 23 LEU A O 16
ATOM 12224 N N . SER A 1 24 ? 34.054 0.164 4.017 1.00 1.00 24 SER A N 16
ATOM 12225 C CA . SER A 1 24 ? 35.188 -0.729 4.247 1.00 1.00 24 SER A CA 16
ATOM 12226 C C . SER A 1 24 ? 36.348 -0.012 4.940 1.00 1.00 24 SER A C 16
ATOM 12227 O O . SER A 1 24 ? 36.813 1.032 4.483 1.00 1.00 24 SER A O 16
ATOM 12235 N N . ALA A 1 25 ? 36.835 -0.614 6.027 1.00 1.00 25 ALA A N 16
ATOM 12236 C CA . ALA A 1 25 ? 37.976 -0.071 6.768 1.00 1.00 25 ALA A CA 16
ATOM 12237 C C . ALA A 1 25 ? 39.290 -0.310 6.015 1.00 1.00 25 ALA A C 16
ATOM 12238 O O . ALA A 1 25 ? 40.141 0.578 5.923 1.00 1.00 25 ALA A O 16
ATOM 12245 N N . PRO A 1 26 ? 39.469 -1.506 5.500 1.00 1.00 26 PRO A N 16
ATOM 12246 C CA . PRO A 1 26 ? 40.704 -1.910 4.758 1.00 1.00 26 PRO A CA 16
ATOM 12247 C C . PRO A 1 26 ? 41.000 -1.037 3.543 1.00 1.00 26 PRO A C 16
ATOM 12248 O O . PRO A 1 26 ? 42.147 -0.960 3.103 1.00 1.00 26 PRO A O 16
ATOM 12259 N N . VAL A 1 27 ? 39.990 -0.356 3.017 1.00 1.00 27 VAL A N 16
ATOM 12260 C CA . VAL A 1 27 ? 40.224 0.519 1.873 1.00 1.00 27 VAL A CA 16
ATOM 12261 C C . VAL A 1 27 ? 41.162 1.646 2.276 1.00 1.00 27 VAL A C 16
ATOM 12262 O O . VAL A 1 27 ? 42.111 1.963 1.561 1.00 1.00 27 VAL A O 16
ATOM 12275 N N . LEU A 1 28 ? 40.891 2.241 3.433 1.00 1.00 28 LEU A N 16
ATOM 12276 C CA . LEU A 1 28 ? 41.721 3.332 3.932 1.00 1.00 28 LEU A CA 16
ATOM 12277 C C . LEU A 1 28 ? 43.138 2.835 4.200 1.00 1.00 28 LEU A C 16
ATOM 12278 O O . LEU A 1 28 ? 44.116 3.509 3.877 1.00 1.00 28 LEU A O 16
ATOM 12294 N N . GLN A 1 29 ? 43.234 1.647 4.787 1.00 1.00 29 GLN A N 16
ATOM 12295 C CA . GLN A 1 29 ? 44.536 1.059 5.091 1.00 1.00 29 GLN A CA 16
ATOM 12296 C C . GLN A 1 29 ? 45.314 0.776 3.806 1.00 1.00 29 GLN A C 16
ATOM 12297 O O . GLN A 1 29 ? 46.522 1.008 3.743 1.00 1.00 29 GLN A O 16
ATOM 12311 N N . GLU A 1 30 ? 44.621 0.281 2.783 1.00 1.00 30 GLU A N 16
ATOM 12312 C CA . GLU A 1 30 ? 45.275 -0.018 1.506 1.00 1.00 30 GLU A CA 16
ATOM 12313 C C . GLU A 1 30 ? 45.756 1.276 0.849 1.00 1.00 30 GLU A C 16
ATOM 12314 O O . GLU A 1 30 ? 46.859 1.318 0.304 1.00 1.00 30 GLU A O 16
ATOM 12326 N N . ILE A 1 31 ? 44.954 2.331 0.917 1.00 1.00 31 ILE A N 16
ATOM 12327 C CA . ILE A 1 31 ? 45.357 3.607 0.337 1.00 1.00 31 ILE A CA 16
ATOM 12328 C C . ILE A 1 31 ? 46.580 4.139 1.073 1.00 1.00 31 ILE A C 16
ATOM 12329 O O . ILE A 1 31 ? 47.528 4.617 0.451 1.00 1.00 31 ILE A O 16
ATOM 12345 N N . TYR A 1 32 ? 46.562 4.047 2.396 1.00 1.00 32 TYR A N 16
ATOM 12346 C CA . TYR A 1 32 ? 47.691 4.522 3.191 1.00 1.00 32 TYR A CA 16
ATOM 12347 C C . TYR A 1 32 ? 48.961 3.763 2.820 1.00 1.00 32 TYR A C 16
ATOM 12348 O O . TYR A 1 32 ? 50.012 4.366 2.603 1.00 1.00 32 TYR A O 16
ATOM 12366 N N . LEU A 1 33 ? 48.855 2.443 2.744 1.00 1.00 33 LEU A N 16
ATOM 12367 C CA . LEU A 1 33 ? 50.007 1.622 2.394 1.00 1.00 33 LEU A CA 16
ATOM 12368 C C . LEU A 1 33 ? 50.486 1.954 0.983 1.00 1.00 33 LEU A C 16
ATOM 12369 O O . LEU A 1 33 ? 51.687 2.084 0.734 1.00 1.00 33 LEU A O 16
ATOM 12385 N N . SER A 1 34 ? 49.534 2.106 0.065 1.00 1.00 34 SER A N 16
ATOM 12386 C CA . SER A 1 34 ? 49.858 2.442 -1.318 1.00 1.00 34 SER A CA 16
ATOM 12387 C C . SER A 1 34 ? 50.543 3.806 -1.393 1.00 1.00 34 SER A C 16
ATOM 12388 O O . SER A 1 34 ? 51.505 3.992 -2.141 1.00 1.00 34 SER A O 16
ATOM 12396 N N . GLY A 1 35 ? 50.039 4.763 -0.624 1.00 1.00 35 GLY A N 16
ATOM 12397 C CA . GLY A 1 35 ? 50.608 6.105 -0.625 1.00 1.00 35 GLY A CA 16
ATOM 12398 C C . GLY A 1 35 ? 52.037 6.112 -0.091 1.00 1.00 35 GLY A C 16
ATOM 12399 O O . GLY A 1 35 ? 52.883 6.859 -0.586 1.00 1.00 35 GLY A O 16
ATOM 12403 N N . LEU A 1 36 ? 52.313 5.298 0.923 1.00 1.00 36 LEU A N 16
ATOM 12404 C CA . LEU A 1 36 ? 53.641 5.243 1.515 1.00 1.00 36 LEU A CA 16
ATOM 12405 C C . LEU A 1 36 ? 54.678 4.788 0.487 1.00 1.00 36 LEU A C 16
ATOM 12406 O O . LEU A 1 36 ? 55.777 5.341 0.427 1.00 1.00 36 LEU A O 16
ATOM 12422 N N . ARG A 1 37 ? 54.339 3.787 -0.316 1.00 1.00 37 ARG A N 16
ATOM 12423 C CA . ARG A 1 37 ? 55.280 3.298 -1.324 1.00 1.00 37 ARG A CA 16
ATOM 12424 C C . ARG A 1 37 ? 55.569 4.384 -2.361 1.00 1.00 37 ARG A C 16
ATOM 12425 O O . ARG A 1 37 ? 56.716 4.579 -2.765 1.00 1.00 37 ARG A O 16
ATOM 12446 N N . SER A 1 38 ? 54.529 5.104 -2.766 1.00 1.00 38 SER A N 16
ATOM 12447 C CA . SER A 1 38 ? 54.678 6.195 -3.724 1.00 1.00 38 SER A CA 16
ATOM 12448 C C . SER A 1 38 ? 55.423 7.367 -3.095 1.00 1.00 38 SER A C 16
ATOM 12449 O O . SER A 1 38 ? 56.256 8.013 -3.732 1.00 1.00 38 SER A O 16
ATOM 12457 N N . TRP A 1 39 ? 55.087 7.641 -1.843 1.00 1.00 39 TRP A N 16
ATOM 12458 C CA . TRP A 1 39 ? 55.681 8.745 -1.098 1.00 1.00 39 TRP A CA 16
ATOM 12459 C C . TRP A 1 39 ? 57.196 8.608 -0.963 1.00 1.00 39 TRP A C 16
ATOM 12460 O O . TRP A 1 39 ? 57.928 9.599 -1.000 1.00 1.00 39 TRP A O 16
ATOM 12481 N N . LYS A 1 40 ? 57.656 7.373 -0.781 1.00 1.00 40 LYS A N 16
ATOM 12482 C CA . LYS A 1 40 ? 59.082 7.109 -0.608 1.00 1.00 40 LYS A CA 16
ATOM 12483 C C . LYS A 1 40 ? 59.879 7.603 -1.810 1.00 1.00 40 LYS A C 16
ATOM 12484 O O . LYS A 1 40 ? 61.027 8.011 -1.642 1.00 1.00 40 LYS A O 16
ATOM 12503 N N . ARG A 1 41 ? 59.321 7.607 -3.010 1.00 1.00 41 ARG A N 16
ATOM 12504 C CA . ARG A 1 41 ? 60.110 8.116 -4.125 1.00 1.00 41 ARG A CA 16
ATOM 12505 C C . ARG A 1 41 ? 60.476 9.575 -3.821 1.00 1.00 41 ARG A C 16
ATOM 12506 O O . ARG A 1 41 ? 61.617 10.005 -3.984 1.00 1.00 41 ARG A O 16
ATOM 12527 N N . HIS A 1 42 ? 59.465 10.306 -3.361 1.00 1.00 42 HIS A N 16
ATOM 12528 C CA . HIS A 1 42 ? 59.661 11.717 -3.013 1.00 1.00 42 HIS A CA 16
ATOM 12529 C C . HIS A 1 42 ? 60.643 11.862 -1.843 1.00 1.00 42 HIS A C 16
ATOM 12530 O O . HIS A 1 42 ? 61.199 12.936 -1.621 1.00 1.00 42 HIS A O 16
ATOM 12544 N N . LEU A 1 43 ? 60.864 10.770 -1.116 1.00 1.00 43 LEU A N 16
ATOM 12545 C CA . LEU A 1 43 ? 61.799 10.753 0.014 1.00 1.00 43 LEU A CA 16
ATOM 12546 C C . LEU A 1 43 ? 63.242 10.556 -0.443 1.00 1.00 43 LEU A C 16
ATOM 12547 O O . LEU A 1 43 ? 64.155 10.581 0.378 1.00 1.00 43 LEU A O 16
ATOM 12563 N N . SER A 1 44 ? 63.456 10.290 -1.724 1.00 1.00 44 SER A N 16
ATOM 12564 C CA . SER A 1 44 ? 64.806 10.016 -2.207 1.00 1.00 44 SER A CA 16
ATOM 12565 C C . SER A 1 44 ? 65.779 11.149 -1.901 1.00 1.00 44 SER A C 16
ATOM 12566 O O . SER A 1 44 ? 66.900 10.882 -1.469 1.00 1.00 44 SER A O 16
ATOM 12574 N N . ARG A 1 45 ? 65.399 12.397 -2.138 1.00 1.00 45 ARG A N 16
ATOM 12575 C CA . ARG A 1 45 ? 66.338 13.486 -1.889 1.00 1.00 45 ARG A CA 16
ATOM 12576 C C . ARG A 1 45 ? 66.753 13.514 -0.417 1.00 1.00 45 ARG A C 16
ATOM 12577 O O . ARG A 1 45 ? 67.942 13.563 -0.099 1.00 1.00 45 ARG A O 16
ATOM 12598 N N . PHE A 1 46 ? 65.767 13.474 0.476 1.00 1.00 46 PHE A N 16
ATOM 12599 C CA . PHE A 1 46 ? 66.027 13.490 1.914 1.00 1.00 46 PHE A CA 16
ATOM 12600 C C . PHE A 1 46 ? 66.730 12.213 2.361 1.00 1.00 46 PHE A C 16
ATOM 12601 O O . PHE A 1 46 ? 67.625 12.241 3.203 1.00 1.00 46 PHE A O 16
ATOM 12618 N N . TRP A 1 47 ? 66.305 11.094 1.794 1.00 1.00 47 TRP A N 16
ATOM 12619 C CA . TRP A 1 47 ? 66.881 9.801 2.137 1.00 1.00 47 TRP A CA 16
ATOM 12620 C C . TRP A 1 47 ? 68.366 9.743 1.788 1.00 1.00 47 TRP A C 16
ATOM 12621 O O . TRP A 1 47 ? 69.173 9.212 2.551 1.00 1.00 47 TRP A O 16
ATOM 12642 N N . ASN A 1 48 ? 68.721 10.305 0.634 1.00 1.00 48 ASN A N 16
ATOM 12643 C CA . ASN A 1 48 ? 70.111 10.320 0.201 1.00 1.00 48 ASN A CA 16
ATOM 12644 C C . ASN A 1 48 ? 70.959 11.110 1.191 1.00 1.00 48 ASN A C 16
ATOM 12645 O O . ASN A 1 48 ? 72.074 10.711 1.526 1.00 1.00 48 ASN A O 16
ATOM 12656 N N . ASP A 1 49 ? 70.416 12.230 1.660 1.00 1.00 49 ASP A N 16
ATOM 12657 C CA . ASP A 1 49 ? 71.125 13.076 2.615 1.00 1.00 49 ASP A CA 16
ATOM 12658 C C . ASP A 1 49 ? 70.735 12.714 4.044 1.00 1.00 49 ASP A C 16
ATOM 12659 O O . ASP A 1 49 ? 69.601 12.945 4.466 1.00 1.00 49 ASP A O 16
ATOM 12668 N N . PHE A 1 50 ? 71.682 12.148 4.782 1.00 1.00 50 PHE A N 16
ATOM 12669 C CA . PHE A 1 50 ? 71.431 11.754 6.164 1.00 1.00 50 PHE A CA 16
ATOM 12670 C C . PHE A 1 50 ? 70.219 10.832 6.247 1.00 1.00 50 PHE A C 16
ATOM 12671 O O . PHE A 1 50 ? 69.602 10.604 5.220 1.00 1.00 50 PHE A O 16
ATOM 12689 N N . MET A 1 1 ? 23.964 11.774 50.175 1.00 1.00 1 MET A N 17
ATOM 12690 C CA . MET A 1 1 ? 24.321 13.187 49.849 1.00 1.00 1 MET A CA 17
ATOM 12691 C C . MET A 1 1 ? 24.056 13.440 48.375 1.00 1.00 1 MET A C 17
ATOM 12692 O O . MET A 1 1 ? 23.075 14.090 48.005 1.00 1.00 1 MET A O 17
ATOM 12708 N N . ALA A 1 2 ? 24.939 12.918 47.536 1.00 1.00 2 ALA A N 17
ATOM 12709 C CA . ALA A 1 2 ? 24.802 13.082 46.101 1.00 1.00 2 ALA A CA 17
ATOM 12710 C C . ALA A 1 2 ? 23.564 12.346 45.609 1.00 1.00 2 ALA A C 17
ATOM 12711 O O . ALA A 1 2 ? 23.225 11.274 46.111 1.00 1.00 2 ALA A O 17
ATOM 12718 N N . GLU A 1 3 ? 22.889 12.929 44.630 1.00 1.00 3 GLU A N 17
ATOM 12719 C CA . GLU A 1 3 ? 21.686 12.321 44.080 1.00 1.00 3 GLU A CA 17
ATOM 12720 C C . GLU A 1 3 ? 22.023 11.015 43.359 1.00 1.00 3 GLU A C 17
ATOM 12721 O O . GLU A 1 3 ? 21.248 10.061 43.404 1.00 1.00 3 GLU A O 17
ATOM 12733 N N . ALA A 1 4 ? 23.177 10.977 42.692 1.00 1.00 4 ALA A N 17
ATOM 12734 C CA . ALA A 1 4 ? 23.588 9.775 41.967 1.00 1.00 4 ALA A CA 17
ATOM 12735 C C . ALA A 1 4 ? 25.035 9.414 42.290 1.00 1.00 4 ALA A C 17
ATOM 12736 O O . ALA A 1 4 ? 25.863 10.292 42.516 1.00 1.00 4 ALA A O 17
ATOM 12743 N N . HIS A 1 5 ? 25.336 8.119 42.306 1.00 1.00 5 HIS A N 17
ATOM 12744 C CA . HIS A 1 5 ? 26.692 7.668 42.604 1.00 1.00 5 HIS A CA 17
ATOM 12745 C C . HIS A 1 5 ? 27.661 8.122 41.515 1.00 1.00 5 HIS A C 17
ATOM 12746 O O . HIS A 1 5 ? 28.782 8.548 41.801 1.00 1.00 5 HIS A O 17
ATOM 12760 N N . GLN A 1 6 ? 27.214 8.029 40.267 1.00 1.00 6 GLN A N 17
ATOM 12761 C CA . GLN A 1 6 ? 28.028 8.440 39.127 1.00 1.00 6 GLN A CA 17
ATOM 12762 C C . GLN A 1 6 ? 27.431 9.687 38.485 1.00 1.00 6 GLN A C 17
ATOM 12763 O O . GLN A 1 6 ? 26.304 9.660 37.994 1.00 1.00 6 GLN A O 17
ATOM 12777 N N . ALA A 1 7 ? 28.191 10.780 38.502 1.00 1.00 7 ALA A N 17
ATOM 12778 C CA . ALA A 1 7 ? 27.724 12.040 37.929 1.00 1.00 7 ALA A CA 17
ATOM 12779 C C . ALA A 1 7 ? 28.164 12.196 36.473 1.00 1.00 7 ALA A C 17
ATOM 12780 O O . ALA A 1 7 ? 27.694 13.094 35.773 1.00 1.00 7 ALA A O 17
ATOM 12787 N N . VAL A 1 8 ? 29.070 11.330 36.023 1.00 1.00 8 VAL A N 17
ATOM 12788 C CA . VAL A 1 8 ? 29.560 11.402 34.647 1.00 1.00 8 VAL A CA 17
ATOM 12789 C C . VAL A 1 8 ? 28.432 11.135 33.659 1.00 1.00 8 VAL A C 17
ATOM 12790 O O . VAL A 1 8 ? 28.333 11.784 32.618 1.00 1.00 8 VAL A O 17
ATOM 12803 N N . GLY A 1 9 ? 27.584 10.171 33.993 1.00 1.00 9 GLY A N 17
ATOM 12804 C CA . GLY A 1 9 ? 26.468 9.821 33.129 1.00 1.00 9 GLY A CA 17
ATOM 12805 C C . GLY A 1 9 ? 26.932 8.921 31.993 1.00 1.00 9 GLY A C 17
ATOM 12806 O O . GLY A 1 9 ? 28.084 8.487 31.962 1.00 1.00 9 GLY A O 17
ATOM 12810 N N . PHE A 1 10 ? 26.026 8.640 31.067 1.00 1.00 10 PHE A N 17
ATOM 12811 C CA . PHE A 1 10 ? 26.344 7.778 29.939 1.00 1.00 10 PHE A CA 17
ATOM 12812 C C . PHE A 1 10 ? 26.403 8.583 28.644 1.00 1.00 10 PHE A C 17
ATOM 12813 O O . PHE A 1 10 ? 25.605 9.495 28.429 1.00 1.00 10 PHE A O 17
ATOM 12830 N N . ARG A 1 11 ? 27.359 8.244 27.786 1.00 1.00 11 ARG A N 17
ATOM 12831 C CA . ARG A 1 11 ? 27.514 8.946 26.519 1.00 1.00 11 ARG A CA 17
ATOM 12832 C C . ARG A 1 11 ? 27.932 7.972 25.422 1.00 1.00 11 ARG A C 17
ATOM 12833 O O . ARG A 1 11 ? 28.512 6.923 25.707 1.00 1.00 11 ARG A O 17
ATOM 12854 N N . PRO A 1 12 ? 27.659 8.292 24.183 1.00 1.00 12 PRO A N 17
ATOM 12855 C CA . PRO A 1 12 ? 28.026 7.415 23.034 1.00 1.00 12 PRO A CA 17
ATOM 12856 C C . PRO A 1 12 ? 29.535 7.314 22.882 1.00 1.00 12 PRO A C 17
ATOM 12857 O O . PRO A 1 12 ? 30.054 6.401 22.241 1.00 1.00 12 PRO A O 17
ATOM 12868 N N . SER A 1 13 ? 30.230 8.267 23.481 1.00 1.00 13 SER A N 17
ATOM 12869 C CA . SER A 1 13 ? 31.682 8.301 23.427 1.00 1.00 13 SER A CA 17
ATOM 12870 C C . SER A 1 13 ? 32.278 7.041 24.056 1.00 1.00 13 SER A C 17
ATOM 12871 O O . SER A 1 13 ? 33.275 6.510 23.569 1.00 1.00 13 SER A O 17
ATOM 12879 N N . LEU A 1 14 ? 31.668 6.569 25.143 1.00 1.00 14 LEU A N 17
ATOM 12880 C CA . LEU A 1 14 ? 32.159 5.371 25.823 1.00 1.00 14 LEU A CA 17
ATOM 12881 C C . LEU A 1 14 ? 32.084 4.157 24.898 1.00 1.00 14 LEU A C 17
ATOM 12882 O O . LEU A 1 14 ? 33.021 3.361 24.835 1.00 1.00 14 LEU A O 17
ATOM 12898 N N . THR A 1 15 ? 30.976 4.018 24.177 1.00 1.00 15 THR A N 17
ATOM 12899 C CA . THR A 1 15 ? 30.821 2.888 23.263 1.00 1.00 15 THR A CA 17
ATOM 12900 C C . THR A 1 15 ? 31.482 3.186 21.924 1.00 1.00 15 THR A C 17
ATOM 12901 O O . THR A 1 15 ? 31.824 4.332 21.634 1.00 1.00 15 THR A O 17
ATOM 12912 N N . SER A 1 16 ? 31.665 2.149 21.113 1.00 1.00 16 SER A N 17
ATOM 12913 C CA . SER A 1 16 ? 32.298 2.334 19.814 1.00 1.00 16 SER A CA 17
ATOM 12914 C C . SER A 1 16 ? 31.404 3.167 18.904 1.00 1.00 16 SER A C 17
ATOM 12915 O O . SER A 1 16 ? 30.188 2.967 18.852 1.00 1.00 16 SER A O 17
ATOM 12923 N N . ASP A 1 17 ? 32.018 4.105 18.186 1.00 1.00 17 ASP A N 17
ATOM 12924 C CA . ASP A 1 17 ? 31.273 4.966 17.276 1.00 1.00 17 ASP A CA 17
ATOM 12925 C C . ASP A 1 17 ? 31.363 4.429 15.855 1.00 1.00 17 ASP A C 17
ATOM 12926 O O . ASP A 1 17 ? 32.418 4.497 15.223 1.00 1.00 17 ASP A O 17
ATOM 12935 N N . GLY A 1 18 ? 30.255 3.909 15.354 1.00 1.00 18 GLY A N 17
ATOM 12936 C CA . GLY A 1 18 ? 30.230 3.383 13.999 1.00 1.00 18 GLY A CA 17
ATOM 12937 C C . GLY A 1 18 ? 30.148 4.524 12.991 1.00 1.00 18 GLY A C 17
ATOM 12938 O O . GLY A 1 18 ? 29.496 5.538 13.241 1.00 1.00 18 GLY A O 17
ATOM 12942 N N . ALA A 1 19 ? 30.807 4.358 11.853 1.00 1.00 19 ALA A N 17
ATOM 12943 C CA . ALA A 1 19 ? 30.786 5.391 10.823 1.00 1.00 19 ALA A CA 17
ATOM 12944 C C . ALA A 1 19 ? 31.064 4.782 9.450 1.00 1.00 19 ALA A C 17
ATOM 12945 O O . ALA A 1 19 ? 31.734 3.755 9.347 1.00 1.00 19 ALA A O 17
ATOM 12952 N N . GLU A 1 20 ? 30.552 5.419 8.400 1.00 1.00 20 GLU A N 17
ATOM 12953 C CA . GLU A 1 20 ? 30.768 4.922 7.043 1.00 1.00 20 GLU A CA 17
ATOM 12954 C C . GLU A 1 20 ? 32.249 5.020 6.684 1.00 1.00 20 GLU A C 17
ATOM 12955 O O . GLU A 1 20 ? 32.811 4.117 6.064 1.00 1.00 20 GLU A O 17
ATOM 12967 N N . VAL A 1 21 ? 32.878 6.120 7.093 1.00 1.00 21 VAL A N 17
ATOM 12968 C CA . VAL A 1 21 ? 34.299 6.326 6.821 1.00 1.00 21 VAL A CA 17
ATOM 12969 C C . VAL A 1 21 ? 35.121 5.257 7.536 1.00 1.00 21 VAL A C 17
ATOM 12970 O O . VAL A 1 21 ? 36.109 4.756 7.001 1.00 1.00 21 VAL A O 17
ATOM 12983 N N . GLU A 1 22 ? 34.700 4.922 8.755 1.00 1.00 22 GLU A N 17
ATOM 12984 C CA . GLU A 1 22 ? 35.393 3.917 9.558 1.00 1.00 22 GLU A CA 17
ATOM 12985 C C . GLU A 1 22 ? 35.294 2.534 8.912 1.00 1.00 22 GLU A C 17
ATOM 12986 O O . GLU A 1 22 ? 36.270 1.785 8.880 1.00 1.00 22 GLU A O 17
ATOM 12998 N N . LEU A 1 23 ? 34.124 2.198 8.386 1.00 1.00 23 LEU A N 17
ATOM 12999 C CA . LEU A 1 23 ? 33.951 0.899 7.746 1.00 1.00 23 LEU A CA 17
ATOM 13000 C C . LEU A 1 23 ? 34.881 0.791 6.542 1.00 1.00 23 LEU A C 17
ATOM 13001 O O . LEU A 1 23 ? 35.519 -0.236 6.323 1.00 1.00 23 LEU A O 17
ATOM 13017 N N . SER A 1 24 ? 34.948 1.873 5.777 1.00 1.00 24 SER A N 17
ATOM 13018 C CA . SER A 1 24 ? 35.805 1.923 4.593 1.00 1.00 24 SER A CA 17
ATOM 13019 C C . SER A 1 24 ? 37.277 1.669 4.959 1.00 1.00 24 SER A C 17
ATOM 13020 O O . SER A 1 24 ? 38.174 1.970 4.170 1.00 1.00 24 SER A O 17
ATOM 13028 N N . ALA A 1 25 ? 37.529 1.158 6.164 1.00 1.00 25 ALA A N 17
ATOM 13029 C CA . ALA A 1 25 ? 38.899 0.916 6.615 1.00 1.00 25 ALA A CA 17
ATOM 13030 C C . ALA A 1 25 ? 39.732 0.147 5.580 1.00 1.00 25 ALA A C 17
ATOM 13031 O O . ALA A 1 25 ? 40.867 0.531 5.297 1.00 1.00 25 ALA A O 17
ATOM 13038 N N . PRO A 1 26 ? 39.221 -0.921 5.018 1.00 1.00 26 PRO A N 17
ATOM 13039 C CA . PRO A 1 26 ? 39.974 -1.720 4.004 1.00 1.00 26 PRO A CA 17
ATOM 13040 C C . PRO A 1 26 ? 40.473 -0.840 2.857 1.00 1.00 26 PRO A C 17
ATOM 13041 O O . PRO A 1 26 ? 41.605 -0.981 2.397 1.00 1.00 26 PRO A O 17
ATOM 13052 N N . VAL A 1 27 ? 39.628 0.096 2.428 1.00 1.00 27 VAL A N 17
ATOM 13053 C CA . VAL A 1 27 ? 40.004 1.035 1.369 1.00 1.00 27 VAL A CA 17
ATOM 13054 C C . VAL A 1 27 ? 41.122 1.944 1.856 1.00 1.00 27 VAL A C 17
ATOM 13055 O O . VAL A 1 27 ? 42.087 2.216 1.140 1.00 1.00 27 VAL A O 17
ATOM 13068 N N . LEU A 1 28 ? 40.959 2.411 3.080 1.00 1.00 28 LEU A N 17
ATOM 13069 C CA . LEU A 1 28 ? 41.926 3.303 3.704 1.00 1.00 28 LEU A CA 17
ATOM 13070 C C . LEU A 1 28 ? 43.275 2.608 3.848 1.00 1.00 28 LEU A C 17
ATOM 13071 O O . LEU A 1 28 ? 44.325 3.206 3.621 1.00 1.00 28 LEU A O 17
ATOM 13087 N N . GLN A 1 29 ? 43.241 1.345 4.251 1.00 1.00 29 GLN A N 17
ATOM 13088 C CA . GLN A 1 29 ? 44.481 0.600 4.433 1.00 1.00 29 GLN A CA 17
ATOM 13089 C C . GLN A 1 29 ? 45.223 0.412 3.109 1.00 1.00 29 GLN A C 17
ATOM 13090 O O . GLN A 1 29 ? 46.441 0.560 3.055 1.00 1.00 29 GLN A O 17
ATOM 13104 N N . GLU A 1 30 ? 44.497 0.086 2.045 1.00 1.00 30 GLU A N 17
ATOM 13105 C CA . GLU A 1 30 ? 45.117 -0.123 0.737 1.00 1.00 30 GLU A CA 17
ATOM 13106 C C . GLU A 1 30 ? 45.703 1.171 0.163 1.00 1.00 30 GLU A C 17
ATOM 13107 O O . GLU A 1 30 ? 46.826 1.166 -0.344 1.00 1.00 30 GLU A O 17
ATOM 13119 N N . ILE A 1 31 ? 44.971 2.283 0.238 1.00 1.00 31 ILE A N 17
ATOM 13120 C CA . ILE A 1 31 ? 45.506 3.541 -0.291 1.00 1.00 31 ILE A CA 17
ATOM 13121 C C . ILE A 1 31 ? 46.681 4.020 0.564 1.00 1.00 31 ILE A C 17
ATOM 13122 O O . ILE A 1 31 ? 47.690 4.480 0.028 1.00 1.00 31 ILE A O 17
ATOM 13138 N N . TYR A 1 32 ? 46.562 3.906 1.884 1.00 1.00 32 TYR A N 17
ATOM 13139 C CA . TYR A 1 32 ? 47.646 4.338 2.763 1.00 1.00 32 TYR A CA 17
ATOM 13140 C C . TYR A 1 32 ? 48.914 3.534 2.461 1.00 1.00 32 TYR A C 17
ATOM 13141 O O . TYR A 1 32 ? 50.001 4.100 2.340 1.00 1.00 32 TYR A O 17
ATOM 13159 N N . LEU A 1 33 ? 48.771 2.220 2.321 1.00 1.00 33 LEU A N 17
ATOM 13160 C CA . LEU A 1 33 ? 49.926 1.375 2.005 1.00 1.00 33 LEU A CA 17
ATOM 13161 C C . LEU A 1 33 ? 50.500 1.743 0.634 1.00 1.00 33 LEU A C 17
ATOM 13162 O O . LEU A 1 33 ? 51.721 1.820 0.460 1.00 1.00 33 LEU A O 17
ATOM 13178 N N . SER A 1 34 ? 49.609 1.984 -0.332 1.00 1.00 34 SER A N 17
ATOM 13179 C CA . SER A 1 34 ? 50.025 2.362 -1.682 1.00 1.00 34 SER A CA 17
ATOM 13180 C C . SER A 1 34 ? 50.790 3.676 -1.657 1.00 1.00 34 SER A C 17
ATOM 13181 O O . SER A 1 34 ? 51.808 3.825 -2.334 1.00 1.00 34 SER A O 17
ATOM 13189 N N . GLY A 1 35 ? 50.291 4.630 -0.883 1.00 1.00 35 GLY A N 17
ATOM 13190 C CA . GLY A 1 35 ? 50.934 5.930 -0.789 1.00 1.00 35 GLY A CA 17
ATOM 13191 C C . GLY A 1 35 ? 52.318 5.827 -0.160 1.00 1.00 35 GLY A C 17
ATOM 13192 O O . GLY A 1 35 ? 53.237 6.529 -0.569 1.00 1.00 35 GLY A O 17
ATOM 13196 N N . LEU A 1 36 ? 52.478 4.960 0.833 1.00 1.00 36 LEU A N 17
ATOM 13197 C CA . LEU A 1 36 ? 53.766 4.804 1.490 1.00 1.00 36 LEU A CA 17
ATOM 13198 C C . LEU A 1 36 ? 54.805 4.321 0.494 1.00 1.00 36 LEU A C 17
ATOM 13199 O O . LEU A 1 36 ? 55.942 4.797 0.493 1.00 1.00 36 LEU A O 17
ATOM 13215 N N . ARG A 1 37 ? 54.418 3.388 -0.355 1.00 1.00 37 ARG A N 17
ATOM 13216 C CA . ARG A 1 37 ? 55.338 2.869 -1.357 1.00 1.00 37 ARG A CA 17
ATOM 13217 C C . ARG A 1 37 ? 55.755 3.981 -2.320 1.00 1.00 37 ARG A C 17
ATOM 13218 O O . ARG A 1 37 ? 56.931 4.120 -2.650 1.00 1.00 37 ARG A O 17
ATOM 13239 N N . SER A 1 38 ? 54.779 4.793 -2.734 1.00 1.00 38 SER A N 17
ATOM 13240 C CA . SER A 1 38 ? 55.026 5.934 -3.624 1.00 1.00 38 SER A CA 17
ATOM 13241 C C . SER A 1 38 ? 55.789 7.034 -2.900 1.00 1.00 38 SER A C 17
ATOM 13242 O O . SER A 1 38 ? 56.602 7.750 -3.490 1.00 1.00 38 SER A O 17
ATOM 13250 N N . TRP A 1 39 ? 55.495 7.173 -1.618 1.00 1.00 39 TRP A N 17
ATOM 13251 C CA . TRP A 1 39 ? 56.127 8.190 -0.794 1.00 1.00 39 TRP A CA 17
ATOM 13252 C C . TRP A 1 39 ? 57.643 8.043 -0.796 1.00 1.00 39 TRP A C 17
ATOM 13253 O O . TRP A 1 39 ? 58.363 9.039 -0.804 1.00 1.00 39 TRP A O 17
ATOM 13274 N N . LYS A 1 40 ? 58.136 6.806 -0.767 1.00 1.00 40 LYS A N 17
ATOM 13275 C CA . LYS A 1 40 ? 59.579 6.584 -0.741 1.00 1.00 40 LYS A CA 17
ATOM 13276 C C . LYS A 1 40 ? 60.250 7.243 -1.950 1.00 1.00 40 LYS A C 17
ATOM 13277 O O . LYS A 1 40 ? 61.315 7.843 -1.805 1.00 1.00 40 LYS A O 17
ATOM 13296 N N . ARG A 1 41 ? 59.666 7.140 -3.140 1.00 1.00 41 ARG A N 17
ATOM 13297 C CA . ARG A 1 41 ? 60.293 7.757 -4.314 1.00 1.00 41 ARG A CA 17
ATOM 13298 C C . ARG A 1 41 ? 60.353 9.281 -4.165 1.00 1.00 41 ARG A C 17
ATOM 13299 O O . ARG A 1 41 ? 61.343 9.933 -4.499 1.00 1.00 41 ARG A O 17
ATOM 13320 N N . HIS A 1 42 ? 59.261 9.807 -3.616 1.00 1.00 42 HIS A N 17
ATOM 13321 C CA . HIS A 1 42 ? 59.124 11.242 -3.349 1.00 1.00 42 HIS A CA 17
ATOM 13322 C C . HIS A 1 42 ? 59.959 11.657 -2.133 1.00 1.00 42 HIS A C 17
ATOM 13323 O O . HIS A 1 42 ? 60.472 12.771 -2.066 1.00 1.00 42 HIS A O 17
ATOM 13337 N N . LEU A 1 43 ? 60.079 10.737 -1.182 1.00 1.00 43 LEU A N 17
ATOM 13338 C CA . LEU A 1 43 ? 60.839 10.948 0.056 1.00 1.00 43 LEU A CA 17
ATOM 13339 C C . LEU A 1 43 ? 62.341 10.730 -0.186 1.00 1.00 43 LEU A C 17
ATOM 13340 O O . LEU A 1 43 ? 63.144 10.910 0.726 1.00 1.00 43 LEU A O 17
ATOM 13356 N N . SER A 1 44 ? 62.727 10.281 -1.378 1.00 1.00 44 SER A N 17
ATOM 13357 C CA . SER A 1 44 ? 64.134 9.977 -1.650 1.00 1.00 44 SER A CA 17
ATOM 13358 C C . SER A 1 44 ? 65.066 11.151 -1.335 1.00 1.00 44 SER A C 17
ATOM 13359 O O . SER A 1 44 ? 66.133 10.927 -0.768 1.00 1.00 44 SER A O 17
ATOM 13367 N N . ARG A 1 45 ? 64.727 12.378 -1.718 1.00 1.00 45 ARG A N 17
ATOM 13368 C CA . ARG A 1 45 ? 65.650 13.480 -1.450 1.00 1.00 45 ARG A CA 17
ATOM 13369 C C . ARG A 1 45 ? 65.895 13.635 0.053 1.00 1.00 45 ARG A C 17
ATOM 13370 O O . ARG A 1 45 ? 67.037 13.687 0.504 1.00 1.00 45 ARG A O 17
ATOM 13391 N N . PHE A 1 46 ? 64.816 13.713 0.829 1.00 1.00 46 PHE A N 17
ATOM 13392 C CA . PHE A 1 46 ? 64.933 13.863 2.279 1.00 1.00 46 PHE A CA 17
ATOM 13393 C C . PHE A 1 46 ? 65.576 12.631 2.904 1.00 1.00 46 PHE A C 17
ATOM 13394 O O . PHE A 1 46 ? 66.402 12.739 3.812 1.00 1.00 46 PHE A O 17
ATOM 13411 N N . TRP A 1 47 ? 65.184 11.461 2.409 1.00 1.00 47 TRP A N 17
ATOM 13412 C CA . TRP A 1 47 ? 65.709 10.196 2.913 1.00 1.00 47 TRP A CA 17
ATOM 13413 C C . TRP A 1 47 ? 67.213 10.088 2.700 1.00 1.00 47 TRP A C 17
ATOM 13414 O O . TRP A 1 47 ? 67.937 9.615 3.573 1.00 1.00 47 TRP A O 17
ATOM 13435 N N . ASN A 1 48 ? 67.678 10.525 1.532 1.00 1.00 48 ASN A N 17
ATOM 13436 C CA . ASN A 1 48 ? 69.102 10.470 1.230 1.00 1.00 48 ASN A CA 17
ATOM 13437 C C . ASN A 1 48 ? 69.881 11.362 2.193 1.00 1.00 48 ASN A C 17
ATOM 13438 O O . ASN A 1 48 ? 70.949 10.989 2.671 1.00 1.00 48 ASN A O 17
ATOM 13449 N N . ASP A 1 49 ? 69.334 12.544 2.482 1.00 1.00 49 ASP A N 17
ATOM 13450 C CA . ASP A 1 49 ? 69.991 13.475 3.401 1.00 1.00 49 ASP A CA 17
ATOM 13451 C C . ASP A 1 49 ? 69.423 13.312 4.805 1.00 1.00 49 ASP A C 17
ATOM 13452 O O . ASP A 1 49 ? 68.254 13.611 5.043 1.00 1.00 49 ASP A O 17
ATOM 13461 N N . PHE A 1 50 ? 70.249 12.828 5.722 1.00 1.00 50 PHE A N 17
ATOM 13462 C CA . PHE A 1 50 ? 69.811 12.621 7.096 1.00 1.00 50 PHE A CA 17
ATOM 13463 C C . PHE A 1 50 ? 70.099 13.857 7.945 1.00 1.00 50 PHE A C 17
ATOM 13464 O O . PHE A 1 50 ? 69.302 14.157 8.817 1.00 1.00 50 PHE A O 17
ATOM 13482 N N . MET A 1 1 ? 4.951 6.659 -31.431 1.00 1.00 1 MET A N 18
ATOM 13483 C CA . MET A 1 1 ? 6.160 6.721 -30.570 1.00 1.00 1 MET A CA 18
ATOM 13484 C C . MET A 1 1 ? 6.383 8.166 -30.139 1.00 1.00 1 MET A C 18
ATOM 13485 O O . MET A 1 1 ? 7.206 8.444 -29.270 1.00 1.00 1 MET A O 18
ATOM 13501 N N . ALA A 1 2 ? 5.642 9.082 -30.753 1.00 1.00 2 ALA A N 18
ATOM 13502 C CA . ALA A 1 2 ? 5.772 10.496 -30.423 1.00 1.00 2 ALA A CA 18
ATOM 13503 C C . ALA A 1 2 ? 5.324 10.759 -28.989 1.00 1.00 2 ALA A C 18
ATOM 13504 O O . ALA A 1 2 ? 4.356 10.165 -28.512 1.00 1.00 2 ALA A O 18
ATOM 13511 N N . GLU A 1 3 ? 6.029 11.660 -28.313 1.00 1.00 3 GLU A N 18
ATOM 13512 C CA . GLU A 1 3 ? 5.690 12.007 -26.937 1.00 1.00 3 GLU A CA 18
ATOM 13513 C C . GLU A 1 3 ? 5.428 10.741 -26.125 1.00 1.00 3 GLU A C 18
ATOM 13514 O O . GLU A 1 3 ? 4.587 10.729 -25.225 1.00 1.00 3 GLU A O 18
ATOM 13526 N N . ALA A 1 4 ? 6.153 9.671 -26.450 1.00 1.00 4 ALA A N 18
ATOM 13527 C CA . ALA A 1 4 ? 5.986 8.406 -25.740 1.00 1.00 4 ALA A CA 18
ATOM 13528 C C . ALA A 1 4 ? 7.272 7.587 -25.769 1.00 1.00 4 ALA A C 18
ATOM 13529 O O . ALA A 1 4 ? 8.086 7.717 -26.686 1.00 1.00 4 ALA A O 18
ATOM 13536 N N . HIS A 1 5 ? 7.443 6.738 -24.757 1.00 1.00 5 HIS A N 18
ATOM 13537 C CA . HIS A 1 5 ? 8.631 5.892 -24.666 1.00 1.00 5 HIS A CA 18
ATOM 13538 C C . HIS A 1 5 ? 8.255 4.423 -24.843 1.00 1.00 5 HIS A C 18
ATOM 13539 O O . HIS A 1 5 ? 7.262 3.959 -24.283 1.00 1.00 5 HIS A O 18
ATOM 13553 N N . GLN A 1 6 ? 9.055 3.696 -25.617 1.00 1.00 6 GLN A N 18
ATOM 13554 C CA . GLN A 1 6 ? 8.789 2.281 -25.847 1.00 1.00 6 GLN A CA 18
ATOM 13555 C C . GLN A 1 6 ? 8.931 1.491 -24.552 1.00 1.00 6 GLN A C 18
ATOM 13556 O O . GLN A 1 6 ? 8.139 0.593 -24.274 1.00 1.00 6 GLN A O 18
ATOM 13570 N N . ALA A 1 7 ? 9.948 1.831 -23.768 1.00 1.00 7 ALA A N 18
ATOM 13571 C CA . ALA A 1 7 ? 10.188 1.141 -22.509 1.00 1.00 7 ALA A CA 18
ATOM 13572 C C . ALA A 1 7 ? 10.651 2.116 -21.433 1.00 1.00 7 ALA A C 18
ATOM 13573 O O . ALA A 1 7 ? 11.340 3.094 -21.722 1.00 1.00 7 ALA A O 18
ATOM 13580 N N . VAL A 1 8 ? 10.265 1.840 -20.193 1.00 1.00 8 VAL A N 18
ATOM 13581 C CA . VAL A 1 8 ? 10.642 2.699 -19.076 1.00 1.00 8 VAL A CA 18
ATOM 13582 C C . VAL A 1 8 ? 12.154 2.714 -18.896 1.00 1.00 8 VAL A C 18
ATOM 13583 O O . VAL A 1 8 ? 12.758 3.772 -18.718 1.00 1.00 8 VAL A O 18
ATOM 13596 N N . GLY A 1 9 ? 12.758 1.531 -18.944 1.00 1.00 9 GLY A N 18
ATOM 13597 C CA . GLY A 1 9 ? 14.199 1.407 -18.784 1.00 1.00 9 GLY A CA 18
ATOM 13598 C C . GLY A 1 9 ? 14.557 0.981 -17.364 1.00 1.00 9 GLY A C 18
ATOM 13599 O O . GLY A 1 9 ? 13.731 1.068 -16.458 1.00 1.00 9 GLY A O 18
ATOM 13603 N N . PHE A 1 10 ? 15.796 0.522 -17.178 1.00 1.00 10 PHE A N 18
ATOM 13604 C CA . PHE A 1 10 ? 16.256 0.090 -15.861 1.00 1.00 10 PHE A CA 18
ATOM 13605 C C . PHE A 1 10 ? 16.222 1.246 -14.865 1.00 1.00 10 PHE A C 18
ATOM 13606 O O . PHE A 1 10 ? 15.778 1.081 -13.728 1.00 1.00 10 PHE A O 18
ATOM 13623 N N . ARG A 1 11 ? 16.692 2.413 -15.298 1.00 1.00 11 ARG A N 18
ATOM 13624 C CA . ARG A 1 11 ? 16.712 3.590 -14.435 1.00 1.00 11 ARG A CA 18
ATOM 13625 C C . ARG A 1 11 ? 17.261 3.232 -13.058 1.00 1.00 11 ARG A C 18
ATOM 13626 O O . ARG A 1 11 ? 16.520 3.182 -12.076 1.00 1.00 11 ARG A O 18
ATOM 13647 N N . PRO A 1 12 ? 18.538 2.982 -12.973 1.00 1.00 12 PRO A N 18
ATOM 13648 C CA . PRO A 1 12 ? 19.205 2.621 -11.687 1.00 1.00 12 PRO A CA 18
ATOM 13649 C C . PRO A 1 12 ? 19.109 3.739 -10.647 1.00 1.00 12 PRO A C 18
ATOM 13650 O O . PRO A 1 12 ? 19.144 4.921 -10.993 1.00 1.00 12 PRO A O 18
ATOM 13661 N N . SER A 1 13 ? 18.993 3.350 -9.381 1.00 1.00 13 SER A N 18
ATOM 13662 C CA . SER A 1 13 ? 18.892 4.315 -8.286 1.00 1.00 13 SER A CA 18
ATOM 13663 C C . SER A 1 13 ? 19.882 3.976 -7.164 1.00 1.00 13 SER A C 18
ATOM 13664 O O . SER A 1 13 ? 20.255 2.816 -6.985 1.00 1.00 13 SER A O 18
ATOM 13672 N N . LEU A 1 14 ? 20.305 5.000 -6.416 1.00 1.00 14 LEU A N 18
ATOM 13673 C CA . LEU A 1 14 ? 21.250 4.807 -5.317 1.00 1.00 14 LEU A CA 18
ATOM 13674 C C . LEU A 1 14 ? 20.550 5.017 -3.972 1.00 1.00 14 LEU A C 18
ATOM 13675 O O . LEU A 1 14 ? 19.841 6.001 -3.778 1.00 1.00 14 LEU A O 18
ATOM 13691 N N . THR A 1 15 ? 20.750 4.082 -3.048 1.00 1.00 15 THR A N 18
ATOM 13692 C CA . THR A 1 15 ? 20.128 4.177 -1.731 1.00 1.00 15 THR A CA 18
ATOM 13693 C C . THR A 1 15 ? 20.734 5.309 -0.913 1.00 1.00 15 THR A C 18
ATOM 13694 O O . THR A 1 15 ? 21.951 5.502 -0.901 1.00 1.00 15 THR A O 18
ATOM 13705 N N . SER A 1 16 ? 19.880 6.061 -0.231 1.00 1.00 16 SER A N 18
ATOM 13706 C CA . SER A 1 16 ? 20.344 7.176 0.579 1.00 1.00 16 SER A CA 18
ATOM 13707 C C . SER A 1 16 ? 21.175 6.682 1.764 1.00 1.00 16 SER A C 18
ATOM 13708 O O . SER A 1 16 ? 22.153 7.317 2.155 1.00 1.00 16 SER A O 18
ATOM 13716 N N . ASP A 1 17 ? 20.782 5.549 2.336 1.00 1.00 17 ASP A N 18
ATOM 13717 C CA . ASP A 1 17 ? 21.508 4.996 3.474 1.00 1.00 17 ASP A CA 18
ATOM 13718 C C . ASP A 1 17 ? 22.516 3.942 3.028 1.00 1.00 17 ASP A C 18
ATOM 13719 O O . ASP A 1 17 ? 22.134 2.845 2.621 1.00 1.00 17 ASP A O 18
ATOM 13728 N N . GLY A 1 18 ? 23.805 4.280 3.109 1.00 1.00 18 GLY A N 18
ATOM 13729 C CA . GLY A 1 18 ? 24.859 3.353 2.710 1.00 1.00 18 GLY A CA 18
ATOM 13730 C C . GLY A 1 18 ? 25.896 3.174 3.814 1.00 1.00 18 GLY A C 18
ATOM 13731 O O . GLY A 1 18 ? 26.290 4.134 4.477 1.00 1.00 18 GLY A O 18
ATOM 13735 N N . ALA A 1 19 ? 26.331 1.936 4.000 1.00 1.00 19 ALA A N 18
ATOM 13736 C CA . ALA A 1 19 ? 27.321 1.620 5.018 1.00 1.00 19 ALA A CA 18
ATOM 13737 C C . ALA A 1 19 ? 28.735 1.963 4.533 1.00 1.00 19 ALA A C 18
ATOM 13738 O O . ALA A 1 19 ? 29.689 1.950 5.312 1.00 1.00 19 ALA A O 18
ATOM 13745 N N . GLU A 1 20 ? 28.858 2.263 3.241 1.00 1.00 20 GLU A N 18
ATOM 13746 C CA . GLU A 1 20 ? 30.160 2.600 2.657 1.00 1.00 20 GLU A CA 18
ATOM 13747 C C . GLU A 1 20 ? 30.732 3.877 3.267 1.00 1.00 20 GLU A C 18
ATOM 13748 O O . GLU A 1 20 ? 31.934 3.972 3.510 1.00 1.00 20 GLU A O 18
ATOM 13760 N N . VAL A 1 21 ? 29.870 4.862 3.492 1.00 1.00 21 VAL A N 18
ATOM 13761 C CA . VAL A 1 21 ? 30.303 6.134 4.063 1.00 1.00 21 VAL A CA 18
ATOM 13762 C C . VAL A 1 21 ? 30.753 5.969 5.525 1.00 1.00 21 VAL A C 18
ATOM 13763 O O . VAL A 1 21 ? 31.727 6.586 5.961 1.00 1.00 21 VAL A O 18
ATOM 13776 N N . GLU A 1 22 ? 30.018 5.161 6.284 1.00 1.00 22 GLU A N 18
ATOM 13777 C CA . GLU A 1 22 ? 30.329 4.949 7.700 1.00 1.00 22 GLU A CA 18
ATOM 13778 C C . GLU A 1 22 ? 31.621 4.154 7.921 1.00 1.00 22 GLU A C 18
ATOM 13779 O O . GLU A 1 22 ? 32.358 4.419 8.871 1.00 1.00 22 GLU A O 18
ATOM 13791 N N . LEU A 1 23 ? 31.874 3.164 7.066 1.00 1.00 23 LEU A N 18
ATOM 13792 C CA . LEU A 1 23 ? 33.062 2.322 7.207 1.00 1.00 23 LEU A CA 18
ATOM 13793 C C . LEU A 1 23 ? 33.873 2.323 5.920 1.00 1.00 23 LEU A C 18
ATOM 13794 O O . LEU A 1 23 ? 33.410 2.811 4.892 1.00 1.00 23 LEU A O 18
ATOM 13810 N N . SER A 1 24 ? 35.089 1.780 5.981 1.00 1.00 24 SER A N 18
ATOM 13811 C CA . SER A 1 24 ? 35.950 1.742 4.793 1.00 1.00 24 SER A CA 18
ATOM 13812 C C . SER A 1 24 ? 37.404 1.435 5.177 1.00 1.00 24 SER A C 18
ATOM 13813 O O . SER A 1 24 ? 38.335 1.711 4.423 1.00 1.00 24 SER A O 18
ATOM 13821 N N . ALA A 1 25 ? 37.598 0.888 6.368 1.00 1.00 25 ALA A N 18
ATOM 13822 C CA . ALA A 1 25 ? 38.945 0.586 6.847 1.00 1.00 25 ALA A CA 18
ATOM 13823 C C . ALA A 1 25 ? 39.763 -0.212 5.828 1.00 1.00 25 ALA A C 18
ATOM 13824 O O . ALA A 1 25 ? 40.907 0.141 5.543 1.00 1.00 25 ALA A O 18
ATOM 13831 N N . PRO A 1 26 ? 39.225 -1.277 5.295 1.00 1.00 26 PRO A N 18
ATOM 13832 C CA . PRO A 1 26 ? 39.962 -2.127 4.310 1.00 1.00 26 PRO A CA 18
ATOM 13833 C C . PRO A 1 26 ? 40.520 -1.334 3.127 1.00 1.00 26 PRO A C 18
ATOM 13834 O O . PRO A 1 26 ? 41.679 -1.522 2.747 1.00 1.00 26 PRO A O 18
ATOM 13845 N N . VAL A 1 27 ? 39.717 -0.431 2.561 1.00 1.00 27 VAL A N 18
ATOM 13846 C CA . VAL A 1 27 ? 40.194 0.385 1.438 1.00 1.00 27 VAL A CA 18
ATOM 13847 C C . VAL A 1 27 ? 41.220 1.411 1.922 1.00 1.00 27 VAL A C 18
ATOM 13848 O O . VAL A 1 27 ? 42.179 1.720 1.218 1.00 1.00 27 VAL A O 18
ATOM 13861 N N . LEU A 1 28 ? 41.013 1.930 3.124 1.00 1.00 28 LEU A N 18
ATOM 13862 C CA . LEU A 1 28 ? 41.931 2.918 3.689 1.00 1.00 28 LEU A CA 18
ATOM 13863 C C . LEU A 1 28 ? 43.323 2.308 3.875 1.00 1.00 28 LEU A C 18
ATOM 13864 O O . LEU A 1 28 ? 44.337 2.952 3.604 1.00 1.00 28 LEU A O 18
ATOM 13880 N N . GLN A 1 29 ? 43.361 1.062 4.339 1.00 1.00 29 GLN A N 18
ATOM 13881 C CA . GLN A 1 29 ? 44.636 0.373 4.556 1.00 1.00 29 GLN A CA 18
ATOM 13882 C C . GLN A 1 29 ? 45.383 0.187 3.242 1.00 1.00 29 GLN A C 18
ATOM 13883 O O . GLN A 1 29 ? 46.601 0.367 3.187 1.00 1.00 29 GLN A O 18
ATOM 13897 N N . GLU A 1 30 ? 44.662 -0.160 2.187 1.00 1.00 30 GLU A N 18
ATOM 13898 C CA . GLU A 1 30 ? 45.297 -0.343 0.888 1.00 1.00 30 GLU A CA 18
ATOM 13899 C C . GLU A 1 30 ? 45.813 1.001 0.380 1.00 1.00 30 GLU A C 18
ATOM 13900 O O . GLU A 1 30 ? 46.916 1.074 -0.161 1.00 1.00 30 GLU A O 18
ATOM 13912 N N . ILE A 1 31 ? 45.037 2.066 0.570 1.00 1.00 31 ILE A N 18
ATOM 13913 C CA . ILE A 1 31 ? 45.483 3.389 0.131 1.00 1.00 31 ILE A CA 18
ATOM 13914 C C . ILE A 1 31 ? 46.720 3.814 0.915 1.00 1.00 31 ILE A C 18
ATOM 13915 O O . ILE A 1 31 ? 47.678 4.330 0.342 1.00 1.00 31 ILE A O 18
ATOM 13931 N N . TYR A 1 32 ? 46.704 3.593 2.220 1.00 1.00 32 TYR A N 18
ATOM 13932 C CA . TYR A 1 32 ? 47.837 3.959 3.059 1.00 1.00 32 TYR A CA 18
ATOM 13933 C C . TYR A 1 32 ? 49.091 3.206 2.630 1.00 1.00 32 TYR A C 18
ATOM 13934 O O . TYR A 1 32 ? 50.167 3.787 2.507 1.00 1.00 32 TYR A O 18
ATOM 13952 N N . LEU A 1 33 ? 48.947 1.913 2.413 1.00 1.00 33 LEU A N 18
ATOM 13953 C CA . LEU A 1 33 ? 50.089 1.097 2.002 1.00 1.00 33 LEU A CA 18
ATOM 13954 C C . LEU A 1 33 ? 50.611 1.557 0.641 1.00 1.00 33 LEU A C 18
ATOM 13955 O O . LEU A 1 33 ? 51.820 1.686 0.430 1.00 1.00 33 LEU A O 18
ATOM 13971 N N . SER A 1 34 ? 49.688 1.826 -0.274 1.00 1.00 34 SER A N 18
ATOM 13972 C CA . SER A 1 34 ? 50.056 2.291 -1.604 1.00 1.00 34 SER A CA 18
ATOM 13973 C C . SER A 1 34 ? 50.793 3.623 -1.509 1.00 1.00 34 SER A C 18
ATOM 13974 O O . SER A 1 34 ? 51.747 3.873 -2.245 1.00 1.00 34 SER A O 18
ATOM 13982 N N . GLY A 1 35 ? 50.331 4.489 -0.613 1.00 1.00 35 GLY A N 18
ATOM 13983 C CA . GLY A 1 35 ? 50.942 5.798 -0.447 1.00 1.00 35 GLY A CA 18
ATOM 13984 C C . GLY A 1 35 ? 52.393 5.692 0.018 1.00 1.00 35 GLY A C 18
ATOM 13985 O O . GLY A 1 35 ? 53.245 6.441 -0.452 1.00 1.00 35 GLY A O 18
ATOM 13989 N N . LEU A 1 36 ? 52.687 4.780 0.933 1.00 1.00 36 LEU A N 18
ATOM 13990 C CA . LEU A 1 36 ? 54.058 4.638 1.421 1.00 1.00 36 LEU A CA 18
ATOM 13991 C C . LEU A 1 36 ? 55.008 4.252 0.288 1.00 1.00 36 LEU A C 18
ATOM 13992 O O . LEU A 1 36 ? 56.119 4.778 0.205 1.00 1.00 36 LEU A O 18
ATOM 14008 N N . ARG A 1 37 ? 54.585 3.347 -0.591 1.00 1.00 37 ARG A N 18
ATOM 14009 C CA . ARG A 1 37 ? 55.451 2.940 -1.698 1.00 1.00 37 ARG A CA 18
ATOM 14010 C C . ARG A 1 37 ? 55.741 4.125 -2.625 1.00 1.00 37 ARG A C 18
ATOM 14011 O O . ARG A 1 37 ? 56.874 4.298 -3.078 1.00 1.00 37 ARG A O 18
ATOM 14032 N N . SER A 1 38 ? 54.723 4.944 -2.876 1.00 1.00 38 SER A N 18
ATOM 14033 C CA . SER A 1 38 ? 54.881 6.136 -3.716 1.00 1.00 38 SER A CA 18
ATOM 14034 C C . SER A 1 38 ? 55.691 7.215 -2.989 1.00 1.00 38 SER A C 18
ATOM 14035 O O . SER A 1 38 ? 56.472 7.947 -3.598 1.00 1.00 38 SER A O 18
ATOM 14043 N N . TRP A 1 39 ? 55.495 7.305 -1.677 1.00 1.00 39 TRP A N 18
ATOM 14044 C CA . TRP A 1 39 ? 56.198 8.291 -0.860 1.00 1.00 39 TRP A CA 18
ATOM 14045 C C . TRP A 1 39 ? 57.711 8.118 -0.944 1.00 1.00 39 TRP A C 18
ATOM 14046 O O . TRP A 1 39 ? 58.461 9.087 -0.852 1.00 1.00 39 TRP A O 18
ATOM 14067 N N . LYS A 1 40 ? 58.174 6.884 -1.091 1.00 1.00 40 LYS A N 18
ATOM 14068 C CA . LYS A 1 40 ? 59.603 6.651 -1.150 1.00 1.00 40 LYS A CA 18
ATOM 14069 C C . LYS A 1 40 ? 60.213 7.487 -2.281 1.00 1.00 40 LYS A C 18
ATOM 14070 O O . LYS A 1 40 ? 61.285 8.061 -2.100 1.00 1.00 40 LYS A O 18
ATOM 14089 N N . ARG A 1 41 ? 59.568 7.585 -3.433 1.00 1.00 41 ARG A N 18
ATOM 14090 C CA . ARG A 1 41 ? 60.159 8.392 -4.502 1.00 1.00 41 ARG A CA 18
ATOM 14091 C C . ARG A 1 41 ? 60.265 9.866 -4.067 1.00 1.00 41 ARG A C 18
ATOM 14092 O O . ARG A 1 41 ? 61.290 10.530 -4.226 1.00 1.00 41 ARG A O 18
ATOM 14113 N N . HIS A 1 42 ? 59.152 10.336 -3.499 1.00 1.00 42 HIS A N 18
ATOM 14114 C CA . HIS A 1 42 ? 59.036 11.709 -3.003 1.00 1.00 42 HIS A CA 18
ATOM 14115 C C . HIS A 1 42 ? 59.951 11.942 -1.803 1.00 1.00 42 HIS A C 18
ATOM 14116 O O . HIS A 1 42 ? 60.512 13.025 -1.628 1.00 1.00 42 HIS A O 18
ATOM 14130 N N . LEU A 1 43 ? 60.101 10.909 -0.989 1.00 1.00 43 LEU A N 18
ATOM 14131 C CA . LEU A 1 43 ? 60.946 10.950 0.199 1.00 1.00 43 LEU A CA 18
ATOM 14132 C C . LEU A 1 43 ? 62.419 10.723 -0.132 1.00 1.00 43 LEU A C 18
ATOM 14133 O O . LEU A 1 43 ? 63.266 10.782 0.758 1.00 1.00 43 LEU A O 18
ATOM 14149 N N . SER A 1 44 ? 62.733 10.393 -1.382 1.00 1.00 44 SER A N 18
ATOM 14150 C CA . SER A 1 44 ? 64.109 10.092 -1.751 1.00 1.00 44 SER A CA 18
ATOM 14151 C C . SER A 1 44 ? 65.059 11.243 -1.427 1.00 1.00 44 SER A C 18
ATOM 14152 O O . SER A 1 44 ? 66.144 11.005 -0.895 1.00 1.00 44 SER A O 18
ATOM 14160 N N . ARG A 1 45 ? 64.692 12.473 -1.761 1.00 1.00 45 ARG A N 18
ATOM 14161 C CA . ARG A 1 45 ? 65.595 13.591 -1.501 1.00 1.00 45 ARG A CA 18
ATOM 14162 C C . ARG A 1 45 ? 65.919 13.693 -0.012 1.00 1.00 45 ARG A C 18
ATOM 14163 O O . ARG A 1 45 ? 67.083 13.782 0.375 1.00 1.00 45 ARG A O 18
ATOM 14184 N N . PHE A 1 46 ? 64.884 13.670 0.815 1.00 1.00 46 PHE A N 18
ATOM 14185 C CA . PHE A 1 46 ? 65.061 13.750 2.254 1.00 1.00 46 PHE A CA 18
ATOM 14186 C C . PHE A 1 46 ? 65.778 12.518 2.794 1.00 1.00 46 PHE A C 18
ATOM 14187 O O . PHE A 1 46 ? 66.640 12.615 3.667 1.00 1.00 46 PHE A O 18
ATOM 14204 N N . TRP A 1 47 ? 65.409 11.356 2.272 1.00 1.00 47 TRP A N 18
ATOM 14205 C CA . TRP A 1 47 ? 66.007 10.108 2.715 1.00 1.00 47 TRP A CA 18
ATOM 14206 C C . TRP A 1 47 ? 67.503 10.073 2.438 1.00 1.00 47 TRP A C 18
ATOM 14207 O O . TRP A 1 47 ? 68.284 9.599 3.262 1.00 1.00 47 TRP A O 18
ATOM 14228 N N . ASN A 1 48 ? 67.897 10.576 1.270 1.00 1.00 48 ASN A N 18
ATOM 14229 C CA . ASN A 1 48 ? 69.310 10.595 0.890 1.00 1.00 48 ASN A CA 18
ATOM 14230 C C . ASN A 1 48 ? 70.123 11.486 1.827 1.00 1.00 48 ASN A C 18
ATOM 14231 O O . ASN A 1 48 ? 71.251 11.146 2.200 1.00 1.00 48 ASN A O 18
ATOM 14242 N N . ASP A 1 49 ? 69.555 12.631 2.190 1.00 1.00 49 ASP A N 18
ATOM 14243 C CA . ASP A 1 49 ? 70.236 13.572 3.068 1.00 1.00 49 ASP A CA 18
ATOM 14244 C C . ASP A 1 49 ? 70.297 13.033 4.491 1.00 1.00 49 ASP A C 18
ATOM 14245 O O . ASP A 1 49 ? 69.353 12.401 4.968 1.00 1.00 49 ASP A O 18
ATOM 14254 N N . PHE A 1 50 ? 71.416 13.287 5.163 1.00 1.00 50 PHE A N 18
ATOM 14255 C CA . PHE A 1 50 ? 71.598 12.820 6.533 1.00 1.00 50 PHE A CA 18
ATOM 14256 C C . PHE A 1 50 ? 71.262 13.925 7.529 1.00 1.00 50 PHE A C 18
ATOM 14257 O O . PHE A 1 50 ? 70.363 13.723 8.330 1.00 1.00 50 PHE A O 18
ATOM 14275 N N . MET A 1 1 ? -2.721 25.850 -1.221 1.00 1.00 1 MET A N 19
ATOM 14276 C CA . MET A 1 1 ? -1.447 25.473 -1.897 1.00 1.00 1 MET A CA 19
ATOM 14277 C C . MET A 1 1 ? -0.300 26.288 -1.308 1.00 1.00 1 MET A C 19
ATOM 14278 O O . MET A 1 1 ? 0.869 25.942 -1.474 1.00 1.00 1 MET A O 19
ATOM 14294 N N . ALA A 1 2 ? -0.644 27.370 -0.619 1.00 1.00 2 ALA A N 19
ATOM 14295 C CA . ALA A 1 2 ? 0.366 28.229 -0.009 1.00 1.00 2 ALA A CA 19
ATOM 14296 C C . ALA A 1 2 ? 1.138 27.470 1.066 1.00 1.00 2 ALA A C 19
ATOM 14297 O O . ALA A 1 2 ? 2.347 27.648 1.215 1.00 1.00 2 ALA A O 19
ATOM 14304 N N . GLU A 1 3 ? 0.427 26.628 1.810 1.00 1.00 3 GLU A N 19
ATOM 14305 C CA . GLU A 1 3 ? 1.047 25.842 2.873 1.00 1.00 3 GLU A CA 19
ATOM 14306 C C . GLU A 1 3 ? 0.986 24.356 2.531 1.00 1.00 3 GLU A C 19
ATOM 14307 O O . GLU A 1 3 ? -0.085 23.815 2.260 1.00 1.00 3 GLU A O 19
ATOM 14319 N N . ALA A 1 4 ? 2.144 23.702 2.546 1.00 1.00 4 ALA A N 19
ATOM 14320 C CA . ALA A 1 4 ? 2.208 22.278 2.234 1.00 1.00 4 ALA A CA 19
ATOM 14321 C C . ALA A 1 4 ? 3.377 21.620 2.958 1.00 1.00 4 ALA A C 19
ATOM 14322 O O . ALA A 1 4 ? 4.384 22.267 3.248 1.00 1.00 4 ALA A O 19
ATOM 14329 N N . HIS A 1 5 ? 3.236 20.330 3.246 1.00 1.00 5 HIS A N 19
ATOM 14330 C CA . HIS A 1 5 ? 4.289 19.593 3.937 1.00 1.00 5 HIS A CA 19
ATOM 14331 C C . HIS A 1 5 ? 5.538 19.503 3.067 1.00 1.00 5 HIS A C 19
ATOM 14332 O O . HIS A 1 5 ? 6.655 19.678 3.550 1.00 1.00 5 HIS A O 19
ATOM 14346 N N . GLN A 1 6 ? 5.337 19.228 1.782 1.00 1.00 6 GLN A N 19
ATOM 14347 C CA . GLN A 1 6 ? 6.452 19.114 0.847 1.00 1.00 6 GLN A CA 19
ATOM 14348 C C . GLN A 1 6 ? 7.442 18.055 1.327 1.00 1.00 6 GLN A C 19
ATOM 14349 O O . GLN A 1 6 ? 8.070 18.205 2.374 1.00 1.00 6 GLN A O 19
ATOM 14363 N N . ALA A 1 7 ? 7.574 16.987 0.548 1.00 1.00 7 ALA A N 19
ATOM 14364 C CA . ALA A 1 7 ? 8.490 15.904 0.893 1.00 1.00 7 ALA A CA 19
ATOM 14365 C C . ALA A 1 7 ? 8.965 15.187 -0.368 1.00 1.00 7 ALA A C 19
ATOM 14366 O O . ALA A 1 7 ? 8.271 15.179 -1.385 1.00 1.00 7 ALA A O 19
ATOM 14373 N N . VAL A 1 8 ? 10.150 14.586 -0.294 1.00 1.00 8 VAL A N 19
ATOM 14374 C CA . VAL A 1 8 ? 10.707 13.870 -1.438 1.00 1.00 8 VAL A CA 19
ATOM 14375 C C . VAL A 1 8 ? 11.236 12.503 -1.012 1.00 1.00 8 VAL A C 19
ATOM 14376 O O . VAL A 1 8 ? 11.500 12.267 0.168 1.00 1.00 8 VAL A O 19
ATOM 14389 N N . GLY A 1 9 ? 11.383 11.602 -1.980 1.00 1.00 9 GLY A N 19
ATOM 14390 C CA . GLY A 1 9 ? 11.877 10.259 -1.691 1.00 1.00 9 GLY A CA 19
ATOM 14391 C C . GLY A 1 9 ? 13.396 10.185 -1.823 1.00 1.00 9 GLY A C 19
ATOM 14392 O O . GLY A 1 9 ? 14.022 9.239 -1.348 1.00 1.00 9 GLY A O 19
ATOM 14396 N N . PHE A 1 10 ? 13.983 11.187 -2.471 1.00 1.00 10 PHE A N 19
ATOM 14397 C CA . PHE A 1 10 ? 15.431 11.213 -2.655 1.00 1.00 10 PHE A CA 19
ATOM 14398 C C . PHE A 1 10 ? 16.146 11.275 -1.309 1.00 1.00 10 PHE A C 19
ATOM 14399 O O . PHE A 1 10 ? 17.134 10.574 -1.091 1.00 1.00 10 PHE A O 19
ATOM 14416 N N . ARG A 1 11 ? 15.645 12.116 -0.411 1.00 1.00 11 ARG A N 19
ATOM 14417 C CA . ARG A 1 11 ? 16.252 12.253 0.907 1.00 1.00 11 ARG A CA 19
ATOM 14418 C C . ARG A 1 11 ? 17.757 12.478 0.782 1.00 1.00 11 ARG A C 19
ATOM 14419 O O . ARG A 1 11 ? 18.550 11.560 0.991 1.00 1.00 11 ARG A O 19
ATOM 14440 N N . PRO A 1 12 ? 18.160 13.675 0.448 1.00 1.00 12 PRO A N 19
ATOM 14441 C CA . PRO A 1 12 ? 19.602 14.027 0.294 1.00 1.00 12 PRO A CA 19
ATOM 14442 C C . PRO A 1 12 ? 20.374 13.845 1.597 1.00 1.00 12 PRO A C 19
ATOM 14443 O O . PRO A 1 12 ? 19.836 14.058 2.683 1.00 1.00 12 PRO A O 19
ATOM 14454 N N . SER A 1 13 ? 21.635 13.444 1.479 1.00 1.00 13 SER A N 19
ATOM 14455 C CA . SER A 1 13 ? 22.471 13.231 2.655 1.00 1.00 13 SER A CA 19
ATOM 14456 C C . SER A 1 13 ? 23.864 13.815 2.439 1.00 1.00 13 SER A C 19
ATOM 14457 O O . SER A 1 13 ? 24.391 13.798 1.327 1.00 1.00 13 SER A O 19
ATOM 14465 N N . LEU A 1 14 ? 24.451 14.331 3.513 1.00 1.00 14 LEU A N 19
ATOM 14466 C CA . LEU A 1 14 ? 25.784 14.920 3.442 1.00 1.00 14 LEU A CA 19
ATOM 14467 C C . LEU A 1 14 ? 26.815 13.868 3.038 1.00 1.00 14 LEU A C 19
ATOM 14468 O O . LEU A 1 14 ? 27.700 14.133 2.227 1.00 1.00 14 LEU A O 19
ATOM 14484 N N . THR A 1 15 ? 26.698 12.674 3.615 1.00 1.00 15 THR A N 19
ATOM 14485 C CA . THR A 1 15 ? 27.633 11.593 3.313 1.00 1.00 15 THR A CA 19
ATOM 14486 C C . THR A 1 15 ? 27.303 10.942 1.973 1.00 1.00 15 THR A C 19
ATOM 14487 O O . THR A 1 15 ? 26.226 11.151 1.419 1.00 1.00 15 THR A O 19
ATOM 14498 N N . SER A 1 16 ? 28.242 10.156 1.456 1.00 1.00 16 SER A N 19
ATOM 14499 C CA . SER A 1 16 ? 28.044 9.486 0.178 1.00 1.00 16 SER A CA 19
ATOM 14500 C C . SER A 1 16 ? 26.945 8.429 0.280 1.00 1.00 16 SER A C 19
ATOM 14501 O O . SER A 1 16 ? 26.791 7.775 1.311 1.00 1.00 16 SER A O 19
ATOM 14509 N N . ASP A 1 17 ? 26.187 8.263 -0.801 1.00 1.00 17 ASP A N 19
ATOM 14510 C CA . ASP A 1 17 ? 25.112 7.274 -0.818 1.00 1.00 17 ASP A CA 19
ATOM 14511 C C . ASP A 1 17 ? 25.681 5.879 -1.046 1.00 1.00 17 ASP A C 19
ATOM 14512 O O . ASP A 1 17 ? 26.257 5.598 -2.098 1.00 1.00 17 ASP A O 19
ATOM 14521 N N . GLY A 1 18 ? 25.527 5.013 -0.052 1.00 1.00 18 GLY A N 19
ATOM 14522 C CA . GLY A 1 18 ? 26.041 3.654 -0.152 1.00 1.00 18 GLY A CA 19
ATOM 14523 C C . GLY A 1 18 ? 27.489 3.590 0.325 1.00 1.00 18 GLY A C 19
ATOM 14524 O O . GLY A 1 18 ? 28.152 2.558 0.194 1.00 1.00 18 GLY A O 19
ATOM 14528 N N . ALA A 1 19 ? 27.973 4.700 0.884 1.00 1.00 19 ALA A N 19
ATOM 14529 C CA . ALA A 1 19 ? 29.342 4.759 1.388 1.00 1.00 19 ALA A CA 19
ATOM 14530 C C . ALA A 1 19 ? 29.439 5.733 2.560 1.00 1.00 19 ALA A C 19
ATOM 14531 O O . ALA A 1 19 ? 28.722 6.733 2.604 1.00 1.00 19 ALA A O 19
ATOM 14538 N N . GLU A 1 20 ? 30.341 5.446 3.498 1.00 1.00 20 GLU A N 19
ATOM 14539 C CA . GLU A 1 20 ? 30.521 6.315 4.659 1.00 1.00 20 GLU A CA 19
ATOM 14540 C C . GLU A 1 20 ? 32.004 6.512 4.957 1.00 1.00 20 GLU A C 19
ATOM 14541 O O . GLU A 1 20 ? 32.817 5.617 4.737 1.00 1.00 20 GLU A O 19
ATOM 14553 N N . VAL A 1 21 ? 32.352 7.700 5.451 1.00 1.00 21 VAL A N 19
ATOM 14554 C CA . VAL A 1 21 ? 33.742 8.013 5.783 1.00 1.00 21 VAL A CA 19
ATOM 14555 C C . VAL A 1 21 ? 34.220 7.135 6.938 1.00 1.00 21 VAL A C 19
ATOM 14556 O O . VAL A 1 21 ? 35.362 6.683 6.956 1.00 1.00 21 VAL A O 19
ATOM 14569 N N . GLU A 1 22 ? 33.334 6.907 7.899 1.00 1.00 22 GLU A N 19
ATOM 14570 C CA . GLU A 1 22 ? 33.657 6.090 9.068 1.00 1.00 22 GLU A CA 19
ATOM 14571 C C . GLU A 1 22 ? 33.982 4.654 8.655 1.00 1.00 22 GLU A C 19
ATOM 14572 O O . GLU A 1 22 ? 34.866 4.024 9.232 1.00 1.00 22 GLU A O 19
ATOM 14584 N N . LEU A 1 23 ? 33.267 4.139 7.658 1.00 1.00 23 LEU A N 19
ATOM 14585 C CA . LEU A 1 23 ? 33.497 2.775 7.200 1.00 1.00 23 LEU A CA 19
ATOM 14586 C C . LEU A 1 23 ? 34.239 2.782 5.864 1.00 1.00 23 LEU A C 19
ATOM 14587 O O . LEU A 1 23 ? 33.811 3.438 4.914 1.00 1.00 23 LEU A O 19
ATOM 14603 N N . SER A 1 24 ? 35.349 2.044 5.811 1.00 1.00 24 SER A N 19
ATOM 14604 C CA . SER A 1 24 ? 36.168 1.952 4.601 1.00 1.00 24 SER A CA 19
ATOM 14605 C C . SER A 1 24 ? 37.603 1.593 4.990 1.00 1.00 24 SER A C 19
ATOM 14606 O O . SER A 1 24 ? 38.552 1.828 4.240 1.00 1.00 24 SER A O 19
ATOM 14614 N N . ALA A 1 25 ? 37.755 1.056 6.195 1.00 1.00 25 ALA A N 19
ATOM 14615 C CA . ALA A 1 25 ? 39.076 0.707 6.703 1.00 1.00 25 ALA A CA 19
ATOM 14616 C C . ALA A 1 25 ? 39.882 -0.107 5.688 1.00 1.00 25 ALA A C 19
ATOM 14617 O O . ALA A 1 25 ? 41.030 0.234 5.403 1.00 1.00 25 ALA A O 19
ATOM 14624 N N . PRO A 1 26 ? 39.334 -1.165 5.142 1.00 1.00 26 PRO A N 19
ATOM 14625 C CA . PRO A 1 26 ? 40.073 -2.009 4.153 1.00 1.00 26 PRO A CA 19
ATOM 14626 C C . PRO A 1 26 ? 40.629 -1.184 2.994 1.00 1.00 26 PRO A C 19
ATOM 14627 O O . PRO A 1 26 ? 41.783 -1.352 2.597 1.00 1.00 26 PRO A O 19
ATOM 14638 N N . VAL A 1 27 ? 39.820 -0.264 2.486 1.00 1.00 27 VAL A N 19
ATOM 14639 C CA . VAL A 1 27 ? 40.247 0.613 1.404 1.00 1.00 27 VAL A CA 19
ATOM 14640 C C . VAL A 1 27 ? 41.338 1.556 1.901 1.00 1.00 27 VAL A C 19
ATOM 14641 O O . VAL A 1 27 ? 42.326 1.807 1.212 1.00 1.00 27 VAL A O 19
ATOM 14654 N N . LEU A 1 28 ? 41.133 2.088 3.094 1.00 1.00 28 LEU A N 19
ATOM 14655 C CA . LEU A 1 28 ? 42.085 3.022 3.673 1.00 1.00 28 LEU A CA 19
ATOM 14656 C C . LEU A 1 28 ? 43.449 2.364 3.885 1.00 1.00 28 LEU A C 19
ATOM 14657 O O . LEU A 1 28 ? 44.483 2.976 3.624 1.00 1.00 28 LEU A O 19
ATOM 14673 N N . GLN A 1 29 ? 43.446 1.120 4.362 1.00 1.00 29 GLN A N 19
ATOM 14674 C CA . GLN A 1 29 ? 44.698 0.403 4.603 1.00 1.00 29 GLN A CA 19
ATOM 14675 C C . GLN A 1 29 ? 45.448 0.166 3.294 1.00 1.00 29 GLN A C 19
ATOM 14676 O O . GLN A 1 29 ? 46.661 0.367 3.226 1.00 1.00 29 GLN A O 19
ATOM 14690 N N . GLU A 1 30 ? 44.730 -0.228 2.248 1.00 1.00 30 GLU A N 19
ATOM 14691 C CA . GLU A 1 30 ? 45.372 -0.454 0.954 1.00 1.00 30 GLU A CA 19
ATOM 14692 C C . GLU A 1 30 ? 45.941 0.866 0.439 1.00 1.00 30 GLU A C 19
ATOM 14693 O O . GLU A 1 30 ? 47.052 0.901 -0.106 1.00 1.00 30 GLU A O 19
ATOM 14705 N N . ILE A 1 31 ? 45.204 1.962 0.623 1.00 1.00 31 ILE A N 19
ATOM 14706 C CA . ILE A 1 31 ? 45.718 3.254 0.159 1.00 1.00 31 ILE A CA 19
ATOM 14707 C C . ILE A 1 31 ? 46.977 3.640 0.940 1.00 1.00 31 ILE A C 19
ATOM 14708 O O . ILE A 1 31 ? 47.971 4.076 0.355 1.00 1.00 31 ILE A O 19
ATOM 14724 N N . TYR A 1 32 ? 46.947 3.474 2.256 1.00 1.00 32 TYR A N 19
ATOM 14725 C CA . TYR A 1 32 ? 48.109 3.831 3.069 1.00 1.00 32 TYR A CA 19
ATOM 14726 C C . TYR A 1 32 ? 49.341 3.026 2.622 1.00 1.00 32 TYR A C 19
ATOM 14727 O O . TYR A 1 32 ? 50.424 3.590 2.427 1.00 1.00 32 TYR A O 19
ATOM 14745 N N . LEU A 1 33 ? 49.173 1.717 2.430 1.00 1.00 33 LEU A N 19
ATOM 14746 C CA . LEU A 1 33 ? 50.291 0.881 1.982 1.00 1.00 33 LEU A CA 19
ATOM 14747 C C . LEU A 1 33 ? 50.776 1.333 0.598 1.00 1.00 33 LEU A C 19
ATOM 14748 O O . LEU A 1 33 ? 51.983 1.384 0.325 1.00 1.00 33 LEU A O 19
ATOM 14764 N N . SER A 1 34 ? 49.831 1.664 -0.274 1.00 1.00 34 SER A N 19
ATOM 14765 C CA . SER A 1 34 ? 50.187 2.122 -1.619 1.00 1.00 34 SER A CA 19
ATOM 14766 C C . SER A 1 34 ? 50.896 3.480 -1.552 1.00 1.00 34 SER A C 19
ATOM 14767 O O . SER A 1 34 ? 51.838 3.759 -2.300 1.00 1.00 34 SER A O 19
ATOM 14775 N N . GLY A 1 35 ? 50.432 4.331 -0.651 1.00 1.00 35 GLY A N 19
ATOM 14776 C CA . GLY A 1 35 ? 51.036 5.654 -0.499 1.00 1.00 35 GLY A CA 19
ATOM 14777 C C . GLY A 1 35 ? 52.477 5.542 -0.026 1.00 1.00 35 GLY A C 19
ATOM 14778 O O . GLY A 1 35 ? 53.331 6.300 -0.478 1.00 1.00 35 GLY A O 19
ATOM 14782 N N . LEU A 1 36 ? 52.761 4.600 0.871 1.00 1.00 36 LEU A N 19
ATOM 14783 C CA . LEU A 1 36 ? 54.114 4.431 1.381 1.00 1.00 36 LEU A CA 19
ATOM 14784 C C . LEU A 1 36 ? 55.063 4.076 0.240 1.00 1.00 36 LEU A C 19
ATOM 14785 O O . LEU A 1 36 ? 56.172 4.605 0.163 1.00 1.00 36 LEU A O 19
ATOM 14801 N N . ARG A 1 37 ? 54.628 3.193 -0.652 1.00 1.00 37 ARG A N 19
ATOM 14802 C CA . ARG A 1 37 ? 55.471 2.809 -1.780 1.00 1.00 37 ARG A CA 19
ATOM 14803 C C . ARG A 1 37 ? 55.721 4.016 -2.690 1.00 1.00 37 ARG A C 19
ATOM 14804 O O . ARG A 1 37 ? 56.838 4.241 -3.155 1.00 1.00 37 ARG A O 19
ATOM 14825 N N . SER A 1 38 ? 54.671 4.804 -2.911 1.00 1.00 38 SER A N 19
ATOM 14826 C CA . SER A 1 38 ? 54.764 6.011 -3.732 1.00 1.00 38 SER A CA 19
ATOM 14827 C C . SER A 1 38 ? 55.550 7.113 -3.018 1.00 1.00 38 SER A C 19
ATOM 14828 O O . SER A 1 38 ? 56.299 7.861 -3.645 1.00 1.00 38 SER A O 19
ATOM 14836 N N . TRP A 1 39 ? 55.350 7.215 -1.708 1.00 1.00 39 TRP A N 19
ATOM 14837 C CA . TRP A 1 39 ? 56.005 8.239 -0.897 1.00 1.00 39 TRP A CA 19
ATOM 14838 C C . TRP A 1 39 ? 57.526 8.152 -0.975 1.00 1.00 39 TRP A C 19
ATOM 14839 O O . TRP A 1 39 ? 58.204 9.175 -0.960 1.00 1.00 39 TRP A O 19
ATOM 14860 N N . LYS A 1 40 ? 58.073 6.953 -1.049 1.00 1.00 40 LYS A N 19
ATOM 14861 C CA . LYS A 1 40 ? 59.525 6.828 -1.106 1.00 1.00 40 LYS A CA 19
ATOM 14862 C C . LYS A 1 40 ? 60.067 7.683 -2.249 1.00 1.00 40 LYS A C 19
ATOM 14863 O O . LYS A 1 40 ? 61.101 8.330 -2.088 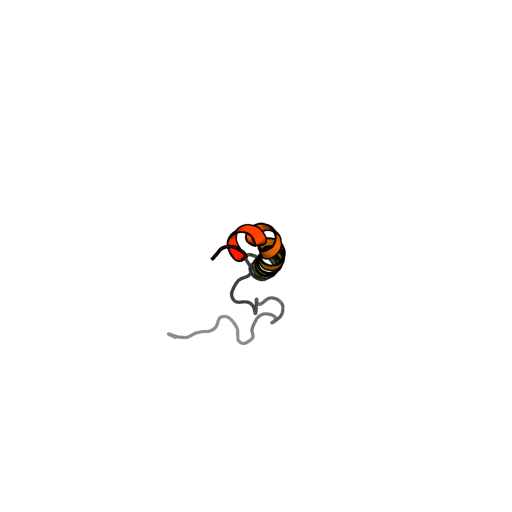1.00 1.00 40 LYS A O 19
ATOM 14882 N N . ARG A 1 41 ? 59.403 7.700 -3.394 1.00 1.00 41 ARG A N 19
ATOM 14883 C CA . ARG A 1 41 ? 59.906 8.503 -4.504 1.00 1.00 41 ARG A CA 19
ATOM 14884 C C . ARG A 1 41 ? 59.973 9.990 -4.132 1.00 1.00 41 ARG A C 19
ATOM 14885 O O . ARG A 1 41 ? 60.954 10.686 -4.397 1.00 1.00 41 ARG A O 19
ATOM 14906 N N . HIS A 1 42 ? 58.894 10.429 -3.488 1.00 1.00 42 HIS A N 19
ATOM 14907 C CA . HIS A 1 42 ? 58.759 11.814 -3.021 1.00 1.00 42 HIS A CA 19
ATOM 14908 C C . HIS A 1 42 ? 59.663 12.075 -1.814 1.00 1.00 42 HIS A C 19
ATOM 14909 O O . HIS A 1 42 ? 60.224 13.159 -1.660 1.00 1.00 42 HIS A O 19
ATOM 14923 N N . LEU A 1 43 ? 59.797 11.055 -0.976 1.00 1.00 43 LEU A N 19
ATOM 14924 C CA . LEU A 1 43 ? 60.629 11.095 0.229 1.00 1.00 43 LEU A CA 19
ATOM 14925 C C . LEU A 1 43 ? 62.094 10.794 -0.064 1.00 1.00 43 LEU A C 19
ATOM 14926 O O . LEU A 1 43 ? 62.924 10.822 0.844 1.00 1.00 43 LEU A O 19
ATOM 14942 N N . SER A 1 44 ? 62.411 10.441 -1.305 1.00 1.00 44 SER A N 19
ATOM 14943 C CA . SER A 1 44 ? 63.780 10.068 -1.651 1.00 1.00 44 SER A CA 19
ATOM 14944 C C . SER A 1 44 ? 64.773 11.175 -1.307 1.00 1.00 44 SER A C 19
ATOM 14945 O O . SER A 1 44 ? 65.836 10.886 -0.763 1.00 1.00 44 SER A O 19
ATOM 14953 N N . ARG A 1 45 ? 64.468 12.429 -1.628 1.00 1.00 45 ARG A N 19
ATOM 14954 C CA . ARG A 1 45 ? 65.424 13.491 -1.328 1.00 1.00 45 ARG A CA 19
ATOM 14955 C C . ARG A 1 45 ? 65.691 13.555 0.173 1.00 1.00 45 ARG A C 19
ATOM 14956 O O . ARG A 1 45 ? 66.844 13.582 0.607 1.00 1.00 45 ARG A O 19
ATOM 14977 N N . PHE A 1 46 ? 64.623 13.565 0.963 1.00 1.00 46 PHE A N 19
ATOM 14978 C CA . PHE A 1 46 ? 64.738 13.609 2.417 1.00 1.00 46 PHE A CA 19
ATOM 14979 C C . PHE A 1 46 ? 65.459 12.374 2.946 1.00 1.00 46 PHE A C 19
ATOM 14980 O O . PHE A 1 46 ? 66.328 12.467 3.812 1.00 1.00 46 PHE A O 19
ATOM 14997 N N . TRP A 1 47 ? 65.072 11.216 2.422 1.00 1.00 47 TRP A N 19
ATOM 14998 C CA . TRP A 1 47 ? 65.660 9.947 2.843 1.00 1.00 47 TRP A CA 19
ATOM 14999 C C . TRP A 1 47 ? 67.153 9.886 2.540 1.00 1.00 47 TRP A C 19
ATOM 15000 O O . TRP A 1 47 ? 67.941 9.400 3.352 1.00 1.00 47 TRP A O 19
ATOM 15021 N N . ASN A 1 48 ? 67.537 10.384 1.368 1.00 1.00 48 ASN A N 19
ATOM 15022 C CA . ASN A 1 48 ? 68.940 10.383 0.973 1.00 1.00 48 ASN A CA 19
ATOM 15023 C C . ASN A 1 48 ? 69.763 11.242 1.929 1.00 1.00 48 ASN A C 19
ATOM 15024 O O . ASN A 1 48 ? 70.873 10.872 2.308 1.00 1.00 48 ASN A O 19
ATOM 15035 N N . ASP A 1 49 ? 69.210 12.387 2.317 1.00 1.00 49 ASP A N 19
ATOM 15036 C CA . ASP A 1 49 ? 69.906 13.286 3.232 1.00 1.00 49 ASP A CA 19
ATOM 15037 C C . ASP A 1 49 ? 69.470 13.031 4.671 1.00 1.00 49 ASP A C 19
ATOM 15038 O O . ASP A 1 49 ? 68.334 13.317 5.045 1.00 1.00 49 ASP A O 19
ATOM 15047 N N . PHE A 1 50 ? 70.382 12.490 5.472 1.00 1.00 50 PHE A N 19
ATOM 15048 C CA . PHE A 1 50 ? 70.081 12.201 6.871 1.00 1.00 50 PHE A CA 19
ATOM 15049 C C . PHE A 1 50 ? 71.347 12.280 7.719 1.00 1.00 50 PHE A C 19
ATOM 15050 O O . PHE A 1 50 ? 71.753 13.384 8.039 1.00 1.00 50 PHE A O 19
ATOM 15068 N N . MET A 1 1 ? 33.037 25.982 -21.388 1.00 1.00 1 MET A N 20
ATOM 15069 C CA . MET A 1 1 ? 32.864 27.354 -21.950 1.00 1.00 1 MET A CA 20
ATOM 15070 C C . MET A 1 1 ? 33.205 28.379 -20.878 1.00 1.00 1 MET A C 20
ATOM 15071 O O . MET A 1 1 ? 33.063 28.123 -19.682 1.00 1.00 1 MET A O 20
ATOM 15087 N N . ALA A 1 2 ? 33.663 29.540 -21.321 1.00 1.00 2 ALA A N 20
ATOM 15088 C CA . ALA A 1 2 ? 34.028 30.604 -20.399 1.00 1.00 2 ALA A CA 20
ATOM 15089 C C . ALA A 1 2 ? 32.787 31.174 -19.725 1.00 1.00 2 ALA A C 20
ATOM 15090 O O . ALA A 1 2 ? 31.727 31.275 -20.343 1.00 1.00 2 ALA A O 20
ATOM 15097 N N . GLU A 1 3 ? 32.929 31.547 -18.456 1.00 1.00 3 GLU A N 20
ATOM 15098 C CA . GLU A 1 3 ? 31.814 32.116 -17.691 1.00 1.00 3 GLU A CA 20
ATOM 15099 C C . GLU A 1 3 ? 30.636 31.147 -17.620 1.00 1.00 3 GLU A C 20
ATOM 15100 O O . GLU A 1 3 ? 29.480 31.567 -17.547 1.00 1.00 3 GLU A O 20
ATOM 15112 N N . ALA A 1 4 ? 30.939 29.852 -17.636 1.00 1.00 4 ALA A N 20
ATOM 15113 C CA . ALA A 1 4 ? 29.904 28.820 -17.570 1.00 1.00 4 ALA A CA 20
ATOM 15114 C C . ALA A 1 4 ? 29.230 28.792 -16.199 1.00 1.00 4 ALA A C 20
ATOM 15115 O O . ALA A 1 4 ? 29.870 29.023 -15.172 1.00 1.00 4 ALA A O 20
ATOM 15122 N N . HIS A 1 5 ? 27.932 28.506 -16.204 1.00 1.00 5 HIS A N 20
ATOM 15123 C CA . HIS A 1 5 ? 27.154 28.449 -14.970 1.00 1.00 5 HIS A CA 20
ATOM 15124 C C . HIS A 1 5 ? 26.762 27.004 -14.656 1.00 1.00 5 HIS A C 20
ATOM 15125 O O . HIS A 1 5 ? 26.245 26.295 -15.519 1.00 1.00 5 HIS A O 20
ATOM 15139 N N . GLN A 1 6 ? 27.009 26.576 -13.420 1.00 1.00 6 GLN A N 20
ATOM 15140 C CA . GLN A 1 6 ? 26.675 25.215 -13.002 1.00 1.00 6 GLN A CA 20
ATOM 15141 C C . GLN A 1 6 ? 25.840 25.245 -11.724 1.00 1.00 6 GLN A C 20
ATOM 15142 O O . GLN A 1 6 ? 26.116 26.030 -10.816 1.00 1.00 6 GLN A O 20
ATOM 15156 N N . ALA A 1 7 ? 24.820 24.392 -11.653 1.00 1.00 7 ALA A N 20
ATOM 15157 C CA . ALA A 1 7 ? 23.965 24.346 -10.472 1.00 1.00 7 ALA A CA 20
ATOM 15158 C C . ALA A 1 7 ? 24.753 23.865 -9.259 1.00 1.00 7 ALA A C 20
ATOM 15159 O O . ALA A 1 7 ? 25.593 22.971 -9.364 1.00 1.00 7 ALA A O 20
ATOM 15166 N N . VAL A 1 8 ? 24.469 24.469 -8.113 1.00 1.00 8 VAL A N 20
ATOM 15167 C CA . VAL A 1 8 ? 25.143 24.114 -6.870 1.00 1.00 8 VAL A CA 20
ATOM 15168 C C . VAL A 1 8 ? 24.118 23.869 -5.772 1.00 1.00 8 VAL A C 20
ATOM 15169 O O . VAL A 1 8 ? 23.165 24.631 -5.615 1.00 1.00 8 VAL A O 20
ATOM 15182 N N . GLY A 1 9 ? 24.320 22.796 -5.017 1.00 1.00 9 GLY A N 20
ATOM 15183 C CA . GLY A 1 9 ? 23.409 22.452 -3.932 1.00 1.00 9 GLY A CA 20
ATOM 15184 C C . GLY A 1 9 ? 22.183 21.704 -4.451 1.00 1.00 9 GLY A C 20
ATOM 15185 O O . GLY A 1 9 ? 21.204 21.529 -3.724 1.00 1.00 9 GLY A O 20
ATOM 15189 N N . PHE A 1 10 ? 22.247 21.258 -5.707 1.00 1.00 10 PHE A N 20
ATOM 15190 C CA . PHE A 1 10 ? 21.140 20.519 -6.318 1.00 1.00 10 PHE A CA 20
ATOM 15191 C C . PHE A 1 10 ? 21.608 19.140 -6.785 1.00 1.00 10 PHE A C 20
ATOM 15192 O O . PHE A 1 10 ? 22.602 19.029 -7.501 1.00 1.00 10 PHE A O 20
ATOM 15209 N N . ARG A 1 11 ? 20.885 18.092 -6.390 1.00 1.00 11 ARG A N 20
ATOM 15210 C CA . ARG A 1 11 ? 21.249 16.737 -6.791 1.00 1.00 11 ARG A CA 20
ATOM 15211 C C . ARG A 1 11 ? 19.986 15.907 -7.058 1.00 1.00 11 ARG A C 20
ATOM 15212 O O . ARG A 1 11 ? 18.957 16.121 -6.415 1.00 1.00 11 ARG A O 20
ATOM 15233 N N . PRO A 1 12 ? 20.030 14.970 -7.982 1.00 1.00 12 PRO A N 20
ATOM 15234 C CA . PRO A 1 12 ? 18.845 14.121 -8.301 1.00 1.00 12 PRO A CA 20
ATOM 15235 C C . PRO A 1 12 ? 18.445 13.258 -7.117 1.00 1.00 12 PRO A C 20
ATOM 15236 O O . PRO A 1 12 ? 19.296 12.807 -6.350 1.00 1.00 12 PRO A O 20
ATOM 15247 N N . SER A 1 13 ? 17.147 13.040 -6.969 1.00 1.00 13 SER A N 20
ATOM 15248 C CA . SER A 1 13 ? 16.640 12.235 -5.871 1.00 1.00 13 SER A CA 20
ATOM 15249 C C . SER A 1 13 ? 17.016 10.774 -6.066 1.00 1.00 13 SER A C 20
ATOM 15250 O O . SER A 1 13 ? 16.992 9.985 -5.123 1.00 1.00 13 SER A O 20
ATOM 15258 N N . LEU A 1 14 ? 17.357 10.412 -7.299 1.00 1.00 14 LEU A N 20
ATOM 15259 C CA . LEU A 1 14 ? 17.720 9.035 -7.593 1.00 1.00 14 LEU A CA 20
ATOM 15260 C C . LEU A 1 14 ? 18.975 8.639 -6.812 1.00 1.00 14 LEU A C 20
ATOM 15261 O O . LEU A 1 14 ? 19.039 7.552 -6.240 1.00 1.00 14 LEU A O 20
ATOM 15277 N N . THR A 1 15 ? 19.959 9.539 -6.783 1.00 1.00 15 THR A N 20
ATOM 15278 C CA . THR A 1 15 ? 21.206 9.279 -6.061 1.00 1.00 15 THR A CA 20
ATOM 15279 C C . THR A 1 15 ? 21.573 10.453 -5.170 1.00 1.00 15 THR A C 20
ATOM 15280 O O . THR A 1 15 ? 21.109 11.577 -5.373 1.00 1.00 15 THR A O 20
ATOM 15291 N N . SER A 1 16 ? 22.415 10.178 -4.183 1.00 1.00 16 SER A N 20
ATOM 15292 C CA . SER A 1 16 ? 22.861 11.202 -3.256 1.00 1.00 16 SER A CA 20
ATOM 15293 C C . SER A 1 16 ? 24.174 10.788 -2.602 1.00 1.00 16 SER A C 20
ATOM 15294 O O . SER A 1 16 ? 24.544 9.611 -2.614 1.00 1.00 16 SER A O 20
ATOM 15302 N N . ASP A 1 17 ? 24.875 11.761 -2.034 1.00 1.00 17 ASP A N 20
ATOM 15303 C CA . ASP A 1 17 ? 26.149 11.500 -1.376 1.00 1.00 17 ASP A CA 20
ATOM 15304 C C . ASP A 1 17 ? 25.945 10.667 -0.114 1.00 1.00 17 ASP A C 20
ATOM 15305 O O . ASP A 1 17 ? 25.001 10.895 0.642 1.00 1.00 17 ASP A O 20
ATOM 15314 N N . GLY A 1 18 ? 26.846 9.718 0.118 1.00 1.00 18 GLY A N 20
ATOM 15315 C CA . GLY A 1 18 ? 26.764 8.873 1.306 1.00 1.00 18 GLY A CA 20
ATOM 15316 C C . GLY A 1 18 ? 28.103 8.846 2.034 1.00 1.00 18 GLY A C 20
ATOM 15317 O O . GLY A 1 18 ? 29.160 8.803 1.404 1.00 1.00 18 GLY A O 20
ATOM 15321 N N . ALA A 1 19 ? 28.054 8.873 3.360 1.00 1.00 19 ALA A N 20
ATOM 15322 C CA . ALA A 1 19 ? 29.277 8.853 4.151 1.00 1.00 19 ALA A CA 20
ATOM 15323 C C . ALA A 1 19 ? 29.992 7.515 3.990 1.00 1.00 19 ALA A C 20
ATOM 15324 O O . ALA A 1 19 ? 29.358 6.460 3.945 1.00 1.00 19 ALA A O 20
ATOM 15331 N N . GLU A 1 20 ? 31.316 7.564 3.898 1.00 1.00 20 GLU A N 20
ATOM 15332 C CA . GLU A 1 20 ? 32.102 6.348 3.741 1.00 1.00 20 GLU A CA 20
ATOM 15333 C C . GLU A 1 20 ? 33.356 6.410 4.599 1.00 1.00 20 GLU A C 20
ATOM 15334 O O . GLU A 1 20 ? 34.133 5.460 4.652 1.00 1.00 20 GLU A O 20
ATOM 15346 N N . VAL A 1 21 ? 33.548 7.535 5.269 1.00 1.00 21 VAL A N 20
ATOM 15347 C CA . VAL A 1 21 ? 34.708 7.706 6.128 1.00 1.00 21 VAL A CA 20
ATOM 15348 C C . VAL A 1 21 ? 34.651 6.754 7.321 1.00 1.00 21 VAL A C 20
ATOM 15349 O O . VAL A 1 21 ? 35.669 6.202 7.741 1.00 1.00 21 VAL A O 20
ATOM 15362 N N . GLU A 1 22 ? 33.459 6.578 7.878 1.00 1.00 22 GLU A N 20
ATOM 15363 C CA . GLU A 1 22 ? 33.289 5.711 9.032 1.00 1.00 22 GLU A CA 20
ATOM 15364 C C . GLU A 1 22 ? 33.583 4.259 8.667 1.00 1.00 22 GLU A C 20
ATOM 15365 O O . GLU A 1 22 ? 34.263 3.547 9.406 1.00 1.00 22 GLU A O 20
ATOM 15377 N N . LEU A 1 23 ? 33.071 3.834 7.521 1.00 1.00 23 LEU A N 20
ATOM 15378 C CA . LEU A 1 23 ? 33.284 2.470 7.059 1.00 1.00 23 LEU A CA 20
ATOM 15379 C C . LEU A 1 23 ? 34.070 2.473 5.750 1.00 1.00 23 LEU A C 20
ATOM 15380 O O . LEU A 1 23 ? 33.669 3.127 4.788 1.00 1.00 23 LEU A O 20
ATOM 15396 N N . SER A 1 24 ? 35.179 1.730 5.728 1.00 1.00 24 SER A N 20
ATOM 15397 C CA . SER A 1 24 ? 36.038 1.628 4.544 1.00 1.00 24 SER A CA 20
ATOM 15398 C C . SER A 1 24 ? 37.474 1.354 4.972 1.00 1.00 24 SER A C 20
ATOM 15399 O O . SER A 1 24 ? 38.421 1.577 4.216 1.00 1.00 24 SER A O 20
ATOM 15407 N N . ALA A 1 25 ? 37.629 0.885 6.207 1.00 1.00 25 ALA A N 20
ATOM 15408 C CA . ALA A 1 25 ? 38.953 0.612 6.745 1.00 1.00 25 ALA A CA 20
ATOM 15409 C C . ALA A 1 25 ? 39.812 -0.169 5.753 1.00 1.00 25 ALA A C 20
ATOM 15410 O O . ALA A 1 25 ? 40.958 0.209 5.510 1.00 1.00 25 ALA A O 20
ATOM 15417 N N . PRO A 1 26 ? 39.315 -1.235 5.172 1.00 1.00 26 PRO A N 20
ATOM 15418 C CA . PRO A 1 26 ? 40.115 -2.031 4.193 1.00 1.00 26 PRO A CA 20
ATOM 15419 C C . PRO A 1 26 ? 40.657 -1.162 3.058 1.00 1.00 26 PRO A C 20
ATOM 15420 O O . PRO A 1 26 ? 41.812 -1.304 2.655 1.00 1.00 26 PRO A O 20
ATOM 15431 N N . VAL A 1 27 ? 39.825 -0.244 2.578 1.00 1.00 27 VAL A N 20
ATOM 15432 C CA . VAL A 1 27 ? 40.224 0.672 1.516 1.00 1.00 27 VAL A CA 20
ATOM 15433 C C . VAL A 1 27 ? 41.302 1.630 2.016 1.00 1.00 27 VAL A C 20
ATOM 15434 O O . VAL A 1 27 ? 42.249 1.938 1.297 1.00 1.00 27 VAL A O 20
ATOM 15447 N N . LEU A 1 28 ? 41.133 2.131 3.239 1.00 1.00 28 LEU A N 20
ATOM 15448 C CA . LEU A 1 28 ? 42.103 3.077 3.798 1.00 1.00 28 LEU A CA 20
ATOM 15449 C C . LEU A 1 28 ? 43.474 2.428 3.977 1.00 1.00 28 LEU A C 20
ATOM 15450 O O . LEU A 1 28 ? 44.503 3.047 3.700 1.00 1.00 28 LEU A O 20
ATOM 15466 N N . GLN A 1 29 ? 43.487 1.185 4.442 1.00 1.00 29 GLN A N 20
ATOM 15467 C CA . GLN A 1 29 ? 44.742 0.475 4.660 1.00 1.00 29 GLN A CA 20
ATOM 15468 C C . GLN A 1 29 ? 45.491 0.273 3.341 1.00 1.00 29 GLN A C 20
ATOM 15469 O O . GLN A 1 29 ? 46.712 0.416 3.290 1.00 1.00 29 GLN A O 20
ATOM 15483 N N . GLU A 1 30 ? 44.763 -0.052 2.278 1.00 1.00 30 GLU A N 20
ATOM 15484 C CA . GLU A 1 30 ? 45.388 -0.252 0.972 1.00 1.00 30 GLU A CA 20
ATOM 15485 C C . GLU A 1 30 ? 45.938 1.076 0.452 1.00 1.00 30 GLU A C 20
ATOM 15486 O O . GLU A 1 30 ? 47.044 1.114 -0.088 1.00 1.00 30 GLU A O 20
ATOM 15498 N N . ILE A 1 31 ? 45.189 2.164 0.633 1.00 1.00 31 ILE A N 20
ATOM 15499 C CA . ILE A 1 31 ? 45.662 3.471 0.185 1.00 1.00 31 ILE A CA 20
ATOM 15500 C C . ILE A 1 31 ? 46.916 3.834 0.965 1.00 1.00 31 ILE A C 20
ATOM 15501 O O . ILE A 1 31 ? 47.894 4.310 0.391 1.00 1.00 31 ILE A O 20
ATOM 15517 N N . TYR A 1 32 ? 46.892 3.592 2.267 1.00 1.00 32 TYR A N 20
ATOM 15518 C CA . TYR A 1 32 ? 48.052 3.890 3.094 1.00 1.00 32 TYR A CA 20
ATOM 15519 C C . TYR A 1 32 ? 49.264 3.096 2.607 1.00 1.00 32 TYR A C 20
ATOM 15520 O O . TYR A 1 32 ? 50.356 3.644 2.460 1.00 1.00 32 TYR A O 20
ATOM 15538 N N . LEU A 1 33 ? 49.066 1.808 2.355 1.00 1.00 33 LEU A N 20
ATOM 15539 C CA . LEU A 1 33 ? 50.162 0.967 1.880 1.00 1.00 33 LEU A CA 20
ATOM 15540 C C . LEU A 1 33 ? 50.658 1.439 0.513 1.00 1.00 33 LEU A C 20
ATOM 15541 O O . LEU A 1 33 ? 51.866 1.496 0.263 1.00 1.00 33 LEU A O 20
ATOM 15557 N N . SER A 1 34 ? 49.727 1.784 -0.370 1.00 1.00 34 SER A N 20
ATOM 15558 C CA . SER A 1 34 ? 50.107 2.249 -1.698 1.00 1.00 34 SER A CA 20
ATOM 15559 C C . SER A 1 34 ? 50.840 3.587 -1.598 1.00 1.00 34 SER A C 20
ATOM 15560 O O . SER A 1 34 ? 51.780 3.843 -2.346 1.00 1.00 34 SER A O 20
ATOM 15568 N N . GLY A 1 35 ? 50.411 4.433 -0.666 1.00 1.00 35 GLY A N 20
ATOM 15569 C CA 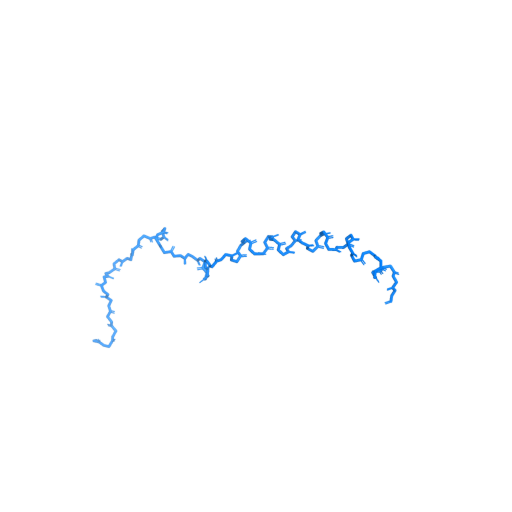. GLY A 1 35 ? 51.052 5.734 -0.490 1.00 1.00 35 GLY A CA 20
ATOM 15570 C C . GLY A 1 35 ? 52.491 5.586 -0.011 1.00 1.00 35 GLY A C 20
ATOM 15571 O O . GLY A 1 35 ? 53.362 6.347 -0.429 1.00 1.00 35 GLY A O 20
ATOM 15575 N N . LEU A 1 36 ? 52.752 4.622 0.868 1.00 1.00 36 LEU A N 20
ATOM 15576 C CA . LEU A 1 36 ? 54.102 4.425 1.388 1.00 1.00 36 LEU A CA 20
ATOM 15577 C C . LEU A 1 36 ? 55.053 4.070 0.251 1.00 1.00 36 LEU A C 20
ATOM 15578 O O . LEU A 1 36 ? 56.172 4.585 0.184 1.00 1.00 36 LEU A O 20
ATOM 15594 N N . ARG A 1 37 ? 54.600 3.213 -0.653 1.00 1.00 37 ARG A N 20
ATOM 15595 C CA . ARG A 1 37 ? 55.427 2.831 -1.794 1.00 1.00 37 ARG A CA 20
ATOM 15596 C C . ARG A 1 37 ? 55.720 4.051 -2.676 1.00 1.00 37 ARG A C 20
ATOM 15597 O O . ARG A 1 37 ? 56.855 4.264 -3.104 1.00 1.00 37 ARG A O 20
ATOM 15618 N N . SER A 1 38 ? 54.691 4.860 -2.921 1.00 1.00 38 SER A N 20
ATOM 15619 C CA . SER A 1 38 ? 54.826 6.079 -3.725 1.00 1.00 38 SER A CA 20
ATOM 15620 C C . SER A 1 38 ? 55.622 7.151 -2.980 1.00 1.00 38 SER A C 20
ATOM 15621 O O . SER A 1 38 ? 56.383 7.915 -3.578 1.00 1.00 38 SER A O 20
ATOM 15629 N N . TRP A 1 39 ? 55.416 7.213 -1.673 1.00 1.00 39 TRP A N 20
ATOM 15630 C CA . TRP A 1 39 ? 56.084 8.202 -0.834 1.00 1.00 39 TRP A CA 20
ATOM 15631 C C . TRP A 1 39 ? 57.595 8.080 -0.925 1.00 1.00 39 TRP A C 20
ATOM 15632 O O . TRP A 1 39 ? 58.300 9.079 -0.836 1.00 1.00 39 TRP A O 20
ATOM 15653 N N . LYS A 1 40 ? 58.100 6.867 -1.086 1.00 1.00 40 LYS A N 20
ATOM 15654 C CA . LYS A 1 40 ? 59.546 6.695 -1.168 1.00 1.00 40 LYS A CA 20
ATOM 15655 C C . LYS A 1 40 ? 60.105 7.545 -2.303 1.00 1.00 40 LYS A C 20
ATOM 15656 O O . LYS A 1 40 ? 61.164 8.154 -2.143 1.00 1.00 40 LYS A O 20
ATOM 15675 N N . ARG A 1 41 ? 59.439 7.586 -3.441 1.00 1.00 41 ARG A N 20
ATOM 15676 C CA . ARG A 1 41 ? 59.955 8.370 -4.552 1.00 1.00 41 ARG A CA 20
ATOM 15677 C C . ARG A 1 41 ? 60.038 9.850 -4.169 1.00 1.00 41 ARG A C 20
ATOM 15678 O O . ARG A 1 41 ? 60.989 10.561 -4.491 1.00 1.00 41 ARG A O 20
ATOM 15699 N N . HIS A 1 42 ? 58.998 10.264 -3.452 1.00 1.00 42 HIS A N 20
ATOM 15700 C CA . HIS A 1 42 ? 58.872 11.637 -2.954 1.00 1.00 42 HIS A CA 20
ATOM 15701 C C . HIS A 1 42 ? 59.793 11.883 -1.747 1.00 1.00 42 HIS A C 20
ATOM 15702 O O . HIS A 1 42 ? 60.320 12.981 -1.559 1.00 1.00 42 HIS A O 20
ATOM 15716 N N . LEU A 1 43 ? 59.967 10.842 -0.944 1.00 1.00 43 LEU A N 20
ATOM 15717 C CA . LEU A 1 43 ? 60.799 10.862 0.262 1.00 1.00 43 LEU A CA 20
ATOM 15718 C C . LEU A 1 43 ? 62.277 10.651 -0.078 1.00 1.00 43 LEU A C 20
ATOM 15719 O O . LEU A 1 43 ? 63.129 10.702 0.809 1.00 1.00 43 LEU A O 20
ATOM 15735 N N . SER A 1 44 ? 62.587 10.362 -1.340 1.00 1.00 44 SER A N 20
ATOM 15736 C CA . SER A 1 44 ? 63.964 10.080 -1.732 1.00 1.00 44 SER A CA 20
ATOM 15737 C C . SER A 1 44 ? 64.892 11.239 -1.390 1.00 1.00 44 SER A C 20
ATOM 15738 O O . SER A 1 44 ? 65.988 11.015 -0.875 1.00 1.00 44 SER A O 20
ATOM 15746 N N . ARG A 1 45 ? 64.493 12.465 -1.692 1.00 1.00 45 ARG A N 20
ATOM 15747 C CA . ARG A 1 45 ? 65.372 13.591 -1.414 1.00 1.00 45 ARG A CA 20
ATOM 15748 C C . ARG A 1 45 ? 65.680 13.671 0.079 1.00 1.00 45 ARG A C 20
ATOM 15749 O O . ARG A 1 45 ? 66.840 13.756 0.476 1.00 1.00 45 ARG A O 20
ATOM 15770 N N . PHE A 1 46 ? 64.636 13.645 0.902 1.00 1.00 46 PHE A N 20
ATOM 15771 C CA . PHE A 1 46 ? 64.803 13.718 2.352 1.00 1.00 46 PHE A CA 20
ATOM 15772 C C . PHE A 1 46 ? 65.475 12.462 2.908 1.00 1.00 46 PHE A C 20
ATOM 15773 O O . PHE A 1 46 ? 66.291 12.538 3.820 1.00 1.00 46 PHE A O 20
ATOM 15790 N N . TRP A 1 47 ? 65.106 11.310 2.365 1.00 1.00 47 TRP A N 20
ATOM 15791 C CA . TRP A 1 47 ? 65.659 10.039 2.816 1.00 1.00 47 TRP A CA 20
ATOM 15792 C C . TRP A 1 47 ? 67.167 9.956 2.562 1.00 1.00 47 TRP A C 20
ATOM 15793 O O . TRP A 1 47 ? 67.918 9.442 3.391 1.00 1.00 47 TRP A O 20
ATOM 15814 N N . ASN A 1 48 ? 67.602 10.464 1.408 1.00 1.00 48 ASN A N 20
ATOM 15815 C CA . ASN A 1 48 ? 69.021 10.443 1.049 1.00 1.00 48 ASN A CA 20
ATOM 15816 C C . ASN A 1 48 ? 69.687 11.797 1.278 1.00 1.00 48 ASN A C 20
ATOM 15817 O O . ASN A 1 48 ? 70.794 12.038 0.796 1.00 1.00 48 ASN A O 20
ATOM 15828 N N . ASP A 1 49 ? 69.018 12.681 2.011 1.00 1.00 49 ASP A N 20
ATOM 15829 C CA . ASP A 1 49 ? 69.583 14.002 2.283 1.00 1.00 49 ASP A CA 20
ATOM 15830 C C . ASP A 1 49 ? 70.849 13.880 3.130 1.00 1.00 49 ASP A C 20
ATOM 15831 O O . ASP A 1 49 ? 71.788 14.658 2.970 1.00 1.00 49 ASP A O 20
ATOM 15840 N N . PHE A 1 50 ? 70.866 12.904 4.034 1.00 1.00 50 PHE A N 20
ATOM 15841 C CA . PHE A 1 50 ? 72.023 12.698 4.900 1.00 1.00 50 PHE A CA 20
ATOM 15842 C C . PHE A 1 50 ? 72.333 11.209 5.021 1.00 1.00 50 PHE A C 20
ATOM 15843 O O . PHE A 1 50 ? 72.970 10.682 4.125 1.00 1.00 50 PHE A O 20
#

Organism: Homo sapiens (NCBI:txid9606)

GO terms:
  GO:0005783 endoplasmic reticulum (C, IDA)
  GO:0008474 palmitoyl-(protein) hydrolase activity (F, IDA)
  GO:0005789 endoplasmic reticulum membrane (C, EXP)
  GO:0005515 protein binding (F, IPI)

Radius of gyration: 22.63 Å; Cα contacts (8 Å, |Δi|>4): 1; chains: 1; bounding box: 57×33×39 Å

Sequence (50 aa):
MAEAHQAVGFRPSLTSDGAEVELSAPVLQEIYLSGLRSWKRHLSRFWNDFMAEAHQAVGFRPSLTSDGAEVELSAPVLQEIYLSGLRSWKRHLSRFWNDFMAEAHQAVGFRPSLTSDGAEVELSAPVLQEIYLSGLRSWKRHLSRFWNDFMAEAHQAVGFRPSLTSDGAEVELSAPVLQEIYLSGLRSWKRHLSRFWNDFMAEAHQAVGFRPSLTSDGAEVELSAPVLQEIYLSGLRSWKRHLSRFWNDFMAEAHQAVGFRPSLTSDGAEVELSAPVLQEIYLSGLRSWKRHLSRFWNDFMAEAHQAVGFRPSLTSDGAEVELSAPVLQEIYLSGLRSWKRHLSRFWNDFMAEAHQAVGFRPSLTSDGAEVELSAPVLQEIYLSGLRSWKRHLSRFWNDFMAEAHQAVGFRPSLTSDGAEVELSAPVLQEIYLSGLRSWKRHLSRFWNDFMAEAHQAVGFRPSLTSDGAEVELSAPVLQEIYLSGLRSWKRHLSRFWNDFMAEAHQAVGFRPSLTSDGAEVELSAPVLQEIYLSGLRSWKRHLSRFWNDFMAEAHQAVGFRPSLTSDGAEVELSAPVLQEIYLSGLRSWKRHLSRFWNDFMAEAHQAVGFRPSLTSDGAEVELSAPVLQEIYLSGLRSWKRHLSRFWNDFMAEAHQAVGFRPSLTSDGAEVELSAPVLQEIYLSGLRSWKRHLSRFWNDFMAEAHQAVGFRPSLTSDGAEVELSAPVLQEIYLSGLRSWKRHLSRFWNDFMAEAHQAVGFRPSLTSDGAEVELSAPVLQEIYLSGLRSWKRHLSRFWNDFMAEAHQAVGFRPSLTSDGAEVELSAPVLQEIYLSGLRSWKRHLSRFWNDFMAEAHQAVGFRPSLTSDGAEVELSAPVLQEIYLSGLRSWKRHLSRFWNDFMAEAHQAVGFRPSLTSDGAEVELSAPVLQEIYLSGLRSWKRHLSRFWNDFMAEAHQAVGFRPSLTSDGAEVELSAPVLQEIYLSGLRSWKRHLSRFWNDF

Nearest PDB structures (foldseek):
  2m76-assembly1_A  TM=1.020E+00  e=2.379E-08  Homo sapiens

CATH classification: 6.10.250.1760

Solvent-accessible surface area: 5898 Å² total; per-residue (Å²): 230,109,159,92,152,173,47,150,48,173,166,77,103,161,87,70,94,84,61,176,81,109,158,49,44,95,84,106,136,126,102,148,120,50,34,85,192,54,135,136,194,139,66,48,206,152,180,106,103,246